Protein 7TUX (pdb70)

B-factor: mean 27.78, std 9.43, range [14.91, 73.06]

Nearest PDB structures (foldseek):
  7tux-assembly4_D  TM=1.002E+00  e=5.594E-52  Plasmodium falciparum
  6bo7-assembly3_L  TM=9.720E-01  e=8.713E-38  Plasmodium vivax
  1fsg-assembly1_A  TM=9.730E-01  e=5.870E-30  Toxoplasma gondii RH
  1qk3-assembly1_D  TM=8.915E-01  e=3.796E-28  Toxoplasma gondii RH
  3ggc-assembly1_B-2  TM=9.008E-01  e=4.501E-24  Homo sapiens

InterPro domains:
  IPR000836 Phosphoribosyltransferase domain [PF00156] (50-205)
  IPR000836 Phosphoribosyltransferase domain [cd06223] (54-189)
  IPR005904 Hypoxanthine phosphoribosyl transferase [TIGR01203] (43-218)
  IPR029057 Phosphoribosyltransferase-like [G3DSA:3.40.50.2020] (2-231)
  IPR029057 Phosphoribosyltransferase-like [SSF53271] (9-226)
  IPR050408 Hypoxanthine-guanine phosphoribosyltransferase [PTHR43340] (18-228)

Foldseek 3Di:
DEQDFDFQPLPPADDAAEQDQPAFAAPVPDDWDPVCNVFFPTFRFFLVLLLVLLLVLLVVVCVHCVQPEAEEEEAPDQLPLSVVSSCVNNCCVDVVPDDPPGDDRYHYHYKYWDADAFQDGVLDIDIDDDPPLVQAQHHYEYGEAEQELVSHRVVVVVVCVVSNHNGYAYAYAEYEPDPSHPSGDGNHYHYYYYPARWAESCRDRLRPRPPGSTTTGGDVVNSVVNHDPDD/DAEQDFDFQPLPPADDAAEQDPPAFAAPVPDDWDPVCNVFFGTFRFFLVLLLVLLLVLLVVVCVHCVQPEAEEEEAPDQLPLSVVSSCVNNCCVDVVPDDPPGDDRYHYHYKYWDADAQQDGVLDIDIDDDPCLVQAQHHYEYGEAEQELVSHRVVVVVVNVVSNHNGYAYAYAEYEPDPSHPSGDGNHYHYYYYPARWAESCRDRLRPRPPTSTTTGGDVVNSVVNHDD/DEQAFDFQPLVPADDAAEQDQPAFAAPVPDDWDPVCNVFFGTFRFFLVLLLVLLLVLLVVVCVHCVQPEAEEEEAPDQLPLSVVSSCVNNCCVDVVPDDPPGDDHYHYFYKHWDADAQQDGVLDIDIDGDDCLVQAQHHYEYGEAEQELVSRRVVVVVVSVVNNHNGYAYAYAEYEPDPSHPSGDGNHYHYYYYDARWAESCRDRLRPRPPTSTTTGGDVVNSVVNHDD/DDQAEQAFDFQPLVPADDAAEQDQPAFAAPVPDDWDPVCNVFFPTFRFFLVLLLVLLLVLLVVVCSHCVQPEAEEEEAPDQLPLSVVSSCVNNCCVDVVPDDPPGDDRYHYAYKYWDADAQQDGVLDIDIDGDDCLVQAQHHYEYGEAEQELVSHRVVVVVVCVVSNHNGYAYAYAEYEPDPSHPSRDGNHYHYYYYDARWAESCRDRLRPRPPGSTTTGGDPVNSVVNHDD

Radius of gyration: 32.79 Å; Cα contacts (8 Å, |Δi|>4): 1960; chains: 4; bounding box: 105×73×79 Å

Solvent-accessible surface area: 41713 Å² total; per-residue (Å²): 101,87,37,23,83,65,52,15,39,10,96,92,39,153,129,31,67,116,10,76,94,136,55,34,96,97,28,122,60,74,174,20,46,84,108,17,70,126,26,6,82,41,0,5,5,12,26,38,63,0,107,104,33,0,83,95,2,0,101,13,0,23,146,25,4,90,100,82,84,0,22,0,0,0,2,51,89,11,0,133,6,1,8,70,11,0,30,115,17,0,40,108,48,10,100,191,79,42,103,165,104,50,158,121,5,37,21,90,39,95,5,55,14,60,14,71,14,17,61,48,4,5,1,0,12,31,43,96,94,112,106,6,66,78,0,130,40,67,15,0,0,0,0,11,17,35,5,19,7,5,22,26,3,71,52,0,14,101,37,2,146,127,26,112,26,108,13,16,0,0,0,0,0,0,46,18,75,13,32,34,101,74,32,13,108,2,10,16,9,0,1,7,0,3,72,86,33,6,0,1,20,2,11,36,2,41,78,47,1,56,92,1,87,19,1,0,10,10,34,116,103,0,50,140,123,58,101,17,93,64,47,140,54,93,38,26,84,66,28,14,40,10,116,109,39,131,130,31,67,112,10,69,104,128,52,32,95,96,28,133,60,71,143,17,15,27,5,1,81,71,13,7,82,45,0,5,4,12,28,33,64,0,100,104,34,0,78,96,2,0,99,14,0,28,97,14,3,76,98,87,66,0,23,0,0,0,3,8,7,11,0,48,6,1,4,28,11,0,9,110,16,0,18,113,45,9,25,160,77,16,92,120,129,34,110,31,5,30,19,13,27,25,5,25,14,78,17,69,57,33,21,48,20,82,31,88,31,105,40,24,4,45,67,7,63,85,1,123,46,67,13,0,0,0,0,12,17,35,4,19,15,4,79,25,3,64,72,0,3,93,19,0,96,127,9,117,24,124,14,2,0,0,0,0,0,0,47,14,75,10,92,33,105,78,25,12,98,2,10,15,8,0,1,6,0,4,26,69,30,5,0,1,23,2,11,37,4,41,74,29,1,24,38,1,86,19,1,0,11,10,35,113,105,0,38,163,117,41,107,48,188,126,94,38,25,84,65,45,14,38,10,115,83,38,133,129,31,68,115,10,78,94,138,55,34,95,96,26,122,59,75,142,22,16,25,4,1,71,99,20,6,83,44,0,4,5,11,25,38,61,0,99,105,35,0,81,96,2,0,95,16,0,14,121,24,4,89,100,82,87,0,23,0,1,0,4,8,15,12,0,50,6,1,4,28,10,0,10,113,16,0,16,113,45,7,24,161,77,16,91,112,120,33,155,35,6,32,15,11,19,19,0,29,14,100,17,74,56,31,49,129,32,74,12,21,4,44,7,12,2,40,34,5,56,70,1,124,39,67,15,0,0,0,0,13,17,36,5,22,14,4,88,27,3,72,31,0,10,93,1,2,145,80,14,119,27,109,14,15,0,0,0,0,0,0,47,18,75,13,127,127,105,76,24,13,99,2,9,15,8,0,1,6,0,3,73,86,35,5,0,1,20,1,12,36,4,41,76,31,1,20,37,1,86,19,2,0,11,10,36,114,90,0,54,151,121,44,130,50,156,69,22,56,23,45,37,24,95,64,54,14,39,10,113,42,39,115,128,31,66,116,10,71,102,125,50,34,97,98,28,120,59,74,174,22,46,88,107,16,81,124,25,7,82,42,0,5,4,12,26,33,63,0,102,103,33,0,84,97,2,0,96,15,0,20,114,14,1,67,95,97,85,0,24,0,0,0,4,54,90,10,0,132,6,1,9,71,11,0,30,117,18,0,40,112,48,11,100,189,76,43,104,164,102,50,156,120,6,35,20,90,28,102,1,59,15,84,18,71,58,28,51,130,32,80,31,88,35,113,53,104,39,122,106,2,65,69,0,84,39,66,24,0,0,0,0,12,17,36,7,20,13,5,85,26,2,73,69,0,13,106,58,2,145,125,30,116,27,118,12,17,0,0,0,0,0,0,47,18,75,13,125,126,101,77,25,13,97,2,10,14,8,0,1,8,0,4,74,87,33,6,0,1,21,2,12,36,4,41,78,47,1,57,93,1,87,17,1,0,14,11,35,118,104,0,54,150,127,54,129,49,155

Organism: Plasmodium falciparum (isolate FCR-3 / Gambia) (NCBI:txid5838)

Structure (mmCIF, N/CA/C/O backbone):
data_7TUX
#
_entry.id   7TUX
#
_cell.length_a   105.437
_cell.length_b   111.199
_cell.length_c   173.652
_cell.angle_alpha   90.000
_cell.angle_beta   90.000
_cell.angle_gamma   90.000
#
_symmetry.space_group_name_H-M   'C 2 2 21'
#
loop_
_entity.id
_entity.type
_entity.pdbx_description
1 polymer 'Hypoxanthine-guanine-xanthine phosphoribosyltransferase'
2 non-polymer '[(3S)-3-{[(2-amino-4-hydroxy-5H-pyrrolo[3,2-d]pyrimidin-7-yl)methyl]amino}-4-hydroxybutyl]phosphonic acid'
3 non-polymer 'PYROPHOSPHATE 2-'
4 non-polymer 'MAGNESIUM ION'
5 non-polymer 1,2-ETHANEDIOL
6 non-polymer 'ACETIC ACID'
7 water water
#
loop_
_atom_site.group_PDB
_atom_site.id
_atom_site.type_symbol
_atom_site.label_atom_id
_atom_site.label_alt_id
_atom_site.label_comp_id
_atom_site.label_asym_id
_atom_site.label_entity_id
_atom_site.label_seq_id
_atom_site.pdbx_PDB_ins_code
_atom_site.Cartn_x
_atom_site.Cartn_y
_atom_site.Cartn_z
_atom_site.occupancy
_atom_site.B_iso_or_equiv
_atom_site.auth_seq_id
_atom_site.auth_comp_id
_atom_site.auth_asym_id
_atom_site.auth_atom_id
_atom_site.pdbx_PDB_model_num
ATOM 1 N N . MET A 1 20 ? -28.857 -48.708 -40.479 1.00 52.09 1 MET A N 1
ATOM 2 C CA . MET A 1 20 ? -28.406 -47.571 -39.613 1.00 50.63 1 MET A CA 1
ATOM 3 C C . MET A 1 20 ? -28.033 -46.381 -40.493 1.00 48.72 1 MET A C 1
ATOM 4 O O . MET A 1 20 ? -27.362 -46.543 -41.514 1.00 49.16 1 MET A O 1
ATOM 6 N N . PRO A 1 21 ? -28.444 -45.145 -40.125 1.00 42.60 2 PRO A N 1
ATOM 7 C CA . PRO A 1 21 ? -28.112 -43.958 -40.910 1.00 39.09 2 PRO A CA 1
ATOM 8 C C . PRO A 1 21 ? -26.649 -43.537 -40.711 1.00 33.37 2 PRO A C 1
ATOM 9 O O . PRO A 1 21 ? -26.038 -43.926 -39.732 1.00 35.13 2 PRO A O 1
ATOM 13 N N . ILE A 1 22 ? -26.124 -42.752 -41.645 1.00 32.24 3 ILE A N 1
ATOM 14 C CA . ILE A 1 22 ? -24.777 -42.135 -41.511 1.00 29.99 3 ILE A CA 1
ATOM 15 C C . ILE A 1 22 ? -24.837 -41.186 -40.318 1.00 31.48 3 ILE A C 1
ATOM 16 O O . ILE A 1 22 ? -25.725 -40.335 -40.246 1.00 30.08 3 ILE A O 1
ATOM 21 N N . PRO A 1 23 ? -23.928 -41.327 -39.329 1.00 28.51 4 PRO A N 1
ATOM 22 C CA . PRO A 1 23 ? -23.915 -40.436 -38.171 1.00 29.95 4 PRO A CA 1
ATOM 23 C C . PRO A 1 23 ? -23.695 -38.974 -38.576 1.00 29.77 4 PRO A C 1
ATOM 24 O O . PRO A 1 23 ? -22.949 -38.709 -39.505 1.00 28.44 4 PRO A O 1
ATOM 28 N N . ASN A 1 24 ? -24.373 -38.056 -37.889 1.00 31.33 5 ASN A N 1
ATOM 29 C CA . ASN A 1 24 ? -24.130 -36.610 -38.097 1.00 32.86 5 ASN A CA 1
ATOM 30 C C . ASN A 1 24 ? -24.526 -35.847 -36.841 1.00 32.99 5 ASN A C 1
ATOM 31 O O . ASN A 1 24 ? -25.235 -34.831 -36.953 1.00 35.00 5 ASN A O 1
ATOM 36 N N . ASN A 1 25 ? -23.996 -36.281 -35.704 1.00 30.95 6 ASN A N 1
ATOM 37 C CA . ASN A 1 25 ? -24.051 -35.513 -34.441 1.00 29.80 6 ASN A CA 1
ATOM 38 C C . ASN A 1 25 ? -22.706 -35.703 -33.756 1.00 28.00 6 ASN A C 1
ATOM 39 O O . ASN A 1 25 ? -22.598 -36.466 -32.801 1.00 28.13 6 ASN A O 1
ATOM 44 N N . PRO A 1 26 ? -21.636 -35.070 -34.284 1.00 28.03 7 PRO A N 1
ATOM 45 C CA . PRO A 1 26 ? -20.275 -35.338 -33.821 1.00 28.41 7 PRO A CA 1
ATOM 46 C C . PRO A 1 26 ? -20.109 -35.055 -32.324 1.00 29.37 7 PRO A C 1
ATOM 47 O O . PRO A 1 26 ? -20.357 -33.939 -31.899 1.00 29.68 7 PRO A O 1
ATOM 51 N N . GLY A 1 27 ? -19.708 -36.080 -31.568 1.00 26.97 8 GLY A N 1
ATOM 52 C CA . GLY A 1 27 ? -19.521 -36.018 -30.110 1.00 25.92 8 GLY A CA 1
ATOM 53 C C . GLY A 1 27 ? -20.652 -36.695 -29.352 1.00 26.07 8 GLY A C 1
ATOM 54 O O . GLY A 1 27 ? -20.458 -36.971 -28.158 1.00 26.52 8 GLY A O 1
ATOM 55 N N . ALA A 1 28 ? -21.787 -36.982 -29.998 1.00 26.72 9 ALA A N 1
ATOM 56 C CA . ALA A 1 28 ? -22.959 -37.628 -29.358 1.00 27.41 9 ALA A CA 1
ATOM 57 C C . ALA A 1 28 ? -22.854 -39.160 -29.418 1.00 27.23 9 ALA A C 1
ATOM 58 O O . ALA A 1 28 ? -23.446 -39.834 -28.551 1.00 27.88 9 ALA A O 1
ATOM 60 N N . GLY A 1 29 ? -22.144 -39.709 -30.404 1.00 27.81 10 GLY A N 1
ATOM 61 C CA . GLY A 1 29 ? -22.092 -41.166 -30.627 1.00 27.38 10 GLY A CA 1
ATOM 62 C C . GLY A 1 29 ? -23.483 -41.772 -30.551 1.00 28.93 10 GLY A C 1
ATOM 63 O O . GLY A 1 29 ? -23.666 -42.794 -29.857 1.00 28.09 10 GLY A O 1
ATOM 64 N N . GLU A 1 30 ? -24.428 -41.147 -31.256 1.00 29.82 11 GLU A N 1
ATOM 65 C CA . GLU A 1 30 ? -25.898 -41.320 -31.104 1.00 33.24 11 GLU A CA 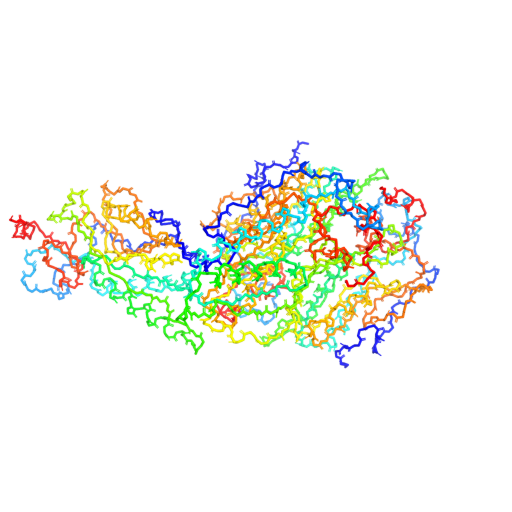1
ATOM 66 C C . GLU A 1 30 ? -26.285 -42.806 -31.151 1.00 33.51 11 GLU A C 1
ATOM 67 O O . GLU A 1 30 ? -27.110 -43.231 -30.320 1.00 33.10 11 GLU A O 1
ATOM 73 N N . ASN A 1 31 ? -25.720 -43.568 -32.086 1.00 31.44 12 ASN A N 1
ATOM 74 C CA . ASN A 1 31 ? -26.127 -44.975 -32.345 1.00 31.48 12 ASN A CA 1
ATOM 75 C C . ASN A 1 31 ? -24.930 -45.929 -32.204 1.00 30.82 12 ASN A C 1
ATOM 76 O O . ASN A 1 31 ? -25.028 -47.057 -32.714 1.00 29.40 12 ASN A O 1
ATOM 81 N N . ALA A 1 32 ? -23.878 -45.520 -31.490 1.00 28.21 13 ALA A N 1
ATOM 82 C CA . ALA A 1 32 ? -22.605 -46.270 -31.407 1.00 27.99 13 ALA A CA 1
ATOM 83 C C . ALA A 1 32 ? -22.817 -47.596 -30.669 1.00 29.16 13 ALA A C 1
ATOM 84 O O . ALA A 1 32 ? -23.462 -47.601 -29.605 1.00 27.90 13 ALA A O 1
ATOM 86 N N . PHE A 1 33 ? -22.264 -48.681 -31.208 1.00 29.09 14 PHE A N 1
ATOM 87 C CA . PHE A 1 33 ? -22.146 -49.984 -30.507 1.00 31.29 14 PHE A CA 1
ATOM 88 C C . PHE A 1 33 ? -21.081 -49.844 -29.420 1.00 30.18 14 PHE A C 1
ATOM 89 O O . PHE A 1 33 ? -20.126 -49.049 -29.593 1.00 28.17 14 PHE A O 1
ATOM 97 N N . ASP A 1 34 ? -21.260 -50.584 -28.327 1.00 29.87 15 ASP A N 1
ATOM 98 C CA . ASP A 1 34 ? -20.314 -50.628 -27.188 1.00 30.10 15 ASP A CA 1
ATOM 99 C C . ASP A 1 34 ? -18.967 -51.134 -27.688 1.00 28.23 15 ASP A C 1
ATOM 100 O O . ASP A 1 34 ? -18.903 -52.064 -28.491 1.00 27.38 15 ASP A O 1
ATOM 105 N N . PRO A 1 35 ? -17.849 -50.550 -27.217 1.00 26.25 16 PRO A N 1
ATOM 106 C CA . PRO A 1 35 ? -16.530 -51.069 -27.569 1.00 25.28 16 PRO A CA 1
ATOM 107 C C . PRO A 1 35 ? -16.200 -52.331 -26.766 1.00 25.48 16 PRO A C 1
ATOM 108 O O . PRO A 1 35 ? -16.889 -52.637 -25.797 1.00 25.45 16 PRO A O 1
ATOM 112 N N . VAL A 1 36 ? -15.129 -53.017 -27.158 1.00 24.27 17 VAL A N 1
ATOM 113 C CA . VAL A 1 36 ? -14.501 -54.066 -26.313 1.00 23.33 17 VAL A CA 1
ATOM 114 C C . VAL A 1 36 ? -14.081 -53.396 -25.000 1.00 23.46 17 VAL A C 1
ATOM 115 O O . VAL A 1 36 ? -13.350 -52.397 -25.039 1.00 21.68 17 VAL A O 1
ATOM 119 N N . PHE A 1 37 ? -14.551 -53.912 -23.871 1.00 23.38 18 PHE A N 1
ATOM 120 C CA . PHE A 1 37 ? -14.260 -53.338 -22.538 1.00 23.53 18 PHE A CA 1
ATOM 121 C C . PHE A 1 37 ? -13.000 -53.998 -21.985 1.00 23.55 18 PHE A C 1
ATOM 122 O O . PHE A 1 37 ? -13.020 -55.209 -21.682 1.00 23.28 18 PHE A O 1
ATOM 130 N N . VAL A 1 38 ? -11.923 -53.225 -21.870 1.00 22.14 19 VAL A N 1
ATOM 131 C CA . VAL A 1 38 ? -10.644 -53.688 -21.275 1.00 21.58 19 VAL A CA 1
ATOM 132 C C . VAL A 1 38 ? -10.693 -53.337 -19.787 1.00 22.90 19 VAL A C 1
ATOM 133 O O . VAL A 1 38 ? -10.718 -52.135 -19.459 1.00 22.31 19 VAL A O 1
ATOM 137 N N . ASN A 1 39 ? -10.744 -54.351 -18.927 1.00 23.60 20 ASN A N 1
ATOM 138 C CA . ASN A 1 39 ? -10.889 -54.175 -17.458 1.00 26.66 20 ASN A CA 1
ATOM 139 C C . ASN A 1 39 ? -9.612 -53.556 -16.885 1.00 27.92 20 ASN A C 1
ATOM 140 O O . ASN A 1 39 ? -8.542 -53.676 -17.509 1.00 25.99 20 ASN A O 1
ATOM 145 N N . ASP A 1 40 ? -9.735 -52.927 -15.711 1.00 30.27 21 ASP A N 1
ATOM 146 C CA . ASP A 1 40 ? -8.625 -52.250 -14.992 1.00 32.29 21 ASP A CA 1
ATOM 147 C C . ASP A 1 40 ? -7.443 -53.217 -14.826 1.00 31.83 21 ASP A C 1
ATOM 148 O O . ASP A 1 40 ? -6.308 -52.749 -14.912 1.00 32.74 21 ASP A O 1
ATOM 153 N N . ASP A 1 41 ? -7.694 -54.509 -14.595 1.00 32.33 22 ASP A N 1
ATOM 154 C CA . ASP A 1 41 ? -6.643 -55.517 -14.279 1.00 34.01 22 ASP A CA 1
ATOM 155 C C . ASP A 1 41 ? -6.293 -56.361 -15.513 1.00 32.23 22 ASP A C 1
ATOM 156 O O . ASP A 1 41 ? -5.460 -57.276 -15.367 1.00 32.27 22 ASP A O 1
ATOM 161 N N . ASP A 1 42 ? -6.854 -56.057 -16.688 1.00 27.81 23 ASP A N 1
ATOM 162 C CA . ASP A 1 42 ? -6.602 -56.848 -17.923 1.00 26.78 23 ASP A CA 1
ATOM 163 C C . ASP A 1 42 ? -5.168 -56.607 -18.403 1.00 25.08 23 ASP A C 1
ATOM 164 O O . ASP A 1 42 ? -4.612 -55.542 -18.095 1.00 25.69 23 ASP A O 1
ATOM 169 N N . GLY A 1 43 ? -4.609 -57.564 -19.142 1.00 25.27 24 GLY A N 1
ATOM 170 C CA . GLY A 1 43 ? -3.285 -57.407 -19.765 1.00 24.86 24 GLY A CA 1
ATOM 171 C C . GLY A 1 43 ? -2.425 -58.642 -19.629 1.00 24.92 24 GLY A C 1
ATOM 172 O O . GLY A 1 43 ? -2.921 -59.671 -19.153 1.00 24.38 24 GLY A O 1
ATOM 173 N N . TYR A 1 44 ? -1.172 -58.521 -20.051 1.00 23.40 25 TYR A N 1
ATOM 174 C CA . TYR A 1 44 ? -0.238 -59.652 -20.249 1.00 22.48 25 TYR A CA 1
ATOM 175 C C . TYR A 1 44 ? 1.147 -59.214 -19.799 1.00 22.89 25 TYR A C 1
ATOM 176 O O . TYR A 1 44 ? 1.506 -58.028 -19.981 1.00 20.00 25 TYR A O 1
ATOM 185 N N . ASP A 1 45 ? 1.932 -60.136 -19.248 1.00 22.90 26 ASP A N 1
ATOM 186 C CA . ASP A 1 45 ? 3.303 -59.766 -18.837 1.00 25.53 26 ASP A CA 1
ATOM 187 C C . ASP A 1 45 ? 4.144 -59.607 -20.107 1.00 24.68 26 ASP A C 1
ATOM 188 O O . ASP A 1 45 ? 3.719 -60.052 -21.203 1.00 23.39 26 ASP A O 1
ATOM 193 N N . LEU A 1 46 ? 5.299 -58.973 -19.963 1.00 23.77 27 LEU A N 1
ATOM 194 C CA . LEU A 1 46 ? 6.135 -58.535 -21.104 1.00 24.89 27 LEU A CA 1
ATOM 195 C C . LEU A 1 46 ? 6.780 -59.746 -21.786 1.00 25.38 27 LEU A C 1
ATOM 196 O O . LEU A 1 46 ? 7.162 -59.599 -22.957 1.00 28.02 27 LEU A O 1
ATOM 201 N N . ASP A 1 47 ? 6.856 -60.903 -21.120 1.00 23.90 28 ASP A N 1
ATOM 202 C CA . ASP A 1 47 ? 7.460 -62.128 -21.709 1.00 25.42 28 ASP A CA 1
ATOM 203 C C . ASP A 1 47 ? 6.439 -62.884 -22.572 1.00 22.48 28 ASP A C 1
ATOM 204 O O . ASP A 1 47 ? 6.861 -63.828 -23.251 1.00 22.42 28 ASP A O 1
ATOM 209 N N . SER A 1 48 ? 5.157 -62.508 -22.565 1.00 21.26 29 SER A N 1
ATOM 210 C CA . SER A 1 48 ? 4.084 -63.218 -23.311 1.00 21.30 29 SER A CA 1
ATOM 211 C C . SER A 1 48 ? 4.291 -63.092 -24.827 1.00 19.70 29 SER A C 1
ATOM 212 O O . SER A 1 48 ? 3.990 -64.056 -25.561 1.00 18.25 29 SER A O 1
ATOM 215 N N . PHE A 1 49 ? 4.736 -61.921 -25.281 1.00 19.80 30 PHE A N 1
ATOM 216 C CA . PHE A 1 49 ? 4.779 -61.549 -26.712 1.00 20.14 30 PHE A CA 1
ATOM 217 C C . PHE A 1 49 ? 6.152 -60.982 -27.047 1.00 20.78 30 PHE A C 1
ATOM 218 O O . PHE A 1 49 ? 6.970 -60.752 -26.127 1.00 20.47 30 PHE A O 1
ATOM 226 N N . MET A 1 50 ? 6.387 -60.755 -28.335 1.00 20.41 31 MET A N 1
ATOM 227 C CA . MET A 1 50 ? 7.608 -60.070 -28.822 1.00 21.04 31 MET A CA 1
ATOM 228 C C . MET A 1 50 ? 7.516 -58.592 -28.425 1.00 21.36 31 MET A C 1
ATOM 229 O O . MET A 1 50 ? 6.501 -57.947 -28.740 1.00 20.95 31 MET A O 1
ATOM 234 N N . ILE A 1 51 ? 8.536 -58.096 -27.729 1.00 20.39 32 ILE A N 1
ATOM 235 C CA . ILE A 1 51 ? 8.689 -56.666 -27.345 1.00 20.60 32 ILE A CA 1
ATOM 236 C C . ILE A 1 51 ? 10.098 -56.263 -27.744 1.00 20.08 32 ILE A C 1
ATOM 237 O O . ILE A 1 51 ? 11.027 -57.002 -27.436 1.00 19.85 32 ILE A O 1
ATOM 242 N N . PRO A 1 52 ? 10.321 -55.095 -28.391 1.00 19.92 33 PRO A N 1
ATOM 243 C CA . PRO A 1 52 ? 11.682 -54.639 -28.676 1.00 20.76 33 PRO A CA 1
ATOM 244 C C . PRO A 1 52 ? 12.461 -54.563 -27.350 1.00 20.77 33 PRO A C 1
ATOM 245 O O . PRO A 1 52 ? 11.961 -53.981 -26.389 1.00 21.48 33 PRO A O 1
ATOM 249 N N . ALA A 1 53 ? 13.642 -55.178 -27.318 1.00 21.67 34 ALA A N 1
ATOM 250 C CA . ALA A 1 53 ? 14.411 -55.437 -26.076 1.00 21.73 34 ALA A CA 1
ATOM 251 C C . ALA A 1 53 ? 14.583 -54.141 -25.276 1.00 21.36 34 ALA A C 1
ATOM 252 O O . ALA A 1 53 ? 14.368 -54.163 -24.055 1.00 23.28 34 ALA A O 1
ATOM 254 N N . HIS A 1 54 ? 14.929 -53.042 -25.940 1.00 20.91 35 HIS A N 1
ATOM 255 C CA . HIS A 1 54 ? 15.257 -51.735 -25.305 1.00 22.09 35 HIS A CA 1
ATOM 256 C C . HIS A 1 54 ? 14.019 -51.059 -24.719 1.00 21.91 35 HIS A C 1
ATOM 257 O O . HIS A 1 54 ? 14.189 -50.174 -23.868 1.00 23.80 35 HIS A O 1
ATOM 264 N N . TYR A 1 55 ? 12.810 -51.436 -25.130 1.00 20.25 36 TYR A N 1
ATOM 265 C CA . TYR A 1 55 ? 11.570 -50.840 -24.579 1.00 20.59 36 TYR A CA 1
ATOM 266 C C . TYR A 1 55 ? 11.138 -51.541 -23.288 1.00 20.29 36 TYR A C 1
ATOM 267 O O . TYR A 1 55 ? 10.413 -50.926 -22.504 1.00 20.74 36 TYR A O 1
ATOM 276 N N . LYS A 1 56 ? 11.518 -52.799 -23.092 1.00 21.63 37 LYS A N 1
ATOM 277 C CA . LYS A 1 56 ? 10.969 -53.643 -21.991 1.00 24.53 37 LYS A CA 1
ATOM 278 C C . LYS A 1 56 ? 11.095 -52.939 -20.634 1.00 22.93 37 LYS A C 1
ATOM 279 O O . LYS A 1 56 ? 10.125 -52.973 -19.872 1.00 22.34 37 LYS A O 1
ATOM 285 N N . LYS A 1 57 ? 12.240 -52.319 -20.338 1.00 24.44 38 LYS A N 1
ATOM 286 C CA . LYS A 1 57 ? 12.520 -51.706 -19.003 1.00 25.33 38 LYS A CA 1
ATOM 287 C C . LYS A 1 57 ? 11.611 -50.490 -18.753 1.00 25.10 38 LYS A C 1
ATOM 288 O O . LYS A 1 57 ? 11.529 -50.036 -17.596 1.00 23.54 38 LYS A O 1
ATOM 294 N N . TYR A 1 58 ? 10.935 -49.981 -19.785 1.00 23.04 39 TYR A N 1
ATOM 295 C CA . TYR A 1 58 ? 10.112 -48.745 -19.716 1.00 23.06 39 TYR A CA 1
ATOM 296 C C . TYR A 1 58 ? 8.620 -49.078 -19.783 1.00 21.67 39 TYR A C 1
ATOM 297 O O . TYR A 1 58 ? 7.821 -48.147 -19.832 1.00 21.46 39 TYR A O 1
ATOM 306 N N . LEU A 1 59 ? 8.255 -50.360 -19.783 1.00 20.92 40 LEU A N 1
ATOM 307 C CA . LEU A 1 59 ? 6.842 -50.801 -19.862 1.00 21.28 40 LEU A CA 1
ATOM 308 C C . LEU A 1 59 ? 6.474 -51.567 -18.592 1.00 22.23 40 LEU A C 1
ATOM 309 O O . LEU A 1 59 ? 7.312 -52.332 -18.087 1.00 25.10 40 LEU A O 1
ATOM 314 N N . THR A 1 60 ? 5.245 -51.384 -18.124 1.00 23.34 41 THR A N 1
ATOM 315 C CA . THR A 1 60 ? 4.650 -52.153 -17.006 1.00 25.89 41 THR A CA 1
ATOM 316 C C . THR A 1 60 ? 4.133 -53.494 -17.533 1.00 25.95 41 THR A C 1
ATOM 317 O O . THR A 1 60 ? 4.439 -54.531 -16.932 1.00 25.37 41 THR A O 1
ATOM 321 N N . LYS A 1 61 ? 3.363 -53.467 -18.621 1.00 22.98 42 LYS A N 1
ATOM 322 C CA . LYS A 1 61 ? 2.683 -54.671 -19.157 1.00 23.59 42 LYS A CA 1
ATOM 323 C C . LYS A 1 61 ? 2.158 -54.361 -20.556 1.00 22.44 42 LYS A C 1
ATOM 324 O O . LYS A 1 61 ? 2.130 -53.165 -20.945 1.00 21.26 42 LYS A O 1
ATOM 330 N N . VAL A 1 62 ? 1.733 -55.402 -21.264 1.00 21.42 43 VAL A N 1
ATOM 331 C CA . VAL A 1 62 ? 0.933 -55.270 -22.512 1.00 20.21 43 VAL A CA 1
ATOM 332 C C . VAL A 1 62 ? -0.524 -55.143 -22.082 1.00 20.98 43 VAL A C 1
ATOM 333 O O . VAL A 1 62 ? -0.985 -55.996 -21.306 1.00 23.71 43 VAL A O 1
ATOM 337 N N . LEU A 1 63 ? -1.226 -54.123 -22.561 1.00 20.09 44 LEU A N 1
ATOM 338 C CA . LEU A 1 63 ? -2.674 -53.972 -22.271 1.00 20.95 44 LEU A CA 1
ATOM 339 C C . LEU A 1 63 ? -3.470 -54.708 -23.348 1.00 22.47 44 LEU A C 1
ATOM 340 O O . LEU A 1 63 ? -4.316 -55.550 -22.992 1.00 22.97 44 LEU A O 1
ATOM 345 N N . VAL A 1 64 ? -3.223 -54.384 -24.620 1.00 22.12 45 VAL A N 1
ATOM 346 C CA . VAL A 1 64 ? -3.927 -54.991 -25.783 1.00 22.48 45 VAL A CA 1
ATOM 347 C C . VAL A 1 64 ? -2.877 -55.385 -26.813 1.00 21.54 45 VAL A C 1
ATOM 348 O O . VAL A 1 64 ? -2.224 -54.524 -27.392 1.00 20.96 45 VAL A O 1
ATOM 352 N N . PRO A 1 65 ? -2.697 -56.691 -27.096 1.00 21.90 46 PRO A N 1
ATOM 353 C CA . PRO A 1 65 ? -1.752 -57.134 -28.115 1.00 21.61 46 PRO A CA 1
ATOM 354 C C . PRO A 1 65 ? -2.112 -56.631 -29.520 1.00 20.32 46 PRO A C 1
ATOM 355 O O . PRO A 1 65 ? -3.291 -56.476 -29.801 1.00 20.17 46 PRO A O 1
ATOM 359 N N . ASN A 1 66 ? -1.095 -56.461 -30.365 1.00 19.72 47 ASN A N 1
ATOM 360 C CA . ASN A 1 66 ? -1.186 -56.056 -31.792 1.00 20.99 47 ASN A CA 1
ATOM 361 C C . ASN A 1 66 ? -2.297 -56.843 -32.489 1.00 20.06 47 ASN A C 1
ATOM 362 O O . ASN A 1 66 ? -3.107 -56.236 -33.195 1.00 19.50 47 ASN A O 1
ATOM 367 N N . GLY A 1 67 ? -2.321 -58.161 -32.316 1.00 21.69 48 GLY A N 1
ATOM 368 C CA . GLY A 1 67 ? -3.278 -59.016 -33.045 1.00 22.01 48 GLY A CA 1
ATOM 369 C C . GLY A 1 67 ? -4.724 -58.730 -32.668 1.00 22.48 48 GLY A C 1
ATOM 370 O O . GLY A 1 67 ? -5.575 -58.802 -33.570 1.00 23.72 48 GLY A O 1
ATOM 371 N N . VAL A 1 68 ? -5.019 -58.458 -31.393 1.00 22.50 49 VAL A N 1
ATOM 372 C CA . VAL A 1 68 ? -6.400 -58.140 -30.912 1.00 23.42 49 VAL A CA 1
ATOM 373 C C . VAL A 1 68 ? -6.799 -56.791 -31.518 1.00 21.54 49 VAL A C 1
ATOM 374 O O . VAL A 1 68 ? -7.962 -56.627 -31.911 1.00 20.81 49 VAL A O 1
ATOM 378 N N . ILE A 1 69 ? -5.862 -55.852 -31.556 1.00 20.08 50 ILE A N 1
ATOM 379 C CA . ILE A 1 69 ? -6.104 -54.512 -32.166 1.00 19.68 50 ILE A CA 1
ATOM 380 C C . ILE A 1 69 ? -6.492 -54.716 -33.636 1.00 19.06 50 ILE A C 1
ATOM 381 O O . ILE A 1 69 ? -7.541 -54.194 -34.056 1.00 18.92 50 ILE A O 1
ATOM 386 N N . LYS A 1 70 ? -5.692 -55.466 -34.396 1.00 19.37 51 LYS A N 1
ATOM 387 C CA . LYS A 1 70 ? -5.960 -55.728 -35.837 1.00 20.64 51 LYS A CA 1
ATOM 388 C C . LYS A 1 70 ? -7.329 -56.399 -35.998 1.00 18.32 51 LYS A C 1
ATOM 389 O O . LYS A 1 70 ? -8.105 -55.962 -36.868 1.00 17.93 51 LYS A O 1
ATOM 395 N N . ASN A 1 71 ? -7.621 -57.426 -35.195 1.00 17.94 52 ASN A N 1
ATOM 396 C CA . ASN A 1 71 ? -8.907 -58.161 -35.290 1.00 18.35 52 ASN A CA 1
ATOM 397 C C . ASN A 1 71 ? -10.066 -57.203 -35.004 1.00 18.32 52 ASN A C 1
ATOM 398 O O . ASN A 1 71 ? -11.111 -57.299 -35.677 1.00 17.36 52 ASN A O 1
ATOM 403 N N . ARG A 1 72 ? -9.913 -56.323 -34.018 1.00 18.56 53 ARG A N 1
ATOM 404 C CA . ARG A 1 72 ? -10.990 -55.366 -33.670 1.00 18.89 53 ARG A CA 1
ATOM 405 C C . ARG A 1 72 ? -11.183 -54.369 -34.816 1.00 17.66 53 ARG A C 1
ATOM 406 O O . ARG A 1 72 ? -12.340 -54.046 -35.132 1.00 18.26 53 ARG A O 1
ATOM 414 N N . ILE A 1 73 ? -10.104 -53.886 -35.428 1.00 18.25 54 ILE A N 1
ATOM 415 C CA . ILE A 1 73 ? -10.191 -52.883 -36.528 1.00 17.78 54 ILE A CA 1
ATOM 416 C C . ILE A 1 73 ? -10.891 -53.524 -37.732 1.00 18.81 54 ILE A C 1
ATOM 417 O O . ILE A 1 73 ? -11.680 -52.828 -38.388 1.00 18.42 54 ILE A O 1
ATOM 422 N N . GLU A 1 74 ? -10.644 -54.806 -38.007 1.00 18.81 55 GLU A N 1
ATOM 423 C CA . GLU A 1 74 ? -11.349 -55.507 -39.112 1.00 19.19 55 GLU A CA 1
ATOM 424 C C . GLU A 1 74 ? -12.859 -55.438 -38.844 1.00 18.14 55 GLU A C 1
ATOM 425 O O . GLU A 1 74 ? -13.606 -55.139 -39.779 1.00 17.52 55 GLU A O 1
ATOM 431 N N . LYS A 1 75 ? -13.285 -55.666 -37.605 1.00 18.10 56 LYS A N 1
ATOM 432 C CA . LYS A 1 75 ? -14.724 -55.627 -37.240 1.00 19.26 56 LYS A CA 1
ATOM 433 C C . LYS A 1 75 ? -15.239 -54.185 -37.341 1.00 18.87 56 LYS A C 1
ATOM 434 O O . LYS A 1 75 ? -16.378 -53.996 -37.833 1.00 19.02 56 LYS A O 1
ATOM 440 N N . LEU A 1 76 ? -14.456 -53.190 -36.923 1.00 19.40 57 LEU A N 1
ATOM 441 C CA . LEU A 1 76 ? -14.870 -51.765 -37.095 1.00 20.11 57 LEU A CA 1
ATOM 442 C C . LEU A 1 76 ? -15.080 -51.461 -38.586 1.00 19.76 57 LEU A C 1
ATOM 443 O O . LEU A 1 76 ? -16.053 -50.764 -38.919 1.00 19.36 57 LEU A O 1
ATOM 448 N N . ALA A 1 77 ? -14.197 -51.944 -39.465 1.00 19.33 58 ALA A N 1
ATOM 449 C CA . ALA A 1 77 ? -14.330 -51.722 -40.922 1.00 19.61 58 ALA A CA 1
ATOM 450 C C . ALA A 1 77 ? -15.660 -52.318 -41.393 1.00 19.77 58 ALA A C 1
ATOM 451 O O . ALA A 1 77 ? -16.367 -51.662 -42.169 1.00 19.92 58 ALA A O 1
ATOM 453 N N . TYR A 1 78 ? -15.995 -53.523 -40.935 1.00 20.06 59 TYR A N 1
ATOM 454 C CA . TYR A 1 78 ? -17.288 -54.182 -41.242 1.00 21.96 59 TYR A CA 1
ATOM 455 C C . TYR A 1 78 ? -18.446 -53.284 -40.769 1.00 21.99 59 TYR A C 1
ATOM 456 O O . TYR A 1 78 ? -19.397 -53.048 -41.557 1.00 22.43 59 TYR A O 1
ATOM 465 N N . ASP A 1 79 ? -18.378 -52.791 -39.532 1.00 22.76 60 ASP A N 1
ATOM 466 C CA . ASP A 1 79 ? -19.433 -51.920 -38.942 1.00 23.30 60 ASP A CA 1
ATOM 467 C C . ASP A 1 79 ? -19.594 -50.651 -39.797 1.00 22.64 60 ASP A C 1
ATOM 468 O O . ASP A 1 79 ? -20.743 -50.238 -40.043 1.00 23.38 60 ASP A O 1
ATOM 473 N N . ILE A 1 80 ? -18.489 -50.055 -40.241 1.00 20.90 61 ILE A N 1
ATOM 474 C CA . ILE A 1 80 ? -18.491 -48.815 -41.071 1.00 21.57 61 ILE A CA 1
ATOM 475 C C . ILE A 1 80 ? -19.113 -49.135 -42.439 1.00 22.33 61 ILE A C 1
ATOM 476 O O . ILE A 1 80 ? -19.992 -48.366 -42.892 1.00 21.16 61 ILE A O 1
ATOM 481 N N . LYS A 1 81 ? -18.707 -50.239 -43.069 1.00 22.01 62 LYS A N 1
ATOM 482 C CA . LYS A 1 81 ? -19.270 -50.657 -44.382 1.00 23.41 62 LYS A CA 1
ATOM 483 C C . LYS A 1 81 ? -20.785 -50.869 -44.249 1.00 24.26 62 LYS A C 1
ATOM 484 O O . LYS A 1 81 ? -21.519 -50.468 -45.187 1.00 23.10 62 LYS A O 1
ATOM 490 N N . LYS A 1 82 ? -21.244 -51.462 -43.144 1.00 26.08 63 LYS A N 1
ATOM 491 C CA . LYS A 1 82 ? -22.690 -51.744 -42.902 1.00 29.00 63 LYS A CA 1
ATOM 492 C C . LYS A 1 82 ? -23.475 -50.420 -42.862 1.00 28.79 63 LYS A C 1
ATOM 493 O O . LYS A 1 82 ? -24.648 -50.410 -43.299 1.00 28.65 63 LYS A O 1
ATOM 499 N N . VAL A 1 83 ? -22.872 -49.351 -42.338 1.00 26.71 64 VAL A N 1
ATOM 500 C CA . VAL A 1 83 ? -23.542 -48.026 -42.191 1.00 25.91 64 VAL A CA 1
ATOM 501 C C . VAL A 1 83 ? -23.526 -47.289 -43.535 1.00 25.93 64 VAL A C 1
ATOM 502 O O . VAL A 1 83 ? -24.598 -46.828 -43.959 1.00 26.34 64 VAL A O 1
ATOM 506 N N . TYR A 1 84 ? -22.368 -47.157 -44.184 1.00 22.88 65 TYR A N 1
ATOM 507 C CA . TYR A 1 84 ? -22.214 -46.311 -45.395 1.00 24.48 65 TYR A CA 1
ATOM 508 C C . TYR A 1 84 ? -22.726 -47.055 -46.634 1.00 25.41 65 TYR A C 1
ATOM 509 O O . TYR A 1 84 ? -23.138 -46.378 -47.588 1.00 24.12 65 TYR A O 1
ATOM 518 N N . ASN A 1 85 ? -22.709 -48.392 -46.599 1.00 26.03 66 ASN A N 1
ATOM 519 C CA . ASN A 1 85 ? -23.000 -49.269 -47.762 1.00 26.83 66 ASN A CA 1
ATOM 520 C C . ASN A 1 85 ? -22.156 -48.799 -48.952 1.00 25.34 66 ASN A C 1
ATOM 521 O O . ASN A 1 85 ? -20.934 -48.968 -48.872 1.00 25.91 66 ASN A O 1
ATOM 526 N N . ASN A 1 86 ? -22.752 -48.226 -50.009 1.00 24.81 67 ASN A N 1
ATOM 527 C CA . ASN A 1 86 ? -22.001 -47.794 -51.220 1.00 25.90 67 ASN A CA 1
ATOM 528 C C . ASN A 1 86 ? -21.960 -46.265 -51.328 1.00 25.46 67 ASN A C 1
ATOM 529 O O . ASN A 1 86 ? -21.462 -45.769 -52.352 1.00 25.01 67 ASN A O 1
ATOM 534 N N . GLU A 1 87 ? -22.399 -45.546 -50.297 1.00 26.03 68 GLU A N 1
ATOM 535 C CA . GLU A 1 87 ? -22.399 -44.062 -50.287 1.00 27.60 68 GLU A CA 1
ATOM 536 C C . GLU A 1 87 ? -20.955 -43.558 -50.159 1.00 27.61 68 GLU A C 1
ATOM 537 O O . GLU A 1 87 ? -20.279 -43.952 -49.191 1.00 26.45 68 GLU A O 1
ATOM 543 N N . GLU A 1 88 ? -20.518 -42.723 -51.102 1.00 26.39 69 GLU A N 1
ATOM 544 C CA . GLU A 1 88 ? -19.185 -42.065 -51.109 1.00 28.60 69 GLU A CA 1
ATOM 545 C C . GLU A 1 88 ? -18.952 -41.366 -49.764 1.00 26.60 69 GLU A C 1
ATOM 546 O O . GLU A 1 88 ? -19.826 -40.597 -49.334 1.00 24.56 69 GLU A O 1
ATOM 552 N N . PHE A 1 89 ? -17.807 -41.613 -49.127 1.00 24.83 70 PHE A N 1
ATOM 553 C CA . PHE A 1 89 ? -17.373 -40.839 -47.939 1.00 24.13 70 PHE A CA 1
ATOM 554 C C . PHE A 1 89 ? -15.867 -40.598 -48.015 1.00 21.78 70 PHE A C 1
ATOM 555 O O . PHE A 1 89 ? -15.175 -41.119 -48.902 1.00 23.20 70 PHE A O 1
ATOM 563 N N . HIS A 1 90 ? -15.387 -39.743 -47.119 1.00 22.06 71 HIS A N 1
ATOM 564 C CA . HIS A 1 90 ? -14.013 -39.197 -47.127 1.00 21.72 71 HIS A CA 1
ATOM 565 C C . HIS A 1 90 ? -13.404 -39.427 -45.751 1.00 22.52 71 HIS A C 1
ATOM 566 O O . HIS A 1 90 ? -13.959 -38.926 -44.762 1.00 22.21 71 HIS A O 1
ATOM 573 N N . ILE A 1 91 ? -12.355 -40.238 -45.709 1.00 23.15 72 ILE A N 1
ATOM 574 C CA . ILE A 1 91 ? -11.702 -40.652 -44.438 1.00 23.69 72 ILE A CA 1
ATOM 575 C C . ILE A 1 91 ? -10.595 -39.647 -44.159 1.00 24.25 72 ILE A C 1
ATOM 576 O O . ILE A 1 91 ? -9.754 -39.402 -45.048 1.00 25.42 72 ILE A O 1
ATOM 581 N N A LEU A 1 92 ? -10.615 -39.081 -42.952 0.50 23.22 73 LEU A N 1
ATOM 582 N N B LEU A 1 92 ? -10.613 -39.080 -42.953 0.50 23.20 73 LEU A N 1
ATOM 583 C CA A LEU A 1 92 ? -9.689 -38.014 -42.515 0.50 23.21 73 LEU A CA 1
ATOM 584 C CA B LEU A 1 92 ? -9.687 -38.011 -42.515 0.50 23.19 73 LEU A CA 1
ATOM 585 C C A LEU A 1 92 ? -8.832 -38.568 -41.370 0.50 22.09 73 LEU A C 1
ATOM 586 C C B LEU A 1 92 ? -8.832 -38.567 -41.370 0.50 22.07 73 LEU A C 1
ATOM 587 O O A LEU A 1 92 ? -9.375 -38.786 -40.277 0.50 21.57 73 LEU A O 1
ATOM 588 O O B LEU A 1 92 ? -9.375 -38.786 -40.277 0.50 21.55 73 LEU A O 1
ATOM 597 N N . CYS A 1 93 ? -7.556 -38.827 -41.660 1.00 20.90 74 CYS A N 1
ATOM 598 C CA . CYS A 1 93 ? -6.542 -39.342 -40.711 1.00 21.79 74 CYS A CA 1
ATOM 599 C C . CYS A 1 93 ? -5.982 -38.189 -39.876 1.00 21.13 74 CYS A C 1
ATOM 600 O O . CYS A 1 93 ? -5.395 -37.251 -40.466 1.00 21.94 74 CYS A O 1
ATOM 603 N N A LEU A 1 94 ? -6.132 -38.262 -38.549 0.50 20.72 75 LEU A N 1
ATOM 604 N N B LEU A 1 94 ? -6.134 -38.262 -38.550 0.50 21.56 75 LEU A N 1
ATOM 605 C CA A LEU A 1 94 ? -5.511 -37.297 -37.607 0.50 20.36 75 LEU A CA 1
ATOM 606 C CA B LEU A 1 94 ? -5.509 -37.299 -37.607 0.50 21.72 75 LEU A CA 1
ATOM 607 C C A LEU A 1 94 ? -4.095 -37.778 -37.275 0.50 20.06 75 LEU A C 1
ATOM 608 C C B LEU A 1 94 ? -4.094 -37.781 -37.276 0.50 20.82 75 LEU A C 1
ATOM 609 O O A LEU A 1 94 ? -3.952 -38.598 -36.352 0.50 20.85 75 LEU A O 1
ATOM 610 O O B LEU A 1 94 ? -3.951 -38.600 -36.353 0.50 21.58 75 LEU A O 1
ATOM 619 N N . LEU A 1 95 ? -3.102 -37.292 -38.020 1.00 19.61 76 LEU A N 1
ATOM 620 C CA . LEU A 1 95 ? -1.674 -37.635 -37.808 1.00 19.92 76 LEU A CA 1
ATOM 621 C C . LEU A 1 95 ? -1.193 -36.989 -36.510 1.00 20.06 76 LEU A C 1
ATOM 622 O O . LEU A 1 95 ? -1.721 -35.943 -36.126 1.00 18.34 76 LEU A O 1
ATOM 627 N N . LYS A 1 96 ? -0.198 -37.595 -35.843 1.00 19.50 77 LYS A N 1
ATOM 628 C CA . LYS A 1 96 ? 0.519 -38.776 -36.291 1.00 20.18 77 LYS A CA 1
ATOM 629 C C . LYS A 1 96 ? -0.024 -40.060 -35.643 1.00 20.06 77 LYS A C 1
ATOM 630 O O . LYS A 1 96 ? 0.244 -41.151 -36.197 1.00 20.45 77 LYS A O 1
ATOM 636 N N . GLY A 1 97 ? -0.706 -39.965 -34.498 1.00 19.00 78 GLY A N 1
ATOM 637 C CA . GLY A 1 97 ? -1.051 -41.127 -33.655 1.00 19.40 78 GLY A CA 1
ATOM 638 C C . GLY A 1 97 ? -2.012 -42.115 -34.317 1.00 19.78 78 GLY A C 1
ATOM 639 O O . GLY A 1 97 ? -2.023 -43.287 -33.929 1.00 20.09 78 GLY A O 1
ATOM 640 N N A SER A 1 98 ? -2.808 -41.656 -35.286 0.50 19.67 79 SER A N 1
ATOM 641 N N B SER A 1 98 ? -2.809 -41.657 -35.286 0.50 20.43 79 SER A N 1
ATOM 642 C CA A SER A 1 98 ? -3.848 -42.478 -35.958 0.50 19.84 79 SER A CA 1
ATOM 643 C CA B SER A 1 98 ? -3.849 -42.482 -35.955 0.50 21.06 79 SER A CA 1
ATOM 644 C C A SER A 1 98 ? -3.259 -43.326 -37.092 0.50 19.58 79 SER A C 1
ATOM 645 C C B SER A 1 98 ? -3.259 -43.326 -37.092 0.50 20.25 79 SER A C 1
ATOM 646 O O A SER A 1 98 ? -4.040 -44.081 -37.695 0.50 19.40 79 SER A O 1
ATOM 647 O O B SER A 1 98 ? -4.040 -44.080 -37.695 0.50 20.01 79 SER A O 1
ATOM 652 N N . ARG A 1 99 ? -1.948 -43.238 -37.362 1.00 19.99 80 ARG A N 1
ATOM 653 C CA . ARG A 1 99 ? -1.326 -43.861 -38.567 1.00 20.07 80 ARG A CA 1
ATOM 654 C C . ARG A 1 99 ? -1.671 -45.353 -38.664 1.00 19.55 80 ARG A C 1
ATOM 655 O O . ARG A 1 99 ? -2.195 -45.776 -39.717 1.00 19.68 80 ARG A O 1
ATOM 663 N N . GLY A 1 100 ? -1.367 -46.130 -37.625 1.00 18.91 81 GLY A N 1
ATOM 664 C CA . GLY A 1 100 ? -1.626 -47.579 -37.592 1.00 18.73 81 GLY A CA 1
ATOM 665 C C . GLY A 1 100 ? -3.100 -47.892 -37.773 1.00 17.80 81 GLY A C 1
ATOM 666 O O . GLY A 1 100 ? -3.458 -48.768 -38.595 1.00 18.38 81 GLY A O 1
ATOM 667 N N . PHE A 1 101 ? -3.952 -47.206 -37.027 1.00 16.91 82 PHE A N 1
ATOM 668 C CA . PHE A 1 101 ? -5.420 -47.416 -37.054 1.00 17.61 82 PHE A CA 1
ATOM 669 C C . PHE A 1 101 ? -5.945 -47.154 -38.467 1.00 17.86 82 PHE A C 1
ATOM 670 O O . PHE A 1 101 ? -6.671 -47.996 -39.029 1.00 17.52 82 PHE A O 1
ATOM 678 N N . PHE A 1 102 ? -5.592 -45.999 -39.020 1.00 18.80 83 PHE A N 1
ATOM 679 C CA . PHE A 1 102 ? -6.009 -45.548 -40.371 1.00 18.94 83 PHE A CA 1
ATOM 680 C C . PHE A 1 102 ? -5.569 -46.583 -41.407 1.00 19.16 83 PHE A C 1
ATOM 681 O O . PHE A 1 102 ? -6.391 -46.971 -42.267 1.00 19.66 83 PHE A O 1
ATOM 689 N N . THR A 1 103 ? -4.314 -47.022 -41.338 1.00 19.08 84 THR A N 1
ATOM 690 C CA . THR A 1 103 ? -3.740 -48.009 -42.286 1.00 20.53 84 THR A CA 1
ATOM 691 C C . THR A 1 103 ? -4.606 -49.275 -42.292 1.00 20.02 84 THR A C 1
ATOM 692 O O . THR A 1 103 ? -4.986 -49.748 -43.394 1.00 19.85 84 THR A O 1
ATOM 696 N N . ALA A 1 104 ? -4.896 -49.814 -41.111 1.00 18.93 85 ALA A N 1
ATOM 697 C CA . ALA A 1 104 ? -5.647 -51.074 -40.954 1.00 19.91 85 ALA A CA 1
ATOM 698 C C . ALA A 1 104 ? -7.097 -50.874 -41.428 1.00 20.03 85 ALA A C 1
ATOM 699 O O . ALA A 1 104 ? -7.632 -51.770 -42.083 1.00 19.32 85 ALA A O 1
ATOM 701 N N A LEU A 1 105 ? -7.707 -49.727 -41.123 0.50 21.00 86 LEU A N 1
ATOM 702 N N B LEU A 1 105 ? -7.709 -49.727 -41.121 0.50 20.67 86 LEU A N 1
ATOM 703 C CA A LEU A 1 105 ? -9.091 -49.413 -41.569 0.50 21.23 86 LEU A CA 1
ATOM 704 C CA B LEU A 1 105 ? -9.092 -49.409 -41.570 0.50 20.68 86 LEU A CA 1
ATOM 705 C C A LEU A 1 105 ? -9.133 -49.369 -43.102 0.50 21.62 86 LEU A C 1
ATOM 706 C C B LEU A 1 105 ? -9.133 -49.370 -43.102 0.50 21.30 86 LEU A C 1
ATOM 707 O O A LEU A 1 105 ? -10.050 -49.978 -43.682 0.50 21.42 86 LEU A O 1
ATOM 708 O O B LEU A 1 105 ? -10.050 -49.978 -43.682 0.50 21.13 86 LEU A O 1
ATOM 717 N N . LEU A 1 106 ? -8.180 -48.678 -43.733 1.00 21.37 87 LEU A N 1
ATOM 718 C CA . LEU A 1 106 ? -8.113 -48.592 -45.220 1.00 22.66 87 LEU A CA 1
ATOM 719 C C . LEU A 1 106 ? -8.004 -50.004 -45.806 1.00 20.93 87 LEU A C 1
ATOM 720 O O . LEU A 1 106 ? -8.727 -50.304 -46.779 1.00 20.23 87 LEU A O 1
ATOM 725 N N . LYS A 1 107 ? -7.113 -50.826 -45.254 1.00 20.25 88 LYS A N 1
ATOM 726 C CA . LYS A 1 107 ? -6.881 -52.212 -45.732 1.00 21.24 88 LYS A CA 1
ATOM 727 C C . LYS A 1 107 ? -8.207 -52.981 -45.709 1.00 21.25 88 LYS A C 1
ATOM 728 O O . LYS A 1 107 ? -8.582 -53.556 -46.756 1.00 20.01 88 LYS A O 1
ATOM 734 N N . HIS A 1 108 ? -8.878 -53.010 -44.560 1.00 20.27 89 HIS A N 1
ATOM 735 C CA . HIS A 1 108 ? -10.082 -53.855 -44.352 1.00 20.88 89 HIS A CA 1
ATOM 736 C C . HIS A 1 108 ? -11.293 -53.255 -45.081 1.00 20.25 89 HIS A C 1
ATOM 737 O O . HIS A 1 108 ? -12.044 -54.035 -45.687 1.00 20.89 89 HIS A O 1
ATOM 744 N N . LEU A 1 109 ? -11.476 -51.931 -45.062 1.00 19.76 90 LEU A N 1
ATOM 745 C CA . LEU A 1 109 ? -12.591 -51.290 -45.815 1.00 20.79 90 LEU A CA 1
ATOM 746 C C . LEU A 1 109 ? -12.435 -51.584 -47.308 1.00 20.00 90 LEU A C 1
ATOM 747 O O . LEU A 1 109 ? -13.452 -51.914 -47.955 1.00 20.78 90 LEU A O 1
ATOM 752 N N . SER A 1 110 ? -11.220 -51.438 -47.844 1.00 19.98 91 SER A N 1
ATOM 753 C CA . SER A 1 110 ? -10.927 -51.655 -49.284 1.00 21.42 91 SER A CA 1
ATOM 754 C C . SER A 1 110 ? -11.232 -53.114 -49.644 1.00 21.34 91 SER A C 1
ATOM 755 O O . SER A 1 110 ? -11.890 -53.357 -50.687 1.00 20.28 91 SER A O 1
ATOM 758 N N . ARG A 1 111 ? -10.775 -54.058 -48.820 1.00 21.27 92 ARG A N 1
ATOM 759 C CA . ARG A 1 111 ? -10.974 -55.508 -49.089 1.00 23.00 92 ARG A CA 1
ATOM 760 C C . ARG A 1 111 ? -12.473 -55.821 -49.055 1.00 22.00 92 ARG A C 1
ATOM 761 O O . ARG A 1 111 ? -12.968 -56.466 -50.004 1.00 21.12 92 ARG A O 1
ATOM 769 N N . ILE A 1 112 ? -13.169 -55.378 -48.010 1.00 21.26 93 ILE A N 1
ATOM 770 C CA . ILE A 1 112 ? -14.621 -55.665 -47.853 1.00 23.45 93 ILE A CA 1
ATOM 771 C C . ILE A 1 112 ? -15.373 -55.069 -49.052 1.00 24.00 93 ILE A C 1
ATOM 772 O O . ILE A 1 112 ? -16.205 -55.795 -49.660 1.00 24.65 93 ILE A O 1
ATOM 777 N N . HIS A 1 113 ? -15.081 -53.820 -49.419 1.00 21.76 94 HIS A N 1
ATOM 778 C CA . HIS A 1 113 ? -15.767 -53.129 -50.541 1.00 23.42 94 HIS A CA 1
ATOM 779 C C . HIS A 1 113 ? -15.440 -53.818 -51.869 1.00 23.25 94 HIS A C 1
ATOM 780 O O . HIS A 1 113 ? -16.378 -54.120 -52.642 1.00 24.02 94 HIS A O 1
ATOM 787 N N . ASN A 1 114 ? -14.156 -54.061 -52.131 1.00 21.98 95 ASN A N 1
ATOM 788 C CA . ASN A 1 114 ? -13.700 -54.540 -53.460 1.00 22.90 95 ASN A CA 1
ATOM 789 C C . ASN A 1 114 ? -14.066 -56.021 -53.638 1.00 24.32 95 ASN A C 1
ATOM 790 O O . ASN A 1 114 ? -14.349 -56.394 -54.795 1.00 26.15 95 ASN A O 1
ATOM 795 N N . TYR A 1 115 ? -14.130 -56.817 -52.563 1.00 24.51 96 TYR A N 1
ATOM 796 C CA . TYR A 1 115 ? -14.553 -58.246 -52.623 1.00 27.92 96 TYR A CA 1
ATOM 797 C C . TYR A 1 115 ? -16.028 -58.331 -53.043 1.00 29.93 96 TYR A C 1
ATOM 798 O O . TYR A 1 115 ? -16.383 -59.296 -53.748 1.00 31.70 96 TYR A O 1
ATOM 807 N N . SER A 1 116 ? -16.860 -57.363 -52.645 1.00 28.91 97 SER A N 1
ATOM 808 C CA . SER A 1 116 ? -18.326 -57.363 -52.905 1.00 29.08 97 SER A CA 1
ATOM 809 C C . SER A 1 116 ? -18.670 -56.581 -54.187 1.00 29.01 97 SER A C 1
ATOM 810 O O . SER A 1 116 ? -19.855 -56.597 -54.590 1.00 28.80 97 SER A O 1
ATOM 813 N N . ALA A 1 117 ? -17.691 -55.933 -54.821 1.00 25.20 98 ALA A N 1
ATOM 814 C CA . ALA A 1 117 ? -17.905 -55.018 -55.963 1.00 25.15 98 ALA A CA 1
ATOM 815 C C . ALA A 1 117 ? -18.305 -55.818 -57.210 1.00 25.54 98 ALA A C 1
ATOM 816 O O . ALA A 1 117 ? -17.850 -56.976 -57.363 1.00 25.45 98 ALA A O 1
ATOM 818 N N . VAL A 1 118 ? -19.091 -55.191 -58.081 1.00 24.44 99 VAL A N 1
ATOM 819 C CA . VAL A 1 118 ? -19.336 -55.661 -59.478 1.00 24.71 99 VAL A CA 1
ATOM 820 C C . VAL A 1 118 ? -18.796 -54.594 -60.434 1.00 24.63 99 VAL A C 1
ATOM 821 O O . VAL A 1 118 ? -18.389 -53.522 -59.974 1.00 22.40 99 VAL A O 1
ATOM 825 N N A GLU A 1 119 ? -18.781 -54.867 -61.740 0.50 22.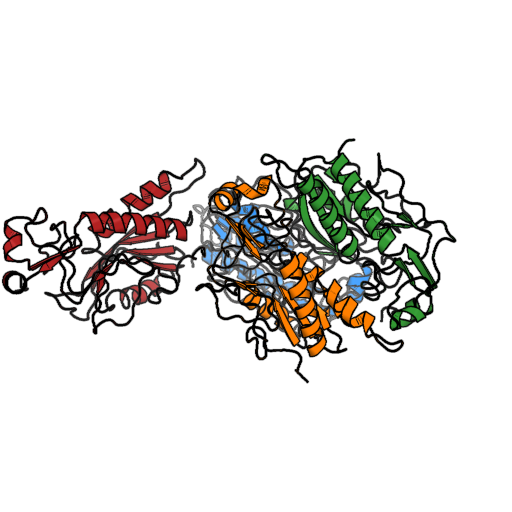60 100 GLU A N 1
ATOM 826 N N B GLU A 1 119 ? -18.792 -54.885 -61.733 0.50 25.09 100 GLU A N 1
ATOM 827 C CA A GLU A 1 119 ? -18.093 -53.963 -62.704 0.50 21.92 100 GLU A CA 1
ATOM 828 C CA B GLU A 1 119 ? -18.173 -54.027 -62.777 0.50 25.84 100 GLU A CA 1
ATOM 829 C C A GLU A 1 119 ? -18.825 -52.617 -62.772 0.50 22.12 100 GLU A C 1
ATOM 830 C C B GLU A 1 119 ? -18.833 -52.637 -62.778 0.50 24.36 100 GLU A C 1
ATOM 831 O O A GLU A 1 119 ? -18.162 -51.647 -63.150 0.50 22.72 100 GLU A O 1
ATOM 832 O O B GLU A 1 119 ? -18.152 -51.669 -63.145 0.50 24.82 100 GLU A O 1
ATOM 843 N N . THR A 1 120 ? -20.095 -52.527 -62.353 1.00 23.17 101 THR A N 1
ATOM 844 C CA . THR A 1 120 ? -20.853 -51.243 -62.304 1.00 23.40 101 THR A CA 1
ATOM 845 C C . THR A 1 120 ? -20.744 -50.551 -60.935 1.00 24.43 101 THR A C 1
ATOM 846 O O . THR A 1 120 ? -21.314 -49.453 -60.779 1.00 24.59 101 THR A O 1
ATOM 850 N N . SER A 1 121 ? -20.002 -51.104 -59.981 1.00 22.67 102 SER A N 1
ATOM 851 C CA . SER A 1 121 ? -19.728 -50.465 -58.663 1.00 22.94 102 SER A CA 1
ATOM 852 C C . SER A 1 121 ? -18.878 -49.203 -58.858 1.00 23.30 102 SER A C 1
ATOM 853 O O . SER A 1 121 ? -18.420 -48.924 -59.987 1.00 20.66 102 SER A O 1
ATOM 856 N N . LYS A 1 122 ? -18.646 -48.466 -57.773 1.00 25.04 103 LYS A N 1
ATOM 857 C CA . LYS A 1 122 ? -17.783 -47.258 -57.758 1.00 26.68 103 LYS A CA 1
ATOM 858 C C . LYS A 1 122 ? -16.856 -47.354 -56.552 1.00 24.49 103 LYS A C 1
ATOM 859 O O . LYS A 1 122 ? -17.135 -48.096 -55.622 1.00 23.84 103 LYS A O 1
ATOM 865 N N . PRO A 1 123 ? -15.735 -46.603 -56.525 1.00 26.52 104 PRO A N 1
ATOM 866 C CA . PRO A 1 123 ? -14.913 -46.515 -55.314 1.00 25.54 104 PRO A CA 1
ATOM 867 C C . PRO A 1 123 ? -15.758 -46.037 -54.124 1.00 26.03 104 PRO A C 1
ATOM 868 O O . PRO A 1 123 ? -16.727 -45.328 -54.330 1.00 27.00 104 PRO A O 1
ATOM 872 N N . LEU A 1 124 ? -15.387 -46.442 -52.912 1.00 24.49 105 LEU A N 1
ATOM 873 C CA . LEU A 1 124 ? -16.172 -46.177 -51.679 1.00 25.20 105 LEU A CA 1
ATOM 874 C C . LEU A 1 124 ? -15.723 -44.864 -51.034 1.00 24.75 105 LEU A C 1
ATOM 875 O O . LEU A 1 124 ? -16.602 -44.120 -50.570 1.00 26.89 105 LEU A O 1
ATOM 880 N N . PHE A 1 125 ? -14.418 -44.599 -50.951 1.00 23.61 106 PHE A N 1
ATOM 881 C CA . PHE A 1 125 ? -13.922 -43.489 -50.105 1.00 22.48 106 PHE A CA 1
ATOM 882 C C . PHE A 1 125 ? -12.708 -42.791 -50.716 1.00 22.09 106 PHE A C 1
ATOM 883 O O . PHE A 1 125 ? -11.908 -43.410 -51.456 1.00 22.10 106 PHE A O 1
ATOM 891 N N . GLY A 1 126 ? -12.601 -41.504 -50.387 1.00 21.44 107 GLY A N 1
ATOM 892 C CA . GLY A 1 126 ? -11.373 -40.707 -50.525 1.00 22.46 107 GLY A CA 1
ATOM 893 C C . GLY A 1 126 ? -10.580 -40.755 -49.232 1.00 21.76 107 GLY A C 1
ATOM 894 O O . GLY A 1 126 ? -11.161 -41.116 -48.182 1.00 21.86 107 GLY A O 1
ATOM 895 N N . GLU A 1 127 ? -9.297 -40.424 -49.298 1.00 22.24 108 GLU A N 1
ATOM 896 C CA . GLU A 1 127 ? -8.395 -40.480 -48.120 1.00 23.56 108 GLU A CA 1
ATOM 897 C C . GLU A 1 127 ? -7.710 -39.121 -47.982 1.00 21.90 108 GLU A C 1
ATOM 898 O O . GLU A 1 127 ? -7.249 -38.563 -48.999 1.00 21.62 108 GLU A O 1
ATOM 904 N N . HIS A 1 128 ? -7.694 -38.598 -46.760 1.00 21.86 109 HIS A N 1
ATOM 905 C CA . HIS A 1 128 ? -7.234 -37.225 -46.447 1.00 21.40 109 HIS A CA 1
ATOM 906 C C . HIS A 1 128 ? -6.457 -37.236 -45.134 1.00 20.33 109 HIS A C 1
ATOM 907 O O . HIS A 1 128 ? -6.701 -38.134 -44.310 1.00 20.35 109 HIS A O 1
ATOM 914 N N . TYR A 1 129 ? -5.556 -36.273 -44.968 1.00 19.71 110 TYR A N 1
ATOM 915 C CA . TYR A 1 129 ? -4.641 -36.194 -43.802 1.00 19.32 110 TYR A CA 1
ATOM 916 C C . TYR A 1 129 ? -4.663 -34.791 -43.216 1.00 20.78 110 TYR A C 1
ATOM 917 O O . TYR A 1 129 ? -4.596 -33.816 -43.984 1.00 21.53 110 TYR A O 1
ATOM 926 N N . VAL A 1 130 ? -4.736 -34.712 -41.891 1.00 22.38 111 VAL A N 1
ATOM 927 C CA . VAL A 1 130 ? -4.516 -33.460 -41.119 1.00 23.72 111 VAL A CA 1
ATOM 928 C C . VAL A 1 130 ? -3.581 -33.802 -39.964 1.00 23.36 111 VAL A C 1
ATOM 929 O O . VAL A 1 130 ? -3.840 -34.815 -39.278 1.00 24.37 111 VAL A O 1
ATOM 933 N N . ARG A 1 131 ? -2.544 -32.990 -39.763 1.00 22.77 112 ARG A N 1
ATOM 934 C CA . ARG A 1 131 ? -1.671 -33.128 -38.582 1.00 23.52 112 ARG A CA 1
ATOM 935 C C . ARG A 1 131 ? -2.228 -32.210 -37.490 1.00 22.64 112 ARG A C 1
ATOM 936 O O . ARG A 1 131 ? -2.348 -30.982 -37.744 1.00 22.42 112 ARG A O 1
ATOM 944 N N . VAL A 1 132 ? -2.568 -32.796 -36.339 1.00 21.40 113 VAL A N 1
ATOM 945 C CA . VAL A 1 132 ? -2.981 -32.020 -35.137 1.00 22.45 113 VAL A CA 1
ATOM 946 C C . VAL A 1 132 ? -2.067 -32.428 -33.982 1.00 24.26 113 VAL A C 1
ATOM 947 O O . VAL A 1 132 ? -1.593 -33.566 -33.964 1.00 23.84 113 VAL A O 1
ATOM 951 N N . LYS A 1 133 ? -1.809 -31.514 -33.046 1.00 22.94 114 LYS A N 1
ATOM 952 C CA . LYS A 1 133 ? -0.844 -31.748 -31.948 1.00 21.93 114 LYS A CA 1
ATOM 953 C C . LYS A 1 133 ? -1.306 -30.955 -30.727 1.00 21.93 114 LYS A C 1
ATOM 954 O O . LYS A 1 133 ? -1.698 -29.799 -30.889 1.00 21.21 114 LYS A O 1
ATOM 960 N N . SER A 1 134 ? -1.282 -31.550 -29.537 1.00 21.77 115 SER A N 1
ATOM 961 C CA . SER A 1 134 ? -1.679 -30.838 -28.289 1.00 21.76 115 SER A CA 1
ATOM 962 C C . SER A 1 134 ? -0.909 -31.337 -27.057 1.00 22.64 115 SER A C 1
ATOM 963 O O . SER A 1 134 ? -0.932 -30.603 -26.046 1.00 23.37 115 SER A O 1
ATOM 966 N N . TYR A 1 135 ? -0.272 -32.513 -27.096 1.00 21.10 116 TYR A N 1
ATOM 967 C CA . TYR A 1 135 ? 0.315 -33.114 -25.875 1.00 21.30 116 TYR A CA 1
ATOM 968 C C . TYR A 1 135 ? 1.806 -32.806 -25.762 1.00 22.16 116 TYR A C 1
ATOM 969 O O . TYR A 1 135 ? 2.548 -32.722 -26.749 1.00 24.17 116 TYR A O 1
ATOM 978 N N . CYS A 1 136 ? 2.220 -32.653 -24.510 1.00 23.76 117 CYS A N 1
ATOM 979 C CA . CYS A 1 136 ? 3.627 -32.642 -24.069 1.00 24.24 117 CYS A CA 1
ATOM 980 C C . CYS A 1 136 ? 3.709 -33.635 -22.910 1.00 23.36 117 CYS A C 1
ATOM 981 O O . CYS A 1 136 ? 2.862 -33.548 -21.996 1.00 22.51 117 CYS A O 1
ATOM 984 N N . ASN A 1 137 ? 4.622 -34.597 -23.006 1.00 24.86 118 ASN A N 1
ATOM 985 C CA . ASN A 1 137 ? 4.672 -35.743 -22.063 1.00 24.64 118 ASN A CA 1
ATOM 986 C C . ASN A 1 137 ? 3.303 -36.429 -22.113 1.00 25.75 118 ASN A C 1
ATOM 987 O O . ASN A 1 137 ? 2.842 -36.726 -23.238 1.00 26.20 118 ASN A O 1
ATOM 992 N N . ASP A 1 138 ? 2.644 -36.598 -20.964 1.00 24.37 119 ASP A N 1
ATOM 993 C CA . ASP A 1 138 ? 1.371 -37.349 -20.836 1.00 24.54 119 ASP A CA 1
ATOM 994 C C . ASP A 1 138 ? 0.202 -36.392 -20.587 1.00 24.80 119 ASP A C 1
ATOM 995 O O . ASP A 1 138 ? -0.837 -36.877 -20.121 1.00 27.26 119 ASP A O 1
ATOM 1000 N N . GLN A 1 139 ? 0.332 -35.112 -20.940 1.00 26.10 120 GLN A N 1
ATOM 1001 C CA . GLN A 1 139 ? -0.706 -34.099 -20.635 1.00 27.44 120 GLN A CA 1
ATOM 1002 C C . GLN A 1 139 ? -0.969 -33.199 -21.848 1.00 25.31 120 GLN A C 1
ATOM 1003 O O . GLN A 1 139 ? -0.010 -32.791 -22.525 1.00 24.60 120 GLN A O 1
ATOM 1009 N N . SER A 1 140 ? -2.244 -32.890 -22.077 1.00 24.55 121 SER A N 1
ATOM 1010 C CA . SER A 1 140 ? -2.708 -31.864 -23.036 1.00 24.36 121 SER A CA 1
ATOM 1011 C C . SER A 1 140 ? -2.210 -30.484 -22.577 1.00 25.92 121 SER A C 1
ATOM 1012 O O . SER A 1 140 ? -2.366 -30.181 -21.383 1.00 24.54 121 SER A O 1
ATOM 1015 N N . THR A 1 141 ? -1.658 -29.684 -23.495 1.00 25.70 122 THR A N 1
ATOM 1016 C CA . THR A 1 141 ? -1.353 -28.242 -23.294 1.00 25.81 122 THR A CA 1
ATOM 1017 C C . THR A 1 141 ? -2.651 -27.420 -23.245 1.00 26.23 122 THR A C 1
ATOM 1018 O O . THR A 1 141 ? -2.594 -26.256 -22.811 1.00 27.36 122 THR A O 1
ATOM 1022 N N . GLY A 1 142 ? -3.767 -27.981 -23.709 1.00 25.41 123 GLY A N 1
ATOM 1023 C CA . GLY A 1 142 ? -5.061 -27.293 -23.797 1.00 25.42 123 GLY A CA 1
ATOM 1024 C C . GLY A 1 142 ? -5.164 -26.427 -25.041 1.00 25.61 123 GLY A C 1
ATOM 1025 O O . GLY A 1 142 ? -6.224 -25.816 -25.207 1.00 25.55 123 GLY A O 1
ATOM 1026 N N . THR A 1 143 ? -4.138 -26.405 -25.899 1.00 23.64 124 THR A N 1
ATOM 1027 C CA . THR A 1 143 ? -4.169 -25.753 -27.232 1.00 24.43 124 THR A CA 1
ATOM 1028 C C . THR A 1 143 ? -3.958 -26.810 -28.320 1.00 23.97 124 THR A C 1
ATOM 1029 O O . THR A 1 143 ? -2.962 -27.547 -28.246 1.00 24.59 124 THR A O 1
ATOM 1033 N N . LEU A 1 144 ? -4.845 -26.857 -29.314 1.00 23.11 125 LEU A N 1
ATOM 1034 C CA . LEU A 1 144 ? -4.684 -27.752 -30.490 1.00 23.66 125 LEU A CA 1
ATOM 1035 C C . LEU A 1 144 ? -4.049 -26.990 -31.656 1.00 23.80 125 LEU A C 1
ATOM 1036 O O . LEU A 1 144 ? -4.677 -26.022 -32.173 1.00 23.75 125 LEU A O 1
ATOM 1041 N N . GLU A 1 145 ? -2.862 -27.438 -32.071 1.00 22.75 126 GLU A N 1
ATOM 1042 C CA . GLU A 1 145 ? -2.175 -26.988 -33.302 1.00 24.33 126 GLU A CA 1
ATOM 1043 C C . GLU A 1 145 ? -2.717 -27.820 -34.467 1.00 25.08 126 GLU A C 1
ATOM 1044 O O . GLU A 1 145 ? -2.779 -29.057 -34.330 1.00 23.75 126 GLU A O 1
ATOM 1050 N N . ILE A 1 146 ? -3.146 -27.160 -35.544 1.00 25.80 127 ILE A N 1
ATOM 1051 C CA . ILE A 1 146 ? -3.715 -27.824 -36.752 1.00 26.80 127 ILE A CA 1
ATOM 1052 C C . ILE A 1 146 ? -2.868 -27.367 -37.942 1.00 27.74 127 ILE A C 1
ATOM 1053 O O . ILE A 1 146 ? -2.704 -26.130 -38.101 1.00 26.57 127 ILE A O 1
ATOM 1058 N N . VAL A 1 147 ? -2.329 -28.300 -38.718 1.00 29.93 128 VAL A N 1
ATOM 1059 C CA . VAL A 1 147 ? -1.557 -27.895 -39.927 1.00 35.08 128 VAL A CA 1
ATOM 1060 C C . VAL A 1 147 ? -2.568 -27.651 -41.053 1.00 41.44 128 VAL A C 1
ATOM 1061 O O . VAL A 1 147 ? -3.180 -28.621 -41.516 1.00 38.99 128 VAL A O 1
ATOM 1065 N N . SER A 1 148 ? -2.750 -26.388 -41.451 1.00 46.67 129 SER A N 1
ATOM 1066 C CA . SER A 1 148 ? -3.867 -25.957 -42.335 1.00 52.84 129 SER A CA 1
ATOM 1067 C C . SER A 1 148 ? -3.582 -26.351 -43.786 1.00 53.47 129 SER A C 1
ATOM 1068 O O . SER A 1 148 ? -2.837 -25.608 -44.458 1.00 65.16 129 SER A O 1
ATOM 1071 N N . GLU A 1 149 ? -4.115 -27.497 -44.226 1.00 52.78 130 GLU A N 1
ATOM 1072 C CA . GLU A 1 149 ? -4.308 -27.827 -45.668 1.00 55.09 130 GLU A CA 1
ATOM 1073 C C . GLU A 1 149 ? -5.770 -27.540 -46.020 1.00 51.95 130 GLU A C 1
ATOM 1074 O O . GLU A 1 149 ? -6.602 -27.944 -45.220 1.00 50.69 130 GLU A O 1
ATOM 1080 N N . ASP A 1 150 ? -6.055 -26.894 -47.156 1.00 48.05 131 ASP A N 1
ATOM 1081 C CA . ASP A 1 150 ? -7.418 -26.378 -47.465 1.00 46.45 131 ASP A CA 1
ATOM 1082 C C . ASP A 1 150 ? -8.372 -27.570 -47.615 1.00 41.05 131 ASP A C 1
ATOM 1083 O O . ASP A 1 150 ? -8.183 -28.372 -48.525 1.00 37.80 131 ASP A O 1
ATOM 1088 N N . LEU A 1 151 ? -9.360 -27.692 -46.726 1.00 38.23 132 LEU A N 1
ATOM 1089 C CA . LEU A 1 151 ? -10.311 -28.837 -46.691 1.00 37.90 132 LEU A CA 1
ATOM 1090 C C . LEU A 1 151 ? -11.598 -28.482 -47.445 1.00 37.05 132 LEU A C 1
ATOM 1091 O O . LEU A 1 151 ? -12.615 -29.166 -47.224 1.00 34.61 132 LEU A O 1
ATOM 1096 N N A SER A 1 152 ? -11.567 -27.450 -48.295 0.50 37.68 133 SER A N 1
ATOM 1097 N N B SER A 1 152 ? -11.568 -27.451 -48.296 0.50 36.51 133 SER A N 1
ATOM 1098 C CA A SER A 1 152 ? -12.742 -26.976 -49.080 0.50 39.80 133 SER A CA 1
ATOM 1099 C CA B SER A 1 152 ? -12.748 -26.979 -49.073 0.50 37.83 133 SER A CA 1
ATOM 1100 C C A SER A 1 152 ? -13.236 -28.090 -50.013 0.50 38.78 133 SER A C 1
ATOM 1101 C C B SER A 1 152 ? -13.235 -28.089 -50.015 0.50 37.67 133 SER A C 1
ATOM 1102 O O A SER A 1 152 ? -14.438 -28.094 -50.340 0.50 39.10 133 SER A O 1
ATOM 1103 O O B SER A 1 152 ? -14.438 -28.094 -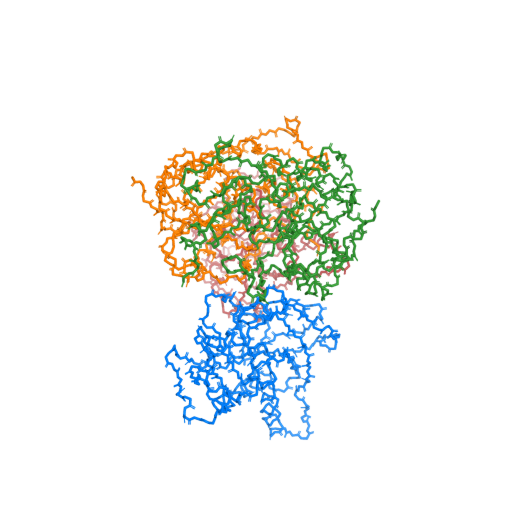50.341 0.50 38.11 133 SER A O 1
ATOM 1108 N N . CYS A 1 153 ? -12.347 -29.014 -50.398 1.00 40.36 134 CYS A N 1
ATOM 1109 C CA . CYS A 1 153 ? -12.670 -30.209 -51.230 1.00 41.70 134 CYS A CA 1
ATOM 1110 C C . CYS A 1 153 ? -13.680 -31.129 -50.517 1.00 38.62 134 CYS A C 1
ATOM 1111 O O . CYS A 1 153 ? -14.304 -31.940 -51.217 1.00 41.26 134 CYS A O 1
ATOM 1114 N N . LEU A 1 154 ? -13.857 -31.005 -49.197 1.00 32.68 135 LEU A N 1
ATOM 1115 C CA . LEU A 1 154 ? -14.821 -31.827 -48.406 1.00 30.44 135 LEU A CA 1
ATOM 1116 C C . LEU A 1 154 ? -16.190 -31.143 -48.315 1.00 29.89 135 LEU A C 1
ATOM 1117 O O . LEU A 1 154 ? -17.099 -31.732 -47.691 1.00 27.69 135 LEU A O 1
ATOM 1122 N N . LYS A 1 155 ? -16.366 -29.964 -48.915 1.00 31.64 136 LYS A N 1
ATOM 1123 C CA . LYS A 1 155 ? -17.690 -29.286 -48.925 1.00 33.08 136 LYS A CA 1
ATOM 1124 C C . LYS A 1 155 ? -18.737 -30.260 -49.468 1.00 29.77 136 LYS A C 1
ATOM 1125 O O . LYS A 1 155 ? -18.497 -30.817 -50.548 1.00 30.48 136 LYS A O 1
ATOM 1131 N N . GLY A 1 156 ? -19.839 -30.455 -48.737 1.00 29.63 137 GLY A N 1
ATOM 1132 C CA . GLY A 1 156 ? -20.982 -31.292 -49.151 1.00 30.46 137 GLY A CA 1
ATOM 1133 C C . GLY A 1 156 ? -20.661 -32.784 -49.151 1.00 30.56 137 GLY A C 1
ATOM 1134 O O . GLY A 1 156 ? -21.438 -33.553 -49.746 1.00 29.55 137 GLY A O 1
ATOM 1135 N N . LYS A 1 157 ? -19.571 -33.198 -48.501 1.00 28.35 138 LYS A N 1
ATOM 1136 C CA . LYS A 1 157 ? -19.144 -34.622 -48.435 1.00 27.19 138 LYS A CA 1
ATOM 1137 C C . LYS A 1 157 ? -19.477 -35.211 -47.066 1.00 26.21 138 LYS A C 1
ATOM 1138 O O . LYS A 1 157 ? -19.523 -34.464 -46.077 1.00 26.52 138 LYS A O 1
ATOM 1144 N N . HIS A 1 158 ? -19.674 -36.526 -47.028 1.00 25.11 139 HIS A N 1
ATOM 1145 C CA . HIS A 1 158 ? -19.660 -37.351 -45.797 1.00 24.39 139 HIS A CA 1
ATOM 1146 C C . HIS A 1 158 ? -18.203 -37.507 -45.360 1.00 23.06 139 HIS A C 1
ATOM 1147 O O . HIS A 1 158 ? -17.398 -37.986 -46.161 1.00 22.04 139 HIS A O 1
ATOM 1154 N N . VAL A 1 159 ? -17.885 -37.101 -44.139 1.00 22.75 140 VAL A N 1
ATOM 1155 C CA . VAL A 1 159 ? -16.507 -37.212 -43.594 1.00 22.72 140 VAL A CA 1
ATOM 1156 C C . VAL A 1 159 ? -16.520 -38.193 -42.421 1.00 22.14 140 VAL A C 1
ATOM 1157 O O . VAL A 1 159 ? -17.412 -38.103 -41.553 1.00 23.81 140 VAL A O 1
ATOM 1161 N N . LEU A 1 160 ? -15.559 -39.113 -42.424 1.00 21.15 141 LEU A N 1
ATOM 1162 C CA . LEU A 1 160 ? -15.284 -40.019 -41.287 1.00 20.14 141 LEU A CA 1
ATOM 1163 C C . LEU A 1 160 ? -13.915 -39.644 -40.730 1.00 19.70 141 LEU A C 1
ATOM 1164 O O . LEU A 1 160 ? -12.901 -39.874 -41.412 1.00 19.96 141 LEU A O 1
ATOM 1169 N N . ILE A 1 161 ? -13.902 -39.050 -39.541 1.00 20.32 142 ILE A N 1
ATOM 1170 C CA . ILE A 1 161 ? -12.638 -38.728 -38.824 1.00 20.11 142 ILE A CA 1
ATOM 1171 C C . ILE A 1 161 ? -12.111 -40.035 -38.236 1.00 19.46 142 ILE A C 1
ATOM 1172 O O . ILE A 1 161 ? -12.898 -40.758 -37.595 1.00 20.46 142 ILE A O 1
ATOM 1177 N N . VAL A 1 162 ? -10.822 -40.298 -38.437 1.00 19.64 143 VAL A N 1
ATOM 1178 C CA . VAL A 1 162 ? -10.131 -41.479 -37.862 1.00 20.00 143 VAL A CA 1
ATOM 1179 C C . VAL A 1 162 ? -9.122 -40.975 -36.834 1.00 20.68 143 VAL A C 1
ATOM 1180 O O . VAL A 1 162 ? -8.157 -40.251 -37.216 1.00 20.99 143 VAL A O 1
ATOM 1184 N N . GLU A 1 163 ? -9.378 -41.305 -35.566 1.00 21.69 144 GLU A N 1
ATOM 1185 C CA . GLU A 1 163 ? -8.572 -40.834 -34.416 1.00 23.15 144 GLU A CA 1
ATOM 1186 C C . GLU A 1 163 ? -8.106 -42.039 -33.597 1.00 21.88 144 GLU A C 1
ATOM 1187 O O . GLU A 1 163 ? -8.848 -43.025 -33.501 1.00 22.71 144 GLU A O 1
ATOM 1193 N N . ASP A 1 164 ? -6.918 -41.949 -33.011 1.00 20.82 145 ASP A N 1
ATOM 1194 C CA . ASP A 1 164 ? -6.329 -43.042 -32.196 1.00 22.09 145 ASP A CA 1
ATOM 1195 C C . ASP A 1 164 ? -7.043 -43.144 -30.844 1.00 20.89 145 ASP A C 1
ATOM 1196 O O . ASP A 1 164 ? -7.441 -44.265 -30.465 1.00 20.40 145 ASP A O 1
ATOM 1201 N N . ILE A 1 165 ? -7.158 -42.045 -30.100 1.00 20.37 146 ILE A N 1
ATOM 1202 C CA . ILE A 1 165 ? -7.646 -42.117 -28.695 1.00 20.10 146 ILE A CA 1
ATOM 1203 C C . ILE A 1 165 ? -8.417 -40.843 -28.341 1.00 20.63 146 ILE A C 1
ATOM 1204 O O . ILE A 1 165 ? -8.000 -39.744 -28.759 1.00 19.76 146 ILE A O 1
ATOM 1209 N N . ILE A 1 166 ? -9.539 -41.033 -27.648 1.00 20.99 147 ILE A N 1
ATOM 1210 C CA . ILE A 1 166 ? -10.267 -39.967 -26.913 1.00 21.49 147 ILE A CA 1
ATOM 1211 C C . ILE A 1 166 ? -9.857 -40.098 -25.448 1.00 21.47 147 ILE A C 1
ATOM 1212 O O . ILE A 1 166 ? -9.979 -41.201 -24.880 1.00 22.00 147 ILE A O 1
ATOM 1217 N N . ASP A 1 167 ? -9.377 -39.005 -24.869 1.00 21.88 148 ASP A N 1
ATOM 1218 C CA . ASP A 1 167 ? -8.868 -38.959 -23.481 1.00 21.88 148 ASP A CA 1
ATOM 1219 C C . ASP A 1 167 ? -9.611 -37.804 -22.799 1.00 21.75 148 ASP A C 1
ATOM 1220 O O . ASP A 1 167 ? -10.687 -38.064 -22.227 1.00 21.48 148 ASP A O 1
ATOM 1225 N N . THR A 1 168 ? -9.133 -36.575 -22.958 1.00 23.00 149 THR A N 1
ATOM 1226 C CA . THR A 1 168 ? -9.840 -35.361 -22.464 1.00 23.50 149 THR A CA 1
ATOM 1227 C C . THR A 1 168 ? -11.060 -35.073 -23.347 1.00 24.12 149 THR A C 1
ATOM 1228 O O . THR A 1 168 ? -12.021 -34.478 -22.839 1.00 25.35 149 THR A O 1
ATOM 1232 N N . GLY A 1 169 ? -11.019 -35.462 -24.625 1.00 23.16 150 GLY A N 1
ATOM 1233 C CA . GLY A 1 169 ? -12.016 -35.072 -25.640 1.00 23.49 150 GLY A CA 1
ATOM 1234 C C . GLY A 1 169 ? -11.753 -33.691 -26.232 1.00 23.47 150 GLY A C 1
ATOM 1235 O O . GLY A 1 169 ? -12.551 -33.238 -27.075 1.00 24.23 150 GLY A O 1
ATOM 1236 N N . LYS A 1 170 ? -10.653 -33.040 -25.860 1.00 24.85 151 LYS A N 1
ATOM 1237 C CA . LYS A 1 170 ? -10.359 -31.650 -26.301 1.00 26.27 151 LYS A CA 1
ATOM 1238 C C . LYS A 1 170 ? -9.973 -31.652 -27.784 1.00 25.80 151 LYS A C 1
ATOM 1239 O O . LYS A 1 170 ? -10.402 -30.739 -28.503 1.00 23.80 151 LYS A O 1
ATOM 1245 N N . THR A 1 171 ? -9.192 -32.631 -28.246 1.00 23.31 152 THR A N 1
ATOM 1246 C CA . THR A 1 171 ? -8.771 -32.694 -29.669 1.00 22.45 152 THR A CA 1
ATOM 1247 C C . THR A 1 171 ? -10.012 -32.693 -30.567 1.00 22.76 152 THR A C 1
ATOM 1248 O O . THR A 1 171 ? -10.067 -31.880 -31.489 1.00 24.04 152 THR A O 1
ATOM 1252 N N . LEU A 1 172 ? -10.971 -33.579 -30.321 1.00 22.83 153 LEU A N 1
ATOM 1253 C CA . LEU A 1 172 ? -12.097 -33.765 -31.272 1.00 23.62 153 LEU A CA 1
ATOM 1254 C C . LEU A 1 172 ? -13.128 -32.635 -31.139 1.00 24.96 153 LEU A C 1
ATOM 1255 O O . LEU A 1 172 ? -13.684 -32.229 -32.179 1.00 23.86 153 LEU A O 1
ATOM 1260 N N . VAL A 1 173 ? -13.354 -32.110 -29.933 1.00 25.15 154 VAL A N 1
ATOM 1261 C CA . VAL A 1 173 ? -14.259 -30.934 -29.768 1.00 27.56 154 VAL A CA 1
ATOM 1262 C C . VAL A 1 173 ? -13.697 -29.777 -30.610 1.00 25.59 154 VAL A C 1
ATOM 1263 O O . VAL A 1 173 ? -14.455 -29.173 -31.386 1.00 26.84 154 VAL A O 1
ATOM 1267 N N . LYS A 1 174 ? -12.403 -29.501 -30.492 1.00 25.90 155 LYS A N 1
ATOM 1268 C CA . LYS A 1 174 ? -11.728 -28.369 -31.181 1.00 27.96 155 LYS A CA 1
ATOM 1269 C C . LYS A 1 174 ? -11.646 -28.664 -32.679 1.00 27.97 155 LYS A C 1
ATOM 1270 O O . LYS A 1 174 ? -11.897 -27.759 -33.476 1.00 25.53 155 LYS A O 1
ATOM 1276 N N . PHE A 1 175 ? -11.330 -29.896 -33.070 1.00 25.02 156 PHE A N 1
ATOM 1277 C CA . PHE A 1 175 ? -11.178 -30.228 -34.501 1.00 24.73 156 PHE A CA 1
ATOM 1278 C C . PHE A 1 175 ? -12.543 -30.167 -35.203 1.00 24.32 156 PHE A C 1
ATOM 1279 O O . PHE A 1 175 ? -12.609 -29.650 -36.347 1.00 25.60 156 PHE A O 1
ATOM 1287 N N . CYS A 1 176 ? -13.604 -30.672 -34.569 1.00 25.90 157 CYS A N 1
ATOM 1288 C CA . CYS A 1 176 ? -14.967 -30.643 -35.169 1.00 29.01 157 CYS A CA 1
ATOM 1289 C C . CYS A 1 176 ? -15.447 -29.183 -35.304 1.00 30.35 157 CYS A C 1
ATOM 1290 O O . CYS A 1 176 ? -16.072 -28.859 -36.317 1.00 31.56 157 CYS A O 1
ATOM 1293 N N . GLU A 1 177 ? -15.119 -28.314 -34.351 1.00 31.49 158 GLU A N 1
ATOM 1294 C CA . GLU A 1 177 ? -15.420 -26.856 -34.430 1.00 34.68 158 GLU A CA 1
ATOM 1295 C C . GLU A 1 177 ? -14.701 -26.273 -35.660 1.00 32.76 158 GLU A C 1
ATOM 1296 O O . GLU A 1 177 ? -15.345 -25.561 -36.432 1.00 32.93 158 GLU A O 1
ATOM 1302 N N . TYR A 1 178 ? -13.422 -26.605 -35.863 1.00 30.68 159 TYR A N 1
ATOM 1303 C CA . TYR A 1 178 ? -12.594 -26.147 -37.010 1.00 32.02 159 TYR A CA 1
ATOM 1304 C C . TYR A 1 178 ? -13.230 -26.586 -38.341 1.00 31.96 159 TYR A C 1
ATOM 1305 O O . TYR A 1 178 ? -13.269 -25.774 -39.290 1.00 33.53 159 TYR A O 1
ATOM 1314 N N . LEU A 1 179 ? -13.728 -27.824 -38.419 1.00 30.58 160 LEU A N 1
ATOM 1315 C CA . LEU A 1 179 ? -14.310 -28.397 -39.659 1.00 31.24 160 LEU A CA 1
ATOM 1316 C C . LEU A 1 179 ? -15.581 -27.657 -40.097 1.00 33.12 160 LEU A C 1
ATOM 1317 O O . LEU A 1 179 ? -15.865 -27.711 -41.298 1.00 33.92 160 LEU A O 1
ATOM 1322 N N . LYS A 1 180 ? -16.314 -27.018 -39.182 1.00 37.08 161 LYS A N 1
ATOM 1323 C CA . LYS A 1 180 ? -17.614 -26.344 -39.467 1.00 40.62 161 LYS A CA 1
ATOM 1324 C C . LYS A 1 180 ? -17.465 -25.337 -40.613 1.00 38.83 161 LYS A C 1
ATOM 1325 O O . LYS A 1 180 ? -18.446 -25.173 -41.368 1.00 41.81 161 LYS A O 1
ATOM 1331 N N . LYS A 1 181 ? -16.288 -24.721 -40.765 1.00 38.19 162 LYS A N 1
ATOM 1332 C CA . LYS A 1 181 ? -16.081 -23.640 -41.762 1.00 40.00 162 LYS A CA 1
ATOM 1333 C C . LYS A 1 181 ? -16.112 -24.205 -43.189 1.00 39.22 162 LYS A C 1
ATOM 1334 O O . LYS A 1 181 ? -16.314 -23.399 -44.113 1.00 38.62 162 LYS A O 1
ATOM 1340 N N . PHE A 1 182 ? -15.946 -25.521 -43.383 1.00 34.60 163 PHE A N 1
ATOM 1341 C CA . PHE A 1 182 ? -15.803 -26.127 -44.733 1.00 33.82 163 PHE A CA 1
ATOM 1342 C C . PHE A 1 182 ? -17.152 -26.651 -45.245 1.00 32.32 163 PHE A C 1
ATOM 1343 O O . PHE A 1 182 ? -17.174 -27.101 -46.386 1.00 32.17 163 PHE A O 1
ATOM 1351 N N . GLU A 1 183 ? -18.233 -26.531 -44.466 1.00 31.40 164 GLU A N 1
ATOM 1352 C CA . GLU A 1 183 ? -19.623 -26.851 -44.905 1.00 33.88 164 GLU A CA 1
ATOM 1353 C C . GLU A 1 183 ? -19.689 -28.308 -45.389 1.00 32.25 164 GLU A C 1
ATOM 1354 O O . GLU A 1 183 ? -20.223 -28.588 -46.486 1.00 29.62 164 GLU A O 1
ATOM 1360 N N . ILE A 1 184 ? -19.139 -29.203 -44.579 1.00 29.92 165 ILE A N 1
ATOM 1361 C CA . ILE A 1 184 ? -19.159 -30.676 -44.802 1.00 29.09 165 ILE A CA 1
ATOM 1362 C C . ILE A 1 184 ? -20.592 -31.163 -44.564 1.00 28.86 165 ILE A C 1
ATOM 1363 O O . ILE A 1 184 ? -21.273 -30.573 -43.709 1.00 31.93 165 ILE A O 1
ATOM 1368 N N . LYS A 1 185 ? -21.036 -32.188 -45.293 1.00 28.54 166 LYS A N 1
ATOM 1369 C CA . LYS A 1 185 ? -22.431 -32.698 -45.213 1.00 30.41 166 LYS A CA 1
ATOM 1370 C C . LYS A 1 185 ? -22.641 -33.444 -43.896 1.00 29.63 166 LYS A C 1
ATOM 1371 O O . LYS A 1 185 ? -23.626 -33.154 -43.213 1.00 28.00 166 LYS A O 1
ATOM 1377 N N . THR A 1 186 ? -21.771 -34.399 -43.552 1.00 28.11 167 THR A N 1
ATOM 1378 C CA . THR A 1 186 ? -21.850 -35.132 -42.263 1.00 27.06 167 THR A CA 1
ATOM 1379 C C . THR A 1 186 ? -20.446 -35.309 -41.687 1.00 25.27 167 THR A C 1
ATOM 1380 O O . THR A 1 186 ? -19.488 -35.400 -42.469 1.00 25.27 167 THR A O 1
ATOM 1384 N N . VAL A 1 187 ? -20.363 -35.342 -40.363 1.00 25.47 168 VAL A N 1
ATOM 1385 C CA . VAL A 1 187 ? -19.108 -35.689 -39.638 1.00 25.27 168 VAL A CA 1
ATOM 1386 C C . VAL A 1 187 ? -19.418 -36.859 -38.710 1.00 25.11 168 VAL A C 1
ATOM 1387 O O . VAL A 1 187 ? -20.266 -36.715 -37.808 1.00 26.41 168 VAL A O 1
ATOM 1391 N N . ALA A 1 188 ? -18.770 -37.995 -38.962 1.00 23.36 169 ALA A N 1
ATOM 1392 C CA . ALA A 1 188 ? -18.795 -39.189 -38.095 1.00 21.85 169 ALA A CA 1
ATOM 1393 C C . ALA A 1 188 ? -17.375 -39.417 -37.576 1.00 21.71 169 ALA A C 1
ATOM 1394 O O . ALA A 1 188 ? -16.415 -38.974 -38.239 1.00 21.18 169 ALA A O 1
ATOM 1396 N N A ILE A 1 189 ? -17.251 -40.076 -36.427 0.50 21.45 170 ILE A N 1
ATOM 1397 N N B ILE A 1 189 ? -17.249 -40.069 -36.420 0.50 21.21 170 ILE A N 1
ATOM 1398 C CA A ILE A 1 189 ? -15.933 -40.304 -35.768 0.50 21.97 170 ILE A CA 1
ATOM 1399 C CA B ILE A 1 189 ? -15.928 -40.294 -35.761 0.50 21.54 170 ILE A CA 1
ATOM 1400 C C A ILE A 1 189 ? -15.727 -41.799 -35.535 0.50 20.70 170 ILE A C 1
ATOM 1401 C C B ILE A 1 189 ? -15.724 -41.793 -35.529 0.50 20.47 170 ILE A C 1
ATOM 1402 O O A ILE A 1 189 ? -16.592 -42.433 -34.903 0.50 20.76 170 ILE A O 1
ATOM 1403 O O B ILE A 1 189 ? -16.592 -42.432 -34.902 0.50 20.54 170 ILE A O 1
ATOM 1412 N N . ALA A 1 190 ? -14.588 -42.313 -35.999 1.00 20.90 171 ALA A N 1
ATOM 1413 C CA . ALA A 1 190 ? -14.075 -43.657 -35.665 1.00 20.22 171 ALA A CA 1
ATOM 1414 C C . ALA A 1 190 ? -12.867 -43.450 -34.754 1.00 20.72 171 ALA A C 1
ATOM 1415 O O . ALA A 1 190 ? -11.970 -42.664 -35.124 1.00 21.47 171 ALA A O 1
ATOM 1417 N N . CYS A 1 191 ? -12.858 -44.112 -33.599 1.00 21.11 172 CYS A N 1
ATOM 1418 C CA . CYS A 1 191 ? -11.797 -43.963 -32.580 1.00 21.77 172 CYS A CA 1
ATOM 1419 C C . CYS A 1 191 ? -11.365 -45.345 -32.087 1.00 20.35 172 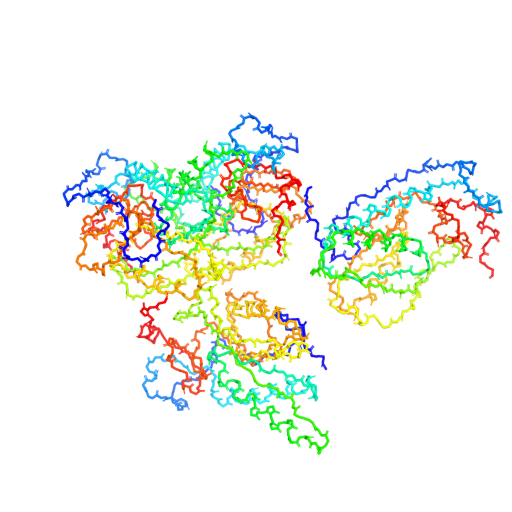CYS A C 1
ATOM 1420 O O . CYS A 1 191 ? -12.238 -46.150 -31.747 1.00 21.08 172 CYS A O 1
ATOM 1423 N N . LEU A 1 192 ? -10.068 -45.619 -32.041 1.00 18.95 173 LEU A N 1
ATOM 1424 C CA . LEU A 1 192 ? -9.579 -46.966 -31.656 1.00 19.51 173 LEU A CA 1
ATOM 1425 C C . LEU A 1 192 ? -9.758 -47.155 -30.148 1.00 19.36 173 LEU A C 1
ATOM 1426 O O . LEU A 1 192 ? -10.292 -48.197 -29.743 1.00 20.13 173 LEU A O 1
ATOM 1431 N N . PHE A 1 193 ? -9.318 -46.185 -29.343 1.00 19.56 174 PHE A N 1
ATOM 1432 C CA . PHE A 1 193 ? -9.328 -46.277 -27.861 1.00 20.41 174 PHE A CA 1
ATOM 1433 C C . PHE A 1 193 ? -10.118 -45.116 -27.258 1.00 21.24 174 PHE A C 1
ATOM 1434 O O . PHE A 1 193 ? -9.978 -43.980 -27.742 1.00 20.87 174 PHE A O 1
ATOM 1442 N N . ILE A 1 194 ? -10.912 -45.396 -26.227 1.00 21.51 175 ILE A N 1
ATOM 1443 C CA . ILE A 1 194 ? -11.507 -44.331 -25.366 1.00 22.50 175 ILE A CA 1
ATOM 1444 C C . ILE A 1 194 ? -11.116 -44.642 -23.922 1.00 21.82 175 ILE A C 1
ATOM 1445 O O . ILE A 1 194 ? -11.209 -45.807 -23.512 1.00 21.15 175 ILE A O 1
ATOM 1450 N N . LYS A 1 195 ? -10.613 -43.641 -23.206 1.00 22.60 176 LYS A N 1
ATOM 1451 C CA . LYS A 1 195 ? -10.008 -43.844 -21.870 1.00 22.57 176 LYS A CA 1
ATOM 1452 C C . LYS A 1 195 ? -11.024 -43.491 -20.781 1.00 23.30 176 LYS A C 1
ATOM 1453 O O . LYS A 1 195 ? -11.638 -42.419 -20.862 1.00 23.42 176 LYS A O 1
ATOM 1459 N N . ARG A 1 196 ? -11.167 -44.357 -19.786 1.00 23.39 177 ARG A N 1
ATOM 1460 C CA . ARG A 1 196 ? -12.060 -44.126 -18.621 1.00 24.61 177 ARG A CA 1
ATOM 1461 C C . ARG A 1 196 ? -11.329 -43.199 -17.646 1.00 24.87 177 ARG A C 1
ATOM 1462 O O . ARG A 1 196 ? -10.824 -43.676 -16.626 1.00 24.88 177 ARG A O 1
ATOM 1470 N N . THR A 1 197 ? -11.261 -41.913 -17.977 1.00 25.27 178 THR A N 1
ATOM 1471 C CA . THR A 1 197 ? -10.542 -40.878 -17.200 1.00 25.82 178 THR A CA 1
ATOM 1472 C C . THR A 1 197 ? -11.537 -39.842 -16.698 1.00 26.11 178 THR A C 1
ATOM 1473 O O . THR A 1 197 ? -12.465 -39.462 -17.415 1.00 25.14 178 THR A O 1
ATOM 1477 N N . PRO A 1 198 ? -11.353 -39.325 -15.464 1.00 28.55 179 PRO A N 1
ATOM 1478 C CA . PRO A 1 198 ? -12.184 -38.223 -14.980 1.00 29.39 179 PRO A CA 1
ATOM 1479 C C . PRO A 1 198 ? -12.002 -36.918 -15.778 1.00 28.37 179 PRO A C 1
ATOM 1480 O O . PRO A 1 198 ? -12.838 -36.043 -15.637 1.00 29.77 179 PRO A O 1
ATOM 1484 N N . LEU A 1 199 ? -10.956 -36.817 -16.612 1.00 26.53 180 LEU A N 1
ATOM 1485 C CA . LEU A 1 199 ? -10.678 -35.625 -17.457 1.00 25.96 180 LEU A CA 1
ATOM 1486 C C . LEU A 1 199 ? -11.642 -35.547 -18.646 1.00 26.15 180 LEU A C 1
ATOM 1487 O O . LEU A 1 199 ? -11.686 -34.491 -19.283 1.00 26.60 180 LEU A O 1
ATOM 1492 N N . TRP A 1 200 ? -12.382 -36.616 -18.942 1.00 25.88 181 TRP A N 1
ATOM 1493 C CA . TRP A 1 200 ? -13.198 -36.730 -20.180 1.00 26.93 181 TRP A CA 1
ATOM 1494 C C . TRP A 1 200 ? -14.308 -35.669 -20.205 1.00 27.80 181 TRP A C 1
ATOM 1495 O O . TRP A 1 200 ? -15.035 -35.559 -19.201 1.00 27.08 181 TRP A O 1
ATOM 1506 N N . ASN A 1 201 ? -14.465 -34.963 -21.330 1.00 27.00 182 ASN A N 1
ATOM 1507 C CA . ASN A 1 201 ? -15.465 -33.871 -21.510 1.00 27.25 182 ASN A CA 1
ATOM 1508 C C . ASN A 1 201 ? -16.783 -34.409 -22.081 1.00 26.99 182 ASN A C 1
ATOM 1509 O O . ASN A 1 201 ? -17.656 -33.581 -22.377 1.00 28.56 182 ASN A O 1
ATOM 1514 N N . GLY A 1 202 ? -16.922 -35.725 -22.269 1.00 25.12 183 GLY A N 1
ATOM 1515 C CA . GLY A 1 202 ? -18.174 -36.345 -22.745 1.00 25.49 183 GLY A CA 1
ATOM 1516 C C . GLY A 1 202 ? -18.212 -36.581 -24.249 1.00 25.07 183 GLY A C 1
ATOM 1517 O O . GLY A 1 202 ? -19.222 -37.122 -24.720 1.00 27.07 183 GLY A O 1
ATOM 1518 N N . PHE A 1 203 ? -17.172 -36.213 -25.001 1.00 24.17 184 PHE A N 1
ATOM 1519 C CA . PHE A 1 203 ? -17.138 -36.410 -26.476 1.00 24.92 184 PHE A CA 1
ATOM 1520 C C . PHE A 1 203 ? -17.127 -37.914 -26.771 1.00 25.53 184 PHE A C 1
ATOM 1521 O O . PHE A 1 203 ? -16.204 -38.606 -26.324 1.00 23.69 184 PHE A O 1
ATOM 1529 N N . LYS A 1 204 ? -18.126 -38.387 -27.523 1.00 26.34 185 LYS A N 1
ATOM 1530 C CA . LYS A 1 204 ? -18.304 -39.812 -27.907 1.00 26.36 185 LYS A CA 1
ATOM 1531 C C . LYS A 1 204 ? -18.094 -39.982 -29.414 1.00 25.60 185 LYS A C 1
ATOM 1532 O O . LYS A 1 204 ? -18.582 -39.148 -30.203 1.00 24.18 185 LYS A O 1
ATOM 1538 N N . ALA A 1 205 ? -17.433 -41.066 -29.802 1.00 23.69 186 ALA A N 1
ATOM 1539 C CA . ALA A 1 205 ? -17.241 -41.452 -31.214 1.00 23.30 186 ALA A CA 1
ATOM 1540 C C . ALA A 1 205 ? -18.424 -42.313 -31.665 1.00 23.19 186 ALA A C 1
ATOM 1541 O O . ALA A 1 205 ? -19.166 -42.825 -30.811 1.00 23.52 186 ALA A O 1
ATOM 1543 N N . ASP A 1 206 ? -18.570 -42.485 -32.976 1.00 22.63 187 ASP A N 1
ATOM 1544 C CA . ASP A 1 206 ? -19.659 -43.277 -33.601 1.00 23.13 187 ASP A CA 1
ATOM 1545 C C . ASP A 1 206 ? -19.227 -44.740 -33.767 1.00 22.50 187 ASP A C 1
ATOM 1546 O O . ASP A 1 206 ? -20.103 -45.607 -33.793 1.00 23.04 187 ASP A O 1
ATOM 1551 N N . PHE A 1 207 ? -17.927 -44.987 -33.924 1.00 21.67 188 PHE A N 1
ATOM 1552 C CA . PHE A 1 207 ? -17.332 -46.341 -34.041 1.00 21.52 188 PHE A CA 1
ATOM 1553 C C . PHE A 1 207 ? -16.140 -46.382 -33.090 1.00 21.71 188 PHE A C 1
ATOM 1554 O O . PHE A 1 207 ? -15.256 -45.528 -33.259 1.00 23.37 188 PHE A O 1
ATOM 1562 N N . VAL A 1 208 ? -16.139 -47.295 -32.119 1.00 22.00 189 VAL A N 1
ATOM 1563 C CA . VAL A 1 208 ? -15.102 -47.326 -31.047 1.00 23.06 189 VAL A CA 1
ATOM 1564 C C . VAL A 1 208 ? -14.534 -48.739 -30.913 1.00 20.84 189 VAL A C 1
ATOM 1565 O O . VAL A 1 208 ? -15.320 -49.682 -30.753 1.00 19.78 189 VAL A O 1
ATOM 1569 N N . GLY A 1 209 ? -13.208 -48.858 -30.919 1.00 20.01 190 GLY A N 1
ATOM 1570 C CA . GLY A 1 209 ? -12.518 -50.154 -30.771 1.00 20.20 190 GLY A CA 1
ATOM 1571 C C . GLY A 1 209 ? -12.604 -50.679 -29.352 1.00 19.82 190 GLY A C 1
ATOM 1572 O O . GLY A 1 209 ? -13.210 -51.754 -29.150 1.00 19.50 190 GLY A O 1
ATOM 1573 N N . PHE A 1 210 ? -11.996 -49.960 -28.398 1.00 19.62 191 PHE A N 1
ATOM 1574 C CA . PHE A 1 210 ? -11.758 -50.423 -27.007 1.00 19.27 191 PHE A CA 1
ATOM 1575 C C . PHE A 1 210 ? -12.016 -49.296 -26.005 1.00 19.66 191 PHE A C 1
ATOM 1576 O O . PHE A 1 210 ? -11.615 -48.169 -26.268 1.00 20.04 191 PHE A O 1
ATOM 1584 N N . SER A 1 211 ? -12.648 -49.628 -24.882 1.00 19.42 192 SER A N 1
ATOM 1585 C CA . SER A 1 211 ? -12.656 -48.793 -23.651 1.00 20.42 192 SER A CA 1
ATOM 1586 C C . SER A 1 211 ? -11.525 -49.281 -22.751 1.00 19.69 192 SER A C 1
ATOM 1587 O O . SER A 1 211 ? -11.519 -50.483 -22.414 1.00 20.23 192 SER A O 1
ATOM 1590 N N . ILE A 1 212 ? -10.603 -48.389 -22.383 1.00 20.43 193 ILE A N 1
ATOM 1591 C CA . ILE A 1 212 ? -9.373 -48.760 -21.634 1.00 20.42 193 ILE A CA 1
ATOM 1592 C C . ILE A 1 212 ? -9.330 -48.031 -20.297 1.00 21.90 193 ILE A C 1
ATOM 1593 O O . ILE A 1 212 ? -9.895 -46.942 -20.144 1.00 22.32 193 ILE A O 1
ATOM 1598 N N . PRO A 1 213 ? -8.625 -48.611 -19.304 1.00 22.79 194 PRO A N 1
ATOM 1599 C CA . PRO A 1 213 ? -8.454 -47.956 -18.010 1.00 24.03 194 PRO A CA 1
ATOM 1600 C C . PRO A 1 213 ? -7.602 -46.685 -18.102 1.00 24.90 194 PRO A C 1
ATOM 1601 O O . PRO A 1 213 ? -6.978 -46.407 -19.128 1.00 23.20 194 PRO A O 1
ATOM 1605 N N . ASP A 1 214 ? -7.595 -45.925 -17.009 1.00 24.85 195 ASP A N 1
ATOM 1606 C CA . ASP A 1 214 ? -6.937 -44.601 -16.936 1.00 24.68 195 ASP A CA 1
ATOM 1607 C C . ASP A 1 214 ? -5.432 -44.792 -16.720 1.00 25.75 195 ASP A C 1
ATOM 1608 O O . ASP A 1 214 ? -4.943 -44.599 -15.587 1.00 24.85 195 ASP A O 1
ATOM 1613 N N . HIS A 1 215 ? -4.712 -45.149 -17.781 1.00 24.03 196 HIS A N 1
ATOM 1614 C CA . HIS A 1 215 ? -3.235 -45.248 -17.819 1.00 24.04 196 HIS A CA 1
ATOM 1615 C C . HIS A 1 215 ? -2.765 -44.705 -19.161 1.00 24.02 196 HIS A C 1
ATOM 1616 O O . HIS A 1 215 ? -3.503 -44.871 -20.152 1.00 22.80 196 HIS A O 1
ATOM 1623 N N . PHE A 1 216 ? -1.581 -44.100 -19.191 1.00 21.78 197 PHE A N 1
ATOM 1624 C CA . PHE A 1 216 ? -1.000 -43.561 -20.440 1.00 21.83 197 PHE A CA 1
ATOM 1625 C C . PHE A 1 216 ? -0.467 -44.741 -21.251 1.00 21.73 197 PHE A C 1
ATOM 1626 O O . PHE A 1 216 ? 0.477 -45.428 -20.805 1.00 22.74 197 PHE A O 1
ATOM 1634 N N . VAL A 1 217 ? -1.094 -45.003 -22.392 1.00 20.57 198 VAL A N 1
ATOM 1635 C CA . VAL A 1 217 ? -0.742 -46.165 -23.254 1.00 20.66 198 VAL A CA 1
ATOM 1636 C C . VAL A 1 217 ? 0.262 -45.692 -24.300 1.00 19.68 198 VAL A C 1
ATOM 1637 O O . VAL A 1 217 ? 0.275 -44.499 -24.625 1.00 18.93 198 VAL A O 1
ATOM 1641 N N . VAL A 1 218 ? 1.108 -46.604 -24.759 1.00 17.77 199 VAL A N 1
ATOM 1642 C CA . VAL A 1 218 ? 2.031 -46.359 -25.892 1.00 17.61 199 VAL A CA 1
ATOM 1643 C C . VAL A 1 218 ? 1.967 -47.564 -26.823 1.00 18.34 199 VAL A C 1
ATOM 1644 O O . VAL A 1 218 ? 1.549 -48.659 -26.373 1.00 17.84 199 VAL A O 1
ATOM 1648 N N . GLY A 1 219 ? 2.379 -47.356 -28.068 1.00 18.44 200 GLY A N 1
ATOM 1649 C CA . GLY A 1 219 ? 2.409 -48.407 -29.088 1.00 18.02 200 GLY A CA 1
ATOM 1650 C C . GLY A 1 219 ? 1.272 -48.256 -30.078 1.00 18.38 200 GLY A C 1
ATOM 1651 O O . GLY A 1 219 ? 0.387 -47.420 -29.865 1.00 17.67 200 GLY A O 1
ATOM 1652 N N . TYR A 1 220 ? 1.331 -49.030 -31.154 1.00 18.30 201 TYR A N 1
ATOM 1653 C CA . TYR A 1 220 ? 0.375 -48.966 -32.286 1.00 18.18 201 TYR A CA 1
ATOM 1654 C C . TYR A 1 220 ? 0.246 -47.507 -32.761 1.00 18.01 201 TYR A C 1
ATOM 1655 O O . TYR A 1 220 ? -0.889 -47.015 -32.940 1.00 17.49 201 TYR A O 1
ATOM 1664 N N . SER A 1 221 ? 1.385 -46.830 -32.927 1.00 18.25 202 SER A N 1
ATOM 1665 C CA . SER A 1 221 ? 1.547 -45.422 -33.399 1.00 18.68 202 SER A CA 1
ATOM 1666 C C . SER A 1 221 ? 1.365 -44.396 -32.272 1.00 18.70 202 SER A C 1
ATOM 1667 O O . SER A 1 221 ? 1.667 -43.225 -32.534 1.00 18.89 202 SER A O 1
ATOM 1670 N N . LEU A 1 222 ? 0.892 -44.782 -31.081 1.00 18.79 203 LEU A N 1
ATOM 1671 C CA . LEU A 1 222 ? 0.717 -43.826 -29.952 1.00 18.91 203 LEU A CA 1
ATOM 1672 C C . LEU A 1 222 ? 2.075 -43.626 -29.269 1.00 20.01 203 LEU A C 1
ATOM 1673 O O . LEU A 1 222 ? 2.716 -44.623 -28.893 1.00 21.07 203 LEU A O 1
ATOM 1678 N N . ASP A 1 223 ? 2.505 -42.374 -29.129 1.00 18.48 204 ASP A N 1
ATOM 1679 C CA . ASP A 1 223 ? 3.874 -42.037 -28.671 1.00 19.18 204 ASP A CA 1
ATOM 1680 C C . ASP A 1 223 ? 3.864 -41.449 -27.254 1.00 18.77 204 ASP A C 1
ATOM 1681 O O . ASP A 1 223 ? 2.825 -40.928 -26.789 1.00 19.69 204 ASP A O 1
ATOM 1686 N N . TYR A 1 224 ? 5.033 -41.489 -26.625 1.00 19.22 205 TYR A N 1
ATOM 1687 C CA . TYR A 1 224 ? 5.423 -40.583 -25.516 1.00 20.04 205 TYR A CA 1
ATOM 1688 C C . TYR A 1 224 ? 6.620 -39.776 -26.023 1.00 20.03 205 TYR A C 1
ATOM 1689 O O . TYR A 1 224 ? 7.710 -40.348 -26.195 1.00 20.20 205 TYR A O 1
ATOM 1698 N N . ASN A 1 225 ? 6.389 -38.509 -26.355 1.00 22.54 206 ASN A N 1
ATOM 1699 C CA . ASN A 1 225 ? 7.406 -37.572 -26.907 1.00 22.77 206 ASN A CA 1
ATOM 1700 C C . ASN A 1 225 ? 8.137 -38.251 -28.070 1.00 22.85 206 ASN A C 1
ATOM 1701 O O . ASN A 1 225 ? 9.381 -38.277 -28.069 1.00 22.18 206 ASN A O 1
ATOM 1706 N N . GLU A 1 226 ? 7.367 -38.817 -29.008 1.00 22.94 207 GLU A N 1
ATOM 1707 C CA . GLU A 1 226 ? 7.810 -39.421 -30.294 1.00 21.80 207 GLU A CA 1
ATOM 1708 C C . GLU A 1 226 ? 8.419 -40.817 -30.089 1.00 21.87 207 GLU A C 1
ATOM 1709 O O . GLU A 1 226 ? 8.799 -41.438 -31.102 1.00 23.58 207 GLU A O 1
ATOM 1715 N N . ILE A 1 227 ? 8.496 -41.320 -28.859 1.00 19.46 208 ILE A N 1
ATOM 1716 C CA . ILE A 1 227 ? 9.025 -42.683 -28.571 1.00 20.60 208 ILE A CA 1
ATOM 1717 C C . ILE A 1 227 ? 7.850 -43.669 -28.575 1.00 18.74 208 ILE A C 1
ATOM 1718 O O . ILE A 1 227 ? 6.733 -43.259 -28.216 1.00 19.11 208 ILE A O 1
ATOM 1723 N N . PHE A 1 228 ? 8.105 -44.916 -28.977 1.00 18.59 209 PHE A N 1
ATOM 1724 C CA . PHE A 1 228 ? 7.213 -46.097 -28.844 1.00 18.81 209 PHE A CA 1
ATOM 1725 C C . PHE A 1 228 ? 6.189 -46.196 -29.986 1.00 19.18 209 PHE A C 1
ATOM 1726 O O . PHE A 1 228 ? 5.361 -47.110 -29.905 1.00 19.62 209 PHE A O 1
ATOM 1734 N N . ARG A 1 229 ? 6.216 -45.344 -31.017 1.00 18.80 210 ARG A N 1
ATOM 1735 C CA . ARG A 1 229 ? 5.211 -45.474 -32.118 1.00 19.85 210 ARG A CA 1
ATOM 1736 C C . ARG A 1 229 ? 5.337 -46.843 -32.797 1.00 19.68 210 ARG A C 1
ATOM 1737 O O . ARG A 1 229 ? 4.303 -47.376 -33.253 1.00 19.74 210 ARG A O 1
ATOM 1745 N N . ASP A 1 230 ? 6.555 -47.388 -32.854 1.00 20.18 211 ASP A N 1
ATOM 1746 C CA . ASP A 1 230 ? 6.902 -48.644 -33.569 1.00 20.98 211 ASP A CA 1
ATOM 1747 C C . ASP A 1 230 ? 6.545 -49.873 -32.727 1.00 21.78 211 ASP A C 1
ATOM 1748 O O . ASP A 1 230 ? 6.553 -50.991 -33.271 1.00 22.02 211 ASP A O 1
ATOM 1753 N N . LEU A 1 231 ? 6.285 -49.706 -31.431 1.00 21.15 212 LEU A N 1
ATOM 1754 C CA . LEU A 1 231 ? 5.884 -50.827 -30.547 1.00 20.41 212 LEU A CA 1
ATOM 1755 C C . LEU A 1 231 ? 4.551 -51.370 -31.074 1.00 21.41 212 LEU A C 1
ATOM 1756 O O . LEU A 1 231 ? 3.614 -50.584 -31.238 1.00 20.38 212 LEU A O 1
ATOM 1761 N N . ASP A 1 232 ? 4.480 -52.662 -31.399 1.00 20.82 213 ASP A N 1
ATOM 1762 C CA . ASP A 1 232 ? 3.319 -53.241 -32.125 1.00 22.71 213 ASP A CA 1
ATOM 1763 C C . ASP A 1 232 ? 2.113 -53.372 -31.193 1.00 20.96 213 ASP A C 1
ATOM 1764 O O . ASP A 1 232 ? 0.970 -53.349 -31.698 1.00 22.12 213 ASP A O 1
ATOM 1769 N N . HIS A 1 233 ? 2.345 -53.536 -29.891 1.00 19.77 214 HIS A N 1
ATOM 1770 C CA . HIS A 1 233 ? 1.289 -53.780 -28.881 1.00 19.28 214 HIS A CA 1
ATOM 1771 C C . HIS A 1 233 ? 0.957 -52.484 -28.154 1.00 19.95 214 HIS A C 1
ATOM 1772 O O . HIS A 1 233 ? 1.851 -51.655 -27.988 1.00 21.19 214 HIS A O 1
ATOM 1779 N N . CYS A 1 234 ? -0.287 -52.350 -27.712 1.00 18.89 215 CYS A N 1
ATOM 1780 C CA . CYS A 1 234 ? -0.722 -51.269 -26.799 1.00 19.87 215 CYS A CA 1
ATOM 1781 C C . CYS A 1 234 ? -0.254 -51.636 -25.389 1.00 19.97 215 CYS A C 1
ATOM 1782 O O . CYS A 1 234 ? -0.755 -52.639 -24.851 1.00 18.86 215 CYS A O 1
ATOM 1785 N N . CYS A 1 235 ? 0.718 -50.891 -24.852 1.00 19.74 216 CYS A N 1
ATOM 1786 C CA . CYS A 1 235 ? 1.391 -51.185 -23.561 1.00 19.77 216 CYS A CA 1
ATOM 1787 C C . CYS A 1 235 ? 1.279 -49.988 -22.621 1.00 19.97 216 CYS A C 1
ATOM 1788 O O . CYS A 1 235 ? 1.034 -48.874 -23.101 1.00 19.60 216 CYS A O 1
ATOM 1791 N N . LEU A 1 236 ? 1.431 -50.218 -21.323 1.00 20.69 217 LEU A N 1
ATOM 1792 C CA . LEU A 1 236 ? 1.480 -49.124 -20.322 1.00 21.44 217 LEU A CA 1
ATOM 1793 C C . LEU A 1 236 ? 2.940 -48.719 -20.130 1.00 21.97 217 LEU A C 1
ATOM 1794 O O . LEU A 1 236 ? 3.740 -49.587 -19.775 1.00 23.21 217 LEU A O 1
ATOM 1799 N N . VAL A 1 237 ? 3.255 -47.446 -20.357 1.00 21.40 218 VAL A N 1
ATOM 1800 C CA . VAL A 1 237 ? 4.608 -46.887 -20.085 1.00 21.12 218 VAL A CA 1
ATOM 1801 C C . VAL A 1 237 ? 4.726 -46.702 -18.567 1.00 22.07 218 VAL A C 1
ATOM 1802 O O . VAL A 1 237 ? 3.738 -46.259 -17.940 1.00 22.47 218 VAL A O 1
ATOM 1806 N N . ASN A 1 238 ? 5.857 -47.109 -17.991 1.00 22.46 219 ASN A N 1
ATOM 1807 C CA . ASN A 1 238 ? 6.077 -47.027 -16.523 1.00 24.25 219 ASN A CA 1
ATOM 1808 C C . ASN A 1 238 ? 6.660 -45.647 -16.190 1.00 25.82 219 ASN A C 1
ATOM 1809 O O . ASN A 1 238 ? 6.947 -44.859 -17.120 1.00 24.07 219 ASN A O 1
ATOM 1814 N N . ASP A 1 239 ? 6.819 -45.355 -14.896 1.00 27.62 220 ASP A N 1
ATOM 1815 C CA . ASP A 1 239 ? 7.283 -44.023 -14.429 1.00 30.95 220 ASP A CA 1
ATOM 1816 C C . ASP A 1 239 ? 8.735 -43.807 -14.874 1.00 28.63 220 ASP A C 1
ATOM 1817 O O . ASP A 1 239 ? 9.087 -42.647 -15.175 1.00 30.03 220 ASP A O 1
ATOM 1822 N N . GLU A 1 240 ? 9.535 -44.869 -14.952 1.00 28.04 221 GLU A N 1
ATOM 1823 C CA . GLU A 1 240 ? 10.939 -44.784 -15.427 1.00 31.28 221 GLU A CA 1
ATOM 1824 C C . GLU A 1 240 ? 10.956 -44.316 -16.891 1.00 29.82 221 GLU A C 1
ATOM 1825 O O . GLU A 1 240 ? 11.804 -43.481 -17.241 1.00 29.64 221 GLU A O 1
ATOM 1831 N N . GLY A 1 241 ? 10.045 -44.829 -17.717 1.00 27.60 222 GLY A N 1
ATOM 1832 C CA . GLY A 1 241 ? 9.916 -44.397 -19.123 1.00 26.39 222 GLY A CA 1
ATOM 1833 C C . GLY A 1 241 ? 9.487 -42.947 -19.219 1.00 25.83 222 GLY A C 1
ATOM 1834 O O . GLY A 1 241 ? 10.055 -42.211 -20.056 1.00 25.92 222 GLY A O 1
ATOM 1835 N N . LYS A 1 242 ? 8.511 -42.545 -18.402 1.00 25.71 223 LYS A N 1
ATOM 1836 C CA . LYS A 1 242 ? 7.980 -41.159 -18.404 1.00 27.33 223 LYS A CA 1
ATOM 1837 C C . LYS A 1 242 ? 9.118 -40.205 -18.022 1.00 29.81 223 LYS A C 1
ATOM 1838 O O . LYS A 1 242 ? 9.219 -39.119 -18.637 1.00 30.32 223 LYS A O 1
ATOM 1844 N N . LYS A 1 243 ? 9.967 -40.618 -17.079 1.00 31.07 224 LYS A N 1
ATOM 1845 C CA . LYS A 1 243 ? 11.103 -39.788 -16.597 1.00 33.79 224 LYS A CA 1
ATOM 1846 C C . LYS A 1 243 ? 12.189 -39.730 -17.677 1.00 31.84 224 LYS A C 1
ATOM 1847 O O . LYS A 1 243 ? 12.609 -38.622 -18.029 1.00 32.22 224 LYS A O 1
ATOM 1853 N N . LYS A 1 244 ? 12.614 -40.890 -18.180 1.00 31.60 225 LYS A N 1
ATOM 1854 C CA . LYS A 1 244 ? 13.697 -41.038 -19.189 1.00 32.42 225 LYS A CA 1
ATOM 1855 C C . LYS A 1 244 ? 13.404 -40.150 -20.410 1.00 32.06 225 LYS A C 1
ATOM 1856 O O . LYS A 1 244 ? 14.325 -39.454 -20.866 1.00 31.21 225 LYS A O 1
ATOM 1862 N N . TYR A 1 245 ? 12.171 -40.168 -20.922 1.00 30.28 226 TYR A N 1
ATOM 1863 C CA . TYR A 1 245 ? 11.815 -39.559 -22.231 1.00 29.74 226 TYR A CA 1
ATOM 1864 C C . TYR A 1 245 ? 11.038 -38.251 -22.041 1.00 31.16 226 TYR A C 1
ATOM 1865 O O . TYR A 1 245 ? 10.487 -37.750 -23.037 1.00 30.06 226 TYR A O 1
ATOM 1874 N N . LYS A 1 246 ? 11.035 -37.695 -20.823 1.00 31.39 227 LYS A N 1
ATOM 1875 C CA . LYS A 1 246 ? 10.367 -36.408 -20.500 1.00 33.78 227 LYS A CA 1
ATOM 1876 C C . LYS A 1 246 ? 10.889 -35.318 -21.446 1.00 34.16 227 LYS A C 1
ATOM 1877 O O . LYS A 1 246 ? 12.086 -35.313 -21.742 1.00 33.88 227 LYS A O 1
ATOM 1883 N N . ALA A 1 247 ? 10.011 -34.438 -21.918 1.00 33.63 228 ALA A N 1
ATOM 1884 C CA . ALA A 1 247 ? 10.357 -33.354 -22.868 1.00 36.30 228 ALA A CA 1
ATOM 1885 C C . ALA A 1 247 ? 11.203 -32.309 -22.138 1.00 37.95 228 ALA A C 1
ATOM 1886 O O . ALA A 1 247 ? 10.893 -31.989 -20.974 1.00 37.76 228 ALA A O 1
ATOM 1888 N N . THR A 1 248 ? 12.177 -31.735 -22.837 1.00 42.59 229 THR A N 1
ATOM 1889 C CA . THR A 1 248 ? 12.900 -30.514 -22.398 1.00 46.05 229 THR A CA 1
ATOM 1890 C C . THR A 1 248 ? 12.106 -29.280 -22.858 1.00 50.74 229 THR A C 1
ATOM 1891 O O . THR A 1 248 ? 11.917 -28.373 -22.017 1.00 52.17 229 THR A O 1
ATOM 1895 N N . SER A 1 249 ? 11.605 -29.267 -24.106 1.00 51.91 230 SER A N 1
ATOM 1896 C CA . SER A 1 249 ? 10.984 -28.078 -24.758 1.00 53.97 230 SER A CA 1
ATOM 1897 C C . SER A 1 249 ? 9.471 -28.252 -24.999 1.00 55.28 230 SER A C 1
ATOM 1898 O O . SER A 1 249 ? 8.959 -29.399 -24.908 1.00 49.23 230 SER A O 1
ATOM 1901 N N . LEU A 1 250 ? 8.808 -27.120 -25.289 1.00 58.16 231 LEU A N 1
ATOM 1902 C CA . LEU A 1 250 ? 7.358 -26.914 -25.590 1.00 63.12 231 LEU A CA 1
ATOM 1903 C C . LEU A 1 250 ? 6.517 -26.913 -24.306 1.00 66.87 231 LEU A C 1
ATOM 1904 O O . LEU A 1 250 ? 6.066 -25.846 -23.879 1.00 65.15 231 LEU A O 1
ATOM 1910 N N . HIS B 1 19 ? -16.527 -25.643 16.296 1.00 49.84 0 HIS B N 1
ATOM 1911 C CA . HIS B 1 19 ? -18.029 -25.601 16.342 1.00 50.27 0 HIS B CA 1
ATOM 1912 C C . HIS B 1 19 ? -18.622 -26.175 15.045 1.00 48.43 0 HIS B C 1
ATOM 1913 O O . HIS B 1 19 ? -18.929 -27.386 15.017 1.00 49.64 0 HIS B O 1
ATOM 1915 N N A MET B 1 20 ? -18.765 -25.340 14.006 0.50 43.76 1 MET B N 1
ATOM 1916 N N B MET B 1 20 ? -18.770 -25.342 14.007 0.50 45.22 1 MET B N 1
ATOM 1917 C CA A MET B 1 20 ? -19.416 -25.702 12.716 0.50 39.63 1 MET B CA 1
ATOM 1918 C CA B MET B 1 20 ? -19.431 -25.718 12.728 0.50 41.78 1 MET B CA 1
ATOM 1919 C C A MET B 1 20 ? -18.491 -26.616 11.914 0.50 37.00 1 MET B C 1
ATOM 1920 C C B MET B 1 20 ? -18.499 -26.611 11.911 0.50 38.17 1 MET B C 1
ATOM 1921 O O A MET B 1 20 ? -17.296 -26.345 11.804 0.50 35.66 1 MET B O 1
ATOM 1922 O O B MET B 1 20 ? -17.310 -26.326 11.793 0.50 36.78 1 MET B O 1
ATOM 1931 N N . PRO B 1 21 ? -19.013 -27.712 11.315 1.00 33.84 2 PRO B N 1
ATOM 1932 C CA . PRO B 1 21 ? -18.178 -28.629 10.543 1.00 31.97 2 PRO B CA 1
ATOM 1933 C C . PRO B 1 21 ? -17.841 -28.043 9.161 1.00 26.30 2 PRO B C 1
ATOM 1934 O O . PRO B 1 21 ? -18.518 -27.161 8.694 1.00 26.40 2 PRO B O 1
ATOM 1938 N N . ILE B 1 22 ? -16.795 -28.567 8.541 1.00 24.44 3 ILE B N 1
ATOM 1939 C CA . ILE B 1 22 ? -16.466 -28.262 7.123 1.00 22.77 3 ILE B CA 1
ATOM 1940 C C . ILE B 1 22 ? -17.622 -28.788 6.276 1.00 22.94 3 ILE B C 1
ATOM 1941 O O . ILE B 1 22 ? -17.992 -29.961 6.394 1.00 22.59 3 ILE B O 1
ATOM 1946 N N . PRO B 1 23 ? -18.233 -27.949 5.419 1.00 21.20 4 PRO B N 1
ATOM 1947 C CA . PRO B 1 23 ? -19.324 -28.385 4.552 1.00 21.75 4 PRO B CA 1
ATOM 1948 C C . PRO B 1 23 ? -18.880 -29.517 3.618 1.00 22.37 4 PRO B C 1
ATOM 1949 O O . PRO B 1 23 ? -17.732 -29.532 3.167 1.00 21.45 4 PRO B O 1
ATOM 1953 N N . ASN B 1 24 ? -19.781 -30.457 3.353 1.00 23.55 5 ASN B N 1
ATOM 1954 C CA . ASN B 1 24 ? -19.491 -31.549 2.395 1.00 23.52 5 ASN B CA 1
ATOM 1955 C C . ASN B 1 24 ? -20.804 -32.107 1.863 1.00 24.55 5 ASN B C 1
ATOM 1956 O O . ASN B 1 24 ? -20.952 -33.336 1.811 1.00 23.64 5 ASN B O 1
ATOM 1961 N N . ASN B 1 25 ? -21.677 -31.211 1.405 1.00 22.92 6 ASN B N 1
ATOM 1962 C CA . ASN B 1 25 ? -22.894 -31.576 0.646 1.00 23.56 6 ASN B CA 1
ATOM 1963 C C . ASN B 1 25 ? -23.055 -30.533 -0.455 1.00 22.43 6 ASN B C 1
ATOM 1964 O O . ASN B 1 25 ? -23.900 -29.655 -0.356 1.00 20.76 6 ASN B O 1
ATOM 1969 N N . PRO B 1 26 ? -22.177 -30.566 -1.485 1.00 23.63 7 PRO B N 1
ATOM 1970 C CA . PRO B 1 26 ? -22.106 -29.493 -2.470 1.00 23.20 7 PRO B CA 1
ATOM 1971 C C . PRO B 1 26 ? -23.436 -29.296 -3.205 1.00 22.99 7 PRO B C 1
ATOM 1972 O O . PRO B 1 26 ? -23.936 -30.243 -3.808 1.00 24.15 7 PRO B O 1
ATOM 1976 N N . GLY B 1 27 ? -23.980 -28.082 -3.112 1.00 21.03 8 GLY B N 1
ATOM 1977 C CA . GLY B 1 27 ? -25.265 -27.700 -3.718 1.00 21.55 8 GLY B CA 1
ATOM 1978 C C . GLY B 1 27 ? -26.383 -27.613 -2.697 1.00 20.88 8 GLY B C 1
ATOM 1979 O O . GLY B 1 27 ? -27.421 -27.018 -3.040 1.00 20.13 8 GLY B O 1
ATOM 1980 N N . ALA B 1 28 ? -26.198 -28.150 -1.483 1.00 21.36 9 ALA B N 1
ATOM 1981 C CA . ALA B 1 28 ? -27.223 -28.138 -0.413 1.00 21.26 9 ALA B CA 1
ATOM 1982 C C . ALA B 1 28 ? -27.110 -26.865 0.438 1.00 21.80 9 ALA B C 1
ATOM 1983 O O . ALA B 1 28 ? -28.123 -26.461 1.047 1.00 22.50 9 ALA B O 1
ATOM 1985 N N . GLY B 1 29 ? -25.926 -26.253 0.520 1.00 21.33 10 GLY B N 1
ATOM 1986 C CA . GLY B 1 29 ? -25.690 -25.099 1.411 1.00 22.14 10 GLY B CA 1
ATOM 1987 C C . GLY B 1 29 ? -26.258 -25.367 2.799 1.00 22.86 10 GLY B C 1
ATOM 1988 O O . GLY B 1 29 ? -26.933 -24.497 3.341 1.00 21.84 10 GLY B O 1
ATOM 1989 N N . GLU B 1 30 ? -25.951 -26.544 3.346 1.00 23.09 11 GLU B N 1
ATOM 1990 C CA . GLU B 1 30 ? -26.644 -27.187 4.497 1.00 27.27 11 GLU B CA 1
ATOM 1991 C C . GLU B 1 30 ? -26.737 -26.221 5.686 1.00 27.23 11 GLU B C 1
ATOM 1992 O O . GLU B 1 30 ? -27.821 -26.138 6.306 1.00 26.32 11 GLU B O 1
ATOM 1998 N N . ASN B 1 31 ? -25.651 -25.510 6.000 1.00 24.49 12 ASN B N 1
ATOM 1999 C CA . ASN B 1 31 ? -25.560 -24.654 7.209 1.00 26.02 12 ASN B CA 1
ATOM 2000 C C . ASN B 1 31 ? -25.207 -23.211 6.830 1.00 23.83 12 ASN B C 1
ATOM 2001 O O . ASN B 1 31 ? -24.700 -22.479 7.713 1.00 23.96 12 ASN B O 1
ATOM 2006 N N . ALA B 1 32 ? -25.496 -22.791 5.597 1.00 22.58 13 ALA B N 1
ATOM 2007 C CA . ALA B 1 32 ? -25.081 -21.467 5.073 1.00 22.53 13 ALA B CA 1
ATOM 2008 C C . ALA B 1 32 ? -25.812 -20.347 5.821 1.00 23.02 13 ALA B C 1
ATOM 2009 O O . ALA B 1 32 ? -27.042 -20.452 6.012 1.00 23.07 13 ALA B O 1
ATOM 2011 N N . PHE B 1 33 ? -25.088 -19.299 6.209 1.00 23.31 14 PHE B N 1
ATOM 2012 C CA . PHE B 1 33 ? -25.677 -18.030 6.697 1.00 25.00 14 PHE B CA 1
ATOM 2013 C C . PHE B 1 33 ? -26.301 -17.296 5.508 1.00 25.45 14 PHE B C 1
ATOM 2014 O O . PHE B 1 33 ? -25.806 -17.438 4.368 1.00 22.23 14 PHE B O 1
ATOM 2022 N N . ASP B 1 34 ? -27.374 -16.552 5.773 1.00 24.65 15 ASP B N 1
ATOM 2023 C CA . ASP B 1 34 ? -28.073 -15.721 4.762 1.00 26.55 15 ASP B CA 1
ATOM 2024 C C . ASP B 1 34 ? -27.106 -14.682 4.212 1.00 23.13 15 ASP B C 1
ATOM 2025 O O . ASP B 1 34 ? -26.313 -14.093 4.950 1.00 23.12 15 ASP B O 1
ATOM 2030 N N . PRO B 1 35 ? -27.144 -14.418 2.892 1.00 21.82 16 PRO B N 1
ATOM 2031 C CA . PRO B 1 35 ? -26.324 -13.357 2.310 1.00 20.97 16 PRO B CA 1
ATOM 2032 C C . PRO B 1 35 ? -26.931 -11.979 2.593 1.00 20.44 16 PRO B C 1
ATOM 2033 O O . PRO B 1 35 ? -28.079 -11.894 3.024 1.00 19.70 16 PRO B O 1
ATOM 2037 N N . VAL B 1 36 ? -26.177 -10.925 2.292 1.00 18.84 17 VAL B N 1
ATOM 2038 C CA . VAL B 1 36 ? -26.731 -9.553 2.168 1.00 19.46 17 VAL B CA 1
ATOM 2039 C C . VAL B 1 36 ? -27.817 -9.596 1.091 1.00 19.06 17 VAL B C 1
ATOM 2040 O O . VAL B 1 36 ? -27.531 -10.009 -0.040 1.00 19.83 17 VAL B O 1
ATOM 2044 N N . PHE B 1 37 ? -29.033 -9.190 1.431 1.00 19.16 18 PHE B N 1
ATOM 2045 C CA . PHE B 1 37 ? -30.173 -9.205 0.490 1.00 19.93 18 PHE B CA 1
ATOM 2046 C C . PHE B 1 37 ? -30.237 -7.852 -0.221 1.00 19.49 18 PHE B C 1
ATOM 2047 O O . PHE B 1 37 ? -30.535 -6.841 0.420 1.00 20.84 18 PHE B O 1
ATOM 2055 N N . VAL B 1 38 ? -29.961 -7.846 -1.520 1.00 19.13 19 VAL B N 1
ATOM 2056 C CA . VAL B 1 38 ? -30.080 -6.644 -2.388 1.00 18.88 19 VAL B CA 1
ATOM 2057 C C . VAL B 1 38 ? -31.494 -6.659 -2.974 1.00 19.34 19 VAL B C 1
ATOM 2058 O O . VAL B 1 38 ? -31.797 -7.568 -3.761 1.00 19.56 19 VAL B O 1
ATOM 2062 N N . ASN B 1 39 ? -32.329 -5.705 -2.570 1.00 21.76 20 ASN B N 1
ATOM 2063 C CA . ASN B 1 39 ? -33.762 -5.633 -2.975 1.00 24.36 20 ASN B CA 1
ATOM 2064 C C . ASN B 1 39 ? -33.863 -5.314 -4.470 1.00 24.28 20 ASN B C 1
ATOM 2065 O O . ASN B 1 39 ? -32.902 -4.762 -5.043 1.00 22.21 20 ASN B O 1
ATOM 2070 N N . ASP B 1 40 ? -35.001 -5.655 -5.077 1.00 25.36 21 ASP B N 1
ATOM 2071 C CA . ASP B 1 40 ? -35.297 -5.445 -6.516 1.00 28.36 21 ASP B CA 1
ATOM 2072 C C . ASP B 1 40 ? -35.051 -3.980 -6.901 1.00 28.61 21 ASP B C 1
ATOM 2073 O O . ASP B 1 40 ? -34.587 -3.754 -8.015 1.00 29.57 21 ASP B O 1
ATOM 2078 N N . ASP B 1 41 ? -35.352 -3.027 -6.016 1.00 29.87 22 ASP B N 1
ATOM 2079 C CA . ASP B 1 41 ? -35.283 -1.566 -6.306 1.00 31.78 22 ASP B CA 1
ATOM 2080 C C . ASP B 1 41 ? -33.982 -0.949 -5.763 1.00 30.15 22 ASP B C 1
ATOM 2081 O O . ASP B 1 41 ? -33.817 0.274 -5.890 1.00 29.41 22 ASP B O 1
ATOM 2086 N N . ASP B 1 42 ? -33.095 -1.744 -5.164 1.00 26.35 23 ASP B N 1
ATOM 2087 C CA . ASP B 1 42 ? -31.830 -1.234 -4.571 1.00 25.33 23 ASP B CA 1
ATOM 2088 C C . ASP B 1 42 ? -30.882 -0.815 -5.691 1.00 24.62 23 ASP B C 1
ATOM 2089 O O . ASP B 1 42 ? -31.005 -1.295 -6.837 1.00 25.37 23 ASP B O 1
ATOM 2094 N N . GLY B 1 43 ? -29.955 0.074 -5.352 1.00 23.49 24 GLY B N 1
ATOM 2095 C CA . GLY B 1 43 ? -28.872 0.513 -6.242 1.00 23.48 24 GLY B CA 1
ATOM 2096 C C . GLY B 1 43 ? -28.695 2.014 -6.157 1.00 21.76 24 GLY B C 1
ATOM 2097 O O . GLY B 1 43 ? -29.331 2.671 -5.289 1.00 20.86 24 GLY B O 1
ATOM 2098 N N . TYR B 1 44 ? -27.859 2.538 -7.037 1.00 20.72 25 TYR B N 1
ATOM 2099 C CA . TYR B 1 44 ? -27.358 3.933 -6.983 1.00 20.23 25 TYR B CA 1
ATOM 2100 C C . TYR B 1 44 ? -27.285 4.446 -8.415 1.00 20.26 25 TYR B C 1
ATOM 2101 O O . TYR B 1 44 ? -26.950 3.675 -9.326 1.00 19.02 25 TYR B O 1
ATOM 2110 N N . ASP B 1 45 ? -27.562 5.724 -8.632 1.00 21.72 26 ASP B N 1
ATOM 2111 C CA . ASP B 1 45 ? -27.449 6.275 -10.003 1.00 24.06 26 ASP B CA 1
ATOM 2112 C C . ASP B 1 45 ? -25.958 6.372 -10.345 1.00 21.72 26 ASP B C 1
ATOM 2113 O O . ASP B 1 45 ? -25.100 6.284 -9.428 1.00 18.92 26 ASP B O 1
ATOM 2118 N N . LEU B 1 46 ? -25.648 6.490 -11.628 1.00 22.25 27 LEU B N 1
ATOM 2119 C CA . LEU B 1 46 ? -24.251 6.403 -12.122 1.00 23.82 27 LEU B CA 1
ATOM 2120 C C . LEU B 1 46 ? -23.438 7.621 -11.677 1.00 24.21 27 LEU B C 1
ATOM 2121 O O . LEU B 1 46 ? -22.213 7.508 -11.694 1.00 27.90 27 LEU B O 1
ATOM 2126 N N . ASP B 1 47 ? -24.084 8.724 -11.276 1.00 23.74 28 ASP B N 1
ATOM 2127 C CA . ASP B 1 47 ? -23.368 9.947 -10.821 1.00 24.72 28 ASP B CA 1
ATOM 2128 C C . ASP B 1 47 ? -22.933 9.821 -9.350 1.00 21.69 28 ASP B C 1
ATOM 2129 O O . ASP B 1 47 ? -22.188 10.681 -8.900 1.00 21.23 28 ASP B O 1
ATOM 2134 N N . SER B 1 48 ? -23.367 8.783 -8.628 1.00 19.65 29 SER B N 1
ATOM 2135 C CA . SER B 1 48 ? -23.039 8.573 -7.191 1.00 19.46 29 SER B CA 1
ATOM 2136 C C . SER B 1 48 ? -21.546 8.272 -7.016 1.00 18.55 29 SER B C 1
ATOM 2137 O O . SER B 1 48 ? -20.982 8.696 -6.004 1.00 17.41 29 SER B O 1
ATOM 2140 N N . PHE B 1 49 ? -20.960 7.513 -7.938 1.00 18.22 30 PHE B N 1
ATOM 2141 C CA . PHE B 1 49 ? -19.595 6.940 -7.815 1.00 18.49 30 PHE B CA 1
ATOM 2142 C C . PHE B 1 49 ? -18.797 7.210 -9.086 1.00 18.61 30 PHE B C 1
ATOM 2143 O O . PHE B 1 49 ? -19.337 7.706 -10.062 1.00 18.60 30 PHE B O 1
ATOM 2151 N N . MET B 1 50 ? -17.506 6.903 -9.038 1.00 18.60 31 MET B N 1
ATOM 2152 C CA . MET B 1 50 ? -16.595 6.967 -10.201 1.00 18.79 31 MET B CA 1
ATOM 2153 C C . MET B 1 50 ? -16.964 5.830 -11.159 1.00 18.12 31 MET B C 1
ATOM 2154 O O . MET B 1 50 ? -17.040 4.658 -10.714 1.00 18.14 31 MET B O 1
ATOM 2159 N N . ILE B 1 51 ? -17.232 6.173 -12.415 1.00 17.71 32 ILE B N 1
ATOM 2160 C CA . ILE B 1 51 ? -17.518 5.210 -13.517 1.00 18.20 32 ILE B CA 1
ATOM 2161 C C . ILE B 1 51 ? -16.602 5.587 -14.680 1.00 19.14 32 ILE B C 1
ATOM 2162 O O . ILE B 1 51 ? -16.538 6.764 -15.035 1.00 18.95 32 ILE B O 1
ATOM 2167 N N . PRO B 1 52 ? -15.908 4.622 -15.331 1.00 18.98 33 PRO B N 1
ATOM 2168 C CA . PRO B 1 52 ? -15.109 4.924 -16.516 1.00 20.23 33 PRO B CA 1
ATOM 2169 C C . PRO B 1 52 ? -16.005 5.591 -17.569 1.00 21.60 33 PRO B C 1
ATOM 2170 O O . PRO B 1 52 ? -17.082 5.083 -17.838 1.00 20.55 33 PRO B O 1
ATOM 2174 N N . ALA B 1 53 ? -15.563 6.724 -18.110 1.00 21.71 34 ALA B N 1
ATOM 2175 C CA . ALA B 1 53 ? -16.387 7.611 -18.963 1.00 23.26 34 ALA B CA 1
ATOM 2176 C C . ALA B 1 53 ? -17.046 6.811 -20.098 1.00 22.97 34 ALA B C 1
ATOM 2177 O O . ALA B 1 53 ? -18.261 6.983 -20.318 1.00 24.18 34 ALA B O 1
ATOM 2179 N N . HIS B 1 54 ? -16.294 5.934 -20.766 1.00 22.11 35 HIS B N 1
ATOM 2180 C CA . HIS B 1 54 ? -16.752 5.187 -21.969 1.00 22.36 35 HIS B CA 1
ATOM 2181 C C . HIS B 1 54 ? -17.763 4.103 -21.598 1.00 22.41 35 HIS B C 1
ATOM 2182 O O . HIS B 1 54 ? -18.484 3.643 -22.497 1.00 24.29 35 HIS B O 1
ATOM 2189 N N . TYR B 1 55 ? -17.816 3.664 -20.342 1.00 21.51 36 TYR B N 1
ATOM 2190 C CA . TYR B 1 55 ? -18.771 2.610 -19.915 1.00 20.52 36 TYR B CA 1
ATOM 2191 C C . TYR B 1 55 ? -20.139 3.208 -19.572 1.00 20.19 36 TYR B C 1
ATOM 2192 O O . TYR B 1 55 ? -21.128 2.474 -19.603 1.00 20.74 36 TYR B O 1
ATOM 2201 N N . LYS B 1 56 ? -20.195 4.494 -19.220 1.00 21.63 37 LYS B N 1
ATOM 2202 C CA . LYS B 1 56 ? -21.405 5.111 -18.618 1.00 23.53 37 LYS B CA 1
ATOM 2203 C C . LYS B 1 56 ? -22.630 4.876 -19.515 1.00 22.15 37 LYS B C 1
ATOM 2204 O O . LYS B 1 56 ? -23.698 4.529 -18.971 1.00 21.85 37 LYS B O 1
ATOM 2210 N N . LYS B 1 57 ? -22.490 5.058 -20.829 1.00 22.83 38 LYS B N 1
ATOM 2211 C CA . LYS B 1 57 ? -23.623 4.984 -21.798 1.00 24.19 38 LYS B CA 1
ATOM 2212 C C . LYS B 1 57 ? -24.184 3.553 -21.877 1.00 23.34 38 LYS B C 1
ATOM 2213 O O . LYS B 1 57 ? -25.292 3.383 -22.417 1.00 23.21 38 LYS B O 1
ATOM 2219 N N . TYR B 1 58 ? -23.463 2.553 -21.360 1.00 20.55 39 TYR B N 1
ATOM 2220 C CA . TYR B 1 58 ? -23.830 1.120 -21.475 1.00 20.70 39 TYR B CA 1
ATOM 2221 C C . TYR B 1 58 ? -24.321 0.562 -20.137 1.00 18.81 39 TYR B C 1
ATOM 2222 O O . TYR B 1 58 ? -24.566 -0.643 -20.071 1.00 18.85 39 TYR B O 1
ATOM 2231 N N . LEU B 1 59 ? -24.447 1.399 -19.108 1.00 18.73 40 LEU B N 1
ATOM 2232 C CA . LEU B 1 59 ? -24.873 0.962 -17.758 1.00 18.76 40 LEU B CA 1
ATOM 2233 C C . LEU B 1 59 ? -26.174 1.661 -17.376 1.00 19.68 40 LEU B C 1
ATOM 2234 O O . LEU B 1 59 ? -26.344 2.842 -17.704 1.00 21.63 40 LEU B O 1
ATOM 2239 N N . THR B 1 60 ? -27.045 0.957 -16.664 1.00 19.86 41 THR B N 1
ATOM 2240 C CA . THR B 1 60 ? -28.321 1.506 -16.144 1.00 21.07 41 THR B CA 1
ATOM 2241 C C . THR B 1 60 ? -28.054 2.161 -14.791 1.00 20.96 41 THR B C 1
ATOM 2242 O O . THR B 1 60 ? -28.486 3.302 -14.576 1.00 20.17 41 THR B O 1
ATOM 2246 N N . LYS B 1 61 ? -27.375 1.443 -13.899 1.00 19.85 42 LYS B N 1
ATOM 2247 C CA . LYS B 1 61 ? -27.142 1.901 -12.507 1.00 20.21 42 LYS B CA 1
ATOM 2248 C C . LYS B 1 61 ? -26.056 1.042 -11.870 1.00 19.17 42 LYS B C 1
ATOM 2249 O O . LYS B 1 61 ? -25.709 -0.008 -12.449 1.00 18.14 42 LYS B O 1
ATOM 2255 N N . VAL B 1 62 ? -25.563 1.486 -10.724 1.00 18.35 43 VAL B N 1
ATOM 2256 C CA . VAL B 1 62 ? -24.692 0.678 -9.834 1.00 18.55 43 VAL B CA 1
ATOM 2257 C C . VAL B 1 62 ? -25.618 -0.163 -8.953 1.00 18.73 43 VAL B C 1
ATOM 2258 O O . VAL B 1 62 ? -26.535 0.402 -8.332 1.00 21.10 43 VAL B O 1
ATOM 2262 N N . LEU B 1 63 ? -25.414 -1.474 -8.908 1.00 18.07 44 LEU B N 1
ATOM 2263 C CA . LEU B 1 63 ? -26.192 -2.342 -7.988 1.00 19.59 44 LEU B CA 1
ATOM 2264 C C . LEU B 1 63 ? -25.467 -2.429 -6.646 1.00 19.17 44 LEU B C 1
ATOM 2265 O O . LEU B 1 63 ? -26.093 -2.140 -5.609 1.00 19.91 44 LEU B O 1
ATOM 2270 N N . VAL B 1 64 ? -24.190 -2.814 -6.672 1.00 19.46 45 VAL B N 1
ATOM 2271 C CA . VAL B 1 64 ? -23.347 -2.969 -5.452 1.00 19.67 45 VAL B CA 1
ATOM 2272 C C . VAL B 1 64 ? -22.011 -2.286 -5.699 1.00 18.30 45 VAL B C 1
ATOM 2273 O O . VAL B 1 64 ? -21.242 -2.727 -6.537 1.00 17.77 45 VAL B O 1
ATOM 2277 N N . PRO B 1 65 ? -21.693 -1.190 -4.974 1.00 18.22 46 PRO B N 1
ATOM 2278 C CA . PRO B 1 65 ? -20.409 -0.515 -5.126 1.00 18.41 46 PRO B CA 1
ATOM 2279 C C . PRO B 1 65 ? -19.223 -1.404 -4.741 1.00 17.56 46 PRO B C 1
ATOM 2280 O O . PRO B 1 65 ? -19.381 -2.240 -3.859 1.00 17.45 46 PRO B O 1
ATOM 2284 N N . ASN B 1 66 ? -18.069 -1.144 -5.357 1.00 17.59 47 ASN B N 1
ATOM 2285 C CA . ASN B 1 66 ? -16.777 -1.840 -5.124 1.00 18.07 47 ASN B CA 1
ATOM 2286 C C . ASN B 1 66 ? -16.526 -1.976 -3.617 1.00 17.38 47 ASN B C 1
ATOM 2287 O O . ASN B 1 66 ? -16.150 -3.060 -3.163 1.00 15.74 47 ASN B O 1
ATOM 2292 N N . GLY B 1 67 ? -16.696 -0.888 -2.868 1.00 17.86 48 GLY B N 1
ATOM 2293 C CA . GLY B 1 67 ? -16.342 -0.875 -1.435 1.00 18.58 48 GLY B CA 1
ATOM 2294 C C . GLY B 1 67 ? -17.197 -1.827 -0.618 1.00 17.98 48 GLY B C 1
ATOM 2295 O O . GLY B 1 67 ? -16.654 -2.427 0.334 1.00 18.91 48 GLY B O 1
ATOM 2296 N N . VAL B 1 68 ? -18.497 -1.935 -0.923 1.00 17.89 49 VAL B N 1
ATOM 2297 C CA . VAL B 1 68 ? -19.443 -2.834 -0.197 1.00 19.33 49 VAL B CA 1
ATOM 2298 C C . VAL B 1 68 ? -19.030 -4.274 -0.518 1.00 16.50 49 VAL B C 1
ATOM 2299 O O . VAL B 1 68 ? -19.084 -5.129 0.374 1.00 15.66 49 VAL B O 1
ATOM 2303 N N . ILE B 1 69 ? -18.669 -4.528 -1.772 1.00 16.14 50 ILE B N 1
ATOM 2304 C CA . ILE B 1 69 ? -18.200 -5.875 -2.210 1.00 16.09 50 ILE B CA 1
ATOM 2305 C C . ILE B 1 69 ? -16.967 -6.242 -1.375 1.00 15.98 50 ILE B C 1
ATOM 2306 O O . ILE B 1 69 ? -16.960 -7.329 -0.777 1.00 14.91 50 ILE B O 1
ATOM 2311 N N . LYS B 1 70 ? -15.974 -5.359 -1.313 1.00 16.20 51 LYS B N 1
ATOM 2312 C CA . LYS B 1 70 ? -14.716 -5.621 -0.559 1.00 17.71 51 LYS B CA 1
ATOM 2313 C C . LYS B 1 70 ? -15.048 -5.878 0.918 1.00 16.42 51 LYS B C 1
ATOM 2314 O O . LYS B 1 70 ? -14.522 -6.855 1.494 1.00 16.09 51 LYS B O 1
ATOM 2320 N N . ASN B 1 71 ? -15.877 -5.030 1.523 1.00 16.07 52 ASN B N 1
ATOM 2321 C CA . ASN B 1 71 ? -16.248 -5.168 2.957 1.00 16.01 52 ASN B CA 1
ATOM 2322 C C . ASN B 1 71 ? -16.955 -6.513 3.182 1.00 15.80 52 ASN B C 1
ATOM 2323 O O . ASN B 1 71 ? -16.719 -7.156 4.210 1.00 15.91 52 ASN B O 1
ATOM 2328 N N . ARG B 1 72 ? -17.829 -6.915 2.266 1.00 15.16 53 ARG B N 1
ATOM 2329 C CA . ARG B 1 72 ? -18.570 -8.192 2.405 1.00 15.89 53 ARG B CA 1
ATOM 2330 C C . ARG B 1 72 ? -17.590 -9.362 2.285 1.00 15.36 53 ARG B C 1
ATOM 2331 O O . ARG B 1 72 ? -17.721 -10.325 3.059 1.00 15.41 53 ARG B O 1
ATOM 2339 N N . ILE B 1 73 ? -16.635 -9.293 1.361 1.00 15.31 54 ILE B N 1
ATOM 2340 C CA . ILE B 1 73 ? -15.658 -10.400 1.149 1.00 15.68 54 ILE B CA 1
ATOM 2341 C C . ILE B 1 73 ? -14.776 -10.534 2.394 1.00 15.54 54 ILE B C 1
ATOM 2342 O O . ILE B 1 73 ? -14.461 -11.673 2.761 1.00 15.04 54 ILE B O 1
ATOM 2347 N N . GLU B 1 74 ? -14.415 -9.430 3.047 1.00 15.23 55 GLU B N 1
ATOM 2348 C CA . GLU B 1 74 ? -13.642 -9.495 4.312 1.00 16.47 55 GLU B CA 1
ATOM 2349 C C . GLU B 1 74 ? -14.426 -10.335 5.325 1.00 15.82 55 GLU B C 1
ATOM 2350 O O . GLU B 1 74 ? -13.834 -11.193 5.999 1.00 15.64 55 GLU B O 1
ATOM 2356 N N . LYS B 1 75 ? -15.736 -10.121 5.424 1.00 15.70 56 LYS B N 1
ATOM 2357 C CA . LYS B 1 75 ? -16.589 -10.858 6.389 1.00 15.76 56 LYS B CA 1
ATOM 2358 C C . LYS B 1 75 ? -16.715 -12.321 5.936 1.00 15.33 56 LYS B C 1
ATOM 2359 O O . LYS B 1 75 ? -16.688 -13.206 6.806 1.00 15.51 56 LYS B O 1
ATOM 2365 N N . LEU B 1 76 ? -16.830 -12.594 4.634 1.00 15.55 57 LEU B N 1
ATOM 2366 C CA . LEU B 1 76 ? -16.846 -14.002 4.147 1.00 16.08 57 LEU B CA 1
ATOM 2367 C C . LEU B 1 76 ? -15.534 -14.692 4.529 1.00 15.69 57 LEU B C 1
ATOM 2368 O O . LEU B 1 76 ? -15.581 -15.875 4.925 1.00 16.23 57 LEU B O 1
ATOM 2373 N N . ALA B 1 77 ? -14.394 -14.017 4.418 1.00 15.61 58 ALA B N 1
ATOM 2374 C CA . ALA B 1 77 ? -13.091 -14.597 4.814 1.00 16.24 58 ALA B CA 1
ATOM 2375 C C . ALA B 1 77 ? -13.141 -14.973 6.297 1.00 16.04 58 ALA B C 1
ATOM 2376 O O . ALA B 1 77 ? -12.697 -16.075 6.654 1.00 15.61 58 ALA B O 1
ATOM 2378 N N . TYR B 1 78 ? -13.676 -14.092 7.138 1.00 15.86 59 TYR B N 1
ATOM 2379 C CA . TYR B 1 78 ? -13.863 -14.364 8.585 1.00 17.25 59 TYR B CA 1
ATOM 2380 C C . TYR B 1 78 ? -14.752 -15.606 8.765 1.00 16.92 59 TYR B C 1
ATOM 2381 O O . TYR B 1 78 ? -14.410 -16.496 9.558 1.00 17.19 59 TYR B O 1
ATOM 2390 N N . ASP B 1 79 ? -15.880 -15.675 8.059 1.00 17.71 60 ASP B N 1
ATOM 2391 C CA . ASP B 1 79 ? -16.836 -16.815 8.136 1.00 17.41 60 ASP B CA 1
ATOM 2392 C C . ASP B 1 79 ? -16.130 -18.119 7.748 1.00 17.52 60 ASP B C 1
ATOM 2393 O O . ASP B 1 79 ? -16.356 -19.147 8.418 1.00 17.38 60 ASP B O 1
ATOM 2398 N N . ILE B 1 80 ? -15.303 -18.087 6.704 1.00 17.72 61 ILE B N 1
ATOM 2399 C CA . ILE B 1 80 ? -14.540 -19.273 6.220 1.00 18.04 61 ILE B CA 1
ATOM 2400 C C . ILE B 1 80 ? -13.513 -19.676 7.290 1.00 18.07 61 ILE B C 1
ATOM 2401 O O . ILE B 1 80 ? -13.434 -20.874 7.622 1.00 17.15 61 ILE B O 1
ATOM 2406 N N . LYS B 1 81 ? -12.771 -18.717 7.835 1.00 17.82 62 LYS B N 1
ATOM 2407 C CA . LYS B 1 81 ? -11.793 -18.989 8.917 1.00 19.74 62 LYS B CA 1
ATOM 2408 C C . LYS B 1 81 ? -12.502 -19.613 10.128 1.00 19.99 62 LYS B C 1
ATOM 2409 O O . LYS B 1 81 ? -11.937 -20.531 10.736 1.00 19.76 62 LYS B O 1
ATOM 2415 N N . LYS B 1 82 ? -13.704 -19.154 10.473 1.00 19.73 63 LYS B N 1
ATOM 2416 C CA . LYS B 1 82 ? -14.478 -19.681 11.636 1.00 22.11 63 LYS B CA 1
ATOM 2417 C C . LYS B 1 82 ? -14.834 -21.159 11.407 1.00 21.06 63 LYS B C 1
ATOM 2418 O O . LYS B 1 82 ? -14.946 -21.903 12.381 1.00 21.79 63 LYS B O 1
ATOM 2424 N N . VAL B 1 83 ? -15.050 -21.563 10.161 1.00 19.57 64 VAL B N 1
ATOM 2425 C CA . VAL B 1 83 ? -15.425 -22.966 9.805 1.00 20.21 64 VAL B CA 1
ATOM 2426 C C . VAL B 1 83 ? -14.169 -23.844 9.773 1.00 21.02 64 VAL B C 1
ATOM 2427 O O . VAL B 1 83 ? -14.171 -24.895 10.425 1.00 22.25 64 VAL B O 1
ATOM 2431 N N . TYR B 1 84 ? -13.137 -23.445 9.037 1.00 18.87 65 TYR B N 1
ATOM 2432 C CA . TYR B 1 84 ? -11.952 -24.299 8.768 1.00 19.32 65 TYR B CA 1
ATOM 2433 C C . TYR B 1 84 ? -10.982 -24.237 9.948 1.00 19.92 65 TYR B C 1
ATOM 2434 O O . TYR B 1 84 ? -10.228 -25.196 10.135 1.00 19.42 65 TYR B O 1
ATOM 2443 N N . ASN B 1 85 ? -11.026 -23.160 10.732 1.00 19.85 66 ASN B N 1
ATOM 2444 C CA . ASN B 1 85 ? -10.086 -22.890 11.851 1.00 20.70 66 ASN B CA 1
ATOM 2445 C C . ASN B 1 85 ? -8.660 -22.978 11.300 1.00 20.30 66 ASN B C 1
ATOM 2446 O O . ASN B 1 85 ? -8.316 -22.142 10.439 1.00 20.65 66 ASN B O 1
ATOM 2451 N N . ASN B 1 86 ? -7.864 -23.963 11.729 1.00 19.07 67 ASN B N 1
ATOM 2452 C CA . ASN B 1 86 ? -6.461 -24.120 11.260 1.00 19.10 67 ASN B CA 1
ATOM 2453 C C . ASN B 1 86 ? -6.300 -25.344 10.348 1.00 19.63 67 ASN B C 1
ATOM 2454 O O . ASN B 1 86 ? -5.159 -25.648 9.975 1.00 20.05 67 ASN B O 1
ATOM 2459 N N A GLU B 1 87 ? -7.406 -25.984 9.959 0.50 19.74 68 GLU B N 1
ATOM 2460 N N B GLU B 1 87 ? -7.406 -25.976 9.953 0.50 19.91 68 GLU B N 1
ATOM 2461 C CA A GLU B 1 87 ? -7.388 -27.205 9.112 0.50 21.06 68 GLU B CA 1
ATOM 2462 C CA B GLU B 1 87 ? -7.395 -27.191 9.103 0.50 21.37 68 GLU B CA 1
ATOM 2463 C C A GLU B 1 87 ? -6.987 -26.810 7.684 0.50 21.18 68 GLU B C 1
ATOM 2464 C C B GLU B 1 87 ? -6.983 -26.802 7.680 0.50 21.35 68 GLU B C 1
ATOM 2465 O O A GLU B 1 87 ? -7.642 -25.909 7.113 0.50 20.58 68 GLU B O 1
ATOM 2466 O O B GLU B 1 87 ? -7.633 -25.902 7.111 0.50 20.70 68 GLU B O 1
ATOM 2477 N N . GLU B 1 88 ? -5.938 -27.446 7.151 1.00 21.06 69 GLU B N 1
ATOM 2478 C CA . GLU B 1 88 ? -5.459 -27.268 5.754 1.00 21.14 69 GLU B CA 1
ATOM 2479 C C . GLU B 1 88 ? -6.631 -27.416 4.780 1.00 19.39 69 GLU B C 1
ATOM 2480 O O . GLU B 1 88 ? -7.356 -28.428 4.860 1.00 19.59 69 GLU B O 1
ATOM 2486 N N . PHE B 1 89 ? -6.817 -26.449 3.879 1.00 18.24 70 PHE B N 1
ATOM 2487 C CA . PHE B 1 89 ? -7.767 -26.593 2.752 1.00 17.79 70 PHE B CA 1
ATOM 2488 C C . PHE B 1 89 ? -7.152 -25.977 1.498 1.00 17.61 70 PHE B C 1
ATOM 2489 O O . PHE B 1 89 ? -6.065 -25.365 1.563 1.00 17.85 70 PHE B O 1
ATOM 2497 N N . HIS B 1 90 ? -7.816 -26.212 0.374 1.00 18.14 71 HIS B N 1
ATOM 2498 C CA . HIS B 1 90 ? -7.323 -25.880 -0.981 1.00 18.33 71 HIS B CA 1
ATOM 2499 C C . HIS B 1 90 ? -8.402 -25.062 -1.680 1.00 18.93 71 HIS B C 1
ATOM 2500 O O . HIS B 1 90 ? -9.530 -25.569 -1.860 1.00 18.46 71 HIS B O 1
ATOM 2507 N N . ILE B 1 91 ? -8.059 -23.821 -2.007 1.00 19.28 72 ILE B N 1
ATOM 2508 C CA . ILE B 1 91 ? -9.001 -22.856 -2.628 1.00 20.83 72 ILE B CA 1
ATOM 2509 C C . ILE B 1 91 ? -8.855 -23.002 -4.133 1.00 20.80 72 ILE B C 1
ATOM 2510 O O . ILE B 1 91 ? -7.724 -22.924 -4.636 1.00 20.12 72 ILE B O 1
ATOM 2515 N N A LEU B 1 92 ? -9.979 -23.212 -4.814 0.50 19.95 73 LEU B N 1
ATOM 2516 N N B LEU B 1 92 ? -9.979 -23.211 -4.815 0.50 19.78 73 LEU B N 1
ATOM 2517 C CA A LEU B 1 92 ? -10.045 -23.457 -6.272 0.50 21.20 73 LEU B CA 1
ATOM 2518 C CA B LEU B 1 92 ? -10.043 -23.460 -6.274 0.50 20.90 73 LEU B CA 1
ATOM 2519 C C A LEU B 1 92 ? -10.808 -22.291 -6.908 0.50 20.78 73 LEU B C 1
ATOM 2520 C C B LEU B 1 92 ? -10.809 -22.296 -6.914 0.50 20.61 73 LEU B C 1
ATOM 2521 O O A LEU B 1 92 ? -12.035 -22.190 -6.712 0.50 20.78 73 LEU B O 1
ATOM 2522 O O B LEU B 1 92 ? -12.037 -22.195 -6.715 0.50 20.62 73 LEU B O 1
ATOM 2531 N N . CYS B 1 93 ? -10.077 -21.426 -7.609 1.00 20.17 74 CYS B N 1
ATOM 2532 C CA . CYS B 1 93 ? -10.588 -20.242 -8.342 1.00 20.42 74 CYS B CA 1
ATOM 2533 C C . CYS B 1 93 ? -11.165 -20.680 -9.687 1.00 19.69 74 CYS B C 1
ATOM 2534 O O . CYS B 1 93 ? -10.405 -21.234 -10.500 1.00 19.74 74 CYS B O 1
ATOM 2537 N N A LEU B 1 94 ? -12.456 -20.432 -9.919 0.50 19.46 75 LEU B N 1
ATOM 2538 N N B LEU B 1 94 ? -12.458 -20.434 -9.919 0.50 18.86 75 LEU B N 1
ATOM 2539 C CA A LEU B 1 94 ? -13.104 -20.642 -11.241 0.50 20.13 75 LEU B CA 1
ATOM 2540 C CA B LEU B 1 94 ? -13.106 -20.655 -11.241 0.50 19.14 75 LEU B CA 1
ATOM 2541 C C A LEU B 1 94 ? -12.896 -19.388 -12.094 0.50 19.56 75 LEU B C 1
ATOM 2542 C C B LEU B 1 94 ? -12.903 -19.403 -12.102 0.50 18.98 75 LEU B C 1
ATOM 2543 O O A LEU B 1 94 ? -13.695 -18.434 -11.982 0.50 20.58 75 LEU B O 1
ATOM 2544 O O B LEU B 1 94 ? -13.710 -18.461 -11.995 0.50 20.00 75 LEU B O 1
ATOM 2553 N N . LEU B 1 95 ? -11.832 -19.387 -12.900 1.00 18.60 76 LEU B N 1
ATOM 2554 C CA . LEU B 1 95 ? -11.511 -18.277 -13.830 1.00 18.82 76 LEU B CA 1
ATOM 2555 C C . LEU B 1 95 ? -12.549 -18.262 -14.958 1.00 18.59 76 LEU B C 1
ATOM 2556 O O . LEU B 1 95 ? -13.122 -19.307 -15.282 1.00 19.02 76 LEU B O 1
ATOM 2561 N N . LYS B 1 96 ? -12.799 -17.095 -15.555 1.00 18.11 77 LYS B N 1
ATOM 2562 C CA . LYS B 1 96 ? -12.110 -15.843 -15.287 1.00 18.64 77 LYS B CA 1
ATOM 2563 C C . LYS B 1 96 ? -12.904 -14.949 -14.327 1.00 18.92 77 LYS B C 1
ATOM 2564 O O . LYS B 1 96 ? -12.292 -14.039 -13.734 1.00 18.59 77 LYS B O 1
ATOM 2570 N N . GLY B 1 97 ? -14.222 -15.149 -14.203 1.00 17.59 78 GLY B N 1
ATOM 2571 C CA . GLY B 1 97 ? -15.123 -14.214 -13.501 1.00 18.71 78 GLY B CA 1
ATOM 2572 C C . GLY B 1 97 ? -14.853 -14.100 -12.004 1.00 18.67 78 GLY B C 1
ATOM 2573 O O . GLY B 1 97 ? -15.206 -13.068 -11.409 1.00 18.53 78 GLY B O 1
ATOM 2574 N N A SER B 1 98 ? -14.246 -15.123 -11.395 0.50 17.97 79 SER B N 1
ATOM 2575 N N B SER B 1 98 ? -14.246 -15.123 -11.397 0.50 18.56 79 SER B N 1
ATOM 2576 C CA A SER B 1 98 ? -13.992 -15.177 -9.933 0.50 17.66 79 SER B CA 1
ATOM 2577 C CA B SER B 1 98 ? -13.991 -15.183 -9.935 0.50 18.61 79 SER B CA 1
ATOM 2578 C C A SER B 1 98 ? -12.707 -14.426 -9.555 0.50 18.05 79 SER B C 1
ATOM 2579 C C B SER B 1 98 ? -12.706 -14.429 -9.555 0.50 18.59 79 SER B C 1
ATOM 2580 O O A SER B 1 98 ? -12.417 -14.377 -8.355 0.50 17.16 79 SER B O 1
ATOM 2581 O O B SER B 1 98 ? -12.416 -14.376 -8.356 0.50 17.64 79 SER B O 1
ATOM 2586 N N . ARG B 1 99 ? -11.987 -13.833 -10.515 1.00 18.85 80 ARG B N 1
ATOM 2587 C CA . ARG B 1 99 ? -10.622 -13.271 -10.270 1.00 19.50 80 ARG B CA 1
ATOM 2588 C C . ARG B 1 99 ? -10.642 -12.277 -9.094 1.00 18.41 80 ARG B C 1
ATOM 2589 O O . ARG B 1 99 ? -9.852 -12.459 -8.145 1.00 19.20 80 ARG B O 1
ATOM 2597 N N . GLY B 1 100 ? -11.476 -11.243 -9.162 1.00 18.68 81 GLY B N 1
ATOM 2598 C CA . GLY B 1 100 ? -11.577 -10.202 -8.125 1.00 18.68 81 GLY B CA 1
ATOM 2599 C C . GLY B 1 100 ? -11.980 -10.800 -6.782 1.00 17.67 81 GLY B C 1
ATOM 2600 O O . GLY B 1 100 ? -11.348 -10.477 -5.760 1.00 16.29 81 GLY B O 1
ATOM 2601 N N . PHE B 1 101 ? -13.002 -11.650 -6.775 1.00 16.46 82 PHE B N 1
ATOM 2602 C CA . PHE B 1 101 ? -13.513 -12.303 -5.546 1.00 16.50 82 PHE B CA 1
ATOM 2603 C C . PHE B 1 101 ? -12.387 -13.103 -4.886 1.00 17.00 82 PHE B C 1
ATOM 2604 O O . PHE B 1 101 ? -12.125 -12.945 -3.681 1.00 17.07 82 PHE B O 1
ATOM 2612 N N . PHE B 1 102 ? -11.748 -13.969 -5.666 1.00 17.13 83 PHE B N 1
ATOM 2613 C CA . PHE B 1 102 ? -10.653 -14.862 -5.214 1.00 17.98 83 PHE B CA 1
ATOM 2614 C C . PHE B 1 102 ? -9.515 -14.015 -4.639 1.00 17.93 83 PHE B C 1
ATOM 2615 O O . PHE B 1 102 ? -9.009 -14.331 -3.550 1.00 18.05 83 PHE B O 1
ATOM 2623 N N . THR B 1 103 ? -9.124 -12.956 -5.339 1.00 17.88 84 THR B N 1
ATOM 2624 C CA . THR B 1 103 ? -8.021 -12.056 -4.916 1.00 18.93 84 THR B CA 1
ATOM 2625 C C . THR B 1 103 ? -8.326 -11.500 -3.524 1.00 18.86 84 THR B C 1
ATOM 2626 O O . THR B 1 103 ? -7.439 -11.562 -2.647 1.00 18.31 84 THR B O 1
ATOM 2630 N N . ALA B 1 104 ? -9.527 -10.961 -3.334 1.00 18.11 85 ALA B N 1
ATOM 2631 C CA . ALA B 1 104 ? -9.946 -10.321 -2.066 1.00 18.73 85 ALA B CA 1
ATOM 2632 C C . ALA B 1 104 ? -10.045 -11.381 -0.965 1.00 18.53 85 ALA B C 1
ATOM 2633 O O . ALA B 1 104 ? -9.628 -11.093 0.156 1.00 18.75 85 ALA B O 1
ATOM 2635 N N A LEU B 1 105 ? -10.545 -12.581 -1.271 0.50 18.70 86 LEU B N 1
ATOM 2636 N N B LEU B 1 105 ? -10.548 -12.583 -1.272 0.50 18.37 86 LEU B N 1
ATOM 2637 C CA A LEU B 1 105 ? -10.636 -13.696 -0.287 0.50 19.32 86 LEU B CA 1
ATOM 2638 C CA B LEU B 1 105 ? -10.633 -13.700 -0.289 0.50 18.77 86 LEU B CA 1
ATOM 2639 C C A LEU B 1 105 ? -9.225 -14.078 0.167 0.50 19.51 86 LEU B C 1
ATOM 2640 C C B LEU B 1 105 ? -9.223 -14.076 0.168 0.50 19.19 86 LEU B C 1
ATOM 2641 O O A LEU B 1 105 ? -9.018 -14.204 1.382 0.50 19.60 86 LEU B O 1
ATOM 2642 O O B LEU B 1 105 ? -9.017 -14.204 1.384 0.50 19.30 86 LEU B O 1
ATOM 2651 N N . LEU B 1 106 ? -8.289 -14.243 -0.770 1.00 19.35 87 LEU B N 1
ATOM 2652 C CA . LEU B 1 106 ? -6.881 -14.593 -0.443 1.00 20.67 87 LEU B CA 1
ATOM 2653 C C . LEU B 1 106 ? -6.296 -13.519 0.477 1.00 19.88 87 LEU B C 1
ATOM 2654 O O . LEU B 1 106 ? -5.660 -13.885 1.486 1.00 20.21 87 LEU B O 1
ATOM 2659 N N . LYS B 1 107 ? -6.482 -12.248 0.129 1.00 18.90 88 LYS B N 1
ATOM 2660 C CA . LYS B 1 107 ? -5.946 -11.106 0.905 1.00 19.81 88 LYS B CA 1
ATOM 2661 C C . LYS B 1 107 ? -6.457 -11.194 2.343 1.00 19.27 88 LYS B C 1
ATOM 2662 O O . LYS B 1 107 ? -5.644 -11.134 3.277 1.00 17.76 88 LYS B O 1
ATOM 2668 N N . HIS B 1 108 ? -7.767 -11.298 2.528 1.00 18.30 89 HIS B N 1
ATOM 2669 C CA . HIS B 1 108 ? -8.406 -11.214 3.867 1.00 18.34 89 HIS B CA 1
ATOM 2670 C C . HIS B 1 108 ? -8.190 -12.508 4.649 1.00 17.84 89 HIS B C 1
ATOM 2671 O O . HIS B 1 108 ? -7.910 -12.396 5.851 1.00 18.33 89 HIS B O 1
ATOM 2678 N N . LEU B 1 109 ? -8.273 -13.681 4.011 1.00 18.66 90 LEU B N 1
ATOM 2679 C CA . LEU B 1 109 ? -7.992 -14.969 4.700 1.00 19.96 90 LEU B CA 1
ATOM 2680 C C . LEU B 1 109 ? -6.542 -14.955 5.191 1.00 19.11 90 LEU B C 1
ATOM 2681 O O . LEU B 1 109 ? -6.305 -15.363 6.333 1.00 19.32 90 LEU B O 1
ATOM 2686 N N . SER B 1 110 ? -5.605 -14.531 4.346 1.00 18.63 91 SER B N 1
ATOM 2687 C CA . SER B 1 110 ? -4.154 -14.486 4.674 1.00 19.93 91 SER B CA 1
ATOM 2688 C C . SER B 1 110 ? -3.929 -13.540 5.855 1.00 19.02 91 SER B C 1
ATOM 2689 O O . SER B 1 110 ? -3.198 -13.910 6.787 1.00 18.70 91 SER B O 1
ATOM 2692 N N . ARG B 1 111 ? -4.522 -12.352 5.824 1.00 19.04 92 ARG B N 1
ATOM 2693 C CA . ARG B 1 111 ? -4.344 -11.332 6.894 1.00 20.08 92 ARG B CA 1
ATOM 2694 C C . ARG B 1 111 ? -4.931 -11.879 8.198 1.00 20.06 92 ARG B C 1
ATOM 2695 O O . ARG B 1 111 ? -4.244 -11.814 9.230 1.00 19.31 92 ARG B O 1
ATOM 2703 N N . ILE B 1 112 ? -6.162 -12.391 8.163 1.00 20.18 93 ILE B N 1
ATOM 2704 C CA . ILE B 1 112 ? -6.839 -12.927 9.379 1.00 20.14 93 ILE B CA 1
ATOM 2705 C C . ILE B 1 112 ? -5.997 -14.076 9.942 1.00 20.58 93 ILE B C 1
ATOM 2706 O O . ILE B 1 112 ? -5.739 -14.069 11.161 1.00 20.54 93 ILE B O 1
ATOM 2711 N N . HIS B 1 113 ? -5.533 -14.997 9.095 1.00 18.72 94 HIS B N 1
ATOM 2712 C CA . HIS B 1 113 ? -4.749 -16.178 9.534 1.00 19.43 94 HIS B CA 1
ATOM 2713 C C . HIS B 1 113 ? -3.394 -15.723 10.077 1.00 20.08 94 HIS B C 1
ATOM 2714 O O . HIS B 1 113 ? -3.020 -16.149 11.193 1.00 20.11 94 HIS B O 1
ATOM 2721 N N . ASN B 1 114 ? -2.689 -14.876 9.335 1.00 19.38 95 ASN B N 1
ATOM 2722 C CA . ASN B 1 114 ? -1.291 -14.493 9.671 1.00 20.92 95 ASN B CA 1
ATOM 2723 C C . ASN B 1 114 ? -1.271 -13.530 10.868 1.00 21.38 95 ASN B C 1
ATOM 2724 O O . ASN B 1 114 ? -0.306 -13.609 11.641 1.00 22.79 95 ASN B O 1
ATOM 2729 N N . TYR B 1 115 ? -2.300 -12.708 11.068 1.00 21.08 96 TYR B N 1
ATOM 2730 C CA . TYR B 1 115 ? -2.405 -11.789 12.238 1.00 22.48 96 TYR B CA 1
ATOM 2731 C C . TYR B 1 115 ? -2.574 -12.614 13.519 1.00 24.06 96 TYR B C 1
ATOM 2732 O O . TYR B 1 115 ? -2.062 -12.173 14.573 1.00 23.59 96 TYR B O 1
ATOM 2741 N N . SER B 1 116 ? -3.244 -13.768 13.448 1.00 22.47 97 SER B N 1
ATOM 2742 C CA . SER B 1 116 ? -3.537 -14.628 14.630 1.00 23.11 97 SER B CA 1
ATOM 2743 C C . SER B 1 116 ? -2.460 -15.702 14.823 1.00 23.16 97 SER B C 1
ATOM 2744 O O . SER B 1 116 ? -2.514 -16.402 15.855 1.00 23.10 97 SER B O 1
ATOM 2747 N N . ALA B 1 117 ? -1.513 -15.831 13.887 1.00 21.38 98 ALA B N 1
ATOM 2748 C CA . ALA B 1 117 ? -0.507 -16.911 13.855 1.00 21.76 98 ALA B CA 1
ATOM 2749 C C . ALA B 1 117 ? 0.480 -16.748 15.009 1.00 21.52 98 ALA B C 1
ATOM 2750 O O . ALA B 1 117 ? 0.770 -15.597 15.422 1.00 21.17 98 ALA B O 1
ATOM 2752 N N . VAL B 1 118 ? 0.955 -17.886 15.516 1.00 20.49 99 VAL B N 1
ATOM 2753 C CA . VAL B 1 118 ? 2.049 -17.959 16.521 1.00 21.11 99 VAL B CA 1
ATOM 2754 C C . VAL B 1 118 ? 3.194 -18.742 15.881 1.00 20.19 99 VAL B C 1
ATOM 2755 O O . VAL B 1 118 ? 3.018 -19.244 14.747 1.00 20.28 99 VAL B O 1
ATOM 2759 N N . GLU B 1 119 ? 4.334 -18.844 16.576 1.00 21.97 100 GLU B N 1
ATOM 2760 C CA . GLU B 1 119 ? 5.572 -19.410 15.984 1.00 23.33 100 GLU B CA 1
ATOM 2761 C C . GLU B 1 119 ? 5.349 -20.872 15.578 1.00 21.78 100 GLU B C 1
ATOM 2762 O O . GLU B 1 119 ? 6.056 -21.319 14.655 1.00 20.93 100 GLU B O 1
ATOM 2768 N N . THR B 1 120 ? 4.378 -21.574 16.176 1.00 21.22 101 THR B N 1
ATOM 2769 C CA . THR B 1 120 ? 4.099 -23.011 15.893 1.00 21.93 101 THR B CA 1
ATOM 2770 C C . THR B 1 120 ? 3.046 -23.181 14.783 1.00 21.31 101 THR B C 1
ATOM 2771 O O . THR B 1 120 ? 2.810 -24.335 14.399 1.00 19.47 101 THR B O 1
ATOM 2775 N N . SER B 1 121 ? 2.463 -22.083 14.276 1.00 20.95 102 SER B N 1
ATOM 2776 C CA . SER B 1 121 ? 1.382 -22.131 13.264 1.00 21.03 102 SER B CA 1
ATOM 2777 C C . SER B 1 121 ? 1.914 -22.698 11.943 1.00 21.19 102 SER B C 1
ATOM 2778 O O . SER B 1 121 ? 3.157 -22.830 11.786 1.00 20.29 102 SER B O 1
ATOM 2781 N N . LYS B 1 122 ? 1.002 -23.006 11.018 1.00 21.38 103 LYS B N 1
ATOM 2782 C CA . LYS B 1 122 ? 1.347 -23.446 9.642 1.00 22.29 103 LYS B CA 1
ATOM 2783 C C . LYS B 1 122 ? 0.488 -22.657 8.668 1.00 21.23 103 LYS B C 1
ATOM 2784 O O . LYS B 1 122 ? -0.519 -22.085 9.069 1.00 20.46 103 LYS B O 1
ATOM 2790 N N . PRO B 1 123 ? 0.844 -22.623 7.365 1.00 22.61 104 PRO B N 1
ATOM 2791 C CA . PRO B 1 123 ? -0.022 -22.026 6.354 1.00 22.99 104 PRO B CA 1
ATOM 2792 C C . PRO B 1 123 ? -1.414 -22.668 6.394 1.00 21.90 104 PRO B C 1
ATOM 2793 O O . PRO B 1 123 ? -1.522 -23.840 6.757 1.00 22.24 104 PRO B O 1
ATOM 2797 N N . LEU B 1 124 ? -2.437 -21.907 6.009 1.00 20.20 105 LEU B N 1
ATOM 2798 C CA . LEU B 1 124 ? -3.857 -22.331 6.110 1.00 20.78 105 LEU B CA 1
ATOM 2799 C C . LEU B 1 124 ? -4.296 -23.033 4.823 1.00 21.38 105 LEU B C 1
ATOM 2800 O O . LEU B 1 124 ? -5.027 -24.041 4.915 1.00 22.76 105 LEU B O 1
ATOM 2805 N N . PHE B 1 125 ? -3.919 -22.523 3.648 1.00 20.71 106 PHE B N 1
ATOM 2806 C CA . PHE B 1 125 ? -4.524 -22.989 2.381 1.00 20.03 106 PHE B CA 1
ATOM 2807 C C . PHE B 1 125 ? -3.512 -23.019 1.235 1.00 20.05 106 PHE B C 1
ATOM 2808 O O . PHE B 1 125 ? -2.532 -22.244 1.217 1.00 21.59 106 PHE B O 1
ATOM 2816 N N . GLY B 1 126 ? -3.772 -23.934 0.300 1.00 20.29 107 GLY B N 1
ATOM 2817 C CA . GLY B 1 126 ? -3.207 -23.934 -1.056 1.00 20.05 107 GLY B CA 1
ATOM 2818 C C . GLY B 1 126 ? -4.126 -23.174 -1.992 1.00 19.56 107 GLY B C 1
ATOM 2819 O O . GLY B 1 126 ? -5.319 -22.984 -1.655 1.00 19.51 107 GLY B O 1
ATOM 2820 N N . GLU B 1 127 ? -3.594 -22.733 -3.124 1.00 19.87 108 GLU B N 1
ATOM 2821 C CA . GLU B 1 127 ? -4.357 -21.923 -4.106 1.00 20.16 108 GLU B CA 1
ATOM 2822 C C . GLU B 1 127 ? -4.241 -22.611 -5.466 1.00 19.48 108 GLU B C 1
ATOM 2823 O O . GLU B 1 127 ? -3.131 -23.019 -5.849 1.00 18.12 108 GLU B O 1
ATOM 2829 N N . HIS B 1 128 ? -5.376 -22.766 -6.135 1.00 18.83 109 HIS B N 1
ATOM 2830 C CA . HIS B 1 128 ? -5.498 -23.542 -7.392 1.00 19.36 109 HIS B CA 1
ATOM 2831 C C . HIS B 1 128 ? -6.435 -22.813 -8.348 1.00 19.60 109 HIS B C 1
ATOM 2832 O O . HIS B 1 128 ? -7.289 -22.054 -7.879 1.00 19.63 109 HIS B O 1
ATOM 2839 N N . TYR B 1 129 ? -6.263 -23.055 -9.642 1.00 19.59 110 TYR B N 1
ATOM 2840 C CA . TYR B 1 129 ? -6.999 -22.345 -10.711 1.00 20.28 110 TYR B CA 1
ATOM 2841 C C . TYR B 1 129 ? -7.540 -23.352 -11.710 1.00 21.03 110 TYR B C 1
ATOM 2842 O O . TYR B 1 129 ? -6.795 -24.252 -12.125 1.00 20.88 110 TYR B O 1
ATOM 2851 N N A VAL B 1 130 ? -8.807 -23.185 -12.083 0.50 21.05 111 VAL B N 1
ATOM 2852 N N B VAL B 1 130 ? -8.813 -23.199 -12.074 0.50 21.26 111 VAL B N 1
ATOM 2853 C CA A VAL B 1 130 ? -9.454 -23.920 -13.201 0.50 22.51 111 VAL B CA 1
ATOM 2854 C CA B VAL B 1 130 ? -9.437 -23.921 -13.214 0.50 22.88 111 VAL B CA 1
ATOM 2855 C C A VAL B 1 130 ? -10.202 -22.886 -14.039 0.50 23.44 111 VAL B C 1
ATOM 2856 C C B VAL B 1 130 ? -10.199 -22.887 -14.040 0.50 23.66 111 VAL B C 1
ATOM 2857 O O A VAL B 1 130 ? -10.914 -22.053 -13.453 0.50 23.59 111 VAL B O 1
ATOM 2858 O O B VAL B 1 130 ? -10.906 -22.051 -13.451 0.50 23.79 111 VAL B O 1
ATOM 2865 N N . ARG B 1 131 ? -10.042 -22.935 -15.356 1.00 23.24 112 ARG B N 1
ATOM 2866 C CA . ARG B 1 131 ? -10.827 -22.084 -16.271 1.00 24.01 112 ARG B CA 1
ATOM 2867 C C . ARG B 1 131 ? -12.044 -22.902 -16.693 1.00 23.65 112 ARG B C 1
ATOM 2868 O O . ARG B 1 131 ? -11.880 -24.014 -17.218 1.00 23.85 112 ARG B O 1
ATOM 2876 N N A VAL B 1 132 ? -13.230 -22.351 -16.444 0.50 23.97 113 VAL B N 1
ATOM 2877 N N B VAL B 1 132 ? -13.243 -22.379 -16.422 0.50 22.49 113 VAL B N 1
ATOM 2878 C CA A VAL B 1 132 ? -14.541 -22.930 -16.828 0.50 24.96 113 VAL B CA 1
ATOM 2879 C CA B VAL B 1 132 ? -14.530 -22.978 -16.878 0.50 22.62 113 VAL B CA 1
ATOM 2880 C C A VAL B 1 132 ? -15.267 -21.883 -17.680 0.50 25.13 113 VAL B C 1
ATOM 2881 C C B VAL B 1 132 ? -15.264 -21.898 -17.681 0.50 23.71 113 VAL B C 1
ATOM 2882 O O A VAL B 1 132 ? -15.086 -20.680 -17.413 0.50 23.88 113 VAL B O 1
ATOM 2883 O O B VAL B 1 132 ? -15.077 -20.700 -17.402 0.50 22.66 113 VAL B O 1
ATOM 2890 N N . LYS B 1 133 ? -16.025 -22.302 -18.692 1.00 24.30 114 LYS B N 1
ATOM 2891 C CA . LYS B 1 133 ? -16.664 -21.357 -19.644 1.00 25.13 114 LYS B CA 1
ATOM 2892 C C . LYS B 1 133 ? -17.971 -21.975 -20.121 1.00 24.21 114 LYS B C 1
ATOM 2893 O O . LYS B 1 133 ? -17.963 -23.164 -20.466 1.00 25.55 114 LYS B O 1
ATOM 2899 N N . SER B 1 134 ? -19.055 -21.208 -20.127 1.00 23.73 115 SER B N 1
ATOM 2900 C CA . SER B 1 134 ? -20.377 -21.703 -20.595 1.00 24.80 115 SER B CA 1
ATOM 2901 C C . SER B 1 134 ? -21.229 -20.608 -21.244 1.00 24.90 115 SER B C 1
ATOM 2902 O O . SER B 1 134 ? -22.193 -20.990 -21.942 1.00 27.30 115 SER B O 1
ATOM 2905 N N . TYR B 1 135 ? -20.938 -19.317 -21.036 1.00 24.00 116 TYR B N 1
ATOM 2906 C CA . TYR B 1 135 ? -21.847 -18.236 -21.498 1.00 23.74 116 TYR B CA 1
ATOM 2907 C C . TYR B 1 135 ? -21.398 -17.678 -22.847 1.00 24.76 116 TYR B C 1
ATOM 2908 O O . TYR B 1 135 ? -20.193 -17.610 -23.171 1.00 24.28 116 TYR B O 1
ATOM 2917 N N . CYS B 1 136 ? -22.399 -17.276 -23.621 1.00 25.97 117 CYS B N 1
ATOM 2918 C CA . CYS B 1 136 ? -22.255 -16.418 -24.817 1.00 27.87 117 CYS B CA 1
ATOM 2919 C C . CYS B 1 136 ? -23.278 -15.295 -24.674 1.00 26.16 117 CYS B C 1
ATOM 2920 O O . CYS B 1 136 ? -24.444 -15.615 -24.381 1.00 25.32 117 CYS B O 1
ATOM 2923 N N . ASN B 1 137 ? -22.847 -14.037 -24.781 1.00 25.17 118 ASN B N 1
ATOM 2924 C CA . ASN B 1 137 ? -23.711 -12.878 -24.460 1.00 26.19 118 ASN B CA 1
ATOM 2925 C C . ASN B 1 137 ? -24.172 -13.059 -23.006 1.00 27.25 118 ASN B C 1
ATOM 2926 O O . ASN B 1 137 ? -23.297 -13.309 -22.137 1.00 26.52 118 ASN B O 1
ATOM 2931 N N . ASP B 1 138 ? -25.483 -13.015 -22.752 1.00 25.98 119 ASP B N 1
ATOM 2932 C CA . ASP B 1 138 ? -26.068 -13.053 -21.383 1.00 27.87 119 ASP B CA 1
ATOM 2933 C C . ASP B 1 138 ? -26.747 -14.406 -21.131 1.00 27.94 119 ASP B C 1
ATOM 2934 O O . ASP B 1 138 ? -27.588 -14.477 -20.220 1.00 28.78 119 ASP B O 1
ATOM 2939 N N . GLN B 1 139 ? -26.379 -15.455 -21.871 1.00 28.17 120 GLN B N 1
ATOM 2940 C CA . GLN B 1 139 ? -27.079 -16.764 -21.804 1.00 30.26 120 GLN B CA 1
ATOM 2941 C C . GLN B 1 139 ? -26.065 -17.908 -21.725 1.00 28.43 120 GLN B C 1
ATOM 2942 O O . GLN B 1 139 ? -25.060 -17.885 -22.449 1.00 27.41 120 GLN B O 1
ATOM 2948 N N . SER B 1 140 ? -26.368 -18.890 -20.883 1.00 29.56 121 SER B N 1
ATOM 2949 C CA . SER B 1 140 ? -25.673 -20.199 -20.821 1.00 31.11 121 SER B CA 1
ATOM 2950 C C . SER B 1 140 ? -25.898 -20.942 -22.143 1.00 33.61 121 SER B C 1
ATOM 2951 O O . SER B 1 140 ? -27.060 -20.993 -22.596 1.00 30.38 121 SER B O 1
ATOM 2954 N N . THR B 1 141 ? -24.833 -21.498 -22.727 1.00 35.63 122 THR B N 1
ATOM 2955 C CA . THR B 1 141 ? -24.905 -22.426 -23.890 1.00 38.10 122 THR B CA 1
ATOM 2956 C C . THR B 1 141 ? -25.414 -23.795 -23.425 1.00 38.26 122 THR B C 1
ATOM 2957 O O . THR B 1 141 ? -25.771 -24.613 -24.295 1.00 40.23 122 THR B O 1
ATOM 2961 N N . GLY B 1 142 ? -25.403 -24.058 -22.113 1.00 39.84 123 GLY B N 1
ATOM 2962 C CA . GLY B 1 142 ? -25.807 -25.358 -21.538 1.00 41.70 123 GLY B CA 1
ATOM 2963 C C . GLY B 1 142 ? -24.695 -26.394 -21.626 1.00 43.92 123 GLY B C 1
ATOM 2964 O O . GLY B 1 142 ? -24.932 -27.540 -21.216 1.00 46.78 123 GLY B O 1
ATOM 2965 N N . THR B 1 143 ? -23.517 -26.004 -22.128 1.00 43.42 124 THR B N 1
ATOM 2966 C CA . THR B 1 143 ? -22.294 -26.840 -22.202 1.00 43.40 124 THR B CA 1
ATOM 2967 C C . THR B 1 143 ? -21.192 -26.157 -21.390 1.00 40.07 124 THR B C 1
ATOM 2968 O O . THR B 1 143 ? -20.928 -24.961 -21.634 1.00 40.54 124 THR B O 1
ATOM 2972 N N . LEU B 1 144 ? -20.564 -26.877 -20.464 1.00 35.07 125 LEU B N 1
ATOM 2973 C CA . LEU B 1 144 ? -19.446 -26.338 -19.648 1.00 32.22 125 LEU B CA 1
ATOM 2974 C C . LEU B 1 144 ? -18.113 -26.862 -20.192 1.00 30.53 125 LEU B C 1
ATOM 2975 O O . LEU B 1 144 ? -17.888 -28.089 -20.162 1.00 30.94 125 LEU B O 1
ATOM 2980 N N A GLU B 1 145 ? -17.260 -25.949 -20.661 0.50 28.84 126 GLU B N 1
ATOM 2981 N N B GLU B 1 145 ? -17.253 -25.954 -20.661 0.50 28.51 126 GLU B N 1
ATOM 2982 C CA A GLU B 1 145 ? -15.842 -26.226 -20.998 0.50 29.39 126 GLU B CA 1
ATOM 2983 C CA B GLU B 1 145 ? -15.839 -26.240 -21.008 0.50 28.87 126 GLU B CA 1
ATOM 2984 C C A GLU B 1 145 ? -15.015 -26.105 -19.712 0.50 28.33 126 GLU B C 1
ATOM 2985 C C B GLU B 1 145 ? -15.003 -26.100 -19.729 0.50 28.04 126 GLU B C 1
ATOM 2986 O O A GLU B 1 145 ? -15.171 -25.082 -18.996 0.50 27.37 126 GLU B O 1
ATOM 2987 O O B GLU B 1 145 ? -15.144 -25.066 -19.033 0.50 27.05 126 GLU B O 1
ATOM 2998 N N . ILE B 1 146 ? -14.191 -27.115 -19.421 1.00 26.30 127 ILE B N 1
ATOM 2999 C CA . ILE B 1 146 ? -13.282 -27.128 -18.238 1.00 27.56 127 ILE B CA 1
ATOM 3000 C C . ILE B 1 146 ? -11.859 -27.323 -18.768 1.00 30.28 127 ILE B C 1
ATOM 3001 O O . ILE B 1 146 ? -11.662 -28.297 -19.554 1.00 28.83 127 ILE B O 1
ATOM 3006 N N . VAL B 1 147 ? -10.928 -26.438 -18.410 1.00 29.79 128 VAL B N 1
ATOM 3007 C CA . VAL B 1 147 ? -9.536 -26.584 -18.926 1.00 36.81 128 VAL B CA 1
ATOM 3008 C C . VAL B 1 147 ? -8.828 -27.637 -18.070 1.00 42.99 128 VAL B C 1
ATOM 3009 O O . VAL B 1 147 ? -8.611 -27.377 -16.876 1.00 43.50 128 VAL B O 1
ATOM 3013 N N . SER B 1 148 ? -8.521 -28.797 -18.665 1.00 47.82 129 SER B N 1
ATOM 3014 C CA . SER B 1 148 ? -8.098 -30.019 -17.932 1.00 52.79 129 SER B CA 1
ATOM 3015 C C . SER B 1 148 ? -6.657 -29.872 -17.429 1.00 54.08 129 SER B C 1
ATOM 3016 O O . SER B 1 148 ? -5.728 -30.140 -18.213 1.00 59.55 129 SER B O 1
ATOM 3019 N N . GLU B 1 149 ? -6.495 -29.385 -16.194 1.00 51.41 130 GLU B N 1
ATOM 3020 C CA . GLU B 1 149 ? -5.288 -29.614 -15.366 1.00 52.84 130 GLU B CA 1
ATOM 3021 C C . GLU B 1 149 ? -5.615 -30.762 -14.415 1.00 51.02 130 GLU B C 1
ATOM 3022 O O . GLU B 1 149 ? -6.703 -30.710 -13.829 1.00 52.06 130 GLU B O 1
ATOM 3028 N N . ASP B 1 150 ? -4.712 -31.734 -14.265 1.00 46.89 131 ASP B N 1
ATOM 3029 C CA . ASP B 1 150 ? -4.960 -32.959 -13.459 1.00 43.79 131 ASP B CA 1
ATOM 3030 C C . ASP B 1 150 ? -5.192 -32.543 -11.999 1.00 37.80 131 ASP B C 1
ATOM 3031 O O . ASP B 1 150 ? -4.263 -31.997 -11.384 1.00 37.52 131 ASP B O 1
ATOM 3036 N N . LEU B 1 151 ? -6.395 -32.785 -11.466 1.00 33.96 132 LEU B N 1
ATOM 3037 C CA . LEU B 1 151 ? -6.771 -32.366 -10.086 1.00 32.91 132 LEU B CA 1
ATOM 3038 C C . LEU B 1 151 ? -6.544 -33.516 -9.103 1.00 32.71 132 LEU B C 1
ATOM 3039 O O . LEU B 1 151 ? -7.057 -33.430 -7.968 1.00 28.81 132 LEU B O 1
ATOM 3044 N N . SER B 1 152 ? -5.773 -34.535 -9.489 1.00 31.73 133 SER B N 1
ATOM 3045 C CA . SER B 1 152 ? -5.439 -35.704 -8.638 1.00 34.80 133 SER B CA 1
ATOM 3046 C C . SER B 1 152 ? -4.639 -35.230 -7.423 1.00 33.95 133 SER B C 1
ATOM 3047 O O . SER B 1 152 ? -4.695 -35.926 -6.398 1.00 34.90 133 SER B O 1
ATOM 3050 N N . CYS B 1 153 ? -3.965 -34.074 -7.509 1.00 36.10 134 CYS B N 1
ATOM 3051 C CA . CYS B 1 153 ? -3.220 -33.449 -6.376 1.00 36.25 134 CYS B CA 1
ATOM 3052 C C . CYS B 1 153 ? -4.177 -33.074 -5.226 1.00 32.90 134 CYS B C 1
ATOM 3053 O O . CYS B 1 153 ? -3.694 -32.907 -4.090 1.00 33.34 134 CYS B O 1
ATOM 3056 N N . LEU B 1 154 ? -5.486 -32.962 -5.489 1.00 28.37 135 LEU B N 1
ATOM 3057 C CA . LEU B 1 154 ? -6.506 -32.622 -4.454 1.00 26.50 135 LEU B CA 1
ATOM 3058 C C . LEU B 1 154 ? -7.093 -33.893 -3.826 1.00 25.63 135 LEU B C 1
ATOM 3059 O O . LEU B 1 154 ? -7.964 -33.765 -2.963 1.00 21.70 135 LEU B O 1
ATOM 3064 N N . LYS B 1 155 ? -6.650 -35.087 -4.218 1.00 26.44 136 LYS B N 1
ATOM 3065 C CA . LYS B 1 155 ? -7.129 -36.347 -3.595 1.00 26.75 136 LYS B CA 1
ATOM 3066 C C . LYS B 1 155 ? -6.944 -36.245 -2.077 1.00 24.77 136 LYS B C 1
ATOM 3067 O O . LYS B 1 155 ? -5.834 -35.892 -1.637 1.00 23.92 136 LYS B O 1
ATOM 3073 N N . GLY B 1 156 ? -8.001 -36.518 -1.309 1.00 24.96 137 GLY B N 1
ATOM 3074 C CA . GLY B 1 156 ? -7.994 -36.522 0.168 1.00 24.10 137 GLY B CA 1
ATOM 3075 C C . GLY B 1 156 ? -7.862 -35.129 0.775 1.00 23.29 137 GLY B C 1
ATOM 3076 O O . GLY B 1 156 ? -7.560 -35.041 1.979 1.00 23.72 137 GLY B O 1
ATOM 3077 N N . LYS B 1 157 ? -8.082 -34.069 -0.008 1.00 21.97 138 LYS B N 1
ATOM 3078 C CA . LYS B 1 157 ? -7.978 -32.662 0.473 1.00 21.89 138 LYS B CA 1
ATOM 3079 C C . LYS B 1 157 ? -9.370 -32.067 0.682 1.00 20.99 138 LYS B C 1
ATOM 3080 O O . LYS B 1 157 ? -10.326 -32.499 0.012 1.00 21.01 138 LYS B O 1
ATOM 3086 N N . HIS B 1 158 ? -9.470 -31.098 1.588 1.00 19.55 139 HIS B N 1
ATOM 3087 C CA . HIS B 1 158 ? -10.637 -30.190 1.715 1.00 19.16 139 HIS B CA 1
ATOM 3088 C C . HIS B 1 158 ? -10.544 -29.163 0.592 1.00 18.40 139 HIS B C 1
ATOM 3089 O O . HIS B 1 158 ? -9.494 -28.491 0.505 1.00 19.49 139 HIS B O 1
ATOM 3096 N N . VAL B 1 159 ? -11.576 -29.072 -0.235 1.00 18.04 140 VAL B N 1
ATOM 3097 C CA . VAL B 1 159 ? -11.571 -28.117 -1.372 1.00 17.46 140 VAL B CA 1
ATOM 3098 C C . VAL B 1 159 ? -12.670 -27.083 -1.145 1.00 17.73 140 VAL B C 1
ATOM 3099 O O . VAL B 1 159 ? -13.823 -27.467 -0.822 1.00 16.84 140 VAL B O 1
ATOM 3103 N N . LEU B 1 160 ? -12.302 -25.810 -1.288 1.00 17.91 141 LEU B N 1
ATOM 3104 C CA . LEU B 1 160 ? -13.255 -24.682 -1.284 1.00 17.31 141 LEU B CA 1
ATOM 3105 C C . LEU B 1 160 ? -13.271 -24.095 -2.694 1.00 17.02 141 LEU B C 1
ATOM 3106 O O . LEU B 1 160 ? -12.261 -23.493 -3.105 1.00 16.66 141 LEU B O 1
ATOM 3111 N N . ILE B 1 161 ? -14.378 -24.289 -3.400 1.00 17.12 142 ILE B N 1
ATOM 3112 C CA . ILE B 1 161 ? -14.595 -23.688 -4.739 1.00 17.12 142 ILE B CA 1
ATOM 3113 C C . ILE B 1 161 ? -14.935 -22.213 -4.523 1.00 17.78 142 ILE B C 1
ATOM 3114 O O . ILE B 1 161 ? -15.803 -21.918 -3.692 1.00 18.23 142 ILE B O 1
ATOM 3119 N N . VAL B 1 162 ? -14.272 -21.344 -5.269 1.00 17.29 143 VAL B N 1
ATOM 3120 C CA . VAL B 1 162 ? -14.529 -19.882 -5.265 1.00 18.56 143 VAL B CA 1
ATOM 3121 C C . VAL B 1 162 ? -15.123 -19.509 -6.621 1.00 18.32 143 VAL B C 1
ATOM 3122 O O . VAL B 1 162 ? -14.441 -19.649 -7.642 1.00 18.13 143 VAL B O 1
ATOM 3126 N N . GLU B 1 163 ? -16.388 -19.087 -6.600 1.00 18.69 144 GLU B N 1
ATOM 3127 C CA . GLU B 1 163 ? -17.172 -18.781 -7.819 1.00 19.62 144 GLU B CA 1
ATOM 3128 C C . GLU B 1 163 ? -17.751 -17.367 -7.693 1.00 18.47 144 GLU B C 1
ATOM 3129 O O . GLU B 1 163 ? -18.075 -16.947 -6.578 1.00 19.03 144 GLU B O 1
ATOM 3135 N N . ASP B 1 164 ? -17.869 -16.658 -8.807 1.00 18.54 145 ASP B N 1
ATOM 3136 C CA . ASP B 1 164 ? -18.392 -15.268 -8.833 1.00 19.06 145 ASP B CA 1
ATOM 3137 C C . ASP B 1 164 ? -19.912 -15.266 -8.632 1.00 18.21 145 ASP B C 1
ATOM 3138 O O . ASP B 1 164 ? -20.402 -14.494 -7.782 1.00 18.30 145 ASP B O 1
ATOM 3143 N N . ILE B 1 165 ? -20.652 -16.054 -9.404 1.00 17.76 146 ILE B N 1
ATOM 3144 C CA . ILE B 1 165 ? -22.142 -15.958 -9.405 1.00 17.03 146 ILE B CA 1
ATOM 3145 C C . ILE B 1 165 ? -22.755 -17.327 -9.682 1.00 18.44 146 ILE B C 1
ATOM 3146 O O . ILE B 1 165 ? -22.231 -18.072 -10.532 1.00 19.06 146 ILE B O 1
ATOM 3151 N N . ILE B 1 166 ? -23.814 -17.635 -8.936 1.00 19.00 147 ILE B N 1
ATOM 3152 C CA . ILE B 1 166 ? -24.788 -18.712 -9.254 1.00 19.27 147 ILE B CA 1
ATOM 3153 C C . ILE B 1 166 ? -25.985 -18.040 -9.915 1.00 19.30 147 ILE B C 1
ATOM 3154 O O . ILE B 1 166 ? -26.533 -17.096 -9.330 1.00 19.48 147 ILE B O 1
ATOM 3159 N N . ASP B 1 167 ? -26.353 -18.524 -11.097 1.00 19.19 148 ASP B N 1
ATOM 3160 C CA . ASP B 1 167 ? -27.462 -17.972 -11.902 1.00 20.22 148 ASP B CA 1
ATOM 3161 C C . ASP B 1 167 ? -28.383 -19.159 -12.212 1.00 20.07 148 ASP B C 1
ATOM 3162 O O . ASP B 1 167 ? -29.301 -19.414 -11.412 1.00 20.09 148 ASP B O 1
ATOM 3167 N N . THR B 1 168 ? -28.084 -19.918 -13.265 1.00 21.37 149 THR B N 1
ATOM 3168 C CA . THR B 1 168 ? -28.823 -21.162 -13.603 1.00 21.15 149 THR B CA 1
ATOM 3169 C C . THR B 1 168 ? -28.453 -22.270 -12.613 1.00 21.64 149 THR B C 1
ATOM 3170 O O . THR B 1 168 ? -29.289 -23.167 -12.413 1.00 21.04 149 THR B O 1
ATOM 3174 N N . GLY B 1 169 ? -27.245 -22.225 -12.038 1.00 20.58 150 GLY B N 1
ATOM 3175 C CA . GLY B 1 169 ? -26.685 -23.325 -11.231 1.00 20.12 150 GLY B CA 1
ATOM 3176 C C . GLY B 1 169 ? -26.055 -24.421 -12.091 1.00 20.00 150 GLY B C 1
ATOM 3177 O O . GLY B 1 169 ? -25.589 -25.413 -11.518 1.00 20.47 150 GLY B O 1
ATOM 3178 N N . LYS B 1 170 ? -26.002 -24.260 -13.411 1.00 20.76 151 LYS B N 1
ATOM 3179 C CA . LYS B 1 170 ? -25.501 -25.312 -14.333 1.00 22.98 151 LYS B CA 1
ATOM 3180 C C . LYS B 1 170 ? -23.984 -25.472 -14.171 1.00 22.59 151 LYS B C 1
ATOM 3181 O O . LYS B 1 170 ? -23.497 -26.629 -14.148 1.00 21.63 151 LYS B O 1
ATOM 3187 N N . THR B 1 171 ? -23.252 -24.364 -14.051 1.00 20.76 152 THR B N 1
ATOM 3188 C CA . THR B 1 171 ? -21.776 -24.402 -13.901 1.00 19.70 152 THR B CA 1
ATOM 3189 C C . THR B 1 171 ? -21.427 -25.271 -12.691 1.00 19.83 152 THR B C 1
ATOM 3190 O O . THR B 1 171 ? -20.591 -26.173 -12.834 1.00 20.21 152 THR B O 1
ATOM 3194 N N . LEU B 1 172 ? -21.996 -24.990 -11.522 1.00 19.52 153 LEU B N 1
ATOM 3195 C CA . LEU B 1 172 ? -21.539 -25.652 -10.277 1.00 20.68 153 LEU B CA 1
ATOM 3196 C C . LEU B 1 172 ? -22.064 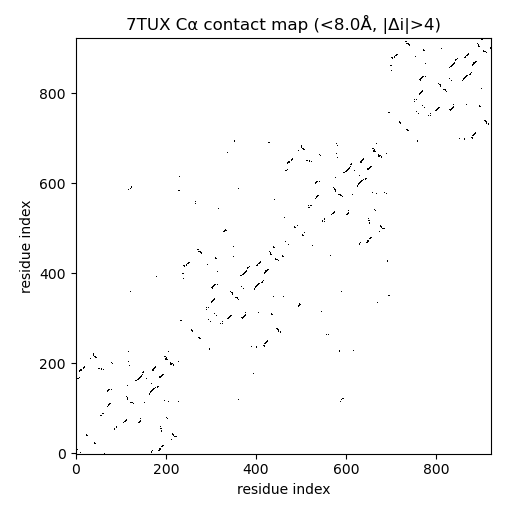-27.084 -10.187 1.00 20.79 153 LEU B C 1
ATOM 3197 O O . LEU B 1 172 ? -21.329 -27.922 -9.661 1.00 20.47 153 LEU B O 1
ATOM 3202 N N . VAL B 1 173 ? -23.266 -27.376 -10.686 1.00 21.79 154 VAL B N 1
ATOM 3203 C CA . VAL B 1 173 ? -23.771 -28.779 -10.703 1.00 25.24 154 VAL B CA 1
ATOM 3204 C C . VAL B 1 173 ? -22.779 -29.622 -11.515 1.00 24.41 154 VAL B C 1
ATOM 3205 O O . VAL B 1 173 ? -22.332 -30.693 -11.002 1.00 25.53 154 VAL B O 1
ATOM 3209 N N . LYS B 1 174 ? -22.410 -29.145 -12.707 1.00 24.23 155 LYS B N 1
ATOM 3210 C CA . LYS B 1 174 ? -21.515 -29.879 -13.634 1.00 25.88 155 LYS B CA 1
ATOM 3211 C C . LYS B 1 174 ? -20.098 -29.917 -13.057 1.00 24.27 155 LYS B C 1
ATOM 3212 O O . LYS B 1 174 ? -19.472 -31.007 -13.073 1.00 22.91 155 LYS B O 1
ATOM 3218 N N . PHE B 1 175 ? -19.612 -28.801 -12.511 1.00 22.14 156 PHE B N 1
ATOM 3219 C CA . PHE B 1 175 ? -18.228 -28.737 -11.985 1.00 21.82 156 PHE B CA 1
ATOM 3220 C C . PHE B 1 175 ? -18.104 -29.628 -10.748 1.00 20.89 156 PHE B C 1
ATOM 3221 O O . PHE B 1 175 ? -17.074 -30.291 -10.612 1.00 21.38 156 PHE B O 1
ATOM 3229 N N . CYS B 1 176 ? -19.082 -29.643 -9.846 1.00 22.30 157 CYS B N 1
ATOM 3230 C CA . CYS B 1 176 ? -19.014 -30.459 -8.604 1.00 22.70 157 CYS B CA 1
ATOM 3231 C C . CYS B 1 176 ? -19.038 -31.952 -8.966 1.00 24.09 157 CYS B C 1
ATOM 3232 O O . CYS B 1 176 ? -18.291 -32.712 -8.328 1.00 23.94 157 CYS B O 1
ATOM 3235 N N . GLU B 1 177 ? -19.800 -32.339 -9.989 1.00 25.90 158 GLU B N 1
ATOM 3236 C CA . GLU B 1 177 ? -19.793 -33.736 -10.490 1.00 27.95 158 GLU B CA 1
ATOM 3237 C C . GLU B 1 177 ? -18.387 -34.091 -10.982 1.00 26.28 158 GLU B C 1
ATOM 3238 O O . GLU B 1 177 ? -17.865 -35.150 -10.568 1.00 27.77 158 GLU B O 1
ATOM 3244 N N . TYR B 1 178 ? -17.766 -33.202 -11.746 1.00 24.15 159 TYR B N 1
ATOM 3245 C CA . TYR B 1 178 ? -16.393 -33.362 -12.282 1.00 23.98 159 TYR B CA 1
ATOM 3246 C C . TYR B 1 178 ? -15.375 -33.519 -11.145 1.00 24.98 159 TYR B C 1
ATOM 3247 O O . TYR B 1 178 ? -14.511 -34.403 -11.233 1.00 26.43 159 TYR B O 1
ATOM 3256 N N . LEU B 1 179 ? -15.460 -32.689 -10.101 1.00 22.91 160 LEU B N 1
ATOM 3257 C CA . LEU B 1 179 ? -14.425 -32.634 -9.019 1.00 23.29 160 LEU B CA 1
ATOM 3258 C C . LEU B 1 179 ? -14.532 -33.906 -8.169 1.00 23.00 160 LEU B C 1
ATOM 3259 O O . LEU B 1 179 ? -13.497 -34.401 -7.696 1.00 24.33 160 LEU B O 1
ATOM 3264 N N . LYS B 1 180 ? -15.755 -34.445 -8.029 1.00 24.08 161 LYS B N 1
ATOM 3265 C CA . LYS B 1 180 ? -16.025 -35.645 -7.191 1.00 25.85 161 LYS B CA 1
ATOM 3266 C C . LYS B 1 180 ? -15.189 -36.831 -7.694 1.00 26.70 161 LYS B C 1
ATOM 3267 O O . LYS B 1 180 ? -14.853 -37.704 -6.898 1.00 26.03 161 LYS B O 1
ATOM 3273 N N . LYS B 1 181 ? -14.863 -36.857 -8.978 1.00 27.11 162 LYS B N 1
ATOM 3274 C CA . LYS B 1 181 ? -14.138 -37.983 -9.620 1.00 27.93 162 LYS B CA 1
ATOM 3275 C C . LYS B 1 181 ? -12.685 -38.043 -9.136 1.00 28.44 162 LYS B C 1
ATOM 3276 O O . LYS B 1 181 ? -12.077 -39.085 -9.356 1.00 27.22 162 LYS B O 1
ATOM 3282 N N . PHE B 1 182 ? -12.140 -37.010 -8.477 1.00 27.03 163 PHE B N 1
ATOM 3283 C CA . PHE B 1 182 ? -10.716 -36.957 -8.044 1.00 27.44 163 PHE B CA 1
ATOM 3284 C C . PHE B 1 182 ? -10.544 -37.395 -6.582 1.00 26.82 163 PHE B C 1
ATOM 3285 O O . PHE B 1 182 ? -9.403 -37.274 -6.026 1.00 28.05 163 PHE B O 1
ATOM 3293 N N . GLU B 1 183 ? -11.618 -37.891 -5.956 1.00 27.09 164 GLU B N 1
ATOM 3294 C CA . GLU B 1 183 ? -11.603 -38.503 -4.603 1.00 29.86 164 GLU B CA 1
ATOM 3295 C C . GLU B 1 183 ? -11.115 -37.455 -3.600 1.00 27.19 164 GLU B C 1
ATOM 3296 O O . GLU B 1 183 ? -10.268 -37.784 -2.738 1.00 24.29 164 GLU B O 1
ATOM 3302 N N . ILE B 1 184 ? -11.641 -36.234 -3.713 1.00 26.06 165 ILE B N 1
ATOM 3303 C CA . ILE B 1 184 ? -11.381 -35.140 -2.743 1.00 24.14 165 ILE B CA 1
ATOM 3304 C C . ILE B 1 184 ? -12.114 -35.490 -1.444 1.00 23.50 165 ILE B C 1
ATOM 3305 O O . ILE B 1 184 ? -13.136 -36.186 -1.500 1.00 24.47 165 ILE B O 1
ATOM 3310 N N . LYS B 1 185 ? -11.609 -35.018 -0.311 1.00 22.67 166 LYS B N 1
ATOM 3311 C CA . LYS B 1 185 ? -12.172 -35.309 1.033 1.00 23.27 166 LYS B CA 1
ATOM 3312 C C . LYS B 1 185 ? -13.487 -34.553 1.210 1.00 22.69 166 LYS B C 1
ATOM 3313 O O . LYS B 1 185 ? -14.480 -35.185 1.607 1.00 22.17 166 LYS B O 1
ATOM 3319 N N . THR B 1 186 ? -13.509 -33.236 0.967 1.00 20.54 167 THR B N 1
ATOM 3320 C CA . THR B 1 186 ? -14.755 -32.428 1.072 1.00 20.28 167 THR B CA 1
ATOM 3321 C C . THR B 1 186 ? -14.796 -31.404 -0.060 1.00 18.94 167 THR B C 1
ATOM 3322 O O . THR B 1 186 ? -13.712 -30.985 -0.541 1.00 18.36 167 THR B O 1
ATOM 3326 N N . VAL B 1 187 ? -16.006 -31.012 -0.439 1.00 19.43 168 VAL B N 1
ATOM 3327 C CA . VAL B 1 187 ? -16.247 -29.923 -1.420 1.00 19.69 168 VAL B CA 1
ATOM 3328 C C . VAL B 1 187 ? -17.199 -28.920 -0.778 1.00 19.94 168 VAL B C 1
ATOM 3329 O O . VAL B 1 187 ? -18.367 -29.298 -0.474 1.00 20.14 168 VAL B O 1
ATOM 3333 N N . ALA B 1 188 ? -16.721 -27.695 -0.563 1.00 19.25 169 ALA B N 1
ATOM 3334 C CA . ALA B 1 188 ? -17.533 -26.559 -0.079 1.00 17.98 169 ALA B CA 1
ATOM 3335 C C . ALA B 1 188 ? -17.496 -25.467 -1.151 1.00 17.58 169 ALA B C 1
ATOM 3336 O O . ALA B 1 188 ? -16.520 -25.436 -1.933 1.00 17.68 169 ALA B O 1
ATOM 3338 N N . ILE B 1 189 ? -18.516 -24.610 -1.190 1.00 17.12 170 ILE B N 1
ATOM 3339 C CA . ILE B 1 189 ? -18.634 -23.549 -2.232 1.00 18.11 170 ILE B CA 1
ATOM 3340 C C . ILE B 1 189 ? -18.761 -22.180 -1.560 1.00 17.49 170 ILE B C 1
ATOM 3341 O O . ILE B 1 189 ? -19.669 -21.999 -0.724 1.00 17.31 170 ILE B O 1
ATOM 3346 N N . ALA B 1 190 ? -17.898 -21.248 -1.961 1.00 17.90 171 ALA B N 1
ATOM 3347 C CA . ALA B 1 190 ? -18.011 -19.808 -1.648 1.00 17.59 171 ALA B CA 1
ATOM 3348 C C . ALA B 1 190 ? -18.398 -19.095 -2.941 1.00 17.64 171 ALA B C 1
ATOM 3349 O O . ALA B 1 190 ? -17.734 -19.310 -3.969 1.00 17.71 171 ALA B O 1
ATOM 3351 N N . CYS B 1 191 ? -19.453 -18.292 -2.894 1.00 18.05 172 CYS B N 1
ATOM 3352 C CA . CYS B 1 191 ? -20.012 -17.602 -4.082 1.00 18.58 172 CYS B CA 1
ATOM 3353 C C . CYS B 1 191 ? -20.295 -16.141 -3.726 1.00 17.03 172 CYS B C 1
ATOM 3354 O O . CYS B 1 191 ? -20.925 -15.898 -2.690 1.00 17.19 172 CYS B O 1
ATOM 3357 N N . LEU B 1 192 ? -19.859 -15.199 -4.553 1.00 16.52 173 LEU B N 1
ATOM 3358 C CA . LEU B 1 192 ? -20.023 -13.760 -4.229 1.00 16.34 173 LEU B CA 1
ATOM 3359 C C . LEU B 1 192 ? -21.499 -13.368 -4.410 1.00 16.65 173 LEU B C 1
ATOM 3360 O O . LEU B 1 192 ? -22.057 -12.729 -3.499 1.00 17.51 173 LEU B O 1
ATOM 3365 N N . PHE B 1 193 ? -22.097 -13.728 -5.545 1.00 16.48 174 PHE B N 1
ATOM 3366 C CA . PHE B 1 193 ? -23.485 -13.342 -5.905 1.00 17.70 174 PHE B CA 1
ATOM 3367 C C . PHE B 1 193 ? -24.331 -14.587 -6.162 1.00 17.80 174 PHE B C 1
ATOM 3368 O O . PHE B 1 193 ? -23.848 -15.535 -6.810 1.00 18.25 174 PHE B O 1
ATOM 3376 N N . ILE B 1 194 ? -25.584 -14.560 -5.705 1.00 17.74 175 ILE B N 1
ATOM 3377 C CA . ILE B 1 194 ? -26.607 -15.554 -6.142 1.00 18.56 175 ILE B CA 1
ATOM 3378 C C . ILE B 1 194 ? -27.798 -14.759 -6.672 1.00 18.65 175 ILE B C 1
ATOM 3379 O O . ILE B 1 194 ? -28.194 -13.778 -6.026 1.00 18.54 175 ILE B O 1
ATOM 3384 N N . LYS B 1 195 ? -28.290 -15.127 -7.850 1.00 19.14 176 LYS B N 1
ATOM 3385 C CA . LYS B 1 195 ? -29.319 -14.338 -8.562 1.00 19.22 176 LYS B CA 1
ATOM 3386 C C . LYS B 1 195 ? -30.696 -14.955 -8.318 1.00 19.44 176 LYS B C 1
ATOM 3387 O O . LYS B 1 195 ? -30.854 -16.180 -8.495 1.00 20.77 176 LYS B O 1
ATOM 3393 N N . ARG B 1 196 ? -31.668 -14.120 -7.962 1.00 19.37 177 ARG B N 1
ATOM 3394 C CA . ARG B 1 196 ? -33.083 -14.536 -7.792 1.00 20.15 177 ARG B CA 1
ATOM 3395 C C . ARG B 1 196 ? -33.717 -14.623 -9.185 1.00 21.23 177 ARG B C 1
ATOM 3396 O O . ARG B 1 196 ? -34.452 -13.717 -9.581 1.00 22.22 177 ARG B O 1
ATOM 3404 N N . THR B 1 197 ? -33.409 -15.695 -9.908 1.00 22.07 178 THR B N 1
ATOM 3405 C CA . THR B 1 197 ? -33.889 -15.946 -11.288 1.00 22.54 178 THR B CA 1
ATOM 3406 C C . THR B 1 197 ? -34.739 -17.209 -11.288 1.00 22.38 178 THR B C 1
ATOM 3407 O O . THR B 1 197 ? -34.418 -18.181 -10.613 1.00 20.42 178 THR B O 1
ATOM 3411 N N . PRO B 1 198 ? -35.835 -17.248 -12.075 1.00 24.82 179 PRO B N 1
ATOM 3412 C CA . PRO B 1 198 ? -36.605 -18.484 -12.221 1.00 24.89 179 PRO B CA 1
ATOM 3413 C C . PRO B 1 198 ? -35.824 -19.612 -12.917 1.00 24.80 179 PRO B C 1
ATOM 3414 O O . PRO B 1 198 ? -36.264 -20.749 -12.850 1.00 24.67 179 PRO B O 1
ATOM 3418 N N . LEU B 1 199 ? -34.682 -19.305 -13.549 1.00 22.96 180 LEU B N 1
ATOM 3419 C CA . LEU B 1 199 ? -33.832 -20.305 -14.249 1.00 24.08 180 LEU B CA 1
ATOM 3420 C C . LEU B 1 199 ? -33.032 -21.141 -13.246 1.00 23.29 180 LEU B C 1
ATOM 3421 O O . LEU B 1 199 ? -32.467 -22.158 -13.662 1.00 23.46 180 LEU B O 1
ATOM 3426 N N . TRP B 1 200 ? -32.994 -20.748 -11.975 1.00 21.52 181 TRP B N 1
ATOM 3427 C CA . TRP B 1 200 ? -32.151 -21.399 -10.936 1.00 21.48 181 TRP B CA 1
ATOM 3428 C C . TRP B 1 200 ? -32.561 -22.864 -10.737 1.00 21.45 181 TRP B C 1
ATOM 3429 O O . TRP B 1 200 ? -33.760 -23.114 -10.545 1.00 23.31 181 TRP B O 1
ATOM 3440 N N . ASN B 1 201 ? -31.587 -23.778 -10.723 1.00 22.34 182 ASN B N 1
ATOM 3441 C CA . ASN B 1 201 ? -31.808 -25.244 -10.580 1.00 22.27 182 ASN B CA 1
ATOM 3442 C C . ASN B 1 201 ? -31.750 -25.675 -9.111 1.00 22.97 182 ASN B C 1
ATOM 3443 O O . ASN B 1 201 ? -31.838 -26.883 -8.872 1.00 26.22 182 ASN B O 1
ATOM 3448 N N . GLY B 1 202 ? -31.596 -24.749 -8.160 1.00 22.51 183 GLY B N 1
ATOM 3449 C CA . GLY B 1 202 ? -31.610 -25.064 -6.719 1.00 21.60 183 GLY B CA 1
ATOM 3450 C C . GLY B 1 202 ? -30.221 -25.229 -6.111 1.00 20.54 183 GLY B C 1
ATOM 3451 O O . GLY B 1 202 ? -30.143 -25.465 -4.896 1.00 21.08 183 GLY B O 1
ATOM 3452 N N . PHE B 1 203 ? -29.147 -25.109 -6.888 1.00 20.05 184 PHE B N 1
ATOM 3453 C CA . PHE B 1 203 ? -27.766 -25.240 -6.350 1.00 19.44 184 PHE B CA 1
ATOM 3454 C C . PHE B 1 203 ? -27.482 -24.097 -5.363 1.00 19.76 184 PHE B C 1
ATOM 3455 O O . PHE B 1 203 ? -27.558 -22.922 -5.766 1.00 19.87 184 PHE B O 1
ATOM 3463 N N . LYS B 1 204 ? -27.151 -24.444 -4.115 1.00 20.45 185 LYS B N 1
ATOM 3464 C CA . LYS B 1 204 ? -26.846 -23.489 -3.014 1.00 21.57 185 LYS B CA 1
ATOM 3465 C C . LYS B 1 204 ? -25.363 -23.574 -2.630 1.00 20.58 185 LYS B C 1
ATOM 3466 O O . LYS B 1 204 ? -24.826 -24.683 -2.538 1.00 21.20 185 LYS B O 1
ATOM 3472 N N . ALA B 1 205 ? -24.736 -22.432 -2.385 1.00 19.84 186 ALA B N 1
ATOM 3473 C CA . ALA B 1 205 ? -23.346 -22.331 -1.891 1.00 19.20 186 ALA B CA 1
ATOM 3474 C C . ALA B 1 205 ? -23.352 -22.389 -0.358 1.00 18.91 186 ALA B C 1
ATOM 3475 O O . ALA B 1 205 ? -24.407 -22.186 0.262 1.00 20.78 186 ALA B O 1
ATOM 3477 N N . ASP B 1 206 ? -22.182 -22.612 0.235 1.00 17.80 187 ASP B N 1
ATOM 3478 C CA . ASP B 1 206 ? -21.989 -22.713 1.702 1.00 17.78 187 ASP B CA 1
ATOM 3479 C C . ASP B 1 206 ? -21.658 -21.338 2.298 1.00 17.14 187 ASP B C 1
ATOM 3480 O O . ASP B 1 206 ? -21.933 -21.138 3.486 1.00 16.85 187 ASP B O 1
ATOM 3485 N N . PHE B 1 207 ? -21.051 -20.451 1.505 1.00 17.48 188 PHE B N 1
ATOM 3486 C CA . PHE B 1 207 ? -20.725 -19.057 1.899 1.00 17.92 188 PHE B CA 1
ATOM 3487 C C . PHE B 1 207 ? -21.169 -18.165 0.748 1.00 18.61 188 PHE B C 1
ATOM 3488 O O . PHE B 1 207 ? -20.693 -18.409 -0.381 1.00 19.41 188 PHE B O 1
ATOM 3496 N N . VAL B 1 208 ? -22.051 -17.197 1.008 1.00 17.99 189 VAL B N 1
ATOM 3497 C CA . VAL B 1 208 ? -22.646 -16.353 -0.065 1.00 18.11 189 VAL B CA 1
ATOM 3498 C C . VAL B 1 208 ? -22.527 -14.876 0.322 1.00 17.22 189 VAL B C 1
ATOM 3499 O O . VAL B 1 208 ? -22.944 -14.511 1.431 1.00 18.03 189 VAL B O 1
ATOM 3503 N N . GLY B 1 209 ? -22.021 -14.048 -0.591 1.00 17.42 190 GLY B N 1
ATOM 3504 C CA . GLY B 1 209 ? -21.895 -12.596 -0.372 1.00 15.85 190 GLY B CA 1
ATOM 3505 C C . GLY B 1 209 ? -23.246 -11.894 -0.398 1.00 15.66 190 GLY B C 1
ATOM 3506 O O . GLY B 1 209 ? -23.639 -11.318 0.641 1.00 15.78 190 GLY B O 1
ATOM 3507 N N . PHE B 1 210 ? -23.917 -11.923 -1.552 1.00 15.57 191 PHE B N 1
ATOM 3508 C CA . PHE B 1 210 ? -25.122 -11.121 -1.857 1.00 16.11 191 PHE B CA 1
ATOM 3509 C C . PHE B 1 210 ? -26.148 -11.961 -2.621 1.00 16.47 191 PHE B C 1
ATOM 3510 O O . PHE B 1 210 ? -25.771 -12.701 -3.529 1.00 16.84 191 PHE B O 1
ATOM 3518 N N . SER B 1 211 ? -27.424 -11.805 -2.269 1.00 16.97 192 SER B N 1
ATOM 3519 C CA . SER B 1 211 ? -28.577 -12.216 -3.105 1.00 16.67 192 SER B CA 1
ATOM 3520 C C . SER B 1 211 ? -29.008 -10.997 -3.922 1.00 17.16 192 SER B C 1
ATOM 3521 O O . SER B 1 211 ? -29.322 -9.955 -3.304 1.00 17.15 192 SER B O 1
ATOM 3524 N N . ILE B 1 212 ? -29.024 -11.127 -5.249 1.00 16.86 193 ILE B N 1
ATOM 3525 C CA . ILE B 1 212 ? -29.277 -9.986 -6.167 1.00 18.00 193 ILE B CA 1
ATOM 3526 C C . ILE B 1 212 ? -30.503 -10.267 -7.022 1.00 18.40 193 ILE B C 1
ATOM 3527 O O . ILE B 1 212 ? -30.851 -11.418 -7.296 1.00 17.17 193 ILE B O 1
ATOM 3532 N N . PRO B 1 213 ? -31.176 -9.197 -7.488 1.00 19.89 194 PRO B N 1
ATOM 3533 C CA . PRO B 1 213 ? -32.313 -9.351 -8.389 1.00 20.91 194 PRO B CA 1
ATOM 3534 C C . PRO B 1 213 ? -31.906 -9.891 -9.770 1.00 21.87 194 PRO B C 1
ATOM 3535 O O . PRO B 1 213 ? -30.728 -9.988 -10.106 1.00 19.46 194 PRO B O 1
ATOM 3539 N N . ASP B 1 214 ? -32.915 -10.239 -10.558 1.00 21.96 195 ASP B N 1
ATOM 3540 C CA . ASP B 1 214 ? -32.759 -10.905 -11.870 1.00 22.30 195 ASP B CA 1
ATOM 3541 C C . ASP B 1 214 ? -32.394 -9.862 -12.935 1.00 23.38 195 ASP B C 1
ATOM 3542 O O . ASP B 1 214 ? -33.260 -9.491 -13.749 1.00 24.75 195 ASP B O 1
ATOM 3547 N N . HIS B 1 215 ? -31.129 -9.444 -12.953 1.00 21.79 196 HIS B N 1
ATOM 3548 C CA . HIS B 1 215 ? -30.553 -8.551 -13.989 1.00 23.62 196 HIS B CA 1
ATOM 3549 C C . HIS B 1 215 ? -29.147 -9.042 -14.297 1.00 21.93 196 HIS B C 1
ATOM 3550 O O . HIS B 1 215 ? -28.492 -9.544 -13.365 1.00 21.35 196 HIS B O 1
ATOM 3557 N N . PHE B 1 216 ? -28.707 -8.915 -15.544 1.00 20.08 197 PHE B N 1
ATOM 3558 C CA . PHE B 1 216 ? -27.337 -9.299 -15.950 1.00 19.63 197 PHE B CA 1
ATOM 3559 C C . PHE B 1 216 ? -26.377 -8.229 -15.434 1.00 20.04 197 PHE B C 1
ATOM 3560 O O . PHE B 1 216 ? -26.442 -7.068 -15.880 1.00 19.58 197 PHE B O 1
ATOM 3568 N N . VAL B 1 217 ? -25.528 -8.616 -14.485 1.00 19.02 198 VAL B N 1
ATOM 3569 C CA . VAL B 1 217 ? -24.595 -7.678 -13.813 1.00 18.41 198 VAL B CA 1
ATOM 3570 C C . VAL B 1 217 ? -23.254 -7.759 -14.536 1.00 17.74 198 VAL B C 1
ATOM 3571 O O . VAL B 1 217 ? -22.952 -8.790 -15.155 1.00 18.76 198 VAL B O 1
ATOM 3575 N N . VAL B 1 218 ? -22.511 -6.665 -14.498 1.00 16.90 199 VAL B N 1
ATOM 3576 C CA . VAL B 1 218 ? -21.113 -6.610 -15.001 1.00 17.55 199 VAL B CA 1
ATOM 3577 C C . VAL B 1 218 ? -20.274 -5.875 -13.969 1.00 17.14 199 VAL B C 1
ATOM 3578 O O . VAL B 1 218 ? -20.848 -5.133 -13.137 1.00 16.87 199 VAL B O 1
ATOM 3582 N N . GLY B 1 219 ? -18.962 -6.088 -14.044 1.00 16.60 200 GLY B N 1
ATOM 3583 C CA . GLY B 1 219 ? -18.001 -5.437 -13.147 1.00 17.02 200 GLY B CA 1
ATOM 3584 C C . GLY B 1 219 ? -17.496 -6.403 -12.098 1.00 16.61 200 GLY B C 1
ATOM 3585 O O . GLY B 1 219 ? -18.028 -7.523 -11.992 1.00 16.88 200 GLY B O 1
ATOM 3586 N N . TYR B 1 220 ? -16.479 -5.982 -11.359 1.00 17.87 201 TYR B N 1
ATOM 3587 C CA . TYR B 1 220 ? -15.779 -6.815 -10.348 1.00 17.46 201 TYR B CA 1
ATOM 3588 C C . TYR B 1 220 ? -15.400 -8.173 -10.973 1.00 17.71 201 TYR B C 1
ATOM 3589 O O . TYR B 1 220 ? -15.645 -9.230 -10.356 1.00 17.53 201 TYR B O 1
ATOM 3598 N N . SER B 1 221 ? -14.834 -8.133 -12.187 1.00 18.04 202 SER B N 1
ATOM 3599 C CA . SER B 1 221 ? -14.344 -9.287 -12.998 1.00 18.12 202 SER B CA 1
ATOM 3600 C C . SER B 1 221 ? -15.458 -9.963 -13.799 1.00 18.63 202 SER B C 1
ATOM 3601 O O . SER B 1 221 ? -15.108 -10.802 -14.639 1.00 19.05 202 SER B O 1
ATOM 3604 N N . LEU B 1 222 ? -16.738 -9.653 -13.565 1.00 18.55 203 LEU B N 1
ATOM 3605 C CA . LEU B 1 222 ? -17.847 -10.273 -14.330 1.00 19.00 203 LEU B CA 1
ATOM 3606 C C . LEU B 1 222 ? -17.995 -9.539 -15.669 1.00 19.26 203 LEU B C 1
ATOM 3607 O O . LEU B 1 222 ? -18.097 -8.303 -15.670 1.00 19.94 203 LEU B O 1
ATOM 3612 N N . ASP B 1 223 ? -17.986 -10.286 -16.773 1.00 17.78 204 ASP B N 1
ATOM 3613 C CA . ASP B 1 223 ? -17.907 -9.705 -18.139 1.00 18.11 204 ASP B CA 1
ATOM 3614 C C . ASP B 1 223 ? -19.230 -9.866 -18.902 1.00 17.65 204 ASP B C 1
ATOM 3615 O O . ASP B 1 223 ? -20.052 -10.756 -18.572 1.00 18.55 204 ASP B O 1
ATOM 3620 N N . TYR B 1 224 ? -19.375 -9.050 -19.938 1.00 18.50 205 TYR B N 1
ATOM 3621 C CA . TYR B 1 224 ? -20.262 -9.305 -21.097 1.00 19.81 205 TYR B CA 1
ATOM 3622 C C . TYR B 1 224 ? -19.349 -9.433 -22.320 1.00 20.05 205 TYR B C 1
ATOM 3623 O O . TYR B 1 224 ? -18.772 -8.406 -22.739 1.00 19.69 205 TYR B O 1
ATOM 3632 N N . ASN B 1 225 ? -19.160 -10.661 -22.812 1.00 20.14 206 ASN B N 1
ATOM 3633 C CA . ASN B 1 225 ? -18.269 -10.971 -23.958 1.00 21.05 206 ASN B CA 1
ATOM 3634 C C . ASN B 1 225 ? -16.910 -10.297 -23.756 1.00 20.27 206 ASN B C 1
ATOM 3635 O O . ASN B 1 225 ? -16.449 -9.603 -24.680 1.00 21.33 206 ASN B O 1
ATOM 3640 N N . GLU B 1 226 ? -16.325 -10.481 -22.568 1.00 19.34 207 GLU B N 1
ATOM 3641 C CA . GLU B 1 226 ? -14.957 -10.044 -22.172 1.00 20.81 207 GLU B CA 1
ATOM 3642 C C . GLU B 1 226 ? -14.902 -8.539 -21.861 1.00 20.77 207 GLU B C 1
ATOM 3643 O O . GLU B 1 226 ? -13.825 -8.076 -21.472 1.00 22.78 207 GLU B O 1
ATOM 3649 N N . ILE B 1 227 ? -16.008 -7.804 -21.980 1.00 19.57 208 ILE B N 1
ATOM 3650 C CA . ILE B 1 227 ? -16.061 -6.351 -21.658 1.00 19.11 208 ILE B CA 1
ATOM 3651 C C . ILE B 1 227 ? -16.494 -6.182 -20.195 1.00 18.16 208 ILE B C 1
ATOM 3652 O O . ILE B 1 227 ? -17.249 -7.040 -19.694 1.00 18.05 208 ILE B O 1
ATOM 3657 N N . PHE B 1 228 ? -16.023 -5.113 -19.544 1.00 17.74 209 PHE B N 1
ATOM 3658 C CA . PHE B 1 228 ? -16.462 -4.617 -18.210 1.00 17.93 209 PHE B CA 1
ATOM 3659 C C . PHE B 1 228 ? -15.806 -5.369 -17.042 1.00 18.44 209 PHE B C 1
ATOM 3660 O O . PHE B 1 228 ? -16.179 -5.061 -15.907 1.00 19.17 209 PHE B O 1
ATOM 3668 N N . ARG B 1 229 ? -14.841 -6.270 -17.258 1.00 18.86 210 ARG B N 1
ATOM 3669 C CA . ARG B 1 229 ? -14.189 -6.961 -16.103 1.00 18.77 210 ARG B CA 1
ATOM 3670 C C . ARG B 1 229 ? -13.509 -5.931 -15.191 1.00 18.60 210 ARG B C 1
ATOM 3671 O O . ARG B 1 229 ? -13.464 -6.170 -13.967 1.00 18.60 210 ARG B O 1
ATOM 3679 N N . ASP B 1 230 ? -12.992 -4.845 -15.774 1.00 18.46 211 ASP B N 1
ATOM 3680 C CA . ASP B 1 230 ? -12.195 -3.800 -15.081 1.00 20.75 211 ASP B CA 1
ATOM 3681 C C . ASP B 1 230 ? -13.101 -2.811 -14.333 1.00 20.90 211 ASP B C 1
ATOM 3682 O O . ASP B 1 230 ? -12.575 -2.048 -13.501 1.00 23.00 211 ASP B O 1
ATOM 3687 N N . LEU B 1 231 ? -14.401 -2.797 -14.616 1.00 19.44 212 LEU B N 1
ATOM 3688 C CA . LEU B 1 231 ? -15.360 -1.907 -13.913 1.00 19.57 212 LEU B CA 1
ATOM 3689 C C . LEU B 1 231 ? -15.362 -2.297 -12.428 1.00 18.83 212 LEU B C 1
ATOM 3690 O O . LEU B 1 231 ? -15.556 -3.484 -12.127 1.00 18.77 212 LEU B O 1
ATOM 3695 N N . ASP B 1 232 ? -15.095 -1.352 -11.527 1.00 19.03 213 ASP B N 1
ATOM 3696 C CA . ASP B 1 232 ? -14.847 -1.657 -10.095 1.00 19.16 213 ASP B CA 1
ATOM 3697 C C . ASP B 1 232 ? -16.153 -2.022 -9.380 1.00 18.65 213 ASP B C 1
ATOM 3698 O O . ASP B 1 232 ? -16.099 -2.777 -8.388 1.00 19.38 213 ASP B O 1
ATOM 3703 N N . HIS B 1 233 ? -17.283 -1.487 -9.840 1.00 18.39 214 HIS B N 1
ATOM 3704 C CA . HIS B 1 233 ? -18.604 -1.659 -9.187 1.00 18.35 214 HIS B CA 1
ATOM 3705 C C . HIS B 1 233 ? -19.395 -2.732 -9.925 1.00 19.26 214 HIS B C 1
ATOM 3706 O O . HIS B 1 233 ? -19.223 -2.869 -11.147 1.00 19.14 214 HIS B O 1
ATOM 3713 N N . CYS B 1 234 ? -20.243 -3.449 -9.199 1.00 18.25 215 CYS B N 1
ATOM 3714 C CA . CYS B 1 234 ? -21.254 -4.353 -9.784 1.00 18.92 215 CYS B CA 1
ATOM 3715 C C . CYS B 1 234 ? -22.401 -3.488 -10.322 1.00 18.99 215 CYS B C 1
ATOM 3716 O O . CYS B 1 234 ? -23.096 -2.850 -9.498 1.00 18.39 215 CYS B O 1
ATOM 3719 N N . CYS B 1 235 ? -22.550 -3.430 -11.647 1.00 18.34 216 CYS B N 1
ATOM 3720 C CA . CYS B 1 235 ? -23.506 -2.537 -12.349 1.00 18.62 216 CYS B CA 1
ATOM 3721 C C . CYS B 1 235 ? -24.421 -3.359 -13.253 1.00 18.69 216 CYS B C 1
ATOM 3722 O O . CYS B 1 235 ? -24.063 -4.493 -13.599 1.00 17.51 216 CYS B O 1
ATOM 3725 N N . LEU B 1 236 ? -25.565 -2.796 -13.623 1.00 19.17 217 LEU B N 1
ATOM 3726 C CA . LEU B 1 236 ? -26.480 -3.427 -14.612 1.00 20.29 217 LEU B CA 1
ATOM 3727 C C . LEU B 1 236 ? -26.099 -2.919 -15.998 1.00 19.05 217 LEU B C 1
ATOM 3728 O O . LEU B 1 236 ? -26.132 -1.692 -16.190 1.00 20.25 217 LEU B O 1
ATOM 3733 N N . VAL B 1 237 ? -25.744 -3.821 -16.913 1.00 18.62 218 VAL B N 1
ATOM 3734 C CA . VAL B 1 237 ? -25.492 -3.481 -18.337 1.00 18.69 218 VAL B CA 1
ATOM 3735 C C . VAL B 1 237 ? -26.862 -3.243 -18.989 1.00 19.98 218 VAL B C 1
ATOM 3736 O O . VAL B 1 237 ? -27.801 -4.003 -18.692 1.00 21.00 218 VAL B O 1
ATOM 3740 N N . ASN B 1 238 ? -26.987 -2.176 -19.773 1.00 19.72 219 ASN B N 1
ATOM 3741 C CA . ASN B 1 238 ? -28.271 -1.825 -20.436 1.00 20.25 219 ASN B CA 1
ATOM 3742 C C . ASN B 1 238 ? -28.344 -2.560 -21.782 1.00 21.70 219 ASN B C 1
ATOM 3743 O O . ASN B 1 238 ? -27.363 -3.217 -22.193 1.00 21.10 219 ASN B O 1
ATOM 3748 N N . ASP B 1 239 ? -29.492 -2.464 -22.449 1.00 22.80 220 ASP B N 1
ATOM 3749 C CA . ASP B 1 239 ? -29.759 -3.184 -23.721 1.00 23.24 220 ASP B CA 1
ATOM 3750 C C . ASP B 1 239 ? -28.837 -2.630 -24.813 1.00 22.25 220 ASP B C 1
ATOM 3751 O O . ASP B 1 239 ? -28.440 -3.409 -25.687 1.00 21.69 220 ASP B O 1
ATOM 3756 N N . GLU B 1 240 ? -28.479 -1.347 -24.758 1.00 22.82 221 GLU B N 1
ATOM 3757 C CA . GLU B 1 240 ? -27.542 -0.734 -25.738 1.00 22.86 221 GLU B CA 1
ATOM 3758 C C . GLU B 1 240 ? -26.164 -1.399 -25.609 1.00 22.86 221 GLU B C 1
ATOM 3759 O O . GLU B 1 240 ? -25.547 -1.679 -26.647 1.00 22.20 221 GLU B O 1
ATOM 3765 N N . GLY B 1 241 ? -25.713 -1.668 -24.379 1.00 21.11 222 GLY B N 1
ATOM 3766 C CA . GLY B 1 241 ? -24.445 -2.386 -24.133 1.00 21.57 222 GLY B CA 1
ATOM 3767 C C . GLY B 1 241 ? -24.514 -3.812 -24.652 1.00 21.14 222 GLY B C 1
ATOM 3768 O O . GLY B 1 241 ? -23.549 -4.281 -25.273 1.00 22.76 222 GLY B O 1
ATOM 3769 N N . LYS B 1 242 ? -25.618 -4.495 -24.387 1.00 21.36 223 LYS B N 1
ATOM 3770 C CA . LYS B 1 242 ? -25.822 -5.905 -24.807 1.00 23.65 223 LYS B CA 1
ATOM 3771 C C . LYS B 1 242 ? -25.788 -5.970 -26.341 1.00 24.34 223 LYS B C 1
ATOM 3772 O O . LYS B 1 242 ? -25.210 -6.919 -26.885 1.00 24.55 223 LYS B O 1
ATOM 3778 N N . LYS B 1 243 ? -26.360 -4.968 -27.006 1.00 25.60 224 LYS B N 1
ATOM 3779 C CA . LYS B 1 243 ? -26.411 -4.909 -28.489 1.00 27.29 224 LYS B CA 1
ATOM 3780 C C . LYS B 1 243 ? -25.017 -4.581 -29.037 1.00 26.72 224 LYS B C 1
ATOM 3781 O O . LYS B 1 243 ? -24.543 -5.322 -29.913 1.00 27.20 224 LYS B O 1
ATOM 3787 N N . LYS B 1 244 ? -24.387 -3.527 -28.520 1.00 26.50 225 LYS B N 1
ATOM 3788 C CA . LYS B 1 244 ? -23.053 -3.034 -28.950 1.00 29.13 225 LYS B CA 1
ATOM 3789 C C . LYS B 1 244 ? -22.029 -4.179 -28.911 1.00 29.59 225 LYS B C 1
ATOM 3790 O O . LYS B 1 244 ? -21.279 -4.332 -29.900 1.00 28.65 225 LYS B O 1
ATOM 3796 N N . TYR B 1 245 ? -21.997 -4.957 -27.826 1.00 27.58 226 TYR B N 1
ATOM 3797 C CA . TYR B 1 245 ? -20.911 -5.933 -27.551 1.00 28.63 226 TYR B CA 1
ATOM 3798 C C . TYR B 1 245 ? -21.386 -7.369 -27.797 1.00 29.40 226 TYR B C 1
ATOM 3799 O O . TYR B 1 245 ? -20.667 -8.300 -27.391 1.00 29.53 226 TYR B O 1
ATOM 3808 N N . LYS B 1 246 ? -22.530 -7.548 -28.466 1.00 31.16 227 LYS B N 1
ATOM 3809 C CA . LYS B 1 246 ? -23.082 -8.883 -28.819 1.00 34.85 227 LYS B CA 1
ATOM 3810 C C . LYS B 1 246 ? -22.022 -9.671 -29.598 1.00 34.50 227 LYS B C 1
ATOM 3811 O O . LYS B 1 246 ? -21.318 -9.060 -30.420 1.00 33.54 227 LYS B O 1
ATOM 3817 N N . ALA B 1 247 ? -21.902 -10.973 -29.336 1.00 34.79 228 ALA B N 1
ATOM 3818 C CA . ALA B 1 247 ? -20.900 -11.855 -29.978 1.00 38.47 228 ALA B CA 1
ATOM 3819 C C . ALA B 1 247 ? -21.249 -12.013 -31.466 1.00 41.96 228 ALA B C 1
ATOM 3820 O O . ALA B 1 247 ? -22.437 -12.194 -31.781 1.00 40.47 228 ALA B O 1
ATOM 3822 N N . THR B 1 248 ? -20.246 -11.923 -32.347 1.00 51.68 229 THR B N 1
ATOM 3823 C CA . THR B 1 248 ? -20.388 -11.998 -33.829 1.00 57.22 229 THR B CA 1
ATOM 3824 C C . THR B 1 248 ? -19.648 -13.237 -34.350 1.00 61.74 229 THR B C 1
ATOM 3825 O O . THR B 1 248 ? -20.271 -14.123 -34.939 1.00 69.99 229 THR B O 1
ATOM 3829 N N . MET C 1 20 ? 7.492 5.410 -28.299 1.00 59.12 1 MET C N 1
ATOM 3830 C CA . MET C 1 20 ? 8.188 4.086 -28.273 1.00 57.36 1 MET C CA 1
ATOM 3831 C C . MET C 1 20 ? 7.264 3.005 -28.836 1.00 51.78 1 MET C C 1
ATOM 3832 O O . MET C 1 20 ? 6.073 2.962 -28.506 1.00 51.70 1 MET C O 1
ATOM 3837 N N . PRO C 1 21 ? 7.785 2.112 -29.711 1.00 43.70 2 PRO C N 1
ATOM 3838 C CA . PRO C 1 21 ? 6.955 1.110 -30.372 1.00 38.65 2 PRO C CA 1
ATOM 3839 C C . PRO C 1 21 ? 6.595 -0.042 -29.422 1.00 32.76 2 PRO C C 1
ATOM 3840 O O . PRO C 1 21 ? 7.267 -0.239 -28.425 1.00 31.18 2 PRO C O 1
ATOM 3844 N N . ILE C 1 22 ? 5.544 -0.779 -29.761 1.00 30.60 3 ILE C N 1
ATOM 3845 C CA . ILE C 1 22 ? 5.185 -2.030 -29.035 1.00 27.46 3 ILE C CA 1
ATOM 3846 C C . ILE C 1 22 ? 6.326 -3.016 -29.260 1.00 27.00 3 ILE C C 1
ATOM 3847 O O . ILE C 1 22 ? 6.713 -3.265 -30.402 1.00 26.23 3 ILE C O 1
ATOM 3852 N N . PRO C 1 23 ? 6.929 -3.575 -28.186 1.00 26.12 4 PRO C N 1
ATOM 3853 C CA . PRO C 1 23 ? 8.021 -4.537 -28.341 1.00 25.66 4 PRO C CA 1
ATOM 3854 C C . PRO C 1 23 ? 7.583 -5.782 -29.120 1.00 25.36 4 PRO C C 1
ATOM 3855 O O . PRO C 1 23 ? 6.443 -6.201 -28.996 1.00 25.94 4 PRO C O 1
ATOM 3859 N N . ASN C 1 24 ? 8.477 -6.326 -29.937 1.00 25.67 5 ASN C N 1
ATOM 3860 C CA . ASN C 1 24 ? 8.192 -7.580 -30.668 1.00 27.12 5 ASN C CA 1
ATOM 3861 C C . ASN C 1 24 ? 9.498 -8.280 -31.021 1.00 28.53 5 ASN C C 1
ATOM 3862 O O . ASN C 1 24 ? 9.651 -8.698 -32.182 1.00 29.57 5 ASN C O 1
ATOM 3867 N N . ASN C 1 25 ? 10.360 -8.459 -30.030 1.00 26.52 6 ASN C N 1
ATOM 3868 C CA . ASN C 1 25 ? 11.576 -9.297 -30.168 1.00 27.89 6 ASN C CA 1
ATOM 3869 C C . ASN C 1 25 ? 11.755 -10.009 -28.838 1.00 27.05 6 ASN C C 1
ATOM 3870 O O . ASN C 1 25 ? 12.613 -9.631 -28.048 1.00 27.82 6 ASN C O 1
ATOM 3875 N N . PRO C 1 26 ? 10.897 -11.011 -28.536 1.00 27.41 7 PRO C N 1
ATOM 3876 C CA . PRO C 1 26 ? 10.861 -11.615 -27.205 1.00 27.67 7 PRO C CA 1
ATOM 3877 C C . PRO C 1 26 ? 12.211 -12.221 -26.813 1.00 26.89 7 PRO C C 1
ATOM 3878 O O . PRO C 1 26 ? 12.699 -13.077 -27.508 1.00 28.34 7 PRO C O 1
ATOM 3882 N N . GLY C 1 27 ? 12.765 -11.736 -25.698 1.00 25.07 8 GLY C N 1
ATOM 3883 C CA . GLY C 1 27 ? 14.067 -12.160 -25.152 1.00 24.25 8 GLY C CA 1
ATOM 3884 C C . GLY C 1 27 ? 15.166 -11.156 -25.414 1.00 23.99 8 GLY C C 1
ATOM 3885 O O . GLY C 1 27 ? 16.209 -11.267 -24.746 1.00 24.59 8 GLY C O 1
ATOM 3886 N N . ALA C 1 28 ? 14.952 -10.187 -26.317 1.00 24.55 9 ALA C N 1
ATOM 3887 C CA . ALA C 1 28 ? 15.957 -9.149 -26.656 1.00 25.59 9 ALA C CA 1
ATOM 3888 C C . ALA C 1 28 ? 15.844 -7.945 -25.709 1.00 25.64 9 ALA C C 1
ATOM 3889 O O . ALA C 1 28 ? 16.858 -7.243 -25.525 1.00 26.39 9 ALA C O 1
ATOM 3891 N N . GLY C 1 29 ? 14.662 -7.684 -25.148 1.00 26.55 10 GLY C N 1
ATOM 3892 C CA . GLY C 1 29 ? 14.423 -6.475 -24.334 1.00 26.92 10 GLY C CA 1
ATOM 3893 C C . GLY C 1 29 ? 14.982 -5.245 -25.033 1.00 28.31 10 GLY C C 1
ATOM 3894 O O . GLY C 1 29 ? 15.684 -4.448 -24.381 1.00 26.98 10 GLY C O 1
ATOM 3895 N N . GLU C 1 30 ? 14.665 -5.107 -26.326 1.00 29.55 11 GLU C N 1
ATOM 3896 C CA . GLU C 1 30 ? 15.348 -4.204 -27.297 1.00 31.79 11 GLU C CA 1
ATOM 3897 C C . GLU C 1 30 ? 15.423 -2.771 -26.749 1.00 31.10 11 GLU C C 1
ATOM 3898 O O . GLU C 1 30 ? 16.491 -2.142 -26.876 1.00 32.06 11 GLU C O 1
ATOM 3904 N N . ASN C 1 31 ? 14.334 -2.266 -26.166 1.00 28.61 12 ASN C N 1
ATOM 3905 C CA . ASN C 1 31 ? 14.211 -0.850 -25.734 1.00 29.18 12 ASN C CA 1
ATOM 3906 C C . ASN C 1 31 ? 13.887 -0.755 -24.236 1.00 27.17 12 ASN C C 1
ATOM 3907 O O . ASN C 1 31 ? 13.366 0.287 -23.816 1.00 27.35 12 ASN C O 1
ATOM 3912 N N . ALA C 1 32 ? 14.215 -1.784 -23.454 1.00 26.62 13 ALA C N 1
ATOM 3913 C CA . ALA C 1 32 ? 13.802 -1.886 -22.034 1.00 26.74 13 ALA C CA 1
ATOM 3914 C C . ALA C 1 32 ? 14.515 -0.817 -21.202 1.00 26.79 13 ALA C C 1
ATOM 3915 O O . ALA C 1 32 ? 15.738 -0.655 -21.356 1.00 27.55 13 ALA C O 1
ATOM 3917 N N . PHE C 1 33 ? 13.779 -0.127 -20.333 1.00 27.10 14 PHE C N 1
ATOM 3918 C CA . PHE C 1 33 ? 14.364 0.760 -19.293 1.00 28.82 14 PHE C CA 1
ATOM 3919 C C . PHE C 1 33 ? 14.974 -0.124 -18.204 1.00 28.60 14 PHE C C 1
ATOM 3920 O O . PHE C 1 33 ? 14.479 -1.255 -17.984 1.00 26.03 14 PHE C O 1
ATOM 3928 N N . ASP C 1 34 ? 16.047 0.358 -17.581 1.00 27.37 15 ASP C N 1
ATOM 3929 C CA . ASP C 1 34 ? 16.764 -0.348 -16.493 1.00 28.47 15 ASP C CA 1
ATOM 3930 C C . ASP C 1 34 ? 15.811 -0.570 -15.322 1.00 25.87 15 ASP C C 1
ATOM 3931 O O . ASP C 1 34 ? 15.021 0.304 -14.972 1.00 25.76 15 ASP C O 1
ATOM 3936 N N . PRO C 1 35 ? 15.873 -1.743 -14.665 1.00 23.87 16 PRO C N 1
ATOM 3937 C CA . PRO C 1 35 ? 15.079 -1.975 -13.461 1.00 22.87 16 PRO C CA 1
ATOM 3938 C C . PRO C 1 35 ? 15.694 -1.281 -12.241 1.00 22.78 16 PRO C C 1
ATOM 3939 O O . PRO C 1 35 ? 16.826 -0.841 -12.300 1.00 22.45 16 PRO C O 1
ATOM 3943 N N . VAL C 1 36 ? 14.944 -1.242 -11.145 1.00 21.95 17 VAL C N 1
ATOM 3944 C CA . VAL C 1 36 ? 15.495 -0.910 -9.802 1.00 22.18 17 VAL C CA 1
ATOM 3945 C C . VAL C 1 36 ? 16.586 -1.936 -9.491 1.00 21.45 17 VAL C C 1
ATOM 3946 O O . VAL C 1 36 ? 16.315 -3.146 -9.535 1.00 21.38 17 VAL C O 1
ATOM 3950 N N . PHE C 1 37 ? 17.797 -1.472 -9.207 1.00 21.82 18 PHE C N 1
ATOM 3951 C CA . PHE C 1 37 ? 18.942 -2.369 -8.921 1.00 22.87 18 PHE C CA 1
ATOM 3952 C C . PHE C 1 37 ? 19.006 -2.633 -7.416 1.00 21.46 18 PHE C C 1
ATOM 3953 O O . PHE C 1 37 ? 19.280 -1.712 -6.649 1.00 22.94 18 PHE C O 1
ATOM 3961 N N . VAL C 1 38 ? 18.747 -3.872 -7.012 1.00 21.17 19 VAL C N 1
ATOM 3962 C CA . VAL C 1 38 ? 18.869 -4.319 -5.599 1.00 21.51 19 VAL C CA 1
ATOM 3963 C C . VAL C 1 38 ? 20.294 -4.865 -5.430 1.00 22.22 19 VAL C C 1
ATOM 3964 O O . VAL C 1 38 ? 20.609 -5.894 -6.055 1.00 22.00 19 VAL C O 1
ATOM 3968 N N . ASN C 1 39 ? 21.118 -4.182 -4.639 1.00 24.98 20 ASN C N 1
ATOM 3969 C CA . ASN C 1 39 ? 22.555 -4.531 -4.457 1.00 28.35 20 ASN C CA 1
ATOM 3970 C C . ASN C 1 39 ? 22.681 -5.854 -3.691 1.00 28.34 20 ASN C C 1
ATOM 3971 O O . ASN C 1 39 ? 21.725 -6.243 -3.001 1.00 25.06 20 ASN C O 1
ATOM 3976 N N . ASP C 1 40 ? 23.836 -6.518 -3.826 1.00 28.60 21 ASP C N 1
ATOM 3977 C CA . ASP C 1 40 ? 24.127 -7.840 -3.216 1.00 31.46 21 ASP C CA 1
ATOM 3978 C C . ASP C 1 40 ? 23.845 -7.807 -1.709 1.00 31.70 21 ASP C C 1
ATOM 3979 O O . ASP C 1 40 ? 23.352 -8.814 -1.190 1.00 33.16 21 ASP C O 1
ATOM 3984 N N . ASP C 1 41 ? 24.150 -6.694 -1.036 1.00 31.95 22 ASP C N 1
ATOM 3985 C CA . ASP C 1 41 ? 24.072 -6.574 0.446 1.00 34.30 22 ASP C CA 1
ATOM 3986 C C . ASP C 1 41 ? 22.792 -5.836 0.869 1.00 32.51 22 ASP C C 1
ATOM 3987 O O . ASP C 1 41 ? 22.641 -5.583 2.076 1.00 32.04 22 ASP C O 1
ATOM 3992 N N . ASP C 1 42 ? 21.903 -5.493 -0.065 1.00 30.01 23 ASP C N 1
ATOM 3993 C CA . ASP C 1 42 ? 20.656 -4.747 0.249 1.00 28.38 23 ASP C CA 1
ATOM 3994 C C . ASP C 1 42 ? 19.696 -5.658 1.022 1.00 26.70 23 ASP C C 1
ATOM 3995 O O . ASP C 1 42 ? 19.794 -6.893 0.911 1.00 26.48 23 ASP C O 1
ATOM 4000 N N . GLY C 1 43 ? 18.795 -5.047 1.784 1.00 26.23 24 GLY C N 1
ATOM 4001 C CA . GLY C 1 43 ? 17.683 -5.739 2.457 1.00 25.77 24 GLY C CA 1
ATOM 4002 C C . GLY C 1 43 ? 17.504 -5.218 3.867 1.00 24.75 24 GLY C C 1
ATOM 4003 O O . GLY C 1 43 ? 18.128 -4.191 4.222 1.00 25.03 24 GLY C O 1
ATOM 4004 N N . TYR C 1 44 ? 16.668 -5.898 4.641 1.00 22.41 25 TYR C N 1
ATOM 4005 C CA . TYR C 1 44 ? 16.154 -5.415 5.944 1.00 22.41 25 TYR C CA 1
ATOM 4006 C C . TYR C 1 44 ? 16.082 -6.609 6.886 1.00 22.35 25 TYR C C 1
ATOM 4007 O O . TYR C 1 44 ? 15.745 -7.712 6.435 1.00 20.69 25 TYR C O 1
ATOM 4016 N N . ASP C 1 45 ? 16.346 -6.401 8.170 1.00 24.49 26 ASP C N 1
ATOM 4017 C CA . ASP C 1 45 ? 16.239 -7.522 9.131 1.00 25.23 26 ASP C CA 1
ATOM 4018 C C . ASP C 1 45 ? 14.748 -7.830 9.335 1.00 23.40 26 ASP C C 1
ATOM 4019 O O . ASP C 1 45 ? 13.879 -7.000 8.948 1.00 21.84 26 ASP C O 1
ATOM 4024 N N . LEU C 1 46 ? 14.460 -8.998 9.884 1.00 22.78 27 LEU C N 1
ATOM 4025 C CA . LEU C 1 46 ? 13.073 -9.525 9.966 1.00 25.58 27 LEU C CA 1
ATOM 4026 C C . LEU C 1 46 ? 12.239 -8.722 10.966 1.00 25.29 27 LEU C C 1
ATOM 4027 O O . LEU C 1 46 ? 11.003 -8.790 10.859 1.00 31.74 27 LEU C O 1
ATOM 4032 N N . ASP C 1 47 ? 12.867 -7.969 11.872 1.00 23.71 28 ASP C N 1
ATOM 4033 C CA . ASP C 1 47 ? 12.140 -7.148 12.879 1.00 25.76 28 ASP C CA 1
ATOM 4034 C C . ASP C 1 47 ? 11.701 -5.802 12.272 1.00 23.03 28 ASP C C 1
ATOM 4035 O O . ASP C 1 47 ? 10.945 -5.094 12.944 1.00 23.26 28 ASP C O 1
ATOM 4040 N N . SER C 1 48 ? 12.142 -5.453 11.057 1.00 20.53 29 SER C N 1
ATOM 4041 C CA . SER C 1 48 ? 11.823 -4.151 10.404 1.00 22.56 29 SER C CA 1
ATOM 4042 C C . SER C 1 48 ? 10.330 -4.066 10.066 1.00 20.70 29 SER C C 1
ATOM 4043 O O . SER C 1 48 ? 9.773 -2.958 10.141 1.00 19.82 29 SER C O 1
ATOM 4046 N N . PHE C 1 49 ? 9.738 -5.179 9.633 1.00 19.93 30 PHE C N 1
ATOM 4047 C CA . PHE C 1 49 ? 8.374 -5.225 9.048 1.00 19.29 30 PHE C CA 1
ATOM 4048 C C . PHE C 1 49 ? 7.562 -6.330 9.715 1.00 20.18 30 PHE C C 1
ATOM 4049 O O . PHE C 1 49 ? 8.111 -7.128 10.491 1.00 19.46 30 PHE C O 1
ATOM 4057 N N . MET C 1 50 ? 6.274 -6.376 9.389 1.00 19.59 31 MET C N 1
ATOM 4058 C CA . MET C 1 50 ? 5.370 -7.478 9.796 1.00 19.68 31 MET C CA 1
ATOM 4059 C C . MET C 1 50 ? 5.752 -8.732 9.003 1.00 19.24 31 MET C C 1
ATOM 4060 O O . MET C 1 50 ? 5.829 -8.667 7.764 1.00 19.12 31 MET C O 1
ATOM 4065 N N . ILE C 1 51 ? 6.015 -9.828 9.714 1.00 18.59 32 ILE C N 1
ATOM 4066 C CA . ILE C 1 51 ? 6.288 -11.174 9.132 1.00 19.53 32 ILE C CA 1
ATOM 4067 C C . ILE C 1 51 ? 5.359 -12.153 9.841 1.00 18.35 32 ILE C C 1
ATOM 4068 O O . ILE C 1 51 ? 5.296 -12.120 11.067 1.00 17.70 32 ILE C O 1
ATOM 4073 N N . PRO C 1 52 ? 4.653 -13.061 9.129 1.00 19.25 33 PRO C N 1
ATOM 4074 C CA . PRO C 1 52 ? 3.864 -14.109 9.784 1.00 19.86 33 PRO C CA 1
ATOM 4075 C C . PRO C 1 52 ? 4.768 -14.885 10.755 1.00 19.22 33 PRO C C 1
ATOM 4076 O O . PRO C 1 52 ? 5.852 -15.285 10.361 1.00 20.44 33 PRO C O 1
ATOM 4080 N N . ALA C 1 53 ? 4.333 -15.029 12.006 1.00 19.57 34 ALA C N 1
ATOM 4081 C CA . ALA C 1 53 ? 5.168 -15.531 13.127 1.00 19.92 34 ALA C CA 1
ATOM 4082 C C . ALA C 1 53 ? 5.867 -16.843 12.735 1.00 19.66 34 ALA C C 1
ATOM 4083 O O . ALA C 1 53 ? 7.080 -16.968 12.978 1.00 21.07 34 ALA C O 1
ATOM 4085 N N . HIS C 1 54 ? 5.138 -17.779 12.132 1.00 19.79 35 HIS C N 1
ATOM 4086 C CA . HIS C 1 54 ? 5.617 -19.152 11.813 1.00 20.24 35 HIS C CA 1
ATOM 4087 C C . HIS C 1 54 ? 6.633 -19.130 10.668 1.00 20.04 35 HIS C C 1
ATOM 4088 O O . HIS C 1 54 ? 7.362 -20.105 10.537 1.00 20.90 35 HIS C O 1
ATOM 4095 N N . TYR C 1 55 ? 6.665 -18.081 9.836 1.00 18.86 36 TYR C N 1
ATOM 4096 C CA . TYR C 1 55 ? 7.628 -17.998 8.713 1.00 19.15 36 TYR C CA 1
ATOM 4097 C C . TYR C 1 55 ? 8.984 -17.470 9.179 1.00 20.02 36 TYR C C 1
ATOM 4098 O O . TYR C 1 55 ? 9.972 -17.729 8.474 1.00 20.13 36 TYR C O 1
ATOM 4107 N N . LYS C 1 56 ? 9.037 -16.726 10.288 1.00 20.64 37 LYS C N 1
ATOM 4108 C CA . LYS C 1 56 ? 10.267 -16.005 10.706 1.00 23.29 37 LYS C CA 1
ATOM 4109 C C . LYS C 1 56 ? 11.474 -16.949 10.750 1.00 23.33 37 LYS C C 1
ATOM 4110 O O . LYS C 1 56 ? 12.565 -16.551 10.246 1.00 23.03 37 LYS C O 1
ATOM 4116 N N . LYS C 1 57 ? 11.300 -18.149 11.321 1.00 22.41 38 LYS C N 1
ATOM 4117 C CA . LYS C 1 57 ? 12.411 -19.116 11.546 1.00 25.10 38 LYS C CA 1
ATOM 4118 C C . LYS C 1 57 ? 12.966 -19.633 10.210 1.00 24.62 38 LYS C C 1
ATOM 4119 O O . LYS C 1 57 ? 14.062 -20.217 10.226 1.00 24.10 38 LYS C O 1
ATOM 4125 N N . TYR C 1 58 ? 12.264 -19.422 9.090 1.00 22.31 39 TYR C N 1
ATOM 4126 C CA . TYR C 1 58 ? 12.637 -19.974 7.767 1.00 22.40 39 TYR C CA 1
ATOM 4127 C C . TYR C 1 58 ? 13.149 -18.876 6.831 1.00 21.19 39 TYR C C 1
ATOM 4128 O O . TYR C 1 58 ? 13.408 -19.195 5.656 1.00 20.76 39 TYR C O 1
ATOM 4137 N N . LEU C 1 59 ? 13.286 -17.639 7.308 1.00 22.03 40 LEU C N 1
ATOM 4138 C CA . LEU C 1 59 ? 13.735 -16.508 6.455 1.00 21.15 40 LEU C CA 1
ATOM 4139 C C . LEU C 1 59 ? 15.057 -15.948 6.993 1.00 23.00 40 LEU C C 1
ATOM 4140 O O . LEU C 1 59 ? 15.219 -15.879 8.222 1.00 24.99 40 LEU C O 1
ATOM 4145 N N . THR C 1 60 ? 15.952 -15.546 6.098 1.00 21.94 41 THR C N 1
ATOM 4146 C CA . THR C 1 60 ? 17.216 -14.843 6.440 1.00 23.34 41 THR C CA 1
ATOM 4147 C C . THR C 1 60 ? 16.935 -13.356 6.651 1.00 23.40 41 THR C C 1
ATOM 4148 O O . THR C 1 60 ? 17.374 -12.801 7.670 1.00 24.03 41 THR C O 1
ATOM 4152 N N . LYS C 1 61 ? 16.232 -12.729 5.707 1.00 21.70 42 LYS C N 1
ATOM 4153 C CA . LYS C 1 61 ? 15.988 -11.268 5.713 1.00 23.05 42 LYS C CA 1
ATOM 4154 C C . LYS C 1 61 ? 14.891 -10.941 4.701 1.00 21.61 42 LYS C C 1
ATOM 4155 O O . LYS C 1 61 ? 14.547 -11.808 3.892 1.00 20.98 42 LYS C O 1
ATOM 4161 N N . VAL C 1 62 ? 14.390 -9.715 4.763 1.00 21.67 43 VAL C N 1
ATOM 4162 C CA . VAL C 1 62 ? 13.521 -9.123 3.710 1.00 21.26 43 VAL C CA 1
ATOM 4163 C C . VAL C 1 62 ? 14.450 -8.546 2.642 1.00 21.55 43 VAL C C 1
ATOM 4164 O O . VAL C 1 62 ? 15.370 -7.787 2.997 1.00 21.94 43 VAL C O 1
ATOM 4168 N N . LEU C 1 63 ? 14.244 -8.903 1.380 1.00 20.40 44 LEU C N 1
ATOM 4169 C CA . LEU C 1 63 ? 15.013 -8.286 0.272 1.00 21.13 44 LEU C CA 1
ATOM 4170 C C . LEU C 1 63 ? 14.287 -7.033 -0.216 1.00 21.37 44 LEU C C 1
ATOM 4171 O O . LEU C 1 63 ? 14.915 -5.963 -0.269 1.00 21.50 44 LEU C O 1
ATOM 4176 N N . VAL C 1 64 ? 13.017 -7.179 -0.591 1.00 21.40 45 VAL C N 1
ATOM 4177 C CA . VAL C 1 64 ? 12.176 -6.070 -1.125 1.00 22.66 45 VAL C CA 1
ATOM 4178 C C . VAL C 1 64 ? 10.840 -6.096 -0.395 1.00 21.10 45 VAL C C 1
ATOM 4179 O O . VAL C 1 64 ? 10.068 -7.031 -0.557 1.00 20.76 45 VAL C O 1
ATOM 4183 N N . PRO C 1 65 ? 10.527 -5.065 0.415 1.00 20.46 46 PRO C N 1
ATOM 4184 C CA . PRO C 1 65 ? 9.245 -4.995 1.111 1.00 20.22 46 PRO C CA 1
ATOM 4185 C C . PRO C 1 65 ? 8.058 -4.919 0.142 1.00 18.75 46 PRO C C 1
ATOM 4186 O O . PRO C 1 65 ? 8.215 -4.351 -0.945 1.00 18.70 46 PRO C O 1
ATOM 4190 N N . ASN C 1 66 ? 6.906 -5.423 0.583 1.00 17.71 47 ASN C N 1
ATOM 4191 C CA . ASN C 1 66 ? 5.618 -5.422 -0.159 1.00 18.72 47 ASN C CA 1
ATOM 4192 C C . ASN C 1 66 ? 5.364 -4.031 -0.753 1.00 18.59 47 ASN C C 1
ATOM 4193 O O . ASN C 1 66 ? 4.986 -3.939 -1.933 1.00 18.99 47 ASN C O 1
ATOM 4198 N N . GLY C 1 67 ? 5.524 -2.979 0.052 1.00 18.63 48 GLY C N 1
ATOM 4199 C CA . GLY C 1 67 ? 5.182 -1.616 -0.390 1.00 20.06 48 GLY C CA 1
ATOM 4200 C C . GLY C 1 67 ? 6.036 -1.139 -1.560 1.00 19.87 48 GLY C C 1
ATOM 4201 O O . GLY C 1 67 ? 5.490 -0.432 -2.426 1.00 19.85 48 GLY C O 1
ATOM 4202 N N . VAL C 1 68 ? 7.335 -1.457 -1.567 1.00 19.86 49 VAL C N 1
ATOM 4203 C CA . VAL C 1 68 ? 8.276 -1.069 -2.659 1.00 20.64 49 VAL C CA 1
ATOM 4204 C C . VAL C 1 68 ? 7.853 -1.815 -3.925 1.00 18.16 49 VAL C C 1
ATOM 4205 O O . VAL C 1 68 ? 7.898 -1.227 -5.016 1.00 17.59 49 VAL C O 1
ATOM 4209 N N . ILE C 1 69 ? 7.487 -3.084 -3.776 1.00 18.11 50 ILE C N 1
ATOM 4210 C CA . ILE C 1 69 ? 7.022 -3.925 -4.912 1.00 17.22 50 ILE C CA 1
ATOM 4211 C C . ILE C 1 69 ? 5.789 -3.253 -5.517 1.00 17.89 50 ILE C C 1
ATOM 4212 O O . ILE C 1 69 ? 5.774 -3.026 -6.741 1.00 16.76 50 ILE C O 1
ATOM 4217 N N . LYS C 1 70 ? 4.793 -2.920 -4.693 1.00 18.89 51 LYS C N 1
ATOM 4218 C CA . LYS C 1 70 ? 3.537 -2.290 -5.175 1.00 20.18 51 LYS C CA 1
ATOM 4219 C C . LYS C 1 70 ? 3.857 -0.966 -5.879 1.00 18.29 51 LYS C C 1
ATOM 4220 O O . LYS C 1 70 ? 3.320 -0.727 -6.984 1.00 17.39 51 LYS C O 1
ATOM 4226 N N . ASN C 1 71 ? 4.693 -0.127 -5.271 1.00 16.99 52 ASN C N 1
ATOM 4227 C CA . ASN C 1 71 ? 5.050 1.195 -5.852 1.00 17.11 52 ASN C CA 1
ATOM 4228 C C . ASN C 1 71 ? 5.746 0.990 -7.201 1.00 16.72 52 ASN C C 1
ATOM 4229 O O . ASN C 1 71 ? 5.498 1.775 -8.135 1.00 16.80 52 ASN C O 1
ATOM 4234 N N . ARG C 1 72 ? 6.618 -0.012 -7.307 1.00 16.66 53 ARG C N 1
ATOM 4235 C CA . ARG C 1 72 ? 7.352 -0.279 -8.565 1.00 17.41 53 ARG C CA 1
ATOM 4236 C C . ARG C 1 72 ? 6.366 -0.752 -9.639 1.00 17.05 53 ARG C C 1
ATOM 4237 O O . ARG C 1 72 ? 6.484 -0.301 -10.796 1.00 15.78 53 ARG C O 1
ATOM 4245 N N . ILE C 1 73 ? 5.413 -1.612 -9.275 1.00 17.03 54 ILE C N 1
ATOM 4246 C CA . ILE C 1 73 ? 4.433 -2.163 -10.247 1.00 17.45 54 ILE C CA 1
ATOM 4247 C C . ILE C 1 73 ? 3.544 -1.023 -10.761 1.00 17.28 54 ILE C C 1
ATOM 4248 O O . ILE C 1 73 ? 3.215 -1.026 -11.954 1.00 16.89 54 ILE C O 1
ATOM 4253 N N . GLU C 1 74 ? 3.180 -0.061 -9.913 1.00 17.50 55 GLU C N 1
ATOM 4254 C CA . GLU C 1 74 ? 2.396 1.117 -10.363 1.00 18.12 55 GLU C CA 1
ATOM 4255 C C . GLU C 1 74 ? 3.165 1.819 -11.487 1.00 17.01 55 GLU C C 1
ATOM 4256 O O . GLU C 1 74 ? 2.550 2.169 -12.508 1.00 16.92 55 GLU C O 1
ATOM 4262 N N . LYS C 1 75 ? 4.474 1.999 -11.322 1.00 17.00 56 LYS C N 1
ATOM 4263 C CA . LYS C 1 75 ? 5.310 2.684 -12.335 1.00 17.64 56 LYS C CA 1
ATOM 4264 C C . LYS C 1 75 ? 5.433 1.801 -13.583 1.00 17.99 56 LYS C C 1
ATOM 4265 O O . LYS C 1 75 ? 5.379 2.358 -14.703 1.00 18.43 56 LYS C O 1
ATOM 4271 N N . LEU C 1 76 ? 5.563 0.481 -13.437 1.00 17.78 57 LEU C N 1
ATOM 4272 C CA . LEU C 1 76 ? 5.574 -0.426 -14.617 1.00 17.29 57 LEU C CA 1
ATOM 4273 C C . LEU C 1 76 ? 4.262 -0.274 -15.397 1.00 16.62 57 LEU C C 1
ATOM 4274 O O . LEU C 1 76 ? 4.308 -0.252 -16.641 1.00 17.17 57 LEU C O 1
ATOM 4279 N N . ALA C 1 77 ? 3.122 -0.186 -14.712 1.00 16.47 58 ALA C N 1
ATOM 4280 C CA . ALA C 1 77 ? 1.814 -0.017 -15.378 1.00 17.37 58 ALA C CA 1
ATOM 4281 C C . ALA C 1 77 ? 1.829 1.289 -16.187 1.00 17.90 58 ALA C C 1
ATOM 4282 O O . ALA C 1 77 ? 1.373 1.287 -17.338 1.00 17.79 58 ALA C O 1
ATOM 4284 N N . TYR C 1 78 ? 2.361 2.363 -15.612 1.00 18.79 59 TYR C N 1
ATOM 4285 C CA . TYR C 1 78 ? 2.518 3.665 -16.310 1.00 19.94 59 TYR C CA 1
ATOM 4286 C C . TYR C 1 78 ? 3.385 3.471 -17.561 1.00 20.53 59 TYR C C 1
ATOM 4287 O O . TYR C 1 78 ? 2.995 3.943 -18.650 1.00 20.58 59 TYR C O 1
ATOM 4296 N N . ASP C 1 79 ? 4.526 2.788 -17.426 1.00 21.05 60 ASP C N 1
ATOM 4297 C CA . ASP C 1 79 ? 5.468 2.533 -18.552 1.00 22.02 60 ASP C CA 1
ATOM 4298 C C . ASP C 1 79 ? 4.751 1.758 -19.661 1.00 21.83 60 ASP C C 1
ATOM 4299 O O . ASP C 1 79 ? 4.938 2.104 -20.845 1.00 21.19 60 ASP C O 1
ATOM 4304 N N . ILE C 1 80 ? 3.960 0.751 -19.298 1.00 20.63 61 ILE C N 1
ATOM 4305 C CA . ILE C 1 80 ? 3.199 -0.093 -20.265 1.00 20.77 61 ILE C CA 1
ATOM 4306 C C . ILE C 1 80 ? 2.137 0.770 -20.962 1.00 22.09 61 ILE C C 1
ATOM 4307 O O . ILE C 1 80 ? 2.049 0.713 -22.214 1.00 21.35 61 ILE C O 1
ATOM 4312 N N . LYS C 1 81 ? 1.383 1.572 -20.208 1.00 21.26 62 LYS C N 1
ATOM 4313 C CA . LYS C 1 81 ? 0.352 2.479 -20.779 1.00 22.61 62 LYS C CA 1
ATOM 4314 C C . LYS C 1 81 ? 1.020 3.454 -21.764 1.00 23.23 62 LYS C C 1
ATOM 4315 O O . LYS C 1 81 ? 0.425 3.707 -22.821 1.00 22.48 62 LYS C O 1
ATOM 4321 N N . LYS C 1 82 ? 2.210 3.966 -21.448 1.00 24.11 63 LYS C N 1
ATOM 4322 C CA . LYS C 1 82 ? 2.937 4.938 -22.313 1.00 27.35 63 LYS C CA 1
ATOM 4323 C C . LYS C 1 82 ? 3.299 4.282 -23.650 1.00 26.73 63 LYS C C 1
ATOM 4324 O O . LYS C 1 82 ? 3.304 4.997 -24.676 1.00 28.62 63 LYS C O 1
ATOM 4330 N N . VAL C 1 83 ? 3.588 2.981 -23.653 1.00 24.22 64 VAL C N 1
ATOM 4331 C CA . VAL C 1 83 ? 3.982 2.233 -24.883 1.00 24.03 64 VAL C CA 1
ATOM 4332 C C . VAL C 1 83 ? 2.732 1.895 -25.708 1.00 24.47 64 VAL C C 1
ATOM 4333 O O . VAL C 1 83 ? 2.735 2.193 -26.917 1.00 24.65 64 VAL C O 1
ATOM 4337 N N . TYR C 1 84 ? 1.710 1.291 -25.099 1.00 23.35 65 TYR C N 1
ATOM 4338 C CA . TYR C 1 84 ? 0.531 0.764 -25.830 1.00 23.41 65 TYR C CA 1
ATOM 4339 C C . TYR C 1 84 ? -0.445 1.899 -26.152 1.00 24.76 65 TYR C C 1
ATOM 4340 O O . TYR C 1 84 ? -1.192 1.750 -27.130 1.00 23.78 65 TYR C O 1
ATOM 4349 N N . ASN C 1 85 ? -0.432 2.969 -25.358 1.00 24.66 66 ASN C N 1
ATOM 4350 C CA . ASN C 1 85 ? -1.420 4.077 -25.415 1.00 25.50 66 ASN C CA 1
ATOM 4351 C C . ASN C 1 85 ? -2.830 3.476 -25.396 1.00 25.54 66 ASN C C 1
ATOM 4352 O O . ASN C 1 85 ? -3.193 2.943 -24.333 1.00 26.29 66 ASN C O 1
ATOM 4357 N N . ASN C 1 86 ? -3.600 3.537 -26.489 1.00 24.17 67 ASN C N 1
ATOM 4358 C CA . ASN C 1 86 ? -4.997 3.018 -26.518 1.00 24.64 67 ASN C CA 1
ATOM 4359 C C . ASN C 1 86 ? -5.104 1.756 -27.382 1.00 24.46 67 ASN C C 1
ATOM 4360 O O . ASN C 1 86 ? -6.234 1.279 -27.591 1.00 24.41 67 ASN C O 1
ATOM 4365 N N . GLU C 1 87 ? -3.977 1.198 -27.828 1.00 25.16 68 GLU C N 1
ATOM 4366 C CA . GLU C 1 87 ? -3.962 -0.013 -28.683 1.00 27.26 68 GLU C CA 1
ATOM 4367 C C . GLU C 1 87 ? -4.354 -1.235 -27.841 1.00 26.06 68 GLU C C 1
ATOM 4368 O O . GLU C 1 87 ? -3.689 -1.470 -26.820 1.00 25.21 68 GLU C O 1
ATOM 4374 N N . GLU C 1 88 ? -5.383 -1.964 -28.269 1.00 26.33 69 GLU C N 1
ATOM 4375 C CA . GLU C 1 88 ? -5.867 -3.229 -27.645 1.00 28.35 69 GLU C CA 1
ATOM 4376 C C . GLU C 1 88 ? -4.680 -4.183 -27.478 1.00 25.28 69 GLU C C 1
ATOM 4377 O O . GLU C 1 88 ? -3.962 -4.421 -28.465 1.00 23.66 69 GLU C O 1
ATOM 4383 N N . PHE C 1 89 ? -4.486 -4.731 -26.279 1.00 23.73 70 PHE C N 1
ATOM 4384 C CA . PHE C 1 89 ? -3.516 -5.830 -26.056 1.00 22.00 70 PHE C CA 1
ATOM 4385 C C . PHE C 1 89 ? -4.113 -6.844 -25.078 1.00 21.75 70 PHE C C 1
ATOM 4386 O O . PHE C 1 89 ? -5.194 -6.610 -24.512 1.00 21.33 70 PHE C O 1
ATOM 4394 N N . HIS C 1 90 ? -3.436 -7.978 -24.963 1.00 21.64 71 HIS C N 1
ATOM 4395 C CA . HIS C 1 90 ? -3.911 -9.183 -24.245 1.00 21.16 71 HIS C CA 1
ATOM 4396 C C . HIS C 1 90 ? -2.833 -9.583 -23.252 1.00 21.00 71 HIS C C 1
ATOM 4397 O O . HIS C 1 90 ? -1.700 -9.885 -23.677 1.00 21.03 71 HIS C O 1
ATOM 4404 N N . ILE C 1 91 ? -3.180 -9.515 -21.969 1.00 21.16 72 ILE C N 1
ATOM 4405 C CA . ILE C 1 91 ? -2.229 -9.795 -20.865 1.00 22.38 72 ILE C CA 1
ATOM 4406 C C . ILE C 1 91 ? -2.350 -11.281 -20.554 1.00 22.78 72 ILE C C 1
ATOM 4407 O O . ILE C 1 91 ? -3.481 -11.763 -20.333 1.00 24.65 72 ILE C O 1
ATOM 4412 N N . LEU C 1 92 ? -1.212 -11.967 -20.543 1.00 21.59 73 LEU C N 1
ATOM 4413 C CA . LEU C 1 92 ? -1.108 -13.419 -20.294 1.00 23.18 73 LEU C CA 1
ATOM 4414 C C . LEU C 1 92 ? -0.368 -13.629 -18.970 1.00 21.98 73 LEU C C 1
ATOM 4415 O O . LEU C 1 92 ? 0.848 -13.378 -18.925 1.00 22.21 73 LEU C O 1
ATOM 4420 N N . CYS C 1 93 ? -1.110 -14.024 -17.936 1.00 21.78 74 CYS C N 1
ATOM 4421 C CA . CYS C 1 93 ? -0.609 -14.309 -16.567 1.00 20.87 74 CYS C CA 1
ATOM 4422 C C . CYS C 1 93 ? -0.010 -15.721 -16.528 1.00 20.98 74 CYS C C 1
ATOM 4423 O O . CYS C 1 93 ? -0.760 -16.679 -16.782 1.00 20.38 74 CYS C O 1
ATOM 4426 N N . LEU C 1 94 ? 1.278 -15.842 -16.211 1.00 20.54 75 LEU C N 1
ATOM 4427 C CA . LEU C 1 94 ? 1.948 -17.155 -16.018 1.00 21.41 75 LEU C CA 1
ATOM 4428 C C . LEU C 1 94 ? 1.769 -17.599 -14.558 1.00 20.10 75 LEU C C 1
ATOM 4429 O O . LEU C 1 94 ? 2.562 -17.200 -13.701 1.00 20.55 75 LEU C O 1
ATOM 4434 N N . LEU C 1 95 ? 0.724 -18.370 -14.298 1.00 19.09 76 LEU C N 1
ATOM 4435 C CA . LEU C 1 95 ? 0.403 -18.931 -12.964 1.00 19.80 76 LEU C CA 1
ATOM 4436 C C . LEU C 1 95 ? 1.438 -19.988 -12.590 1.00 20.38 76 LEU C C 1
ATOM 4437 O O . LEU C 1 95 ? 2.029 -20.611 -13.461 1.00 21.49 76 LEU C O 1
ATOM 4442 N N . LYS C 1 96 ? 1.670 -20.179 -11.287 1.00 18.94 77 LYS C N 1
ATOM 4443 C CA . LYS C 1 96 ? 0.974 -19.503 -10.197 1.00 19.55 77 LYS C CA 1
ATOM 4444 C C . LYS C 1 96 ? 1.763 -18.300 -9.669 1.00 18.85 77 LYS C C 1
ATOM 4445 O O . LYS C 1 96 ? 1.152 -17.454 -9.004 1.00 18.05 77 LYS C O 1
ATOM 4451 N N . GLY C 1 97 ? 3.075 -18.243 -9.905 1.00 18.44 78 GLY C N 1
ATOM 4452 C CA . GLY C 1 97 ? 3.986 -17.276 -9.268 1.00 19.40 78 GLY C CA 1
ATOM 4453 C C . GLY C 1 97 ? 3.710 -15.825 -9.630 1.00 18.70 78 GLY C C 1
ATOM 4454 O O . GLY C 1 97 ? 4.070 -14.941 -8.852 1.00 19.64 78 GLY C O 1
ATOM 4455 N N A SER C 1 98 ? 3.091 -15.575 -10.787 0.50 18.16 79 SER C N 1
ATOM 4456 N N B SER C 1 98 ? 3.087 -15.575 -10.785 0.50 18.90 79 SER C N 1
ATOM 4457 C CA A SER C 1 98 ? 2.832 -14.204 -11.302 0.50 18.23 79 SER C CA 1
ATOM 4458 C CA B SER C 1 98 ? 2.830 -14.206 -11.301 0.50 19.44 79 SER C CA 1
ATOM 4459 C C A SER C 1 98 ? 1.544 -13.607 -10.709 0.50 17.57 79 SER C C 1
ATOM 4460 C C B SER C 1 98 ? 1.542 -13.609 -10.710 0.50 18.22 79 SER C C 1
ATOM 4461 O O A SER C 1 98 ? 1.241 -12.448 -11.046 0.50 18.01 79 SER C O 1
ATOM 4462 O O B SER C 1 98 ? 1.245 -12.453 -11.041 0.50 18.59 79 SER C O 1
ATOM 4467 N N . ARG C 1 99 ? 0.823 -14.339 -9.847 1.00 18.42 80 ARG C N 1
ATOM 4468 C CA . ARG C 1 99 ? -0.536 -13.932 -9.381 1.00 18.33 80 ARG C CA 1
ATOM 4469 C C . ARG C 1 99 ? -0.513 -12.505 -8.798 1.00 17.81 80 ARG C C 1
ATOM 4470 O O . ARG C 1 99 ? -1.312 -11.657 -9.258 1.00 19.75 80 ARG C O 1
ATOM 4478 N N . GLY C 1 100 ? 0.341 -12.250 -7.808 1.00 17.95 81 GLY C N 1
ATOM 4479 C CA . GLY C 1 100 ? 0.439 -10.934 -7.152 1.00 18.01 81 GLY C CA 1
ATOM 4480 C C . GLY C 1 100 ? 0.815 -9.840 -8.140 1.00 17.98 81 GLY C C 1
ATOM 4481 O O . GLY C 1 100 ? 0.176 -8.764 -8.149 1.00 18.12 81 GLY C O 1
ATOM 4482 N N . PHE C 1 101 ? 1.831 -10.087 -8.960 1.00 17.58 82 PHE C N 1
ATOM 4483 C CA . PHE C 1 101 ? 2.327 -9.118 -9.968 1.00 17.21 82 PHE C CA 1
ATOM 4484 C C . PHE C 1 101 ? 1.193 -8.752 -10.927 1.00 17.61 82 PHE C C 1
ATOM 4485 O O . PHE C 1 101 ? 0.920 -7.554 -11.155 1.00 18.10 82 PHE C O 1
ATOM 4493 N N . PHE C 1 102 ? 0.554 -9.768 -11.498 1.00 17.82 83 PHE C N 1
ATOM 4494 C CA . PHE C 1 102 ? -0.557 -9.620 -12.469 1.00 18.81 83 PHE C CA 1
ATOM 4495 C C . PHE C 1 102 ? -1.692 -8.809 -11.831 1.00 19.33 83 PHE C C 1
ATOM 4496 O O . PHE C 1 102 ? -2.212 -7.872 -12.473 1.00 19.59 83 PHE C O 1
ATOM 4504 N N . THR C 1 103 ? -2.067 -9.146 -10.599 1.00 18.71 84 THR C N 1
ATOM 4505 C CA . THR C 1 103 ? -3.167 -8.467 -9.870 1.00 19.45 84 THR C CA 1
ATOM 4506 C C . THR C 1 103 ? -2.869 -6.963 -9.787 1.00 20.26 84 THR C C 1
ATOM 4507 O O . THR C 1 103 ? -3.760 -6.152 -10.115 1.00 19.47 84 THR C O 1
ATOM 4511 N N . ALA C 1 104 ? -1.661 -6.608 -9.343 1.00 18.71 85 ALA C N 1
ATOM 4512 C CA . ALA C 1 104 ? -1.252 -5.203 -9.141 1.00 18.88 85 ALA C CA 1
ATOM 4513 C C . ALA C 1 104 ? -1.165 -4.490 -10.497 1.00 19.05 85 ALA C C 1
ATOM 4514 O O . ALA C 1 104 ? -1.579 -3.325 -10.567 1.00 18.98 85 ALA C O 1
ATOM 4516 N N . LEU C 1 105 ? -0.670 -5.159 -11.545 1.00 19.24 86 LEU C N 1
ATOM 4517 C CA . LEU C 1 105 ? -0.598 -4.572 -12.910 1.00 21.51 86 LEU C CA 1
ATOM 4518 C C . LEU C 1 105 ? -2.015 -4.259 -13.398 1.00 21.66 86 LEU C C 1
ATOM 4519 O O . LEU C 1 105 ? -2.227 -3.147 -13.897 1.00 21.53 86 LEU C O 1
ATOM 4524 N N . LEU C 1 106 ? -2.945 -5.204 -13.258 1.00 22.04 87 LEU C N 1
ATOM 4525 C CA . LEU C 1 106 ? -4.361 -4.998 -13.682 1.00 22.60 87 LEU C CA 1
ATOM 4526 C C . LEU C 1 106 ? -4.940 -3.788 -12.942 1.00 21.68 87 LEU C C 1
ATOM 4527 O O . LEU C 1 106 ? -5.591 -2.940 -13.597 1.00 22.49 87 LEU C O 1
ATOM 4532 N N . LYS C 1 107 ? -4.741 -3.726 -11.623 1.00 20.22 88 LYS C N 1
ATOM 4533 C CA . LYS C 1 107 ? -5.267 -2.633 -10.772 1.00 21.40 88 LYS C CA 1
ATOM 4534 C C . LYS C 1 107 ? -4.782 -1.288 -11.328 1.00 21.56 88 LYS C C 1
ATOM 4535 O O . LYS C 1 107 ? -5.604 -0.392 -11.565 1.00 20.43 88 LYS C O 1
ATOM 4541 N N . HIS C 1 108 ? -3.466 -1.141 -11.497 1.00 20.01 89 HIS C N 1
ATOM 4542 C CA . HIS C 1 108 ? -2.843 0.160 -11.846 1.00 21.21 89 HIS C CA 1
ATOM 4543 C C . HIS C 1 108 ? -3.067 0.482 -13.319 1.00 20.88 89 HIS C C 1
ATOM 4544 O O . HIS C 1 108 ? -3.351 1.661 -13.586 1.00 21.68 89 HIS C O 1
ATOM 4551 N N . LEU C 1 109 ? -2.983 -0.491 -14.232 1.00 20.80 90 LEU C N 1
ATOM 4552 C CA . LEU C 1 109 ? -3.281 -0.254 -15.671 1.00 21.59 90 LEU C CA 1
ATOM 4553 C C . LEU C 1 109 ? -4.725 0.243 -15.798 1.00 22.32 90 LEU C C 1
ATOM 4554 O O . LEU C 1 109 ? -4.958 1.214 -16.539 1.00 21.82 90 LEU C O 1
ATOM 4559 N N . SER C 1 110 ? -5.663 -0.419 -15.122 1.00 21.35 91 SER C N 1
ATOM 4560 C CA . SER C 1 110 ? -7.112 -0.087 -15.181 1.00 22.47 91 SER C CA 1
ATOM 4561 C C . SER C 1 110 ? -7.329 1.332 -14.651 1.00 21.87 91 SER C C 1
ATOM 4562 O O . SER C 1 110 ? -8.051 2.113 -15.299 1.00 21.54 91 SER C O 1
ATOM 4565 N N . ARG C 1 111 ? -6.732 1.669 -13.510 1.00 22.42 92 ARG C N 1
ATOM 4566 C CA . ARG C 1 111 ? -6.905 3.003 -12.878 1.00 23.96 92 ARG C CA 1
ATOM 4567 C C . ARG C 1 111 ? -6.317 4.072 -13.801 1.00 24.29 92 ARG C C 1
ATOM 4568 O O . ARG C 1 111 ? -6.997 5.072 -14.064 1.00 24.46 92 ARG C O 1
ATOM 4576 N N . ILE C 1 112 ? -5.087 3.873 -14.274 1.00 22.56 93 ILE C N 1
ATOM 4577 C CA . ILE C 1 112 ? -4.404 4.867 -15.153 1.00 23.40 93 ILE C CA 1
ATOM 4578 C C . ILE C 1 112 ? -5.244 5.051 -16.422 1.00 23.54 93 ILE C C 1
ATOM 4579 O O . ILE C 1 112 ? -5.494 6.218 -16.799 1.00 24.59 93 ILE C O 1
ATOM 4584 N N . HIS C 1 113 ? -5.701 3.961 -17.043 1.00 22.20 94 HIS C N 1
ATOM 4585 C CA . HIS C 1 113 ? -6.484 4.011 -18.300 1.00 23.53 94 HIS C CA 1
ATOM 4586 C C . HIS C 1 113 ? -7.838 4.680 -18.045 1.00 24.97 94 HIS C C 1
ATOM 4587 O O . HIS C 1 113 ? -8.206 5.601 -18.807 1.00 26.48 94 HIS C O 1
ATOM 4594 N N . ASN C 1 114 ? -8.549 4.240 -17.013 1.00 22.95 95 ASN C N 1
ATOM 4595 C CA . ASN C 1 114 ? -9.946 4.670 -16.761 1.00 24.71 95 ASN C CA 1
ATOM 4596 C C . ASN C 1 114 ? -9.970 6.102 -16.218 1.00 25.86 95 ASN C C 1
ATOM 4597 O O . ASN C 1 114 ? -10.949 6.807 -16.543 1.00 28.62 95 ASN C O 1
ATOM 4602 N N . TYR C 1 115 ? -8.952 6.546 -15.476 1.00 26.10 96 TYR C N 1
ATOM 4603 C CA . TYR C 1 115 ? -8.847 7.941 -14.959 1.00 28.31 96 TYR C CA 1
ATOM 4604 C C . TYR C 1 115 ? -8.701 8.912 -16.141 1.00 30.17 96 TYR C C 1
ATOM 4605 O O . TYR C 1 115 ? -9.225 10.044 -16.041 1.00 30.48 96 TYR C O 1
ATOM 4614 N N . SER C 1 116 ? -8.033 8.493 -17.220 1.00 28.02 97 SER C N 1
ATOM 4615 C CA . SER C 1 116 ? -7.739 9.356 -18.394 1.00 30.55 97 SER C CA 1
ATOM 4616 C C . SER C 1 116 ? -8.796 9.190 -19.495 1.00 29.51 97 SER C C 1
ATOM 4617 O O . SER C 1 116 ? -8.733 9.950 -20.481 1.00 30.20 97 SER C O 1
ATOM 4620 N N . ALA C 1 117 ? -9.739 8.260 -19.341 1.00 28.17 98 ALA C N 1
ATOM 4621 C CA . ALA C 1 117 ? -10.720 7.875 -20.379 1.00 28.25 98 ALA C CA 1
ATOM 4622 C C . ALA C 1 117 ? -11.728 9.003 -20.614 1.00 29.76 98 ALA C C 1
ATOM 4623 O O . ALA C 1 117 ? -12.040 9.749 -19.667 1.00 31.30 98 ALA C O 1
ATOM 4625 N N . VAL C 1 118 ? -12.206 9.104 -21.853 1.00 30.42 99 VAL C N 1
ATOM 4626 C CA . VAL C 1 118 ? -13.314 10.015 -22.259 1.00 31.12 99 VAL C CA 1
ATOM 4627 C C . VAL C 1 118 ? -14.447 9.145 -22.804 1.00 30.06 99 VAL C C 1
ATOM 4628 O O . VAL C 1 118 ? -14.250 7.923 -22.943 1.00 28.63 99 VAL C O 1
ATOM 4632 N N . GLU C 1 119 ? -15.598 9.745 -23.109 1.00 31.34 100 GLU C N 1
ATOM 4633 C CA . GLU C 1 119 ? -16.827 9.009 -23.509 1.00 33.85 100 GLU C CA 1
ATOM 4634 C C . GLU C 1 119 ? -16.565 8.170 -24.771 1.00 31.70 100 GLU C C 1
ATOM 4635 O O . GLU C 1 119 ? -17.229 7.138 -24.932 1.00 30.37 100 GLU C O 1
ATOM 4641 N N . THR C 1 120 ? -15.615 8.569 -25.625 1.00 31.26 101 THR C N 1
ATOM 4642 C CA . THR C 1 120 ? -15.293 7.868 -26.898 1.00 31.84 101 THR C CA 1
ATOM 4643 C C . THR C 1 120 ? -14.145 6.864 -26.720 1.00 30.64 101 THR C C 1
ATOM 4644 O O . THR C 1 120 ? -13.796 6.203 -27.710 1.00 31.32 101 THR C O 1
ATOM 4648 N N . SER C 1 121 ? -13.595 6.710 -25.511 1.00 29.50 102 SER C N 1
ATOM 4649 C CA . SER C 1 121 ? -12.520 5.719 -25.217 1.00 28.14 102 SER C CA 1
ATOM 4650 C C . SER C 1 121 ? -13.043 4.287 -25.387 1.00 27.96 102 SER C C 1
ATOM 4651 O O . SER C 1 121 ? -14.262 4.101 -25.552 1.00 26.70 102 SER C O 1
ATOM 4654 N N . LYS C 1 122 ? -12.139 3.312 -25.340 1.00 28.33 103 LYS C N 1
ATOM 4655 C CA . LYS C 1 122 ? -12.455 1.864 -25.446 1.00 31.05 103 LYS C CA 1
ATOM 4656 C C . LYS C 1 122 ? -11.682 1.131 -24.362 1.00 29.70 103 LYS C C 1
ATOM 4657 O O . LYS C 1 122 ? -10.700 1.661 -23.852 1.00 26.27 103 LYS C O 1
ATOM 4663 N N . PRO C 1 123 ? -12.085 -0.103 -23.990 1.00 30.15 104 PRO C N 1
ATOM 4664 C CA . PRO C 1 123 ? -11.290 -0.913 -23.065 1.00 30.07 104 PRO C CA 1
ATOM 4665 C C . PRO C 1 123 ? -9.864 -1.101 -23.600 1.00 29.24 104 PRO C C 1
ATOM 4666 O O . PRO C 1 123 ? -9.687 -1.083 -24.811 1.00 30.51 104 PRO C O 1
ATOM 4670 N N . LEU C 1 124 ? -8.885 -1.253 -22.711 1.00 26.05 105 LEU C N 1
ATOM 4671 C CA . LEU C 1 124 ? -7.452 -1.316 -23.091 1.00 26.00 105 LEU C CA 1
ATOM 4672 C C . LEU C 1 124 ? -7.014 -2.765 -23.337 1.00 26.02 105 LEU C C 1
ATOM 4673 O O . LEU C 1 124 ? -6.264 -2.999 -24.316 1.00 25.94 105 LEU C O 1
ATOM 4678 N N . PHE C 1 125 ? -7.399 -3.719 -22.490 1.00 23.89 106 PHE C N 1
ATOM 4679 C CA . PHE C 1 125 ? -6.769 -5.075 -22.533 1.00 22.97 106 PHE C CA 1
ATOM 4680 C C . PHE C 1 125 ? -7.755 -6.198 -22.201 1.00 21.76 106 PHE C C 1
ATOM 4681 O O . PHE C 1 125 ? -8.739 -5.993 -21.461 1.00 22.90 106 PHE C O 1
ATOM 4689 N N . GLY C 1 126 ? -7.476 -7.371 -22.767 1.00 21.88 107 GLY C N 1
ATOM 4690 C CA . GLY C 1 126 ? -8.028 -8.675 -22.358 1.00 21.36 107 GLY C CA 1
ATOM 4691 C C . GLY C 1 126 ? -7.101 -9.328 -21.355 1.00 22.17 107 GLY C C 1
ATOM 4692 O O . GLY C 1 126 ? -5.924 -8.934 -21.282 1.00 21.67 107 GLY C O 1
ATOM 4693 N N . GLU C 1 127 ? -7.609 -10.290 -20.592 1.00 22.39 108 GLU C N 1
ATOM 4694 C CA . GLU C 1 127 ? -6.830 -10.972 -19.528 1.00 22.62 108 GLU C CA 1
ATOM 4695 C C . GLU C 1 127 ? -6.949 -12.477 -19.748 1.00 21.62 108 GLU C C 1
ATOM 4696 O O . GLU C 1 127 ? -8.065 -12.971 -20.011 1.00 21.78 108 GLU C O 1
ATOM 4702 N N . HIS C 1 128 ? -5.815 -13.168 -19.687 1.00 20.73 109 HIS C N 1
ATOM 4703 C CA . HIS C 1 128 ? -5.688 -14.602 -20.037 1.00 21.49 109 HIS C CA 1
ATOM 4704 C C . HIS C 1 128 ? -4.728 -15.271 -19.055 1.00 20.66 109 HIS C C 1
ATOM 4705 O O . HIS C 1 128 ? -3.873 -14.571 -18.486 1.00 20.82 109 HIS C O 1
ATOM 4712 N N . TYR C 1 129 ? -4.887 -16.578 -18.869 1.00 20.24 110 TYR C N 1
ATOM 4713 C CA . TYR C 1 129 ? -4.124 -17.348 -17.854 1.00 20.42 110 TYR C CA 1
ATOM 4714 C C . TYR C 1 129 ? -3.525 -18.591 -18.494 1.00 21.08 110 TYR C C 1
ATOM 4715 O O . TYR C 1 129 ? -4.218 -19.291 -19.237 1.00 21.92 110 TYR C O 1
ATOM 4724 N N . VAL C 1 130 ? -2.256 -18.836 -18.191 1.00 21.14 111 VAL C N 1
ATOM 4725 C CA . VAL C 1 130 ? -1.549 -20.101 -18.527 1.00 22.34 111 VAL C CA 1
ATOM 4726 C C . VAL C 1 130 ? -0.832 -20.556 -17.263 1.00 22.65 111 VAL C C 1
ATOM 4727 O O . VAL C 1 130 ? -0.173 -19.748 -16.640 1.00 22.76 111 VAL C O 1
ATOM 4731 N N . ARG C 1 131 ? -0.981 -21.818 -16.905 1.00 22.68 112 ARG C N 1
ATOM 4732 C CA . ARG C 1 131 ? -0.227 -22.461 -15.804 1.00 25.50 112 ARG C CA 1
ATOM 4733 C C . ARG C 1 131 ? 1.034 -23.053 -16.436 1.00 26.02 112 ARG C C 1
ATOM 4734 O O . ARG C 1 131 ? 0.896 -23.860 -17.367 1.00 25.12 112 ARG C O 1
ATOM 4742 N N . VAL C 1 132 ? 2.200 -22.613 -15.990 1.00 26.32 113 VAL C N 1
ATOM 4743 C CA . VAL C 1 132 ? 3.521 -23.124 -16.454 1.00 28.59 113 VAL C CA 1
ATOM 4744 C C . VAL C 1 132 ? 4.270 -23.606 -15.210 1.00 29.17 113 VAL C C 1
ATOM 4745 O O . VAL C 1 132 ? 4.153 -22.943 -14.164 1.00 28.52 113 VAL C O 1
ATOM 4749 N N . LYS C 1 133 ? 4.984 -24.729 -15.298 1.00 25.98 114 LYS C N 1
ATOM 4750 C CA . LYS C 1 133 ? 5.651 -25.336 -14.117 1.00 28.28 114 LYS C CA 1
ATOM 4751 C C . LYS C 1 133 ? 6.956 -25.982 -14.572 1.00 26.53 114 LYS C C 1
ATOM 4752 O O . LYS C 1 133 ? 6.930 -26.663 -15.607 1.00 26.31 114 LYS C O 1
ATOM 4758 N N . SER C 1 134 ? 8.038 -25.757 -13.828 1.00 26.81 115 SER C N 1
ATOM 4759 C CA . SER C 1 134 ? 9.367 -26.332 -14.153 1.00 26.69 115 SER C CA 1
ATOM 4760 C C . SER C 1 134 ? 10.230 -26.593 -12.915 1.00 27.46 115 SER C C 1
ATOM 4761 O O . SER C 1 134 ? 11.204 -27.360 -13.058 1.00 26.85 115 SER C O 1
ATOM 4764 N N . TYR C 1 135 ? 9.939 -25.998 -11.754 1.00 24.62 116 TYR C N 1
ATOM 4765 C CA . TYR C 1 135 ? 10.850 -26.079 -10.586 1.00 25.16 116 TYR C CA 1
ATOM 4766 C C . TYR C 1 135 ? 10.419 -27.190 -9.627 1.00 25.54 116 TYR C C 1
ATOM 4767 O O . TYR C 1 135 ? 9.224 -27.511 -9.468 1.00 23.99 116 TYR C O 1
ATOM 4776 N N . CYS C 1 136 ? 11.431 -27.779 -9.000 1.00 27.20 117 CYS C N 1
ATOM 4777 C CA . CYS C 1 136 ? 11.297 -28.653 -7.814 1.00 28.11 117 CYS C CA 1
ATOM 4778 C C . CYS C 1 136 ? 12.304 -28.142 -6.790 1.00 27.09 117 CYS C C 1
ATOM 4779 O O . CYS C 1 136 ? 13.484 -27.939 -7.179 1.00 24.66 117 CYS C O 1
ATOM 4782 N N . ASN C 1 137 ? 11.849 -27.852 -5.570 1.00 25.83 118 ASN C N 1
ATOM 4783 C CA . ASN C 1 137 ? 12.694 -27.164 -4.562 1.00 25.59 118 ASN C CA 1
ATOM 4784 C C . ASN C 1 137 ? 13.147 -25.841 -5.195 1.00 24.98 118 ASN C C 1
ATOM 4785 O O . ASN C 1 137 ? 12.267 -25.107 -5.707 1.00 24.75 118 ASN C O 1
ATOM 4790 N N . ASP C 1 138 ? 14.456 -25.575 -5.233 1.00 25.18 119 ASP C N 1
ATOM 4791 C CA . ASP C 1 138 ? 15.033 -24.283 -5.685 1.00 27.05 119 ASP C CA 1
ATOM 4792 C C . ASP C 1 138 ? 15.732 -24.457 -7.039 1.00 28.71 119 ASP C C 1
ATOM 4793 O O . ASP C 1 138 ? 16.557 -23.592 -7.384 1.00 27.29 119 ASP C O 1
ATOM 4798 N N . GLN C 1 139 ? 15.385 -25.490 -7.808 1.00 28.96 120 GLN C N 1
ATOM 4799 C CA . GLN C 1 139 ? 16.090 -25.806 -9.077 1.00 32.33 120 GLN C CA 1
ATOM 4800 C C . GLN C 1 139 ? 15.083 -26.118 -10.183 1.00 28.66 120 GLN C C 1
ATOM 4801 O O . GLN C 1 139 ? 14.084 -26.816 -9.925 1.00 27.92 120 GLN C O 1
ATOM 4807 N N . SER C 1 140 ? 15.371 -25.621 -11.389 1.00 30.19 121 SER C N 1
ATOM 4808 C CA . SER C 1 140 ? 14.676 -26.002 -12.643 1.00 31.00 121 SER C CA 1
ATOM 4809 C C . SER C 1 140 ? 14.925 -27.487 -12.917 1.00 32.30 121 SER C C 1
ATOM 4810 O O . SER C 1 140 ? 16.093 -27.914 -12.820 1.00 33.34 121 SER C O 1
ATOM 4813 N N . THR C 1 141 ? 13.870 -28.235 -13.242 1.00 34.11 122 THR C N 1
ATOM 4814 C CA . THR C 1 141 ? 13.955 -29.639 -13.724 1.00 36.06 122 THR C CA 1
ATOM 4815 C C . THR C 1 141 ? 14.433 -29.645 -15.182 1.00 37.39 122 THR C C 1
ATOM 4816 O O . THR C 1 141 ? 14.789 -30.731 -15.676 1.00 38.61 122 THR C O 1
ATOM 4820 N N . GLY C 1 142 ? 14.398 -28.493 -15.864 1.00 37.67 123 GLY C N 1
ATOM 4821 C CA . GLY C 1 142 ? 14.750 -28.383 -17.295 1.00 39.46 123 GLY C CA 1
ATOM 4822 C C . GLY C 1 142 ? 13.611 -28.832 -18.207 1.00 38.52 123 GLY C C 1
ATOM 4823 O O . GLY C 1 142 ? 13.824 -28.896 -19.431 1.00 40.84 123 GLY C O 1
ATOM 4824 N N . THR C 1 143 ? 12.441 -29.148 -17.639 1.00 36.64 124 THR C N 1
ATOM 4825 C CA . THR C 1 143 ? 11.227 -29.615 -18.362 1.00 37.93 124 THR C CA 1
ATOM 4826 C C . THR C 1 143 ? 10.068 -28.650 -18.066 1.00 38.95 124 THR C C 1
ATOM 4827 O O . THR C 1 143 ? 9.844 -28.365 -16.882 1.00 45.52 124 THR C O 1
ATOM 4831 N N . LEU C 1 144 ? 9.364 -28.171 -19.089 1.00 36.18 125 LEU C N 1
ATOM 4832 C CA . LEU C 1 144 ? 8.295 -27.149 -18.924 1.00 33.77 125 LEU C CA 1
ATOM 4833 C C . LEU C 1 144 ? 6.919 -27.780 -19.146 1.00 32.38 125 LEU C C 1
ATOM 4834 O O . LEU C 1 144 ? 6.649 -28.245 -20.254 1.00 33.82 125 LEU C O 1
ATOM 4839 N N . GLU C 1 145 ? 6.091 -27.817 -18.114 1.00 29.35 126 GLU C N 1
ATOM 4840 C CA . GLU C 1 145 ? 4.670 -28.252 -18.208 1.00 28.04 126 GLU C CA 1
ATOM 4841 C C . GLU C 1 145 ? 3.820 -27.009 -18.472 1.00 28.61 126 GLU C C 1
ATOM 4842 O O . GLU C 1 145 ? 4.017 -26.041 -17.732 1.00 27.21 126 GLU C O 1
ATOM 4844 N N . ILE C 1 146 ? 2.914 -27.013 -19.455 1.00 26.36 127 ILE C N 1
ATOM 4845 C CA . ILE C 1 146 ? 1.923 -25.900 -19.615 1.00 28.19 127 ILE C CA 1
ATOM 4846 C C . ILE C 1 146 ? 0.508 -26.458 -19.685 1.00 27.85 127 ILE C C 1
ATOM 4847 O O . ILE C 1 146 ? 0.284 -27.465 -20.326 1.00 26.32 127 ILE C O 1
ATOM 4852 N N . VAL C 1 147 ? -0.431 -25.715 -19.094 1.00 27.81 128 VAL C N 1
ATOM 4853 C CA . VAL C 1 147 ? -1.908 -25.888 -19.173 1.00 28.35 128 VAL C CA 1
ATOM 4854 C C . VAL C 1 147 ? -2.525 -24.515 -19.466 1.00 27.45 128 VAL C C 1
ATOM 4855 O O . VAL C 1 147 ? -2.375 -23.613 -18.634 1.00 24.59 128 VAL C O 1
ATOM 4859 N N . SER C 1 148 ? -3.205 -24.347 -20.601 1.00 28.28 129 SER C N 1
ATOM 4860 C CA . SER C 1 148 ? -3.896 -23.078 -20.953 1.00 32.16 129 SER C CA 1
ATOM 4861 C C . SER C 1 148 ? -5.266 -23.323 -21.589 1.00 32.13 129 SER C C 1
ATOM 4862 O O . SER C 1 148 ? -5.504 -24.405 -22.091 1.00 28.47 129 SER C O 1
ATOM 4865 N N . GLU C 1 149 ? -6.131 -22.307 -21.550 1.00 36.98 130 GLU C N 1
ATOM 4866 C CA . GLU C 1 149 ? -7.217 -22.054 -22.538 1.00 40.52 130 GLU C CA 1
ATOM 4867 C C . GLU C 1 149 ? -6.560 -22.010 -23.924 1.00 36.91 130 GLU C C 1
ATOM 4868 O O . GLU C 1 149 ? -5.355 -21.713 -23.959 1.00 38.15 130 GLU C O 1
ATOM 4874 N N . ASP C 1 150 ? -7.275 -22.333 -25.002 1.00 38.22 131 ASP C N 1
ATOM 4875 C CA . ASP C 1 150 ? -6.706 -22.417 -26.374 1.00 36.21 131 ASP C CA 1
ATOM 4876 C C . ASP C 1 150 ? -6.111 -21.054 -26.760 1.00 34.01 131 ASP C C 1
ATOM 4877 O O . ASP C 1 150 ? -6.882 -20.078 -26.834 1.00 36.86 131 ASP C O 1
ATOM 4882 N N . LEU C 1 151 ? -4.802 -21.014 -27.010 1.00 30.05 132 LEU C N 1
ATOM 4883 C CA . LEU C 1 151 ? -4.021 -19.782 -27.280 1.00 31.60 132 LEU C CA 1
ATOM 4884 C C . LEU C 1 151 ? -4.100 -19.377 -28.759 1.00 32.82 132 LEU C C 1
ATOM 4885 O O . LEU C 1 151 ? -3.609 -18.282 -29.062 1.00 30.32 132 LEU C O 1
ATOM 4890 N N . SER C 1 152 ? -4.776 -20.163 -29.611 1.00 34.11 133 SER C N 1
ATOM 4891 C CA . SER C 1 152 ? -5.023 -19.805 -31.033 1.00 39.78 133 SER C CA 1
ATOM 4892 C C . SER C 1 152 ? -5.866 -18.519 -31.106 1.00 39.98 133 SER C C 1
ATOM 4893 O O . SER C 1 152 ? -5.759 -17.806 -32.115 1.00 41.69 133 SER C O 1
ATOM 4896 N N . CYS C 1 153 ? -6.647 -18.233 -30.055 1.00 40.93 134 CYS C N 1
ATOM 4897 C CA . CYS C 1 153 ? -7.477 -17.009 -29.906 1.00 43.55 134 CYS C CA 1
ATOM 4898 C C . CYS C 1 153 ? -6.600 -15.745 -29.905 1.00 39.97 134 CYS C C 1
ATOM 4899 O O . CYS C 1 153 ? -7.164 -14.658 -30.171 1.00 42.69 134 CYS C O 1
ATOM 4902 N N . LEU C 1 154 ? -5.288 -15.862 -29.646 1.00 33.27 135 LEU C N 1
ATOM 4903 C CA . LEU C 1 154 ? -4.349 -14.706 -29.638 1.00 31.26 135 LEU C CA 1
ATOM 4904 C C . LEU C 1 154 ? -3.760 -14.448 -31.033 1.00 30.05 135 LEU C C 1
ATOM 4905 O O . LEU C 1 154 ? -2.966 -13.518 -31.164 1.00 26.36 135 LEU C O 1
ATOM 4910 N N . LYS C 1 155 ? -4.106 -15.253 -32.052 1.00 30.63 136 LYS C N 1
ATOM 4911 C CA . LYS C 1 155 ? -3.734 -14.963 -33.458 1.00 30.77 136 LYS C CA 1
ATOM 4912 C C . LYS C 1 155 ? -4.035 -13.486 -33.775 1.00 27.85 136 LYS C C 1
ATOM 4913 O O . LYS C 1 155 ? -5.173 -13.044 -33.543 1.00 26.94 136 LYS C O 1
ATOM 4919 N N . GLY C 1 156 ? -3.035 -12.763 -34.279 1.00 26.92 137 GLY C N 1
ATOM 4920 C CA . GLY C 1 156 ? -3.147 -11.361 -34.731 1.00 26.52 137 GLY C CA 1
ATOM 4921 C C . GLY C 1 156 ? -3.332 -10.374 -33.586 1.00 25.73 137 GLY C C 1
ATOM 4922 O O . GLY C 1 156 ? -3.679 -9.223 -33.873 1.00 24.59 137 GLY C O 1
ATOM 4923 N N . LYS C 1 157 ? -3.083 -10.781 -32.339 1.00 24.67 138 LYS C N 1
ATOM 4924 C CA . LYS C 1 157 ? -3.231 -9.909 -31.141 1.00 24.54 138 LYS C CA 1
ATOM 4925 C C . LYS C 1 157 ? -1.854 -9.444 -30.662 1.00 22.79 138 LYS C C 1
ATOM 4926 O O . LYS C 1 157 ? -0.860 -10.178 -30.880 1.00 23.80 138 LYS C O 1
ATOM 4932 N N . HIS C 1 158 ? -1.804 -8.271 -30.029 1.00 21.40 139 HIS C N 1
ATOM 4933 C CA . HIS C 1 158 ? -0.660 -7.835 -29.193 1.00 21.56 139 HIS C CA 1
ATOM 4934 C C . HIS C 1 158 ? -0.744 -8.593 -27.869 1.00 21.27 139 HIS C C 1
ATOM 4935 O O . HIS C 1 158 ? -1.784 -8.503 -27.204 1.00 21.85 139 HIS C O 1
ATOM 4942 N N . VAL C 1 159 ? 0.303 -9.315 -27.513 1.00 19.82 140 VAL C N 1
ATOM 4943 C CA . VAL C 1 159 ? 0.336 -10.103 -26.252 1.00 19.63 140 VAL C CA 1
ATOM 4944 C C . VAL C 1 159 ? 1.412 -9.522 -25.339 1.00 19.34 140 VAL C C 1
ATOM 4945 O O . VAL C 1 159 ? 2.539 -9.276 -25.809 1.00 19.42 140 VAL C O 1
ATOM 4949 N N . LEU C 1 160 ? 1.047 -9.300 -24.077 1.00 19.29 141 LEU C N 1
ATOM 4950 C CA . LEU C 1 160 ? 1.997 -8.951 -22.998 1.00 19.27 141 LEU C CA 1
ATOM 4951 C C . LEU C 1 160 ? 2.040 -10.120 -22.019 1.00 19.78 141 LEU C C 1
ATOM 4952 O O . LEU C 1 160 ? 1.035 -10.364 -21.330 1.00 19.52 141 LEU C O 1
ATOM 4957 N N . ILE C 1 161 ? 3.153 -10.837 -21.991 1.00 19.35 142 ILE C N 1
ATOM 4958 C CA . ILE C 1 161 ? 3.378 -11.939 -21.017 1.00 19.71 142 ILE C CA 1
ATOM 4959 C C . ILE C 1 161 ? 3.726 -11.288 -19.679 1.00 20.17 142 ILE C C 1
ATOM 4960 O O . ILE C 1 161 ? 4.589 -10.388 -19.661 1.00 20.67 142 ILE C O 1
ATOM 4965 N N . VAL C 1 162 ? 3.072 -11.726 -18.610 1.00 19.42 143 VAL C N 1
ATOM 4966 C CA . VAL C 1 162 ? 3.327 -11.239 -17.229 1.00 19.85 143 VAL C CA 1
ATOM 4967 C C . VAL C 1 162 ? 3.927 -12.398 -16.435 1.00 20.25 143 VAL C C 1
ATOM 4968 O O . VAL C 1 162 ? 3.239 -13.410 -16.233 1.00 20.77 143 VAL C O 1
ATOM 4972 N N . GLU C 1 163 ? 5.190 -12.250 -16.051 1.00 20.78 144 GLU C N 1
ATOM 4973 C CA . GLU C 1 163 ? 5.987 -13.311 -15.393 1.00 21.67 144 GLU C CA 1
ATOM 4974 C C . GLU C 1 163 ? 6.581 -12.752 -14.098 1.00 20.75 144 GLU C C 1
ATOM 4975 O O . GLU C 1 163 ? 6.908 -11.556 -14.047 1.00 20.73 144 GLU C O 1
ATOM 4981 N N . ASP C 1 164 ? 6.707 -13.594 -13.079 1.00 20.78 145 ASP C N 1
ATOM 4982 C CA . ASP C 1 164 ? 7.240 -13.186 -11.756 1.00 21.49 145 ASP C CA 1
ATOM 4983 C C . ASP C 1 164 ? 8.760 -12.991 -11.829 1.00 19.68 145 ASP C C 1
ATOM 4984 O O . ASP C 1 164 ? 9.246 -11.942 -11.367 1.00 20.84 145 ASP C O 1
ATOM 4989 N N . ILE C 1 165 ? 9.503 -13.970 -12.340 1.00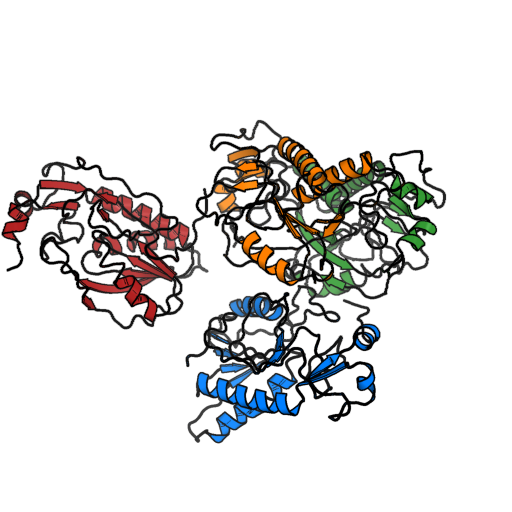 20.13 146 ILE C N 1
ATOM 4990 C CA . ILE C 1 165 ? 10.994 -13.930 -12.244 1.00 20.00 146 ILE C CA 1
ATOM 4991 C C . ILE C 1 165 ? 11.616 -14.618 -13.460 1.00 21.25 146 ILE C C 1
ATOM 4992 O O . ILE C 1 165 ? 11.081 -15.648 -13.910 1.00 20.63 146 ILE C O 1
ATOM 4997 N N . ILE C 1 166 ? 12.666 -13.995 -13.990 1.00 21.28 147 ILE C N 1
ATOM 4998 C CA . ILE C 1 166 ? 13.632 -14.619 -14.935 1.00 22.02 147 ILE C CA 1
ATOM 4999 C C . ILE C 1 166 ? 14.846 -15.022 -14.107 1.00 21.72 147 ILE C C 1
ATOM 5000 O O . ILE C 1 166 ? 15.390 -14.161 -13.387 1.00 21.48 147 ILE C O 1
ATOM 5005 N N . ASP C 1 167 ? 15.237 -16.288 -14.203 1.00 22.03 148 ASP C N 1
ATOM 5006 C CA . ASP C 1 167 ? 16.362 -16.855 -13.422 1.00 22.70 148 ASP C CA 1
ATOM 5007 C C . ASP C 1 167 ? 17.317 -17.497 -14.435 1.00 23.21 148 ASP C C 1
ATOM 5008 O O . ASP C 1 167 ? 18.226 -16.790 -14.924 1.00 22.65 148 ASP C O 1
ATOM 5013 N N . THR C 1 168 ? 17.059 -18.744 -14.820 1.00 23.29 149 THR C N 1
ATOM 5014 C CA . THR C 1 168 ? 17.817 -19.441 -15.894 1.00 24.17 149 THR C CA 1
ATOM 5015 C C . THR C 1 168 ? 17.427 -18.854 -17.253 1.00 24.05 149 THR C C 1
ATOM 5016 O O . THR C 1 168 ? 18.255 -18.920 -18.175 1.00 24.87 149 THR C O 1
ATOM 5020 N N . GLY C 1 169 ? 16.201 -18.330 -17.378 1.00 23.55 150 GLY C N 1
ATOM 5021 C CA . GLY C 1 169 ? 15.621 -17.906 -18.665 1.00 24.11 150 GLY C CA 1
ATOM 5022 C C . GLY C 1 169 ? 15.011 -19.068 -19.430 1.00 23.67 150 GLY C C 1
ATOM 5023 O O . GLY C 1 169 ? 14.540 -18.827 -20.528 1.00 24.45 150 GLY C O 1
ATOM 5024 N N . LYS C 1 170 ? 14.973 -20.277 -18.862 1.00 23.89 151 LYS C N 1
ATOM 5025 C CA . LYS C 1 170 ? 14.497 -21.486 -19.583 1.00 24.63 151 LYS C CA 1
ATOM 5026 C C . LYS C 1 170 ? 12.983 -21.403 -19.807 1.00 24.12 151 LYS C C 1
ATOM 5027 O O . LYS C 1 170 ? 12.535 -21.734 -20.921 1.00 23.75 151 LYS C O 1
ATOM 5033 N N . THR C 1 171 ? 12.216 -20.958 -18.811 1.00 22.27 152 THR C N 1
ATOM 5034 C CA . THR C 1 171 ? 10.735 -20.893 -18.923 1.00 21.85 152 THR C CA 1
ATOM 5035 C C . THR C 1 171 ? 10.369 -20.022 -20.122 1.00 22.30 152 THR C C 1
ATOM 5036 O O . THR C 1 171 ? 9.567 -20.487 -20.976 1.00 22.88 152 THR C O 1
ATOM 5040 N N . LEU C 1 172 ? 10.916 -18.800 -20.184 1.00 20.83 153 LEU C N 1
ATOM 5041 C CA . LEU C 1 172 ? 10.443 -17.827 -21.192 1.00 22.73 153 LEU C CA 1
ATOM 5042 C C . LEU C 1 172 ? 11.004 -18.171 -22.577 1.00 23.45 153 LEU C C 1
ATOM 5043 O O . LEU C 1 172 ? 10.280 -17.971 -23.559 1.00 23.23 153 LEU C O 1
ATOM 5048 N N A VAL C 1 173 ? 12.237 -18.673 -22.668 0.50 23.77 154 VAL C N 1
ATOM 5049 N N B VAL C 1 173 ? 12.241 -18.666 -22.671 0.50 24.27 154 VAL C N 1
ATOM 5050 C CA A VAL C 1 173 ? 12.805 -19.060 -23.993 0.50 24.03 154 VAL C CA 1
ATOM 5051 C CA B VAL C 1 173 ? 12.815 -19.062 -23.992 0.50 24.87 154 VAL C CA 1
ATOM 5052 C C A VAL C 1 173 ? 11.926 -20.157 -24.577 0.50 24.67 154 VAL C C 1
ATOM 5053 C C B VAL C 1 173 ? 11.930 -20.160 -24.580 0.50 25.14 154 VAL C C 1
ATOM 5054 O O A VAL C 1 173 ? 11.539 -20.004 -25.740 0.50 24.48 154 VAL C O 1
ATOM 5055 O O B VAL C 1 173 ? 11.546 -20.019 -25.753 0.50 24.84 154 VAL C O 1
ATOM 5062 N N . LYS C 1 174 ? 11.571 -21.169 -23.777 1.00 24.34 155 LYS C N 1
ATOM 5063 C CA . LYS C 1 174 ? 10.753 -22.320 -24.235 1.00 25.27 155 LYS C CA 1
ATOM 5064 C C . LYS C 1 174 ? 9.326 -21.852 -24.520 1.00 24.56 155 LYS C C 1
ATOM 5065 O O . LYS C 1 174 ? 8.788 -22.222 -25.583 1.00 23.37 155 LYS C O 1
ATOM 5071 N N . PHE C 1 175 ? 8.741 -21.029 -23.644 1.00 22.78 156 PHE C N 1
ATOM 5072 C CA . PHE C 1 175 ? 7.332 -20.606 -23.832 1.00 22.29 156 PHE C CA 1
ATOM 5073 C C . PHE C 1 175 ? 7.209 -19.689 -25.064 1.00 21.79 156 PHE C C 1
ATOM 5074 O O . PHE C 1 175 ? 6.246 -19.844 -25.842 1.00 22.36 156 PHE C O 1
ATOM 5082 N N . CYS C 1 176 ? 8.156 -18.770 -25.261 1.00 22.41 157 CYS C N 1
ATOM 5083 C CA . CYS C 1 176 ? 8.115 -17.819 -26.407 1.00 23.68 157 CYS C CA 1
ATOM 5084 C C . CYS C 1 176 ? 8.321 -18.583 -27.722 1.00 24.81 157 CYS C C 1
ATOM 5085 O O . CYS C 1 176 ? 7.655 -18.243 -28.703 1.00 26.10 157 CYS C O 1
ATOM 5088 N N . GLU C 1 177 ? 9.164 -19.614 -27.729 1.00 27.33 158 GLU C N 1
ATOM 5089 C CA . GLU C 1 177 ? 9.366 -20.496 -28.917 1.00 27.57 158 GLU C CA 1
ATOM 5090 C C . GLU C 1 177 ? 8.028 -21.171 -29.234 1.00 27.44 158 GLU C C 1
ATOM 5091 O O . GLU C 1 177 ? 7.633 -21.167 -30.398 1.00 27.11 158 GLU C O 1
ATOM 5097 N N . TYR C 1 178 ? 7.330 -21.693 -28.222 1.00 26.47 159 TYR C N 1
ATOM 5098 C CA . TYR C 1 178 ? 6.015 -22.366 -28.357 1.00 26.60 159 TYR C CA 1
ATOM 5099 C C . TYR C 1 178 ? 4.975 -21.408 -28.951 1.00 27.95 159 TYR C C 1
ATOM 5100 O O . TYR C 1 178 ? 4.208 -21.841 -29.828 1.00 27.49 159 TYR C O 1
ATOM 5109 N N . LEU C 1 179 ? 4.953 -20.150 -28.508 1.00 25.07 160 LEU C N 1
ATOM 5110 C CA . LEU C 1 179 ? 3.964 -19.135 -28.955 1.00 26.49 160 LEU C CA 1
ATOM 5111 C C . LEU C 1 179 ? 4.100 -18.811 -30.452 1.00 26.85 160 LEU C C 1
ATOM 5112 O O . LEU C 1 179 ? 3.073 -18.407 -31.029 1.00 26.20 160 LEU C O 1
ATOM 5117 N N . LYS C 1 180 ? 5.290 -18.974 -31.044 1.00 27.96 161 LYS C N 1
ATOM 5118 C CA . LYS C 1 180 ? 5.564 -18.656 -32.479 1.00 31.99 161 LYS C CA 1
ATOM 5119 C C . LYS C 1 180 ? 4.564 -19.357 -33.404 1.00 33.97 161 LYS C C 1
ATOM 5120 O O . LYS C 1 180 ? 4.255 -18.794 -34.458 1.00 36.06 161 LYS C O 1
ATOM 5126 N N . LYS C 1 181 ? 4.065 -20.525 -33.010 1.00 35.72 162 LYS C N 1
ATOM 5127 C CA . LYS C 1 181 ? 3.126 -21.375 -33.786 1.00 37.76 162 LYS C CA 1
ATOM 5128 C C . LYS C 1 181 ? 1.808 -20.633 -34.074 1.00 37.10 162 LYS C C 1
ATOM 5129 O O . LYS C 1 181 ? 1.127 -21.011 -35.045 1.00 37.49 162 LYS C O 1
ATOM 5135 N N . PHE C 1 182 ? 1.416 -19.683 -33.211 1.00 31.83 163 PHE C N 1
ATOM 5136 C CA . PHE C 1 182 ? 0.005 -19.206 -33.143 1.00 31.86 163 PHE C CA 1
ATOM 5137 C C . PHE C 1 182 ? -0.184 -17.898 -33.910 1.00 30.87 163 PHE C C 1
ATOM 5138 O O . PHE C 1 182 ? -1.332 -17.395 -33.920 1.00 32.63 163 PHE C O 1
ATOM 5146 N N . GLU C 1 183 ? 0.870 -17.386 -34.549 1.00 31.37 164 GLU C N 1
ATOM 5147 C CA . GLU C 1 183 ? 0.800 -16.199 -35.455 1.00 33.28 164 GLU C CA 1
ATOM 5148 C C . GLU C 1 183 ? 0.232 -15.005 -34.678 1.00 30.13 164 GLU C C 1
ATOM 5149 O O . GLU C 1 183 ? -0.685 -14.311 -35.174 1.00 27.49 164 GLU C O 1
ATOM 5155 N N . ILE C 1 184 ? 0.774 -14.784 -33.480 1.00 28.60 165 ILE C N 1
ATOM 5156 C CA . ILE C 1 184 ? 0.454 -13.619 -32.606 1.00 26.62 165 ILE C CA 1
ATOM 5157 C C . ILE C 1 184 ? 1.090 -12.399 -33.268 1.00 26.45 165 ILE C C 1
ATOM 5158 O O . ILE C 1 184 ? 2.152 -12.577 -33.897 1.00 27.31 165 ILE C O 1
ATOM 5163 N N . LYS C 1 185 ? 0.483 -11.214 -33.155 1.00 26.01 166 LYS C N 1
ATOM 5164 C CA . LYS C 1 185 ? 0.975 -9.997 -33.852 1.00 26.76 166 LYS C CA 1
ATOM 5165 C C . LYS C 1 185 ? 2.260 -9.510 -33.181 1.00 25.60 166 LYS C C 1
ATOM 5166 O O . LYS C 1 185 ? 3.234 -9.281 -33.897 1.00 24.49 166 LYS C O 1
ATOM 5172 N N . THR C 1 186 ? 2.261 -9.344 -31.851 1.00 24.02 167 THR C N 1
ATOM 5173 C CA . THR C 1 186 ? 3.493 -9.019 -31.091 1.00 23.99 167 THR C CA 1
ATOM 5174 C C . THR C 1 186 ? 3.521 -9.805 -29.780 1.00 22.40 167 THR C C 1
ATOM 5175 O O . THR C 1 186 ? 2.456 -10.105 -29.246 1.00 21.46 167 THR C O 1
ATOM 5179 N N . VAL C 1 187 ? 4.721 -10.095 -29.294 1.00 22.33 168 VAL C N 1
ATOM 5180 C CA . VAL C 1 187 ? 4.943 -10.681 -27.944 1.00 22.74 168 VAL C CA 1
ATOM 5181 C C . VAL C 1 187 ? 5.920 -9.774 -27.206 1.00 22.24 168 VAL C C 1
ATOM 5182 O O . VAL C 1 187 ? 7.081 -9.640 -27.650 1.00 22.21 168 VAL C O 1
ATOM 5186 N N . ALA C 1 188 ? 5.444 -9.161 -26.123 1.00 21.54 169 ALA C N 1
ATOM 5187 C CA . ALA C 1 188 ? 6.252 -8.345 -25.195 1.00 21.59 169 ALA C CA 1
ATOM 5188 C C . ALA C 1 188 ? 6.224 -9.042 -23.832 1.00 21.12 169 ALA C C 1
ATOM 5189 O O . ALA C 1 188 ? 5.265 -9.785 -23.554 1.00 20.70 169 ALA C O 1
ATOM 5191 N N A ILE C 1 189 ? 7.249 -8.818 -23.017 0.50 21.18 170 ILE C N 1
ATOM 5192 N N B ILE C 1 189 ? 7.263 -8.842 -23.024 0.50 20.80 170 ILE C N 1
ATOM 5193 C CA A ILE C 1 189 ? 7.390 -9.481 -21.691 0.50 20.94 170 ILE C CA 1
ATOM 5194 C CA B ILE C 1 189 ? 7.393 -9.500 -21.692 0.50 20.34 170 ILE C CA 1
ATOM 5195 C C A ILE C 1 189 ? 7.522 -8.420 -20.600 0.50 20.62 170 ILE C C 1
ATOM 5196 C C B ILE C 1 189 ? 7.529 -8.435 -20.600 0.50 20.26 170 ILE C C 1
ATOM 5197 O O A ILE C 1 189 ? 8.427 -7.569 -20.695 0.50 20.79 170 ILE C O 1
ATOM 5198 O O B ILE C 1 189 ? 8.431 -7.579 -20.705 0.50 20.44 170 ILE C O 1
ATOM 5207 N N . ALA C 1 190 ? 6.662 -8.511 -19.585 1.00 19.85 171 ALA C N 1
ATOM 5208 C CA . ALA C 1 190 ? 6.780 -7.771 -18.313 1.00 19.79 171 ALA C CA 1
ATOM 5209 C C . ALA C 1 190 ? 7.189 -8.781 -17.243 1.00 19.18 171 ALA C C 1
ATOM 5210 O O . ALA C 1 190 ? 6.527 -9.828 -17.126 1.00 19.64 171 ALA C O 1
ATOM 5212 N N . CYS C 1 191 ? 8.256 -8.488 -16.509 1.00 19.28 172 CYS C N 1
ATOM 5213 C CA . CYS C 1 191 ? 8.822 -9.392 -15.485 1.00 20.63 172 CYS C CA 1
ATOM 5214 C C . CYS C 1 191 ? 9.117 -8.599 -14.209 1.00 19.08 172 CYS C C 1
ATOM 5215 O O . CYS C 1 191 ? 9.734 -7.534 -14.305 1.00 20.17 172 CYS C O 1
ATOM 5218 N N . LEU C 1 192 ? 8.686 -9.092 -13.052 1.00 18.24 173 LEU C N 1
ATOM 5219 C CA . LEU C 1 192 ? 8.845 -8.335 -11.789 1.00 18.20 173 LEU C CA 1
ATOM 5220 C C . LEU C 1 192 ? 10.320 -8.375 -11.359 1.00 18.12 173 LEU C C 1
ATOM 5221 O O . LEU C 1 192 ? 10.867 -7.310 -11.041 1.00 18.13 173 LEU C O 1
ATOM 5226 N N . PHE C 1 193 ? 10.923 -9.565 -11.342 1.00 18.03 174 PHE C N 1
ATOM 5227 C CA . PHE C 1 193 ? 12.312 -9.782 -10.855 1.00 19.08 174 PHE C CA 1
ATOM 5228 C C . PHE C 1 193 ? 13.167 -10.414 -11.956 1.00 19.41 174 PHE C C 1
ATOM 5229 O O . PHE C 1 193 ? 12.688 -11.325 -12.657 1.00 19.76 174 PHE C O 1
ATOM 5237 N N . ILE C 1 194 ? 14.419 -9.969 -12.071 1.00 20.10 175 ILE C N 1
ATOM 5238 C CA . ILE C 1 194 ? 15.445 -10.675 -12.890 1.00 20.69 175 ILE C CA 1
ATOM 5239 C C . ILE C 1 194 ? 16.653 -10.920 -11.989 1.00 19.62 175 ILE C C 1
ATOM 5240 O O . ILE C 1 194 ? 17.046 -9.999 -11.263 1.00 19.98 175 ILE C O 1
ATOM 5245 N N . LYS C 1 195 ? 17.143 -12.158 -11.959 1.00 20.51 176 LYS C N 1
ATOM 5246 C CA . LYS C 1 195 ? 18.186 -12.577 -10.994 1.00 21.62 176 LYS C CA 1
ATOM 5247 C C . LYS C 1 195 ? 19.565 -12.520 -11.660 1.00 22.03 176 LYS C C 1
ATOM 5248 O O . LYS C 1 195 ? 19.721 -13.055 -12.771 1.00 23.64 176 LYS C O 1
ATOM 5254 N N . ARG C 1 196 ? 20.533 -11.915 -10.979 1.00 22.97 177 ARG C N 1
ATOM 5255 C CA . ARG C 1 196 ? 21.940 -11.846 -11.449 1.00 24.80 177 ARG C CA 1
ATOM 5256 C C . ARG C 1 196 ? 22.613 -13.181 -11.126 1.00 25.31 177 ARG C C 1
ATOM 5257 O O . ARG C 1 196 ? 23.350 -13.273 -10.133 1.00 28.13 177 ARG C O 1
ATOM 5265 N N . THR C 1 197 ? 22.333 -14.193 -11.937 1.00 26.36 178 THR C N 1
ATOM 5266 C CA . THR C 1 197 ? 22.826 -15.580 -11.747 1.00 27.33 178 THR C CA 1
ATOM 5267 C C . THR C 1 197 ? 23.679 -15.966 -12.946 1.00 28.78 178 THR C C 1
ATOM 5268 O O . THR C 1 197 ? 23.346 -15.633 -14.078 1.00 27.40 178 THR C O 1
ATOM 5272 N N . PRO C 1 198 ? 24.783 -16.712 -12.743 1.00 29.06 179 PRO C N 1
ATOM 5273 C CA . PRO C 1 198 ? 25.564 -17.219 -13.871 1.00 31.50 179 PRO C CA 1
ATOM 5274 C C . PRO C 1 198 ? 24.800 -18.253 -14.717 1.00 30.75 179 PRO C C 1
ATOM 5275 O O . PRO C 1 198 ? 25.244 -18.538 -15.814 1.00 33.33 179 PRO C O 1
ATOM 5279 N N . LEU C 1 199 ? 23.666 -18.767 -14.231 1.00 30.36 180 LEU C N 1
ATOM 5280 C CA . LEU C 1 199 ? 22.822 -19.757 -14.964 1.00 30.37 180 LEU C CA 1
ATOM 5281 C C . LEU C 1 199 ? 22.019 -19.066 -16.077 1.00 28.27 180 LEU C C 1
ATOM 5282 O O . LEU C 1 199 ? 21.458 -19.778 -16.914 1.00 29.15 180 LEU C O 1
ATOM 5287 N N . TRP C 1 200 ? 21.954 -17.738 -16.091 1.00 26.22 181 TRP C N 1
ATOM 5288 C CA . TRP C 1 200 ? 21.091 -16.954 -17.012 1.00 27.15 181 TRP C CA 1
ATOM 5289 C C . TRP C 1 200 ? 21.492 -17.194 -18.472 1.00 26.92 181 TRP C C 1
ATOM 5290 O O . TRP C 1 200 ? 22.682 -17.072 -18.782 1.00 28.48 181 TRP C O 1
ATOM 5301 N N . ASN C 1 201 ? 20.514 -17.471 -19.336 1.00 27.75 182 ASN C N 1
ATOM 5302 C CA . ASN C 1 201 ? 20.725 -17.785 -20.780 1.00 26.31 182 ASN C CA 1
ATOM 5303 C C . ASN C 1 201 ? 20.635 -16.519 -21.642 1.00 26.46 182 ASN C C 1
ATOM 5304 O O . ASN C 1 201 ? 20.677 -16.662 -22.871 1.00 25.97 182 ASN C O 1
ATOM 5309 N N . GLY C 1 202 ? 20.482 -15.334 -21.041 1.00 25.72 183 GLY C N 1
ATOM 5310 C CA . GLY C 1 202 ? 20.469 -14.052 -21.768 1.00 26.49 183 GLY C CA 1
ATOM 5311 C C . GLY C 1 202 ? 19.067 -13.553 -22.105 1.00 25.95 183 GLY C C 1
ATOM 5312 O O . GLY C 1 202 ? 18.971 -12.467 -22.698 1.00 27.41 183 GLY C O 1
ATOM 5313 N N . PHE C 1 203 ? 18.004 -14.278 -21.745 1.00 25.43 184 PHE C N 1
ATOM 5314 C CA . PHE C 1 203 ? 16.612 -13.839 -22.030 1.00 24.58 184 PHE C CA 1
ATOM 5315 C C . PHE C 1 203 ? 16.314 -12.549 -21.249 1.00 24.67 184 PHE C C 1
ATOM 5316 O O . PHE C 1 203 ? 16.392 -12.559 -20.007 1.00 26.44 184 PHE C O 1
ATOM 5324 N N . LYS C 1 204 ? 15.961 -11.478 -21.964 1.00 25.26 185 LYS C N 1
ATOM 5325 C CA . LYS C 1 204 ? 15.645 -10.136 -21.400 1.00 25.66 185 LYS C CA 1
ATOM 5326 C C . LYS C 1 204 ? 14.158 -9.819 -21.588 1.00 24.64 185 LYS C C 1
ATOM 5327 O O . LYS C 1 204 ? 13.615 -10.089 -22.678 1.00 23.50 185 LYS C O 1
ATOM 5333 N N . ALA C 1 205 ? 13.527 -9.225 -20.573 1.00 22.86 186 ALA C N 1
ATOM 5334 C CA . ALA C 1 205 ? 12.126 -8.752 -20.652 1.00 22.56 186 ALA C CA 1
ATOM 5335 C C . ALA C 1 205 ? 12.111 -7.315 -21.189 1.00 22.34 186 ALA C C 1
ATOM 5336 O O . ALA C 1 205 ? 13.173 -6.652 -21.192 1.00 23.63 186 ALA C O 1
ATOM 5338 N N . ASP C 1 206 ? 10.938 -6.835 -21.587 1.00 21.38 187 ASP C N 1
ATOM 5339 C CA . ASP C 1 206 ? 10.733 -5.474 -22.142 1.00 21.78 187 ASP C CA 1
ATOM 5340 C C . ASP C 1 206 ? 10.397 -4.479 -21.021 1.00 22.03 187 ASP C C 1
ATOM 5341 O O . ASP C 1 206 ? 10.676 -3.282 -21.195 1.00 22.41 187 ASP C O 1
ATOM 5346 N N . PHE C 1 207 ? 9.783 -4.953 -19.937 1.00 20.52 188 PHE C N 1
ATOM 5347 C CA . PHE C 1 207 ? 9.440 -4.148 -18.741 1.00 20.66 188 PHE C CA 1
ATOM 5348 C C . PHE C 1 207 ? 9.888 -4.948 -17.520 1.00 20.91 188 PHE C C 1
ATOM 5349 O O . PHE C 1 207 ? 9.442 -6.102 -17.404 1.00 21.50 188 PHE C O 1
ATOM 5357 N N . VAL C 1 208 ? 10.774 -4.392 -16.695 1.00 19.82 189 VAL C N 1
ATOM 5358 C CA . VAL C 1 208 ? 11.405 -5.138 -15.568 1.00 20.64 189 VAL C CA 1
ATOM 5359 C C . VAL C 1 208 ? 11.290 -4.321 -14.283 1.00 19.63 189 VAL C C 1
ATOM 5360 O O . VAL C 1 208 ? 11.707 -3.151 -14.286 1.00 20.21 189 VAL C O 1
ATOM 5364 N N . GLY C 1 209 ? 10.801 -4.947 -13.211 1.00 19.26 190 GLY C N 1
ATOM 5365 C CA . GLY C 1 209 ? 10.673 -4.299 -11.895 1.00 18.90 190 GLY C CA 1
ATOM 5366 C C . GLY C 1 209 ? 12.028 -4.094 -11.225 1.00 18.48 190 GLY C C 1
ATOM 5367 O O . GLY C 1 209 ? 12.407 -2.931 -10.998 1.00 19.46 190 GLY C O 1
ATOM 5368 N N . PHE C 1 210 ? 12.707 -5.193 -10.897 1.00 18.67 191 PHE C N 1
ATOM 5369 C CA . PHE C 1 210 ? 13.916 -5.228 -10.033 1.00 18.30 191 PHE C CA 1
ATOM 5370 C C . PHE C 1 210 ? 14.949 -6.209 -10.589 1.00 19.62 191 PHE C C 1
ATOM 5371 O O . PHE C 1 210 ? 14.580 -7.308 -11.015 1.00 20.39 191 PHE C O 1
ATOM 5379 N N . SER C 1 211 ? 16.225 -5.814 -10.551 1.00 20.32 192 SER C N 1
ATOM 5380 C CA . SER C 1 211 ? 17.381 -6.735 -10.679 1.00 19.94 192 SER C CA 1
ATOM 5381 C C . SER C 1 211 ? 17.829 -7.132 -9.273 1.00 19.79 192 SER C C 1
ATOM 5382 O O . SER C 1 211 ? 18.133 -6.224 -8.469 1.00 19.87 192 SER C O 1
ATOM 5385 N N . ILE C 1 212 ? 17.868 -8.435 -8.987 1.00 20.39 193 ILE C N 1
ATOM 5386 C CA . ILE C 1 212 ? 18.122 -8.954 -7.614 1.00 20.74 193 ILE C CA 1
ATOM 5387 C C . ILE C 1 212 ? 19.362 -9.837 -7.610 1.00 21.74 193 ILE C C 1
ATOM 5388 O O . ILE C 1 212 ? 19.714 -10.448 -8.621 1.00 21.82 193 ILE C O 1
ATOM 5393 N N . PRO C 1 213 ? 20.039 -9.945 -6.451 1.00 22.57 194 PRO C N 1
ATOM 5394 C CA . PRO C 1 213 ? 21.192 -10.832 -6.323 1.00 23.09 194 PRO C CA 1
ATOM 5395 C C . PRO C 1 213 ? 20.809 -12.317 -6.414 1.00 24.20 194 PRO C C 1
ATOM 5396 O O . PRO C 1 213 ? 19.633 -12.678 -6.400 1.00 22.48 194 PRO C O 1
ATOM 5400 N N . ASP C 1 214 ? 21.834 -13.160 -6.506 1.00 23.92 195 ASP C N 1
ATOM 5401 C CA . ASP C 1 214 ? 21.687 -14.614 -6.749 1.00 25.58 195 ASP C CA 1
ATOM 5402 C C . ASP C 1 214 ? 21.318 -15.329 -5.444 1.00 26.04 195 ASP C C 1
ATOM 5403 O O . ASP C 1 214 ? 22.198 -15.968 -4.846 1.00 25.89 195 ASP C O 1
ATOM 5408 N N . HIS C 1 215 ? 20.059 -15.221 -5.022 1.00 24.81 196 HIS C N 1
ATOM 5409 C CA . HIS C 1 215 ? 19.488 -15.930 -3.848 1.00 24.77 196 HIS C CA 1
ATOM 5410 C C . HIS C 1 215 ? 18.066 -16.363 -4.189 1.00 23.25 196 HIS C C 1
ATOM 5411 O O . HIS C 1 215 ? 17.409 -15.631 -4.939 1.00 23.62 196 HIS C O 1
ATOM 5418 N N . PHE C 1 216 ? 17.630 -17.506 -3.672 1.00 22.93 197 PHE C N 1
ATOM 5419 C CA . PHE C 1 216 ? 16.253 -18.009 -3.888 1.00 21.86 197 PHE C CA 1
ATOM 5420 C C . PHE C 1 216 ? 15.300 -17.174 -3.029 1.00 22.02 197 PHE C C 1
ATOM 5421 O O . PHE C 1 216 ? 15.376 -17.218 -1.788 1.00 21.83 197 PHE C O 1
ATOM 5429 N N . VAL C 1 217 ? 14.440 -16.402 -3.693 1.00 21.45 198 VAL C N 1
ATOM 5430 C CA . VAL C 1 217 ? 13.497 -15.478 -3.010 1.00 20.47 198 VAL C CA 1
ATOM 5431 C C . VAL C 1 217 ? 12.162 -16.197 -2.850 1.00 19.83 198 VAL C C 1
ATOM 5432 O O . VAL C 1 217 ? 11.865 -17.108 -3.632 1.00 20.05 198 VAL C O 1
ATOM 5436 N N . VAL C 1 218 ? 11.409 -15.816 -1.832 1.00 18.49 199 VAL C N 1
ATOM 5437 C CA . VAL C 1 218 ? 10.013 -16.291 -1.625 1.00 19.44 199 VAL C CA 1
ATOM 5438 C C . VAL C 1 218 ? 9.161 -15.085 -1.253 1.00 18.28 199 VAL C C 1
ATOM 5439 O O . VAL C 1 218 ? 9.720 -14.064 -0.797 1.00 19.37 199 VAL C O 1
ATOM 5443 N N . GLY C 1 219 ? 7.848 -15.226 -1.413 1.00 17.65 200 GLY C N 1
ATOM 5444 C CA . GLY C 1 219 ? 6.885 -14.173 -1.082 1.00 18.12 200 GLY C CA 1
ATOM 5445 C C . GLY C 1 219 ? 6.373 -13.483 -2.324 1.00 17.91 200 GLY C C 1
ATOM 5446 O O . GLY C 1 219 ? 6.911 -13.721 -3.426 1.00 17.82 200 GLY C O 1
ATOM 5447 N N . TYR C 1 220 ? 5.347 -12.657 -2.154 1.00 18.87 201 TYR C N 1
ATOM 5448 C CA . TYR C 1 220 ? 4.651 -11.959 -3.263 1.00 18.67 201 TYR C CA 1
ATOM 5449 C C . TYR C 1 220 ? 4.271 -12.979 -4.351 1.00 18.78 201 TYR C C 1
ATOM 5450 O O . TYR C 1 220 ? 4.503 -12.715 -5.553 1.00 18.57 201 TYR C O 1
ATOM 5459 N N . SER C 1 221 ? 3.712 -14.118 -3.932 1.00 18.18 202 SER C N 1
ATOM 5460 C CA . SER C 1 221 ? 3.230 -15.253 -4.766 1.00 18.70 202 SER C CA 1
ATOM 5461 C C . SER C 1 221 ? 4.351 -16.219 -5.161 1.00 18.44 202 SER C C 1
ATOM 5462 O O . SER C 1 221 ? 4.004 -17.282 -5.691 1.00 19.11 202 SER C O 1
ATOM 5465 N N . LEU C 1 222 ? 5.628 -15.886 -4.958 1.00 18.20 203 LEU C N 1
ATOM 5466 C CA . LEU C 1 222 ? 6.743 -16.809 -5.298 1.00 19.06 203 LEU C CA 1
ATOM 5467 C C . LEU C 1 222 ? 6.887 -17.853 -4.178 1.00 19.27 203 LEU C C 1
ATOM 5468 O O . LEU C 1 222 ? 6.986 -17.468 -3.002 1.00 19.58 203 LEU C O 1
ATOM 5473 N N . ASP C 1 223 ? 6.885 -19.134 -4.541 1.00 19.73 204 ASP C N 1
ATOM 5474 C CA . ASP C 1 223 ? 6.808 -20.252 -3.565 1.00 18.90 204 ASP C CA 1
ATOM 5475 C C . ASP C 1 223 ? 8.130 -21.020 -3.478 1.00 19.81 204 ASP C C 1
ATOM 5476 O O . ASP C 1 223 ? 8.952 -20.990 -4.426 1.00 18.93 204 ASP C O 1
ATOM 5481 N N . TYR C 1 224 ? 8.274 -21.750 -2.379 1.00 20.16 205 TYR C N 1
ATOM 5482 C CA . TYR C 1 224 ? 9.166 -22.926 -2.261 1.00 20.57 205 TYR C CA 1
ATOM 5483 C C . TYR C 1 224 ? 8.257 -24.131 -1.992 1.00 20.60 205 TYR C C 1
ATOM 5484 O O . TYR C 1 224 ? 7.674 -24.208 -0.896 1.00 19.68 205 TYR C O 1
ATOM 5493 N N . ASN C 1 225 ? 8.064 -24.973 -3.006 1.00 21.11 206 ASN C N 1
ATOM 5494 C CA . ASN C 1 225 ? 7.174 -26.166 -2.957 1.00 22.19 206 ASN C CA 1
ATOM 5495 C C . ASN C 1 225 ? 5.812 -25.768 -2.367 1.00 22.05 206 ASN C C 1
ATOM 5496 O O . ASN C 1 225 ? 5.349 -26.425 -1.419 1.00 21.57 206 ASN C O 1
ATOM 5501 N N . GLU C 1 226 ? 5.222 -24.698 -2.912 1.00 22.63 207 GLU C N 1
ATOM 5502 C CA . GLU C 1 226 ? 3.855 -24.183 -2.621 1.00 22.01 207 GLU C CA 1
ATOM 5503 C C . GLU C 1 226 ? 3.799 -23.411 -1.295 1.00 21.27 207 GLU C C 1
ATOM 5504 O O . GLU C 1 226 ? 2.714 -22.897 -0.971 1.00 23.69 207 GLU C O 1
ATOM 5510 N N . ILE C 1 227 ? 4.906 -23.294 -0.560 1.00 19.93 208 ILE C N 1
ATOM 5511 C CA . ILE C 1 227 ? 4.955 -22.529 0.720 1.00 19.22 208 ILE C CA 1
ATOM 5512 C C . ILE C 1 227 ? 5.383 -21.086 0.411 1.00 18.66 208 ILE C C 1
ATOM 5513 O O . ILE C 1 227 ? 6.138 -20.889 -0.556 1.00 18.20 208 ILE C O 1
ATOM 5518 N N . PHE C 1 228 ? 4.905 -20.129 1.215 1.00 18.91 209 PHE C N 1
ATOM 5519 C CA . PHE C 1 228 ? 5.350 -18.710 1.266 1.00 18.63 209 PHE C CA 1
ATOM 5520 C C . PHE C 1 228 ? 4.676 -17.838 0.198 1.00 18.73 209 PHE C C 1
ATOM 5521 O O . PHE C 1 228 ? 5.047 -16.663 0.122 1.00 18.84 209 PHE C O 1
ATOM 5529 N N . ARG C 1 229 ? 3.710 -18.332 -0.580 1.00 18.17 210 ARG C N 1
ATOM 5530 C CA . ARG C 1 229 ? 3.056 -17.463 -1.595 1.00 18.66 210 ARG C CA 1
ATOM 5531 C C . ARG C 1 229 ? 2.354 -16.283 -0.910 1.00 18.32 210 ARG C C 1
ATOM 5532 O O . ARG C 1 229 ? 2.298 -15.184 -1.523 1.00 18.96 210 ARG C O 1
ATOM 5540 N N . ASP C 1 230 ? 1.851 -16.492 0.308 1.00 18.20 211 ASP C N 1
ATOM 5541 C CA . ASP C 1 230 ? 1.056 -15.500 1.084 1.00 19.23 211 ASP C CA 1
ATOM 5542 C C . ASP C 1 230 ? 1.960 -14.474 1.775 1.00 19.47 211 ASP C C 1
ATOM 5543 O O . ASP C 1 230 ? 1.437 -13.451 2.251 1.00 20.78 211 ASP C O 1
ATOM 5548 N N . LEU C 1 231 ? 3.267 -14.738 1.874 1.00 19.46 212 LEU C N 1
ATOM 5549 C CA . LEU C 1 231 ? 4.222 -13.791 2.499 1.00 19.30 212 LEU C CA 1
ATOM 5550 C C . LEU C 1 231 ? 4.211 -12.503 1.661 1.00 18.49 212 LEU C C 1
ATOM 5551 O O . LEU C 1 231 ? 4.410 -12.587 0.443 1.00 19.38 212 LEU C O 1
ATOM 5556 N N . ASP C 1 232 ? 3.934 -11.355 2.277 1.00 19.45 213 ASP C N 1
ATOM 5557 C CA . ASP C 1 232 ? 3.684 -10.088 1.540 1.00 19.60 213 ASP C CA 1
ATOM 5558 C C . ASP C 1 232 ? 4.994 -9.518 0.979 1.00 18.80 213 ASP C C 1
ATOM 5559 O O . ASP C 1 232 ? 4.937 -8.812 -0.047 1.00 18.55 213 ASP C O 1
ATOM 5564 N N . HIS C 1 233 ? 6.119 -9.787 1.636 1.00 18.85 214 HIS C N 1
ATOM 5565 C CA . HIS C 1 233 ? 7.443 -9.228 1.267 1.00 19.33 214 HIS C CA 1
ATOM 5566 C C . HIS C 1 233 ? 8.235 -10.263 0.473 1.00 19.85 214 HIS C C 1
ATOM 5567 O O . HIS C 1 233 ? 8.075 -11.463 0.733 1.00 19.49 214 HIS C O 1
ATOM 5574 N N . CYS C 1 234 ? 9.087 -9.797 -0.430 1.00 19.47 215 CYS C N 1
ATOM 5575 C CA . CYS C 1 234 ? 10.102 -10.628 -1.109 1.00 19.86 215 CYS C CA 1
ATOM 5576 C C . CYS C 1 234 ? 11.248 -10.865 -0.122 1.00 20.10 215 CYS C C 1
ATOM 5577 O O . CYS C 1 234 ? 11.922 -9.877 0.239 1.00 19.26 215 CYS C O 1
ATOM 5580 N N . CYS C 1 235 ? 11.414 -12.111 0.339 1.00 19.96 216 CYS C N 1
ATOM 5581 C CA . CYS C 1 235 ? 12.374 -12.495 1.407 1.00 20.23 216 CYS C CA 1
ATOM 5582 C C . CYS C 1 235 ? 13.308 -13.592 0.903 1.00 20.09 216 CYS C C 1
ATOM 5583 O O . CYS C 1 235 ? 12.954 -14.281 -0.047 1.00 20.13 216 CYS C O 1
ATOM 5586 N N . LEU C 1 236 ? 14.463 -13.748 1.547 1.00 21.66 217 LEU C N 1
ATOM 5587 C CA . LEU C 1 236 ? 15.382 -14.880 1.275 1.00 22.63 217 LEU C CA 1
ATOM 5588 C C . LEU C 1 236 ? 15.009 -16.035 2.204 1.00 21.56 217 LEU C C 1
ATOM 5589 O O . LEU C 1 236 ? 14.998 -15.830 3.423 1.00 21.79 217 LEU C O 1
ATOM 5594 N N . VAL C 1 237 ? 14.685 -17.194 1.642 1.00 21.33 218 VAL C N 1
ATOM 5595 C CA . VAL C 1 237 ? 14.416 -18.430 2.434 1.00 21.03 218 VAL C CA 1
ATOM 5596 C C . VAL C 1 237 ? 15.773 -18.966 2.899 1.00 21.96 218 VAL C C 1
ATOM 5597 O O . VAL C 1 237 ? 16.731 -18.934 2.106 1.00 21.44 218 VAL C O 1
ATOM 5601 N N . ASN C 1 238 ? 15.868 -19.366 4.163 1.00 21.28 219 ASN C N 1
ATOM 5602 C CA . ASN C 1 238 ? 17.141 -19.870 4.745 1.00 23.57 219 ASN C CA 1
ATOM 5603 C C . ASN C 1 238 ? 17.235 -21.378 4.489 1.00 24.08 219 ASN C C 1
ATOM 5604 O O . ASN C 1 238 ? 16.277 -21.974 3.956 1.00 23.03 219 ASN C O 1
ATOM 5609 N N . ASP C 1 239 ? 18.371 -21.974 4.845 1.00 26.09 220 ASP C N 1
ATOM 5610 C CA . ASP C 1 239 ? 18.644 -23.412 4.585 1.00 27.47 220 ASP C CA 1
ATOM 5611 C C . ASP C 1 239 ? 17.681 -24.270 5.410 1.00 26.01 220 ASP C C 1
ATOM 5612 O O . ASP C 1 239 ? 17.290 -25.337 4.920 1.00 27.19 220 ASP C O 1
ATOM 5617 N N . GLU C 1 240 ? 17.285 -23.818 6.601 1.00 26.69 221 GLU C N 1
ATOM 5618 C CA . GLU C 1 240 ? 16.313 -24.548 7.452 1.00 27.37 221 GLU C CA 1
ATOM 5619 C C . GLU C 1 240 ? 14.963 -24.625 6.727 1.00 24.89 221 GLU C C 1
ATOM 5620 O O . GLU C 1 240 ? 14.326 -25.691 6.771 1.00 23.84 221 GLU C O 1
ATOM 5626 N N . GLY C 1 241 ? 14.542 -23.540 6.069 1.00 23.77 222 GLY C N 1
ATOM 5627 C CA . GLY C 1 241 ? 13.300 -23.524 5.272 1.00 23.27 222 GLY C CA 1
ATOM 5628 C C . GLY C 1 241 ? 13.390 -24.470 4.087 1.00 22.98 222 GLY C C 1
ATOM 5629 O O . GLY C 1 241 ? 12.412 -25.223 3.834 1.00 24.82 222 GLY C O 1
ATOM 5630 N N . LYS C 1 242 ? 14.525 -24.444 3.388 1.00 22.85 223 LYS C N 1
ATOM 5631 C CA . LYS C 1 242 ? 14.754 -25.290 2.192 1.00 24.51 223 LYS C CA 1
ATOM 5632 C C . LYS C 1 242 ? 14.703 -26.764 2.622 1.00 23.88 223 LYS C C 1
ATOM 5633 O O . LYS C 1 242 ? 14.130 -27.590 1.882 1.00 23.85 223 LYS C O 1
ATOM 5639 N N . LYS C 1 243 ? 15.241 -27.073 3.799 1.00 24.27 224 LYS C N 1
ATOM 5640 C CA . LYS C 1 243 ? 15.288 -28.463 4.328 1.00 24.26 224 LYS C CA 1
ATOM 5641 C C . LYS C 1 243 ? 13.882 -28.882 4.767 1.00 23.78 224 LYS C C 1
ATOM 5642 O O . LYS C 1 243 ? 13.424 -29.954 4.330 1.00 25.33 224 LYS C O 1
ATOM 5648 N N . LYS C 1 244 ? 13.229 -28.060 5.588 1.00 24.28 225 LYS C N 1
ATOM 5649 C CA . LYS C 1 244 ? 11.891 -28.345 6.166 1.00 25.46 225 LYS C CA 1
ATOM 5650 C C . LYS C 1 244 ? 10.894 -28.676 5.047 1.00 25.43 225 LYS C C 1
ATOM 5651 O O . LYS C 1 244 ? 10.143 -29.663 5.184 1.00 24.68 225 LYS C O 1
ATOM 5657 N N . TYR C 1 245 ? 10.879 -27.884 3.973 1.00 25.57 226 TYR C N 1
ATOM 5658 C CA . TYR C 1 245 ? 9.811 -27.923 2.942 1.00 26.16 226 TYR C CA 1
ATOM 5659 C C . TYR C 1 245 ? 10.312 -28.600 1.664 1.00 26.60 226 TYR C C 1
ATOM 5660 O O . TYR C 1 245 ? 9.600 -28.522 0.653 1.00 26.80 226 TYR C O 1
ATOM 5669 N N . LYS C 1 246 ? 11.457 -29.291 1.722 1.00 26.96 227 LYS C N 1
ATOM 5670 C CA . LYS C 1 246 ? 12.026 -30.054 0.579 1.00 28.83 227 LYS C CA 1
ATOM 5671 C C . LYS C 1 246 ? 10.965 -31.037 0.071 1.00 29.83 227 LYS C C 1
ATOM 5672 O O . LYS C 1 246 ? 10.245 -31.621 0.919 1.00 29.18 227 LYS C O 1
ATOM 5678 N N . ALA C 1 247 ? 10.857 -31.202 -1.251 1.00 30.04 228 ALA C N 1
ATOM 5679 C CA . ALA C 1 247 ? 9.842 -32.068 -1.891 1.00 35.00 228 ALA C CA 1
ATOM 5680 C C . ALA C 1 247 ? 10.134 -33.534 -1.539 1.00 39.65 228 ALA C C 1
ATOM 5681 O O . ALA C 1 247 ? 11.319 -33.926 -1.597 1.00 39.94 228 ALA C O 1
ATOM 5683 N N . THR C 1 248 ? 9.095 -34.276 -1.133 1.00 44.05 229 THR C N 1
ATOM 5684 C CA . THR C 1 248 ? 9.158 -35.692 -0.674 1.00 49.72 229 THR C CA 1
ATOM 5685 C C . THR C 1 248 ? 8.307 -36.560 -1.603 1.00 51.57 229 THR C C 1
ATOM 5686 O O . THR C 1 248 ? 8.698 -37.690 -1.882 1.00 58.80 229 THR C O 1
ATOM 5688 N N . GLY D 1 17 ? -35.182 -10.110 -16.155 1.00 47.34 -2 GLY D N 1
ATOM 5689 C CA . GLY D 1 17 ? -34.002 -9.735 -16.997 1.00 48.05 -2 GLY D CA 1
ATOM 5690 C C . GLY D 1 17 ? -33.294 -10.921 -17.641 1.00 50.15 -2 GLY D C 1
ATOM 5691 O O . GLY D 1 17 ? -32.423 -10.671 -18.503 1.00 53.82 -2 GLY D O 1
ATOM 5692 N N . SER D 1 18 ? -33.632 -12.163 -17.263 1.00 48.59 -1 SER D N 1
ATOM 5693 C CA . SER D 1 18 ? -32.954 -13.413 -17.714 1.00 48.46 -1 SER D CA 1
ATOM 5694 C C . SER D 1 18 ? -33.230 -13.677 -19.205 1.00 50.70 -1 SER D C 1
ATOM 5695 O O . SER D 1 18 ? -34.384 -13.461 -19.646 1.00 48.31 -1 SER D O 1
ATOM 5698 N N . HIS D 1 19 ? -32.204 -14.109 -19.955 1.00 51.31 0 HIS D N 1
ATOM 5699 C CA . HIS D 1 19 ? -32.315 -14.582 -21.363 1.00 52.33 0 HIS D CA 1
ATOM 5700 C C . HIS D 1 19 ? -32.802 -16.035 -21.336 1.00 47.71 0 HIS D C 1
ATOM 5701 O O . HIS D 1 19 ? -32.024 -16.918 -20.892 1.00 48.95 0 HIS D O 1
ATOM 5708 N N . MET D 1 20 ? -34.038 -16.268 -21.782 1.00 42.86 1 MET D N 1
ATOM 5709 C CA . MET D 1 20 ? -34.745 -17.565 -21.600 1.00 37.99 1 MET D CA 1
ATOM 5710 C C . MET D 1 20 ? -34.200 -18.591 -22.589 1.00 32.97 1 MET D C 1
ATOM 5711 O O . MET D 1 20 ? -34.008 -18.297 -23.766 1.00 31.14 1 MET D O 1
ATOM 5716 N N . PRO D 1 21 ? -33.953 -19.847 -22.149 1.00 30.18 2 PRO D N 1
ATOM 5717 C CA . PRO D 1 21 ? -33.461 -20.903 -23.034 1.00 28.72 2 PRO D CA 1
ATOM 5718 C C . PRO D 1 21 ? -34.565 -21.463 -23.942 1.00 26.47 2 PRO D C 1
ATOM 5719 O O . PRO D 1 21 ? -35.746 -21.209 -23.647 1.00 25.39 2 PRO D O 1
ATOM 5723 N N . ILE D 1 22 ? -34.205 -22.219 -24.982 1.00 23.86 3 ILE D N 1
ATOM 5724 C CA . ILE D 1 22 ? -35.196 -22.990 -25.794 1.00 24.05 3 ILE D CA 1
ATOM 5725 C C . ILE D 1 22 ? -35.904 -23.973 -24.866 1.00 24.14 3 ILE D C 1
ATOM 5726 O O . ILE D 1 22 ? -35.253 -24.757 -24.178 1.00 23.25 3 ILE D O 1
ATOM 5731 N N . PRO D 1 23 ? -37.260 -23.923 -24.777 1.00 22.70 4 PRO D N 1
ATOM 5732 C CA . PRO D 1 23 ? -37.983 -24.830 -23.896 1.00 22.74 4 PRO D CA 1
ATOM 5733 C C . PRO D 1 23 ? -37.783 -26.289 -24.308 1.00 23.45 4 PRO D C 1
ATOM 5734 O O . PRO D 1 23 ? -37.724 -26.589 -25.477 1.00 24.70 4 PRO D O 1
ATOM 5738 N N . ASN D 1 24 ? -37.718 -27.185 -23.325 1.00 24.00 5 ASN D N 1
ATOM 5739 C CA . ASN D 1 24 ? -37.491 -28.627 -23.589 1.00 26.48 5 ASN D CA 1
ATOM 5740 C C . ASN D 1 24 ? -38.163 -29.475 -22.507 1.00 26.23 5 ASN D C 1
ATOM 5741 O O . ASN D 1 24 ? -37.539 -30.426 -22.043 1.00 27.35 5 ASN D O 1
ATOM 5746 N N . ASN D 1 25 ? -39.353 -29.091 -22.060 1.00 24.17 6 ASN D N 1
ATOM 5747 C CA . ASN D 1 25 ? -40.113 -29.827 -21.023 1.00 24.78 6 ASN D CA 1
ATOM 5748 C C . ASN D 1 25 ? -41.589 -29.694 -21.377 1.00 23.49 6 ASN D C 1
ATOM 5749 O O . ASN D 1 25 ? -42.314 -28.955 -20.725 1.00 22.25 6 ASN D O 1
ATOM 5754 N N . PRO D 1 26 ? -42.042 -30.355 -22.465 1.00 25.18 7 PRO D N 1
ATOM 5755 C CA . PRO D 1 26 ? -43.383 -30.124 -23.010 1.00 23.95 7 PRO D CA 1
ATOM 5756 C C . PRO D 1 26 ? -44.484 -30.429 -21.985 1.00 22.46 7 PRO D C 1
ATOM 5757 O O . PRO D 1 26 ? -44.533 -31.541 -21.460 1.00 22.50 7 PRO D O 1
ATOM 5761 N N . GLY D 1 27 ? -45.308 -29.421 -21.701 1.00 21.12 8 GLY D N 1
ATOM 5762 C CA . GLY D 1 27 ? -46.405 -29.493 -20.724 1.00 20.49 8 GLY D CA 1
ATOM 5763 C C . GLY D 1 27 ? -46.067 -28.809 -19.410 1.00 19.44 8 GLY D C 1
ATOM 5764 O O . GLY D 1 27 ? -46.997 -28.554 -18.653 1.00 19.51 8 GLY D O 1
ATOM 5765 N N . ALA D 1 28 ? -44.791 -28.509 -19.148 1.00 20.32 9 ALA D N 1
ATOM 5766 C CA . ALA D 1 28 ? -44.336 -27.866 -17.890 1.00 21.74 9 ALA D CA 1
ATOM 5767 C C . ALA D 1 28 ? -44.438 -26.340 -18.003 1.00 21.65 9 ALA D C 1
ATOM 5768 O O . ALA D 1 28 ? -44.579 -25.682 -16.953 1.00 21.15 9 ALA D O 1
ATOM 5770 N N . GLY D 1 29 ? -44.337 -25.781 -19.218 1.00 20.83 10 GLY D N 1
ATOM 5771 C CA . GLY D 1 29 ? -44.280 -24.317 -19.407 1.00 22.06 10 GLY D CA 1
ATOM 5772 C C . GLY D 1 29 ? -43.294 -23.711 -18.423 1.00 22.19 10 GLY D C 1
ATOM 5773 O O . GLY D 1 29 ? -43.645 -22.704 -17.776 1.00 24.30 10 GLY D O 1
ATOM 5774 N N . GLU D 1 30 ? -42.096 -24.298 -18.334 1.00 24.40 11 GLU D N 1
ATOM 5775 C CA . GLU D 1 30 ? -41.117 -24.138 -17.217 1.00 28.33 11 GLU D CA 1
ATOM 5776 C C . GLU D 1 30 ? -40.863 -22.650 -16.946 1.00 27.42 11 GLU D C 1
ATOM 5777 O O . GLU D 1 30 ? -40.865 -22.236 -15.765 1.00 27.54 11 GLU D O 1
ATOM 5783 N N . ASN D 1 31 ? -40.624 -21.879 -18.007 1.00 26.28 12 ASN D N 1
ATOM 5784 C CA . ASN D 1 31 ? -40.194 -20.458 -17.900 1.00 27.73 12 ASN D CA 1
ATOM 5785 C C . ASN D 1 31 ? -41.158 -19.558 -18.677 1.00 26.82 12 ASN D C 1
ATOM 5786 O O . ASN D 1 31 ? -40.747 -18.443 -19.058 1.00 28.66 12 ASN D O 1
ATOM 5791 N N . ALA D 1 32 ? -42.415 -19.981 -18.853 1.00 24.64 13 ALA D N 1
ATOM 5792 C CA . ALA D 1 32 ? -43.426 -19.248 -19.648 1.00 24.32 13 ALA D CA 1
ATOM 5793 C C . ALA D 1 32 ? -43.760 -17.922 -18.962 1.00 23.57 13 ALA D C 1
ATOM 5794 O O . ALA D 1 32 ? -43.974 -17.908 -17.743 1.00 23.29 13 ALA D O 1
ATOM 5796 N N . PHE D 1 33 ? -43.837 -16.848 -19.746 1.00 23.38 14 PHE D N 1
ATOM 5797 C CA . PHE D 1 33 ? -44.360 -15.535 -19.301 1.00 24.52 14 PHE D CA 1
ATOM 5798 C C . PHE D 1 33 ? -45.877 -15.662 -19.184 1.00 23.40 14 PHE D C 1
ATOM 5799 O O . PHE D 1 33 ? -46.489 -16.462 -19.929 1.00 24.01 14 PHE D O 1
ATOM 5807 N N . ASP D 1 34 ? -46.459 -14.911 -18.250 1.00 23.40 15 ASP D N 1
ATOM 5808 C CA . ASP D 1 34 ? -47.920 -14.884 -18.010 1.00 24.43 15 ASP D CA 1
ATOM 5809 C C . ASP D 1 34 ? -48.619 -14.388 -19.268 1.00 23.68 15 ASP D C 1
ATOM 5810 O O . ASP D 1 34 ? -48.155 -13.462 -19.925 1.00 23.81 15 ASP D O 1
ATOM 5815 N N . PRO D 1 35 ? -49.776 -14.975 -19.621 1.00 22.40 16 PRO D N 1
ATOM 5816 C CA . PRO D 1 35 ? -50.565 -14.470 -20.736 1.00 22.18 16 PRO D CA 1
ATOM 5817 C C . PRO D 1 35 ? -51.343 -13.213 -20.342 1.00 22.47 16 PRO D C 1
ATOM 5818 O O . PRO D 1 35 ? -51.437 -12.895 -19.170 1.00 21.28 16 PRO D O 1
ATOM 5822 N N . VAL D 1 36 ? -51.915 -12.543 -21.337 1.00 20.88 17 VAL D N 1
ATOM 5823 C CA . VAL D 1 36 ? -52.959 -11.510 -21.103 1.00 20.73 17 VAL D CA 1
ATOM 5824 C C . VAL D 1 36 ? -54.117 -12.186 -20.370 1.00 19.94 17 VAL D C 1
ATOM 5825 O O . VAL D 1 36 ? -54.638 -13.197 -20.873 1.00 19.79 17 VAL D O 1
ATOM 5829 N N . PHE D 1 37 ? -54.500 -11.658 -19.210 1.00 20.09 18 PHE D N 1
ATOM 5830 C CA . PHE D 1 37 ? -55.578 -12.245 -18.387 1.00 19.86 18 PHE D CA 1
ATOM 5831 C C . PHE D 1 37 ? -56.909 -11.609 -18.785 1.00 19.96 18 PHE D C 1
ATOM 5832 O O . PHE D 1 37 ? -57.118 -10.403 -18.537 1.00 20.44 18 PHE D O 1
ATOM 5840 N N . VAL D 1 38 ? -57.791 -12.405 -19.385 1.00 19.40 19 VAL D N 1
ATOM 5841 C CA . VAL D 1 38 ? -59.162 -11.967 -19.751 1.00 20.09 19 VAL D CA 1
ATOM 5842 C C . VAL D 1 38 ? -60.075 -12.332 -18.583 1.00 22.12 19 VAL D C 1
ATOM 5843 O O . VAL D 1 38 ? -60.250 -13.534 -18.325 1.00 21.16 19 VAL D O 1
ATOM 5847 N N . ASN D 1 39 ? -60.612 -11.323 -17.895 1.00 23.68 20 ASN D N 1
ATOM 5848 C CA . ASN D 1 39 ? -61.448 -11.512 -16.683 1.00 26.05 20 ASN D CA 1
ATOM 5849 C C . ASN D 1 39 ? -62.782 -12.156 -17.080 1.00 26.07 20 ASN D C 1
ATOM 5850 O O . ASN D 1 39 ? -63.200 -12.034 -18.246 1.00 24.32 20 ASN D O 1
ATOM 5855 N N . ASP D 1 40 ? -63.441 -12.789 -16.110 1.00 28.19 21 ASP D N 1
ATOM 5856 C CA . ASP D 1 40 ? -64.740 -13.485 -16.274 1.00 30.84 21 ASP D CA 1
ATOM 5857 C C . ASP D 1 40 ? -65.765 -12.530 -16.905 1.00 31.84 21 ASP D C 1
ATOM 5858 O O . ASP D 1 40 ? -66.571 -12.999 -17.711 1.00 33.23 21 ASP D O 1
ATOM 5863 N N A ASP D 1 41 ? -65.733 -11.239 -16.549 0.50 31.40 22 ASP D N 1
ATOM 5864 N N B ASP D 1 41 ? -65.723 -11.237 -16.555 0.50 31.41 22 ASP D N 1
ATOM 5865 C CA A ASP D 1 41 ? -66.746 -10.233 -16.970 0.50 32.23 22 ASP D CA 1
ATOM 5866 C CA B ASP D 1 41 ? -66.736 -10.223 -16.963 0.50 32.25 22 ASP D CA 1
ATOM 5867 C C A ASP D 1 41 ? -66.238 -9.381 -18.142 0.50 31.29 22 ASP D C 1
ATOM 5868 C C B ASP D 1 41 ? -66.191 -9.322 -18.082 0.50 31.26 22 ASP D C 1
ATOM 5869 O O A ASP D 1 41 ? -66.983 -8.476 -18.558 0.50 31.61 22 ASP D O 1
ATOM 5870 O O B ASP D 1 41 ? -66.838 -8.306 -18.383 0.50 31.37 22 ASP D O 1
ATOM 5879 N N . ASP D 1 42 ? -65.044 -9.661 -18.676 1.00 30.16 23 ASP D N 1
ATOM 5880 C CA . ASP D 1 42 ? -64.458 -8.858 -19.784 1.00 28.64 23 ASP D CA 1
ATOM 5881 C C . ASP D 1 42 ? -65.249 -9.100 -21.076 1.00 27.19 23 ASP D C 1
ATOM 5882 O O . ASP D 1 42 ? -65.881 -10.172 -21.212 1.00 28.06 23 ASP D O 1
ATOM 5887 N N . GLY D 1 43 ? -65.204 -8.126 -21.986 1.00 26.01 24 GLY D N 1
ATOM 5888 C CA . GLY D 1 43 ? -65.770 -8.269 -23.332 1.00 25.87 24 GLY D CA 1
ATOM 5889 C C . GLY D 1 43 ? -66.530 -7.046 -23.777 1.00 24.49 24 GLY D C 1
ATOM 5890 O O . GLY D 1 43 ? -66.490 -6.025 -23.078 1.00 24.62 24 GLY D O 1
ATOM 5891 N N . TYR D 1 44 ? -67.196 -7.162 -24.921 1.00 23.07 25 TYR D N 1
ATOM 5892 C CA . TYR D 1 44 ? -67.779 -6.031 -25.677 1.00 24.26 25 TYR D CA 1
ATOM 5893 C C . TYR D 1 44 ? -69.119 -6.468 -26.248 1.00 23.72 25 TYR D C 1
ATOM 5894 O O . TYR D 1 44 ? -69.263 -7.643 -26.645 1.00 23.94 25 TYR D O 1
ATOM 5903 N N . ASP D 1 45 ? -70.071 -5.547 -26.325 1.00 25.55 26 ASP D N 1
ATOM 5904 C CA . ASP D 1 45 ? -71.381 -5.899 -26.922 1.00 27.59 26 ASP D CA 1
ATOM 5905 C C . ASP D 1 45 ? -71.181 -6.027 -28.437 1.00 25.84 26 ASP D C 1
ATOM 5906 O O . ASP D 1 45 ? -70.144 -5.584 -28.983 1.00 25.82 26 ASP D O 1
ATOM 5911 N N . LEU D 1 46 ? -72.151 -6.640 -29.099 1.00 26.61 27 LEU D N 1
ATOM 5912 C CA . LEU D 1 46 ? -72.035 -7.045 -30.521 1.00 27.12 27 LEU D CA 1
ATOM 5913 C C . LEU D 1 46 ? -72.078 -5.805 -31.428 1.00 28.87 27 LEU D C 1
ATOM 5914 O O . LEU D 1 46 ? -71.615 -5.913 -32.566 1.00 31.29 27 LEU D O 1
ATOM 5919 N N . ASP D 1 47 ? -72.555 -4.655 -30.944 1.00 27.83 28 ASP D N 1
ATOM 5920 C CA . ASP D 1 47 ? -72.613 -3.404 -31.750 1.00 29.08 28 ASP D CA 1
ATOM 5921 C C . ASP D 1 47 ? -71.268 -2.659 -31.726 1.00 26.76 28 ASP D C 1
ATOM 5922 O O . ASP D 1 47 ? -71.138 -1.701 -32.504 1.00 25.82 28 ASP D O 1
ATOM 5927 N N . SER D 1 48 ? -70.307 -3.073 -30.901 1.00 23.62 29 SER D N 1
ATOM 5928 C CA . SER D 1 48 ? -68.993 -2.385 -30.748 1.00 23.24 29 SER D CA 1
ATOM 5929 C C . SER D 1 48 ? -68.163 -2.489 -32.030 1.00 22.56 29 SER D C 1
ATOM 5930 O O . SER D 1 48 ? -67.455 -1.515 -32.385 1.00 20.84 29 SER D O 1
ATOM 5933 N N . PHE D 1 49 ? -68.209 -3.650 -32.681 1.00 20.99 30 PHE D N 1
ATOM 5934 C CA . PHE D 1 49 ? -67.312 -4.005 -33.807 1.00 21.67 30 PHE D CA 1
ATOM 5935 C C . PHE D 1 49 ? -68.148 -4.572 -34.952 1.00 23.02 30 PHE D C 1
ATOM 5936 O O . PHE D 1 49 ? -69.370 -4.789 -34.778 1.00 24.90 30 PHE D O 1
ATOM 5944 N N . MET D 1 50 ? -67.502 -4.805 -36.091 1.00 21.86 31 MET D N 1
ATOM 5945 C CA . MET D 1 50 ? -68.116 -5.490 -37.254 1.00 23.36 31 MET D CA 1
ATOM 5946 C C . MET D 1 50 ? -68.344 -6.961 -36.889 1.00 23.12 31 MET D C 1
ATOM 5947 O O . MET D 1 50 ? -67.384 -7.630 -36.458 1.00 22.97 31 MET D O 1
ATOM 5952 N N . ILE D 1 51 ? -69.587 -7.423 -37.021 1.00 23.45 32 ILE D N 1
ATOM 5953 C CA . ILE D 1 51 ? -69.989 -8.847 -36.842 1.00 25.28 32 ILE D CA 1
ATOM 5954 C C . ILE D 1 51 ? -70.782 -9.236 -38.080 1.00 26.34 32 ILE D C 1
ATOM 5955 O O . ILE D 1 51 ? -71.686 -8.490 -38.458 1.00 26.05 32 ILE D O 1
ATOM 5960 N N . PRO D 1 52 ? -70.516 -10.406 -38.713 1.00 25.56 33 PRO D N 1
ATOM 5961 C CA . PRO D 1 52 ? -71.346 -10.862 -39.829 1.00 27.39 33 PRO D CA 1
ATOM 5962 C C . PRO D 1 52 ? -72.813 -10.927 -39.367 1.00 25.58 33 PRO D C 1
ATOM 5963 O O . PRO D 1 52 ? -73.085 -11.497 -38.333 1.00 25.53 33 PRO D O 1
ATOM 5967 N N . ALA D 1 53 ? -73.717 -10.318 -40.133 1.00 28.77 34 ALA D N 1
ATOM 5968 C CA . ALA D 1 53 ? -75.124 -10.077 -39.726 1.00 30.20 34 ALA D CA 1
ATOM 5969 C C . ALA D 1 53 ? -75.774 -11.384 -39.251 1.00 30.51 34 ALA D C 1
ATOM 5970 O O . ALA D 1 53 ? -76.433 -11.366 -38.199 1.00 35.03 34 ALA D O 1
ATOM 5972 N N . HIS D 1 54 ? -75.580 -12.484 -39.980 1.00 29.20 35 HIS D N 1
ATOM 5973 C CA . HIS D 1 54 ? -76.232 -13.797 -39.717 1.00 30.21 35 HIS D CA 1
ATOM 5974 C C . HIS D 1 54 ? -75.682 -14.460 -38.451 1.00 30.32 35 HIS D C 1
ATOM 5975 O O . HIS D 1 54 ? -76.371 -15.346 -37.923 1.00 34.30 35 HIS D O 1
ATOM 5982 N N . TYR D 1 55 ? -74.489 -14.083 -37.980 1.00 28.53 36 TYR D N 1
ATOM 5983 C CA . TYR D 1 55 ? -73.903 -14.688 -36.763 1.00 28.09 36 TYR D CA 1
ATOM 5984 C C . TYR D 1 55 ? -74.426 -13.995 -35.501 1.00 27.74 36 TYR D C 1
ATOM 5985 O O . TYR D 1 55 ? -74.369 -14.622 -34.440 1.00 26.92 36 TYR D O 1
ATOM 5994 N N . LYS D 1 56 ? -74.880 -12.747 -35.598 1.00 30.12 37 LYS D N 1
ATOM 5995 C CA . LYS D 1 56 ? -75.187 -11.902 -34.411 1.00 34.18 37 LYS D CA 1
ATOM 5996 C C . LYS D 1 56 ? -76.141 -12.629 -33.457 1.00 33.49 37 LYS D C 1
ATOM 5997 O O . LYS D 1 56 ? -75.883 -12.612 -32.239 1.00 32.07 37 LYS D O 1
ATOM 6003 N N . LYS D 1 57 ? -77.196 -13.260 -33.986 1.00 35.30 38 LYS D N 1
ATOM 6004 C CA . LYS D 1 57 ? -78.267 -13.899 -33.170 1.00 36.46 38 LYS D CA 1
ATOM 6005 C C . LYS D 1 57 ? -77.718 -15.108 -32.399 1.00 34.68 38 LYS D C 1
ATOM 6006 O O . LYS D 1 57 ? -78.407 -15.564 -31.471 1.00 32.84 38 LYS D O 1
ATOM 6012 N N . TYR D 1 58 ? -76.526 -15.609 -32.744 1.00 30.95 39 TYR D N 1
ATOM 6013 C CA . TYR D 1 58 ? -75.941 -16.842 -32.156 1.00 32.93 39 TYR D CA 1
ATOM 6014 C C . TYR D 1 58 ? -74.768 -16.517 -31.227 1.00 29.40 39 TYR D C 1
ATOM 6015 O O . TYR D 1 58 ? -74.125 -17.464 -30.730 1.00 30.06 39 TYR D O 1
ATOM 6024 N N . LEU D 1 59 ? -74.487 -15.233 -30.992 1.00 28.13 40 LEU D N 1
ATOM 6025 C CA . LEU D 1 59 ? -73.353 -14.806 -30.132 1.00 27.79 40 LEU D CA 1
ATOM 6026 C C . LEU D 1 59 ? -73.894 -14.051 -28.920 1.00 27.33 40 LEU D C 1
ATOM 6027 O O . LEU D 1 59 ? -74.863 -13.282 -29.080 1.00 28.44 40 LEU D O 1
ATOM 6032 N N . THR D 1 60 ? -73.280 -14.264 -27.758 1.00 27.32 41 THR D N 1
ATOM 6033 C CA . THR D 1 60 ? -73.572 -13.508 -26.515 1.00 28.78 41 THR D CA 1
ATOM 6034 C C . THR D 1 60 ? -72.848 -12.160 -26.556 1.00 28.14 41 THR D C 1
ATOM 6035 O O . THR D 1 60 ? -73.480 -11.126 -26.306 1.00 28.11 41 THR D O 1
ATOM 6039 N N . LYS D 1 61 ? -71.549 -12.186 -26.855 1.00 26.07 42 LYS D N 1
ATOM 6040 C CA . LYS D 1 61 ? -70.679 -10.994 -26.801 1.00 25.69 42 LYS D CA 1
ATOM 6041 C C . LYS D 1 61 ? -69.365 -11.315 -27.513 1.00 24.43 42 LYS D C 1
ATOM 6042 O O . LYS D 1 61 ? -69.093 -12.503 -27.788 1.00 22.89 42 LYS D O 1
ATOM 6048 N N . VAL D 1 62 ? -68.583 -10.276 -27.766 1.00 22.87 43 VAL D N 1
ATOM 6049 C CA . VAL D 1 62 ? -67.155 -10.396 -28.168 1.00 22.66 43 VAL D CA 1
ATOM 6050 C C . VAL D 1 62 ? -66.346 -10.523 -26.883 1.00 22.23 43 VAL D C 1
ATOM 6051 O O . VAL D 1 62 ? -66.510 -9.673 -25.993 1.00 24.85 43 VAL D O 1
ATOM 6055 N N . LEU D 1 63 ? -65.502 -11.544 -26.782 1.00 22.52 44 LEU D N 1
ATOM 6056 C CA . LEU D 1 63 ? -64.600 -11.702 -25.616 1.00 22.54 44 LEU D CA 1
ATOM 6057 C C . LEU D 1 63 ? -63.285 -10.976 -25.907 1.00 22.98 44 LEU D C 1
ATOM 6058 O O . LEU D 1 63 ? -62.876 -10.149 -25.081 1.00 23.83 44 LEU D O 1
ATOM 6063 N N . VAL D 1 64 ? -62.647 -11.283 -27.037 1.00 21.73 45 VAL D N 1
ATOM 6064 C CA . VAL D 1 64 ? -61.358 -10.668 -27.463 1.00 22.83 45 VAL D CA 1
ATOM 6065 C C . VAL D 1 64 ? -61.485 -10.250 -28.924 1.00 22.48 45 VAL D C 1
ATOM 6066 O O . VAL D 1 64 ? -61.598 -11.102 -29.804 1.00 21.33 45 VAL D O 1
ATOM 6070 N N . PRO D 1 65 ? -61.435 -8.937 -29.230 1.00 23.15 46 PRO D N 1
ATOM 6071 C CA . PRO D 1 65 ? -61.499 -8.470 -30.612 1.00 23.93 46 PRO D CA 1
ATOM 6072 C C . PRO D 1 65 ? -60.318 -8.956 -31.458 1.00 21.85 46 PRO D C 1
ATOM 6073 O O . PRO D 1 65 ? -59.228 -9.120 -30.904 1.00 20.82 46 PRO D O 1
ATOM 6077 N N . ASN D 1 66 ? -60.552 -9.106 -32.765 1.00 22.18 47 ASN D N 1
ATOM 6078 C CA . ASN D 1 66 ? -59.554 -9.495 -33.794 1.00 22.06 47 ASN D CA 1
ATOM 6079 C C . ASN D 1 66 ? -58.261 -8.707 -33.587 1.00 22.16 47 ASN D C 1
ATOM 6080 O O . ASN D 1 66 ? -57.184 -9.306 -33.622 1.00 20.78 47 ASN D O 1
ATOM 6085 N N . GLY D 1 67 ? -58.365 -7.392 -33.421 1.00 24.03 48 GLY D N 1
ATOM 6086 C CA . GLY D 1 67 ? -57.185 -6.516 -33.356 1.00 23.25 48 GLY D CA 1
ATOM 6087 C C . GLY D 1 67 ? -56.304 -6.812 -32.155 1.00 22.75 48 GLY D C 1
ATOM 6088 O O . GLY D 1 67 ? -55.064 -6.733 -32.315 1.00 23.07 48 GLY D O 1
ATOM 6089 N N . VAL D 1 68 ? -56.890 -7.102 -30.992 1.00 22.63 49 VAL D N 1
ATOM 6090 C CA . VAL D 1 68 ? -56.140 -7.438 -29.740 1.00 22.72 49 VAL D CA 1
ATOM 6091 C C . VAL D 1 68 ? -55.434 -8.777 -29.969 1.00 20.65 49 VAL D C 1
ATOM 6092 O O . VAL D 1 68 ? -54.289 -8.931 -29.530 1.00 18.36 49 VAL D O 1
ATOM 6096 N N . ILE D 1 69 ? -56.120 -9.715 -30.610 1.00 19.87 50 ILE D N 1
ATOM 6097 C CA . ILE D 1 69 ? -55.535 -11.049 -30.941 1.00 18.72 50 ILE D CA 1
ATOM 6098 C C . ILE D 1 69 ? -54.295 -10.834 -31.811 1.00 17.92 50 ILE D C 1
ATOM 6099 O O . ILE D 1 69 ? -53.219 -11.348 -31.466 1.00 17.53 50 ILE D O 1
ATOM 6104 N N . LYS D 1 70 ? -54.429 -10.062 -32.893 1.00 18.46 51 LYS D N 1
ATOM 6105 C CA . LYS D 1 70 ? -53.310 -9.797 -33.832 1.00 19.86 51 LYS D CA 1
ATOM 6106 C C . LYS D 1 70 ? -52.153 -9.135 -33.074 1.00 17.96 51 LYS D C 1
ATOM 6107 O O . LYS D 1 70 ? -50.990 -9.557 -33.258 1.00 16.95 51 LYS D O 1
ATOM 6113 N N . ASN D 1 71 ? -52.449 -8.112 -32.272 1.00 17.02 52 ASN D N 1
ATOM 6114 C CA . ASN D 1 71 ? -51.405 -7.373 -31.517 1.00 16.64 52 ASN D CA 1
ATOM 6115 C C . ASN D 1 71 ? -50.692 -8.330 -30.555 1.00 16.41 52 ASN D C 1
ATOM 6116 O O . ASN D 1 71 ? -49.461 -8.228 -30.409 1.00 16.62 52 ASN D O 1
ATOM 6121 N N . ARG D 1 72 ? -51.438 -9.205 -29.894 1.00 16.94 53 ARG D N 1
ATOM 6122 C CA . ARG D 1 72 ? -50.838 -10.176 -28.946 1.00 16.75 53 ARG D CA 1
ATOM 6123 C C . ARG D 1 72 ? -49.937 -11.161 -29.701 1.00 16.54 53 ARG D C 1
ATOM 6124 O O . ARG D 1 72 ? -48.841 -11.471 -29.195 1.00 16.77 53 ARG D O 1
ATOM 6132 N N . ILE D 1 73 ? -50.368 -11.636 -30.870 1.00 16.55 54 ILE D N 1
ATOM 6133 C CA . ILE D 1 73 ? -49.582 -12.630 -31.656 1.00 16.44 54 ILE D CA 1
ATOM 6134 C C . ILE D 1 73 ? -48.275 -11.981 -32.122 1.00 16.91 54 ILE D C 1
ATOM 6135 O O . ILE D 1 73 ? -47.238 -12.674 -32.109 1.00 16.29 54 ILE D O 1
ATOM 6140 N N . GLU D 1 74 ? -48.301 -10.695 -32.502 1.00 17.29 55 GLU D N 1
ATOM 6141 C CA . GLU D 1 74 ? -47.051 -9.993 -32.890 1.00 17.66 55 GLU D CA 1
ATOM 6142 C C . GLU D 1 74 ? -46.065 -10.071 -31.712 1.00 17.47 55 GLU D C 1
ATOM 6143 O O . GLU D 1 74 ? -44.874 -10.360 -31.948 1.00 17.73 55 GLU D O 1
ATOM 6149 N N . LYS D 1 75 ? -46.537 -9.849 -30.488 1.00 17.59 56 LYS D N 1
ATOM 6150 C CA . LYS D 1 75 ? -45.664 -9.870 -29.287 1.00 18.21 56 LYS D CA 1
ATOM 6151 C C . LYS D 1 75 ? -45.191 -11.309 -29.021 1.00 17.11 56 LYS D C 1
ATOM 6152 O O . LYS D 1 75 ? -43.999 -11.485 -28.683 1.00 17.88 56 LYS D O 1
ATOM 6158 N N . LEU D 1 76 ? -46.050 -12.312 -29.204 1.00 17.24 57 LEU D N 1
ATOM 6159 C CA . LEU D 1 76 ? -45.615 -13.731 -29.067 1.00 18.04 57 LEU D CA 1
ATOM 6160 C C . LEU D 1 76 ? -44.496 -14.034 -30.073 1.00 18.04 57 LEU D C 1
ATOM 6161 O O . LEU D 1 76 ? -43.522 -14.716 -29.701 1.00 17.11 57 LEU D O 1
ATOM 6166 N N . ALA D 1 77 ? -44.609 -13.554 -31.316 1.00 17.22 58 ALA D N 1
ATOM 6167 C CA . ALA D 1 77 ? -43.565 -13.787 -32.342 1.00 17.19 58 ALA D CA 1
ATOM 6168 C C . ALA D 1 77 ? -42.246 -13.176 -31.859 1.00 17.91 58 ALA D C 1
ATOM 6169 O O . ALA D 1 77 ? -41.197 -13.819 -31.998 1.00 17.28 58 ALA D O 1
ATOM 6171 N N . TYR D 1 78 ? -42.293 -11.967 -31.299 1.00 19.13 59 TYR D N 1
ATOM 6172 C CA . TYR D 1 78 ? -41.106 -11.296 -30.715 1.00 20.62 59 TYR D CA 1
ATOM 6173 C C . TYR D 1 78 ? -40.520 -12.169 -29.601 1.00 20.63 59 TYR D C 1
ATOM 6174 O O . TYR D 1 78 ? -39.283 -12.397 -29.609 1.00 19.31 59 TYR D O 1
ATOM 6183 N N . ASP D 1 79 ? -41.367 -12.661 -28.691 1.00 19.08 60 ASP D N 1
ATOM 6184 C CA . ASP D 1 79 ? -40.933 -13.518 -27.555 1.00 20.13 60 ASP D CA 1
ATOM 6185 C C . ASP D 1 79 ? -40.246 -14.779 -28.099 1.00 20.86 60 ASP D C 1
ATOM 6186 O O . ASP D 1 79 ? -39.208 -15.158 -27.552 1.00 21.55 60 ASP D O 1
ATOM 6191 N N . ILE D 1 80 ? -40.803 -15.394 -29.142 1.00 18.94 61 ILE D N 1
ATOM 6192 C CA . ILE D 1 80 ? -40.250 -16.633 -29.761 1.00 18.89 61 ILE D CA 1
ATOM 6193 C C . ILE D 1 80 ? -38.896 -16.311 -30.413 1.00 19.50 61 ILE D C 1
ATOM 6194 O O . ILE D 1 80 ? -37.925 -17.065 -30.178 1.00 19.94 61 ILE D O 1
ATOM 6199 N N . LYS D 1 81 ? -38.803 -15.221 -31.171 1.00 19.63 62 LYS D N 1
ATOM 6200 C CA . LYS D 1 81 ? -37.529 -14.813 -31.824 1.00 21.69 62 LYS D CA 1
ATOM 6201 C C . LYS D 1 81 ? -36.463 -14.565 -30.741 1.00 23.96 62 LYS D C 1
ATOM 6202 O O . LYS D 1 81 ? -35.287 -14.962 -30.964 1.00 22.58 62 LYS D O 1
ATOM 6208 N N . LYS D 1 82 ? -36.836 -13.952 -29.613 1.00 24.01 63 LYS D N 1
ATOM 6209 C CA . LYS D 1 82 ? -35.880 -13.638 -28.513 1.00 27.30 63 LYS D CA 1
ATOM 6210 C C . LYS D 1 82 ? -35.315 -14.930 -27.919 1.00 26.98 63 LYS D C 1
ATOM 6211 O O . LYS D 1 82 ? -34.141 -14.929 -27.492 1.00 28.03 63 LYS D O 1
ATOM 6217 N N . VAL D 1 83 ? -36.113 -15.993 -27.885 1.00 24.75 64 VAL D N 1
ATOM 6218 C CA . VAL D 1 83 ? -35.709 -17.309 -27.309 1.00 24.49 64 VAL D CA 1
ATOM 6219 C C . VAL D 1 83 ? -34.836 -18.072 -28.311 1.00 24.02 64 VAL D C 1
ATOM 6220 O O . VAL D 1 83 ? -33.755 -18.527 -27.904 1.00 23.56 64 VAL D O 1
ATOM 6224 N N . TYR D 1 84 ? -35.275 -18.226 -29.565 1.00 22.24 65 TYR D N 1
ATOM 6225 C CA . TYR D 1 84 ? -34.593 -19.088 -30.559 1.00 22.35 65 TYR D CA 1
ATOM 6226 C C . TYR D 1 84 ? -33.392 -18.359 -31.155 1.00 23.94 65 TYR D C 1
ATOM 6227 O O . TYR D 1 84 ? -32.469 -19.059 -31.601 1.00 22.87 65 TYR D O 1
ATOM 6236 N N . ASN D 1 85 ? -33.416 -17.023 -31.148 1.00 25.62 66 ASN D N 1
ATOM 6237 C CA . ASN D 1 85 ? -32.415 -16.164 -31.832 1.00 29.05 66 ASN D CA 1
ATOM 6238 C C . ASN D 1 85 ? -32.286 -16.644 -33.286 1.00 28.76 66 ASN D C 1
ATOM 6239 O O . ASN D 1 85 ? -33.261 -16.467 -34.024 1.00 28.38 66 ASN D O 1
ATOM 6244 N N . ASN D 1 86 ? -31.154 -17.231 -33.700 1.00 27.01 67 ASN D N 1
ATOM 6245 C CA . ASN D 1 86 ? -30.939 -17.673 -35.106 1.00 28.21 67 ASN D CA 1
ATOM 6246 C C . ASN D 1 86 ? -30.909 -19.203 -35.198 1.00 26.61 67 ASN D C 1
ATOM 6247 O O . ASN D 1 86 ? -30.584 -19.726 -36.282 1.00 26.66 67 ASN D O 1
ATOM 6252 N N . GLU D 1 87 ? -31.251 -19.912 -34.120 1.00 26.41 68 GLU D N 1
ATOM 6253 C CA . GLU D 1 87 ? -31.274 -21.397 -34.103 1.00 27.51 68 GLU D CA 1
ATOM 6254 C C . GLU D 1 87 ? -32.450 -21.887 -34.952 1.00 27.53 68 GLU D C 1
ATOM 6255 O O . GLU D 1 87 ? -33.593 -21.486 -34.664 1.00 27.20 68 GLU D O 1
ATOM 6261 N N . GLU D 1 88 ? -32.168 -22.731 -35.947 1.00 26.96 69 GLU D N 1
ATOM 6262 C CA . GLU D 1 88 ? -33.183 -23.369 -36.825 1.00 29.73 69 GLU D CA 1
ATOM 6263 C C . GLU D 1 88 ? -34.224 -24.074 -35.950 1.00 26.73 69 GLU D C 1
ATOM 6264 O O . GLU D 1 88 ? -33.834 -24.844 -35.072 1.00 26.80 69 GLU D O 1
ATOM 6270 N N . PHE D 1 89 ? -35.511 -23.827 -36.198 1.00 24.80 70 PHE D N 1
ATOM 6271 C CA . PHE D 1 89 ? -36.604 -24.613 -35.585 1.00 23.78 70 PHE D CA 1
ATOM 6272 C C . PHE D 1 89 ? -37.690 -24.885 -36.624 1.00 24.53 70 PHE D C 1
ATOM 6273 O O . PHE D 1 89 ? -37.645 -24.378 -37.746 1.00 24.30 70 PHE D O 1
ATOM 6281 N N . HIS D 1 90 ? -38.624 -25.747 -36.252 1.00 22.68 71 HIS D N 1
ATOM 6282 C CA . HIS D 1 90 ? -39.656 -26.316 -37.145 1.00 23.47 71 HIS D CA 1
ATOM 6283 C C . HIS D 1 90 ? -41.016 -26.097 -36.501 1.00 23.34 71 HIS D C 1
ATOM 6284 O O . HIS D 1 90 ? -41.225 -26.605 -35.393 1.00 22.36 71 HIS D O 1
ATOM 6291 N N . ILE D 1 91 ? -41.853 -25.303 -37.160 1.00 23.81 72 ILE D N 1
ATOM 6292 C CA . ILE D 1 91 ? -43.177 -24.897 -36.623 1.00 24.89 72 ILE D CA 1
ATOM 6293 C C . ILE D 1 91 ? -44.189 -25.922 -37.119 1.00 25.65 72 ILE D C 1
ATOM 6294 O O . ILE D 1 91 ? -44.251 -26.172 -38.337 1.00 24.83 72 ILE D O 1
ATOM 6299 N N . LEU D 1 92 ? -44.950 -26.488 -36.190 1.00 24.13 73 LEU D N 1
ATOM 6300 C CA . LEU D 1 92 ? -45.938 -27.556 -36.445 1.00 24.79 73 LEU D CA 1
ATOM 6301 C C . LEU D 1 92 ? -47.335 -27.009 -36.142 1.00 24.33 73 LEU D C 1
ATOM 6302 O O . LEU D 1 92 ? -47.637 -26.791 -34.961 1.00 24.32 73 LEU D O 1
ATOM 6307 N N . CYS D 1 93 ? -48.109 -26.746 -37.195 1.00 23.26 74 CYS D N 1
ATOM 6308 C CA . CYS D 1 93 ? -49.485 -26.197 -37.147 1.00 23.30 74 CYS D CA 1
ATOM 6309 C C . CYS D 1 93 ? -50.472 -27.337 -36.888 1.00 23.26 74 CYS D C 1
ATOM 6310 O O . CYS D 1 93 ? -50.546 -28.268 -37.720 1.00 22.95 74 CYS D O 1
ATOM 6313 N N A LEU D 1 94 ? -51.223 -27.265 -35.784 0.50 21.80 75 LEU D N 1
ATOM 6314 N N B LEU D 1 94 ? -51.215 -27.271 -35.780 0.50 21.42 75 LEU D N 1
ATOM 6315 C CA A LEU D 1 94 ? -52.303 -28.233 -35.470 0.50 23.04 75 LEU D CA 1
ATOM 6316 C CA B LEU D 1 94 ? -52.303 -28.233 -35.471 0.50 22.41 75 LEU D CA 1
ATOM 6317 C C A LEU D 1 94 ? -53.603 -27.748 -36.124 0.50 22.48 75 LEU D C 1
ATOM 6318 C C B LEU D 1 94 ? -53.598 -27.745 -36.127 0.50 22.13 75 LEU D C 1
ATOM 6319 O O A LEU D 1 94 ? -54.310 -26.912 -35.532 0.50 23.64 75 LEU D O 1
ATOM 6320 O O B LEU D 1 94 ? -54.299 -26.911 -35.531 0.50 23.31 75 LEU D O 1
ATOM 6329 N N . LEU D 1 95 ? -53.887 -28.259 -37.321 1.00 22.35 76 LEU D N 1
ATOM 6330 C CA . LEU D 1 95 ? -55.121 -27.929 -38.082 1.00 22.16 76 LEU D CA 1
ATOM 6331 C C . LEU D 1 95 ? -56.317 -28.567 -37.383 1.00 22.34 76 LEU D C 1
ATOM 6332 O O . LEU D 1 95 ? -56.154 -29.608 -36.725 1.00 22.46 76 LEU D O 1
ATOM 6337 N N . LYS D 1 96 ? -57.507 -27.967 -37.532 1.00 21.10 77 LYS D N 1
ATOM 6338 C CA . LYS D 1 96 ? -57.766 -26.800 -38.364 1.00 21.07 77 LYS D CA 1
ATOM 6339 C C . LYS D 1 96 ? -57.780 -25.495 -37.548 1.00 21.37 77 LYS D C 1
ATOM 6340 O O . LYS D 1 96 ? -57.615 -24.400 -38.150 1.00 21.20 77 LYS D O 1
ATOM 6346 N N . GLY D 1 97 ? -58.007 -25.578 -36.238 1.00 20.84 78 GLY D N 1
ATOM 6347 C CA . GLY D 1 97 ? -58.289 -24.407 -35.389 1.00 20.90 78 GLY D CA 1
ATOM 6348 C C . GLY D 1 97 ? -57.128 -23.434 -35.258 1.00 20.46 78 GLY D C 1
ATOM 6349 O O . GLY D 1 97 ? -57.376 -22.264 -34.941 1.00 20.56 78 GLY D O 1
ATOM 6350 N N A SER D 1 98 ? -55.891 -23.893 -35.482 0.50 20.52 79 SER D N 1
ATOM 6351 N N B SER D 1 98 ? -55.895 -23.885 -35.485 0.50 21.27 79 SER D N 1
ATOM 6352 C CA A SER D 1 98 ? -54.664 -23.075 -35.311 0.50 20.56 79 SER D CA 1
ATOM 6353 C CA B SER D 1 98 ? -54.674 -23.060 -35.308 0.50 21.78 79 SER D CA 1
ATOM 6354 C C A SER D 1 98 ? -54.387 -22.198 -36.547 0.50 20.81 79 SER D C 1
ATOM 6355 C C B SER D 1 98 ? -54.394 -22.191 -36.543 0.50 21.49 79 SER D C 1
ATOM 6356 O O A SER D 1 98 ? -53.406 -21.441 -36.504 0.50 19.98 79 SER D O 1
ATOM 6357 O O B SER D 1 98 ? -53.393 -21.452 -36.501 0.50 20.62 79 SER D O 1
ATOM 6362 N N . ARG D 1 99 ? -55.217 -22.280 -37.597 1.00 19.88 80 ARG D N 1
ATOM 6363 C CA . ARG D 1 99 ? -54.913 -21.651 -38.918 1.00 20.90 80 ARG D CA 1
ATOM 6364 C C . ARG D 1 99 ? -54.588 -20.160 -38.761 1.00 19.05 80 ARG D C 1
ATOM 6365 O O . ARG D 1 99 ? -53.506 -19.732 -39.218 1.00 20.46 80 ARG D O 1
ATOM 6373 N N . GLY D 1 100 ? -55.492 -19.385 -38.172 1.00 19.49 81 GLY D N 1
ATOM 6374 C CA . GLY D 1 100 ? -55.317 -17.927 -37.994 1.00 20.40 81 GLY D CA 1
ATOM 6375 C C . GLY D 1 100 ? -54.086 -17.617 -37.156 1.00 19.67 81 GLY D C 1
ATOM 6376 O O . GLY D 1 100 ? -53.286 -16.743 -37.539 1.00 19.60 81 GLY D O 1
ATOM 6377 N N . PHE D 1 101 ? -53.930 -18.314 -36.034 1.00 19.26 82 PHE D N 1
ATOM 6378 C CA . PHE D 1 101 ? -52.790 -18.110 -35.108 1.00 18.33 82 PHE D CA 1
ATOM 6379 C C . PHE D 1 101 ? -51.472 -18.358 -35.848 1.00 18.41 82 PHE D C 1
ATOM 6380 O O . PHE D 1 101 ? -50.562 -17.513 -35.809 1.00 18.71 82 PHE D O 1
ATOM 6388 N N . PHE D 1 102 ? -51.370 -19.513 -36.502 1.00 19.75 83 PHE D N 1
ATOM 6389 C CA . PHE D 1 102 ? -50.171 -19.955 -37.256 1.00 20.79 83 PHE D CA 1
ATOM 6390 C C . PHE D 1 102 ? -49.843 -18.919 -38.334 1.00 20.66 83 PHE D C 1
ATOM 6391 O O . PHE D 1 102 ? -48.667 -18.523 -38.459 1.00 21.02 83 PHE D O 1
ATOM 6399 N N . THR D 1 103 ? -50.849 -18.477 -39.087 1.00 21.04 84 THR D N 1
ATOM 6400 C CA . THR D 1 103 ? -50.679 -17.490 -40.180 1.00 22.67 84 THR D CA 1
ATOM 6401 C C . THR D 1 103 ? -50.024 -16.218 -39.627 1.00 22.69 84 THR D C 1
ATOM 6402 O O . THR D 1 103 ? -49.030 -15.745 -40.218 1.00 22.50 84 THR D O 1
ATOM 6406 N N . ALA D 1 104 ? -50.573 -15.681 -38.539 1.00 22.27 85 ALA D N 1
ATOM 6407 C CA . ALA D 1 104 ? -50.110 -14.414 -37.930 1.00 22.15 85 ALA D CA 1
ATOM 6408 C C . ALA D 1 104 ? -48.701 -14.611 -37.354 1.00 21.91 85 ALA D C 1
ATOM 6409 O O . ALA D 1 104 ? -47.865 -13.699 -37.514 1.00 22.24 85 ALA D O 1
ATOM 6411 N N A LEU D 1 105 ? -48.428 -15.764 -36.727 0.50 21.18 86 LEU D N 1
ATOM 6412 N N B LEU D 1 105 ? -48.431 -15.764 -36.736 0.50 21.78 86 LEU D N 1
ATOM 6413 C CA A LEU D 1 105 ? -47.081 -16.071 -36.174 0.50 21.47 86 LEU D CA 1
ATOM 6414 C CA B LEU D 1 105 ? -47.093 -16.075 -36.171 0.50 22.44 86 LEU D CA 1
ATOM 6415 C C A LEU D 1 105 ? -46.059 -16.099 -37.316 0.50 22.56 86 LEU D C 1
ATOM 6416 C C B LEU D 1 105 ? -46.060 -16.116 -37.303 0.50 23.14 86 LEU D C 1
ATOM 6417 O O A LEU D 1 105 ? -44.992 -15.483 -37.167 0.50 20.99 86 LEU D O 1
ATOM 6418 O O B LEU D 1 105 ? -44.985 -15.505 -37.135 0.50 21.59 86 LEU D O 1
ATOM 6427 N N . LEU D 1 106 ? -46.372 -16.793 -38.416 1.00 22.31 87 LEU D N 1
ATOM 6428 C CA . LEU D 1 106 ? -45.456 -16.880 -39.589 1.00 23.81 87 LEU D CA 1
ATOM 6429 C C . LEU D 1 106 ? -45.168 -15.470 -40.111 1.00 23.29 87 LEU D C 1
ATOM 6430 O O . LEU D 1 106 ? -43.988 -15.167 -40.387 1.00 23.71 87 LEU D O 1
ATOM 6435 N N . LYS D 1 107 ? -46.209 -14.657 -40.268 1.00 22.79 88 LYS D N 1
ATOM 6436 C CA . LYS D 1 107 ? -46.077 -13.271 -40.792 1.00 23.18 88 LYS D CA 1
ATOM 6437 C C . LYS D 1 107 ? -45.080 -12.492 -39.924 1.00 23.19 88 LYS D C 1
ATOM 6438 O O . LYS D 1 107 ? -44.109 -11.913 -40.478 1.00 22.37 88 LYS D O 1
ATOM 6444 N N . HIS D 1 108 ? -45.312 -12.460 -38.612 1.00 22.69 89 HIS D N 1
ATOM 6445 C CA . HIS D 1 108 ? -44.531 -11.611 -37.678 1.00 22.53 89 HIS D CA 1
ATOM 6446 C C . HIS D 1 108 ? -43.140 -12.213 -37.449 1.00 23.70 89 HIS D C 1
ATOM 6447 O O . HIS D 1 108 ? -42.179 -11.429 -37.421 1.00 24.73 89 HIS D O 1
ATOM 6454 N N . LEU D 1 109 ? -43.012 -13.535 -37.305 1.00 23.97 90 LEU D N 1
ATOM 6455 C CA . LEU D 1 109 ? -41.678 -14.180 -37.148 1.00 25.06 90 LEU D CA 1
ATOM 6456 C C . LEU D 1 109 ? -40.820 -13.883 -38.379 1.00 26.37 90 LEU D C 1
ATOM 6457 O O . LEU D 1 109 ? -39.635 -13.546 -38.205 1.00 26.76 90 LEU D O 1
ATOM 6462 N N . SER D 1 110 ? -41.394 -14.032 -39.577 1.00 26.01 91 SER D N 1
ATOM 6463 C CA . SER D 1 110 ? -40.684 -13.814 -40.864 1.00 28.58 91 SER D CA 1
ATOM 6464 C C . SER D 1 110 ? -40.209 -12.360 -40.942 1.00 27.99 91 SER D C 1
ATOM 6465 O O . SER D 1 110 ? -39.015 -12.135 -41.282 1.00 27.44 91 SER D O 1
ATOM 6468 N N . ARG D 1 111 ? -41.096 -11.412 -40.623 1.00 26.57 92 ARG D N 1
ATOM 6469 C CA . ARG D 1 111 ? -40.766 -9.968 -40.701 1.00 28.28 92 ARG D CA 1
ATOM 6470 C C . ARG D 1 111 ? -39.658 -9.643 -39.691 1.00 29.74 92 ARG D C 1
ATOM 6471 O O . ARG D 1 111 ? -38.664 -9.004 -40.076 1.00 29.81 92 ARG D O 1
ATOM 6479 N N . ILE D 1 112 ? -39.821 -10.077 -38.443 1.00 29.22 93 ILE D N 1
ATOM 6480 C CA . ILE D 1 112 ? -38.839 -9.778 -37.363 1.00 31.22 93 ILE D CA 1
ATOM 6481 C C . ILE D 1 112 ? -37.485 -10.379 -37.759 1.00 30.52 93 ILE D C 1
ATOM 6482 O O . ILE D 1 112 ? -36.456 -9.653 -37.673 1.00 33.86 93 ILE D O 1
ATOM 6487 N N . HIS D 1 113 ? -37.465 -11.633 -38.215 1.00 30.93 94 HIS D N 1
ATOM 6488 C CA . HIS D 1 113 ? -36.209 -12.325 -38.602 1.00 31.44 94 HIS D CA 1
ATOM 6489 C C . HIS D 1 113 ? -35.581 -11.647 -39.824 1.00 34.89 94 HIS D C 1
ATOM 6490 O O . HIS D 1 113 ? -34.365 -11.350 -39.791 1.00 35.02 94 HIS D O 1
ATOM 6497 N N . ASN D 1 114 ? -36.372 -11.413 -40.869 1.00 32.55 95 ASN D N 1
ATOM 6498 C CA . ASN D 1 114 ? -35.838 -10.948 -42.175 1.00 35.00 95 ASN D CA 1
ATOM 6499 C C . ASN D 1 114 ? -35.444 -9.466 -42.085 1.00 36.79 95 ASN D C 1
ATOM 6500 O O . ASN D 1 114 ? -34.471 -9.113 -42.787 1.00 44.17 95 ASN D O 1
ATOM 6505 N N . TYR D 1 115 ? -36.108 -8.654 -41.243 1.00 39.84 96 TYR D N 1
ATOM 6506 C CA . TYR D 1 115 ? -35.736 -7.230 -41.005 1.00 43.46 96 TYR D CA 1
ATOM 6507 C C . TYR D 1 115 ? -34.325 -7.151 -40.389 1.00 45.75 96 TYR D C 1
ATOM 6508 O O . TYR D 1 115 ? -33.586 -6.200 -40.706 1.00 47.67 96 TYR D O 1
ATOM 6517 N N A SER D 1 116 ? -33.963 -8.114 -39.533 0.50 44.02 97 SER D N 1
ATOM 6518 N N B SER D 1 116 ? -33.967 -8.121 -39.537 0.50 44.38 97 SER D N 1
ATOM 6519 C CA A SER D 1 116 ? -32.686 -8.111 -38.769 0.50 42.85 97 SER D CA 1
ATOM 6520 C CA B SER D 1 116 ? -32.700 -8.151 -38.754 0.50 43.44 97 SER D CA 1
ATOM 6521 C C A SER D 1 116 ? -31.600 -8.923 -39.495 0.50 41.85 97 SER D C 1
ATOM 6522 C C B SER D 1 116 ? -31.601 -8.922 -39.497 0.50 42.20 97 SER D C 1
ATOM 6523 O O A SER D 1 116 ? -30.449 -8.909 -39.021 0.50 43.31 97 SER D O 1
ATOM 6524 O O B SER D 1 116 ? -30.448 -8.883 -39.028 0.50 43.71 97 SER D O 1
ATOM 6529 N N . ALA D 1 117 ? -31.936 -9.595 -40.602 1.00 40.18 98 ALA D N 1
ATOM 6530 C CA . ALA D 1 117 ? -31.030 -10.530 -41.314 1.00 38.57 98 ALA D CA 1
ATOM 6531 C C . ALA D 1 117 ? -29.894 -9.762 -42.001 1.00 41.59 98 ALA D C 1
ATOM 6532 O O . ALA D 1 117 ? -30.112 -8.608 -42.419 1.00 41.09 98 ALA D O 1
ATOM 6534 N N . VAL D 1 118 ? -28.724 -10.393 -42.094 1.00 38.84 99 VAL D N 1
ATOM 6535 C CA . VAL D 1 118 ? -27.542 -9.890 -42.852 1.00 40.20 99 VAL D CA 1
ATOM 6536 C C . VAL D 1 118 ? -27.210 -10.925 -43.931 1.00 40.61 99 VAL D C 1
ATOM 6537 O O . VAL D 1 118 ? -27.837 -12.000 -43.936 1.00 38.68 99 VAL D O 1
ATOM 6541 N N . GLU D 1 119 ? -26.257 -10.624 -44.814 1.00 42.16 100 GLU D N 1
ATOM 6542 C CA . GLU D 1 119 ? -25.944 -11.455 -46.005 1.00 44.97 100 GLU D CA 1
ATOM 6543 C C . GLU D 1 119 ? -25.536 -12.875 -45.573 1.00 42.70 100 GLU D C 1
ATOM 6544 O O . GLU D 1 119 ? -25.763 -13.816 -46.353 1.00 41.92 100 GLU D O 1
ATOM 6550 N N . THR D 1 120 ? -24.973 -13.038 -44.370 1.00 41.05 101 THR D N 1
ATOM 6551 C CA . THR D 1 120 ? -24.477 -14.343 -43.852 1.00 41.27 101 THR D CA 1
ATOM 6552 C C . THR D 1 120 ? -25.543 -15.055 -43.009 1.00 40.00 101 THR D C 1
ATOM 6553 O O . THR D 1 120 ? -25.256 -16.176 -42.549 1.00 43.76 101 THR D O 1
ATOM 6557 N N . SER D 1 121 ? -26.735 -14.475 -42.840 1.00 39.29 102 SER D N 1
ATOM 6558 C CA . SER D 1 121 ? -27.863 -15.102 -42.104 1.00 34.89 102 SER D CA 1
ATOM 6559 C C . SER D 1 121 ? -28.332 -16.375 -42.821 1.00 34.55 102 SER D C 1
ATOM 6560 O O . SER D 1 121 ? -27.900 -16.647 -43.952 1.00 33.76 102 SER D O 1
ATOM 6563 N N . LYS D 1 122 ? -29.219 -17.119 -42.167 1.00 34.62 103 LYS D N 1
ATOM 6564 C CA . LYS D 1 122 ? -29.879 -18.326 -42.719 1.00 35.74 103 LYS D CA 1
ATOM 6565 C C . LYS D 1 122 ? -31.371 -18.214 -42.428 1.00 30.44 103 LYS D C 1
ATOM 6566 O O . LYS D 1 122 ? -31.773 -17.440 -41.559 1.00 29.38 103 LYS D O 1
ATOM 6572 N N . PRO D 1 123 ? -32.231 -18.988 -43.123 1.00 31.18 104 PRO D N 1
ATOM 6573 C CA . PRO D 1 123 ? -33.647 -19.061 -42.764 1.00 31.32 104 PRO D CA 1
ATOM 6574 C C . PRO D 1 123 ? -33.802 -19.484 -41.293 1.00 31.27 104 PRO D C 1
ATOM 6575 O O . PRO D 1 123 ? -32.937 -20.188 -40.780 1.00 32.70 104 PRO D O 1
ATOM 6579 N N . LEU D 1 124 ? -34.889 -19.065 -40.648 1.00 29.19 105 LEU D N 1
ATOM 6580 C CA . LEU D 1 124 ? -35.117 -19.304 -39.200 1.00 28.81 105 LEU D CA 1
ATOM 6581 C C . LEU D 1 124 ? -35.881 -20.613 -38.993 1.00 29.46 105 LEU D C 1
ATOM 6582 O O . LEU D 1 124 ? -35.530 -21.339 -38.056 1.00 30.17 105 LEU D O 1
ATOM 6587 N N . PHE D 1 125 ? -36.911 -20.899 -39.794 1.00 28.05 106 PHE D N 1
ATOM 6588 C CA . PHE D 1 125 ? -37.831 -22.018 -39.481 1.00 27.30 106 PHE D CA 1
ATOM 6589 C C . PHE D 1 125 ? -38.343 -22.740 -40.729 1.00 26.53 106 PHE D C 1
ATOM 6590 O O . PHE D 1 125 ? -38.459 -22.137 -41.813 1.00 26.81 106 PHE D O 1
ATOM 6598 N N . GLY D 1 126 ? -38.638 -24.027 -40.540 1.00 23.92 107 GLY D N 1
ATOM 6599 C CA . GLY D 1 126 ? -39.466 -24.849 -41.437 1.00 24.06 107 GLY D CA 1
ATOM 6600 C C . GLY D 1 126 ? -40.910 -24.812 -40.981 1.00 23.86 107 GLY D C 1
ATOM 6601 O O . GLY D 1 126 ? -41.153 -24.433 -39.817 1.00 23.54 107 GLY D O 1
ATOM 6602 N N . GLU D 1 127 ? -41.842 -25.169 -41.856 1.00 24.03 108 GLU D N 1
ATOM 6603 C CA . GLU D 1 127 ? -43.294 -25.123 -41.547 1.00 25.76 108 GLU D CA 1
ATOM 6604 C C . GLU D 1 127 ? -43.896 -26.486 -41.878 1.00 23.99 108 GLU D C 1
ATOM 6605 O O . GLU D 1 127 ? -43.581 -27.053 -42.942 1.00 23.06 108 GLU D O 1
ATOM 6611 N N . HIS D 1 128 ? -44.708 -27.006 -40.964 1.00 22.87 109 HIS D N 1
ATOM 6612 C CA . HIS D 1 128 ? -45.254 -28.384 -41.009 1.00 22.92 109 HIS D CA 1
ATOM 6613 C C . HIS D 1 128 ? -46.701 -28.365 -40.528 1.00 22.19 109 HIS D C 1
ATOM 6614 O O . HIS D 1 128 ? -47.046 -27.462 -39.755 1.00 22.04 109 HIS D O 1
ATOM 6621 N N . TYR D 1 129 ? -47.497 -29.327 -40.990 1.00 20.91 110 TYR D N 1
ATOM 6622 C CA . TYR D 1 129 ? -48.946 -29.401 -40.701 1.00 21.78 110 TYR D CA 1
ATOM 6623 C C . TYR D 1 129 ? -49.305 -30.796 -40.211 1.00 22.71 110 TYR D C 1
ATOM 6624 O O . TYR D 1 129 ? -48.878 -31.780 -40.822 1.00 24.19 110 TYR D O 1
ATOM 6633 N N . VAL D 1 130 ? -50.096 -30.848 -39.141 1.00 23.47 111 VAL D N 1
ATOM 6634 C CA . VAL D 1 130 ? -50.755 -32.092 -38.661 1.00 25.90 111 VAL D CA 1
ATOM 6635 C C . VAL D 1 130 ? -52.219 -31.757 -38.408 1.00 26.62 111 VAL D C 1
ATOM 6636 O O . VAL D 1 130 ? -52.490 -30.719 -37.778 1.00 27.12 111 VAL D O 1
ATOM 6640 N N . ARG D 1 131 ? -53.121 -32.598 -38.897 1.00 26.93 112 ARG D N 1
ATOM 6641 C CA . ARG D 1 131 ? -54.561 -32.451 -38.588 1.00 30.07 112 ARG D CA 1
ATOM 6642 C C . ARG D 1 131 ? -54.836 -33.341 -37.384 1.00 30.48 112 ARG D C 1
ATOM 6643 O O . ARG D 1 131 ? -54.557 -34.550 -37.459 1.00 29.18 112 ARG D O 1
ATOM 6651 N N . VAL D 1 132 ? -55.320 -32.749 -36.297 1.00 31.31 113 VAL D N 1
ATOM 6652 C CA . VAL D 1 132 ? -55.717 -33.466 -35.059 1.00 34.43 113 VAL D CA 1
ATOM 6653 C C . VAL D 1 132 ? -57.194 -33.135 -34.800 1.00 34.82 113 VAL D C 1
ATOM 6654 O O . VAL D 1 132 ? -57.617 -31.995 -35.119 1.00 33.44 113 VAL D O 1
ATOM 6658 N N . LYS D 1 133 ? -57.957 -34.098 -34.286 1.00 33.14 114 LYS D N 1
ATOM 6659 C CA . LYS D 1 133 ? -59.418 -33.911 -34.087 1.00 36.06 114 LYS D CA 1
ATOM 6660 C C . LYS D 1 133 ? -59.850 -34.687 -32.841 1.00 36.15 114 LYS D C 1
ATOM 6661 O O . LYS D 1 133 ? -59.415 -35.849 -32.715 1.00 34.06 114 LYS D O 1
ATOM 6667 N N . SER D 1 134 ? -60.672 -34.081 -31.978 1.00 35.16 115 SER D N 1
ATOM 6668 C CA . SER D 1 134 ? -61.173 -34.741 -30.746 1.00 34.87 115 SER D CA 1
ATOM 6669 C C . SER D 1 134 ? -62.564 -34.251 -30.310 1.00 37.66 115 SER D C 1
ATOM 6670 O O . SER D 1 134 ? -63.187 -34.975 -29.507 1.00 38.30 115 SER D O 1
ATOM 6673 N N . TYR D 1 135 ? -63.053 -33.089 -30.759 1.00 35.12 116 TYR D N 1
ATOM 6674 C CA . TYR D 1 135 ? -64.308 -32.504 -30.207 1.00 35.46 116 TYR D CA 1
ATOM 6675 C C . TYR D 1 135 ? -65.521 -32.835 -31.081 1.00 37.12 116 TYR D C 1
ATOM 6676 O O . TYR D 1 135 ? -65.420 -32.962 -32.313 1.00 37.17 116 TYR D O 1
ATOM 6685 N N . CYS D 1 136 ? -66.667 -32.961 -30.418 1.00 38.66 117 CYS D N 1
ATOM 6686 C CA . CYS D 1 136 ? -68.018 -32.944 -31.029 1.00 41.28 117 CYS D CA 1
ATOM 6687 C C . CYS D 1 136 ? -68.872 -31.953 -30.238 1.00 38.96 117 CYS D C 1
ATOM 6688 O O . CYS D 1 136 ? -68.834 -32.041 -28.992 1.00 37.94 117 CYS D O 1
ATOM 6691 N N . ASN D 1 137 ? -69.528 -31.000 -30.911 1.00 37.95 118 ASN D N 1
ATOM 6692 C CA . ASN D 1 137 ? -70.200 -29.858 -30.235 1.00 39.31 118 ASN D CA 1
ATOM 6693 C C . ASN D 1 137 ? -69.135 -29.168 -29.372 1.00 40.48 118 ASN D C 1
ATOM 6694 O O . ASN D 1 137 ? -68.050 -28.868 -29.929 1.00 39.88 118 ASN D O 1
ATOM 6699 N N . ASP D 1 138 ? -69.388 -28.998 -28.070 1.00 39.38 119 ASP D N 1
ATOM 6700 C CA . ASP D 1 138 ? -68.502 -28.246 -27.147 1.00 39.34 119 ASP D CA 1
ATOM 6701 C C . ASP D 1 138 ? -67.755 -29.190 -26.193 1.00 41.85 119 ASP D C 1
ATOM 6702 O O . ASP D 1 138 ? -67.278 -28.700 -25.151 1.00 42.53 119 ASP D O 1
ATOM 6707 N N . GLN D 1 139 ? -67.614 -30.471 -26.537 1.00 43.21 120 GLN D N 1
ATOM 6708 C CA . GLN D 1 139 ? -67.046 -31.486 -25.609 1.00 45.03 120 GLN D CA 1
ATOM 6709 C C . GLN D 1 139 ? -66.036 -32.383 -26.330 1.00 43.09 120 GLN D C 1
ATOM 6710 O O . GLN D 1 139 ? -66.293 -32.787 -27.478 1.00 39.76 120 GLN D O 1
ATOM 6716 N N . SER D 1 140 ? -64.929 -32.682 -25.647 1.00 39.99 121 SER D N 1
ATOM 6717 C CA . SER D 1 140 ? -63.927 -33.700 -26.048 1.00 41.34 121 SER D CA 1
ATOM 6718 C C . SER D 1 140 ? -64.580 -35.081 -26.059 1.00 43.69 121 SER D C 1
ATOM 6719 O O . SER D 1 140 ? -65.266 -35.407 -25.071 1.00 42.81 121 SER D O 1
ATOM 6722 N N . THR D 1 141 ? -64.356 -35.864 -27.115 1.00 44.54 122 THR D N 1
ATOM 6723 C CA . THR D 1 141 ? -64.718 -37.310 -27.179 1.00 46.69 122 THR D CA 1
ATOM 6724 C C . THR D 1 141 ? -63.745 -38.129 -26.318 1.00 47.90 122 THR D C 1
ATOM 6725 O O . THR D 1 141 ? -64.054 -39.297 -26.040 1.00 51.86 122 THR D O 1
ATOM 6729 N N . GLY D 1 142 ? -62.597 -37.553 -25.943 1.00 47.75 123 GLY D N 1
ATOM 6730 C CA . GLY D 1 142 ? -61.537 -38.245 -25.183 1.00 49.36 123 GLY D CA 1
ATOM 6731 C C . GLY D 1 142 ? -60.672 -39.132 -26.068 1.00 51.59 123 GLY D C 1
ATOM 6732 O O . GLY D 1 142 ? -59.798 -39.828 -25.522 1.00 50.87 123 GLY D O 1
ATOM 6733 N N . THR D 1 143 ? -60.891 -39.102 -27.387 1.00 51.39 124 THR D N 1
ATOM 6734 C CA . THR D 1 143 ? -60.096 -39.839 -28.405 1.00 54.78 124 THR D CA 1
ATOM 6735 C C . THR D 1 143 ? -59.477 -38.832 -29.380 1.00 53.96 124 THR D C 1
ATOM 6736 O O . THR D 1 143 ? -60.224 -37.970 -29.887 1.00 56.82 124 THR D O 1
ATOM 6740 N N . LEU D 1 144 ? -58.172 -38.934 -29.635 1.00 49.90 125 LEU D N 1
ATOM 6741 C CA . LEU D 1 144 ? -57.465 -38.024 -30.568 1.00 47.47 125 LEU D CA 1
ATOM 6742 C C . LEU D 1 144 ? -57.207 -38.733 -31.900 1.00 45.56 125 LEU D C 1
ATOM 6743 O O . LEU D 1 144 ? -56.452 -39.721 -31.913 1.00 43.04 125 LEU D O 1
ATOM 6748 N N . GLU D 1 145 ? -57.796 -38.218 -32.983 1.00 45.69 126 GLU D N 1
ATOM 6749 C CA . GLU D 1 145 ? -57.463 -38.618 -34.377 1.00 45.61 126 GLU D CA 1
ATOM 6750 C C . GLU D 1 145 ? -56.277 -37.767 -34.849 1.00 41.30 126 GLU D C 1
ATOM 6751 O O . GLU D 1 145 ? -56.355 -36.537 -34.678 1.00 35.49 126 GLU D O 1
ATOM 6757 N N . ILE D 1 146 ? -55.235 -38.401 -35.398 1.00 37.31 127 ILE D N 1
ATOM 6758 C CA . ILE D 1 146 ? -54.021 -37.725 -35.940 1.00 40.58 127 ILE D CA 1
ATOM 6759 C C . ILE D 1 146 ? -53.872 -38.111 -37.415 1.00 41.27 127 ILE D C 1
ATOM 6760 O O . ILE D 1 146 ? -53.949 -39.314 -37.719 1.00 42.92 127 ILE D O 1
ATOM 6765 N N . VAL D 1 147 ? -53.678 -37.120 -38.296 1.00 40.92 128 VAL D N 1
ATOM 6766 C CA . VAL D 1 147 ? -53.346 -37.275 -39.743 1.00 41.09 128 VAL D CA 1
ATOM 6767 C C . VAL D 1 147 ? -52.145 -36.363 -40.050 1.00 42.10 128 VAL D C 1
ATOM 6768 O O . VAL D 1 147 ? -52.305 -35.108 -40.011 1.00 41.51 128 VAL D O 1
ATOM 6772 N N . SER D 1 148 ? -50.980 -36.938 -40.339 1.00 44.10 129 SER D N 1
ATOM 6773 C CA . SER D 1 148 ? -49.782 -36.185 -40.798 1.00 47.21 129 SER D CA 1
ATOM 6774 C C . SER D 1 148 ? -48.998 -37.005 -41.824 1.00 49.53 129 SER D C 1
ATOM 6775 O O . SER D 1 148 ? -49.125 -38.254 -41.831 1.00 49.20 129 SER D O 1
ATOM 6778 N N . GLU D 1 149 ? -48.215 -36.302 -42.640 1.00 53.56 130 GLU D N 1
ATOM 6779 C CA . GLU D 1 149 ? -47.059 -36.878 -43.352 1.00 55.22 130 GLU D CA 1
ATOM 6780 C C . GLU D 1 149 ? -46.089 -37.413 -42.280 1.00 54.55 130 GLU D C 1
ATOM 6781 O O . GLU D 1 149 ? -4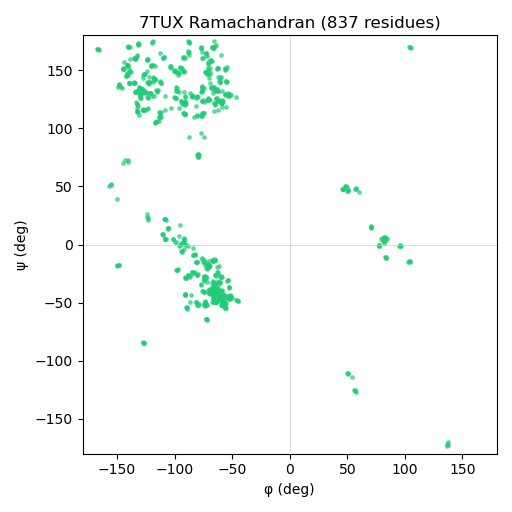6.216 -37.109 -41.056 1.00 52.20 130 GLU D O 1
ATOM 6787 N N . ASP D 1 150 ? -45.167 -38.264 -42.720 1.00 52.88 131 ASP D N 1
ATOM 6788 C CA . ASP D 1 150 ? -44.090 -38.876 -41.898 1.00 52.29 131 ASP D CA 1
ATOM 6789 C C . ASP D 1 150 ? -43.288 -37.759 -41.216 1.00 47.78 131 ASP D C 1
ATOM 6790 O O . ASP D 1 150 ? -42.665 -36.937 -41.933 1.00 47.11 131 ASP D O 1
ATOM 6795 N N . LEU D 1 151 ? -43.296 -37.738 -39.881 1.00 43.89 132 LEU D N 1
ATOM 6796 C CA . LEU D 1 151 ? -42.633 -36.689 -39.057 1.00 43.06 132 LEU D CA 1
ATOM 6797 C C . LEU D 1 151 ? -41.173 -37.057 -38.734 1.00 41.70 132 LEU D C 1
ATOM 6798 O O . LEU D 1 151 ? -40.567 -36.350 -37.928 1.00 40.34 132 LEU D O 1
ATOM 6803 N N A SER D 1 152 ? -40.623 -38.100 -39.365 0.50 40.62 133 SER D N 1
ATOM 6804 N N B SER D 1 152 ? -40.633 -38.106 -39.370 0.50 39.83 133 SER D N 1
ATOM 6805 C CA A SER D 1 152 ? -39.220 -38.558 -39.182 0.50 40.83 133 SER D CA 1
ATOM 6806 C CA B SER D 1 152 ? -39.227 -38.576 -39.229 0.50 39.63 133 SER D CA 1
ATOM 6807 C C A SER D 1 152 ? -38.245 -37.446 -39.583 0.50 39.50 133 SER D C 1
ATOM 6808 C C B SER D 1 152 ? -38.249 -37.458 -39.598 0.50 38.77 133 SER D C 1
ATOM 6809 O O A SER D 1 152 ? -37.127 -37.425 -39.036 0.50 39.79 133 SER D O 1
ATOM 6810 O O B SER D 1 152 ? -37.123 -37.464 -39.070 0.50 39.03 133 SER D O 1
ATOM 6815 N N . CYS D 1 153 ? -38.671 -36.545 -40.478 1.00 39.88 134 CYS D N 1
ATOM 6816 C CA . CYS D 1 153 ? -37.892 -35.356 -40.923 1.00 40.51 134 CYS D CA 1
ATOM 6817 C C . CYS D 1 153 ? -37.599 -34.409 -39.744 1.00 37.05 134 CYS D C 1
ATOM 6818 O O . CYS D 1 153 ? -36.675 -33.593 -39.893 1.00 37.69 134 CYS D O 1
ATOM 6821 N N . LEU D 1 154 ? -38.321 -34.515 -38.620 1.00 34.02 135 LEU D N 1
ATOM 6822 C CA . LEU D 1 154 ? -38.105 -33.658 -37.415 1.00 31.95 135 LEU D CA 1
ATOM 6823 C C . LEU D 1 154 ? -37.096 -34.298 -36.447 1.00 30.79 135 LEU D C 1
ATOM 6824 O O . LEU D 1 154 ? -36.808 -33.681 -35.404 1.00 29.10 135 LEU D O 1
ATOM 6829 N N . LYS D 1 155 ? -36.560 -35.476 -36.766 1.00 33.31 136 LYS D N 1
ATOM 6830 C CA . LYS D 1 155 ? -35.518 -36.118 -35.919 1.00 34.60 136 LYS D CA 1
ATOM 6831 C C . LYS D 1 155 ? -34.385 -35.115 -35.675 1.00 31.90 136 LYS D C 1
ATOM 6832 O O . LYS D 1 155 ? -33.882 -34.558 -36.665 1.00 31.88 136 LYS D O 1
ATOM 6838 N N . GLY D 1 156 ? -34.016 -34.893 -34.410 1.00 30.69 137 GLY D N 1
ATOM 6839 C CA . GLY D 1 156 ? -32.889 -34.029 -34.006 1.00 29.24 137 GLY D CA 1
ATOM 6840 C C . GLY D 1 156 ? -33.155 -32.543 -34.236 1.00 28.92 137 GLY D C 1
ATOM 6841 O O . GLY D 1 156 ? -32.190 -31.759 -34.190 1.00 29.12 137 GLY D O 1
ATOM 6842 N N . LYS D 1 157 ? -34.414 -32.151 -34.457 1.00 28.24 138 LYS D N 1
ATOM 6843 C CA . LYS D 1 157 ? -34.797 -30.737 -34.719 1.00 26.26 138 LYS D CA 1
ATOM 6844 C C . LYS D 1 157 ? -35.421 -30.123 -33.465 1.00 25.25 138 LYS D C 1
ATOM 6845 O O . LYS D 1 157 ? -36.008 -30.878 -32.667 1.00 24.48 138 LYS D O 1
ATOM 6851 N N . HIS D 1 158 ? -35.314 -28.795 -33.337 1.00 23.26 139 HIS D N 1
ATOM 6852 C CA . HIS D 1 158 ? -36.151 -27.986 -32.419 1.00 22.68 139 HIS D CA 1
ATOM 6853 C C . HIS D 1 158 ? -37.547 -27.870 -33.044 1.00 21.35 139 HIS D C 1
ATOM 6854 O O . HIS D 1 158 ? -37.657 -27.439 -34.203 1.00 21.03 139 HIS D O 1
ATOM 6861 N N . VAL D 1 159 ? -38.579 -28.272 -32.320 1.00 20.96 140 VAL D N 1
ATOM 6862 C CA . VAL D 1 159 ? -39.980 -28.217 -32.821 1.00 20.60 140 VAL D CA 1
ATOM 6863 C C . VAL D 1 159 ? -40.773 -27.246 -31.943 1.00 20.33 140 VAL D C 1
ATOM 6864 O O . VAL D 1 159 ? -40.661 -27.325 -30.709 1.00 19.32 140 VAL D O 1
ATOM 6868 N N . LEU D 1 160 ? -41.528 -26.357 -32.583 1.00 19.51 141 LEU D N 1
ATOM 6869 C CA . LEU D 1 160 ? -42.492 -25.463 -31.915 1.00 19.53 141 LEU D CA 1
ATOM 6870 C C . LEU D 1 160 ? -43.886 -25.875 -32.372 1.00 18.52 141 LEU D C 1
ATOM 6871 O O . LEU D 1 160 ? -44.219 -25.648 -33.547 1.00 19.26 141 LEU D O 1
ATOM 6876 N N . ILE D 1 161 ? -44.663 -26.462 -31.474 1.00 19.60 142 ILE D N 1
ATOM 6877 C CA . ILE D 1 161 ? -46.089 -26.798 -31.736 1.00 19.65 142 ILE D CA 1
ATOM 6878 C C . ILE D 1 161 ? -46.883 -25.500 -31.651 1.00 19.75 142 ILE D C 1
ATOM 6879 O O . ILE D 1 161 ? -46.705 -24.765 -30.666 1.00 19.19 142 ILE D O 1
ATOM 6884 N N . VAL D 1 162 ? -47.739 -25.251 -32.636 1.00 18.79 143 VAL D N 1
ATOM 6885 C CA . VAL D 1 162 ? -48.644 -24.075 -32.663 1.00 19.69 143 VAL D CA 1
ATOM 6886 C C . VAL D 1 162 ? -50.076 -24.591 -32.541 1.00 19.60 143 VAL D C 1
ATOM 6887 O O . VAL D 1 162 ? -50.545 -25.308 -33.442 1.00 19.01 143 VAL D O 1
ATOM 6891 N N . GLU D 1 163 ? -50.718 -24.258 -31.426 1.00 19.99 144 GLU D N 1
ATOM 6892 C CA . GLU D 1 163 ? -52.069 -24.747 -31.073 1.00 21.57 144 GLU D CA 1
ATOM 6893 C C . GLU D 1 163 ? -52.971 -23.552 -30.762 1.00 20.70 144 GLU D C 1
ATOM 6894 O O . GLU D 1 163 ? -52.480 -22.549 -30.229 1.00 21.43 144 GLU D O 1
ATOM 6900 N N . ASP D 1 164 ? -54.259 -23.667 -31.083 1.00 19.83 145 ASP D N 1
ATOM 6901 C CA . ASP D 1 164 ? -55.245 -22.585 -30.849 1.00 20.79 145 ASP D CA 1
ATOM 6902 C C . ASP D 1 164 ? -55.595 -22.485 -29.361 1.00 19.83 145 ASP D C 1
ATOM 6903 O O . ASP D 1 164 ? -55.552 -21.361 -28.818 1.00 20.72 145 ASP D O 1
ATOM 6908 N N . ILE D 1 165 ? -55.966 -23.592 -28.719 1.00 19.23 146 ILE D N 1
ATOM 6909 C CA . ILE D 1 165 ? -56.506 -23.532 -27.333 1.00 19.21 146 ILE D CA 1
ATOM 6910 C C . ILE D 1 165 ? -56.133 -24.796 -26.563 1.00 19.12 146 ILE D C 1
ATOM 6911 O O . ILE D 1 165 ? -56.161 -25.900 -27.153 1.00 18.87 146 ILE D O 1
ATOM 6916 N N . ILE D 1 166 ? -55.729 -24.595 -25.310 1.00 19.52 147 ILE D N 1
ATOM 6917 C CA . ILE D 1 166 ? -55.629 -25.670 -24.284 1.00 19.76 147 ILE D CA 1
ATOM 6918 C C . ILE D 1 166 ? -56.881 -25.550 -23.419 1.00 19.10 147 ILE D C 1
ATOM 6919 O O . ILE D 1 166 ? -57.158 -24.447 -22.905 1.00 19.21 147 ILE D O 1
ATOM 6924 N N . ASP D 1 167 ? -57.603 -26.656 -23.269 1.00 19.87 148 ASP D N 1
ATOM 6925 C CA . ASP D 1 167 ? -58.871 -26.712 -22.510 1.00 20.14 148 ASP D CA 1
ATOM 6926 C C . ASP D 1 167 ? -58.710 -27.852 -21.496 1.00 19.48 148 ASP D C 1
ATOM 6927 O O . ASP D 1 167 ? -58.262 -27.578 -20.376 1.00 19.11 148 ASP D O 1
ATOM 6932 N N . THR D 1 168 ? -58.975 -29.093 -21.896 1.00 19.09 149 THR D N 1
ATOM 6933 C CA . THR D 1 168 ? -58.749 -30.287 -21.040 1.00 19.15 149 THR D CA 1
ATOM 6934 C C . THR D 1 168 ? -57.246 -30.575 -20.938 1.00 19.31 149 THR D C 1
ATOM 6935 O O . THR D 1 168 ? -56.831 -31.181 -19.923 1.00 19.79 149 THR D O 1
ATOM 6939 N N . GLY D 1 169 ? -56.469 -30.184 -21.958 1.00 18.60 150 GLY D N 1
ATOM 6940 C CA . GLY D 1 169 ? -55.052 -30.582 -22.083 1.00 18.93 150 GLY D CA 1
ATOM 6941 C C . GLY D 1 169 ? -54.882 -31.965 -22.698 1.00 19.89 150 GLY D C 1
ATOM 6942 O O . GLY D 1 169 ? -53.734 -32.411 -22.820 1.00 19.34 150 GLY D O 1
ATOM 6943 N N . LYS D 1 170 ? -55.965 -32.634 -23.099 1.00 20.95 151 LYS D N 1
ATOM 6944 C CA . LYS D 1 170 ? -55.908 -34.020 -23.636 1.00 22.31 151 LYS D CA 1
ATOM 6945 C C . LYS D 1 170 ? -55.203 -34.028 -24.999 1.00 21.48 151 LYS D C 1
ATOM 6946 O O . LYS D 1 170 ? -54.379 -34.928 -25.227 1.00 20.94 151 LYS D O 1
ATOM 6952 N N . THR D 1 171 ? -55.500 -33.061 -25.873 1.00 21.17 152 THR D N 1
ATOM 6953 C CA . THR D 1 171 ? -54.897 -33.016 -27.227 1.00 20.17 152 THR D CA 1
ATOM 6954 C C . THR D 1 171 ? -53.372 -33.000 -27.088 1.00 19.43 152 THR D C 1
ATOM 6955 O O . THR D 1 171 ? -52.713 -33.819 -27.732 1.00 19.32 152 THR D O 1
ATOM 6959 N N . LEU D 1 172 ? -52.822 -32.071 -26.306 1.00 18.93 153 LEU D N 1
ATOM 6960 C CA . LEU D 1 172 ? -51.352 -31.869 -26.304 1.00 20.52 153 LEU D CA 1
ATOM 6961 C C . LEU D 1 172 ? -50.637 -32.968 -25.505 1.00 21.82 153 LEU D C 1
ATOM 6962 O O . LEU D 1 172 ? -49.522 -33.349 -25.895 1.00 21.83 153 LEU D O 1
ATOM 6967 N N A VAL D 1 173 ? -51.235 -33.470 -24.430 0.50 23.28 154 VAL D N 1
ATOM 6968 N N B VAL D 1 173 ? -51.236 -33.484 -24.424 0.50 22.58 154 VAL D N 1
ATOM 6969 C CA A VAL D 1 173 ? -50.621 -34.603 -23.675 0.50 24.66 154 VAL D CA 1
ATOM 6970 C CA B VAL D 1 173 ? -50.614 -34.616 -23.667 0.50 23.42 154 VAL D CA 1
ATOM 6971 C C A VAL D 1 173 ? -50.496 -35.800 -24.627 0.50 25.03 154 VAL D C 1
ATOM 6972 C C B VAL D 1 173 ? -50.491 -35.802 -24.633 0.50 24.26 154 VAL D C 1
ATOM 6973 O O A VAL D 1 173 ? -49.400 -36.382 -24.702 0.50 26.67 154 VAL D O 1
ATOM 6974 O O B VAL D 1 173 ? -49.380 -36.350 -24.755 0.50 25.67 154 VAL D O 1
ATOM 6981 N N . LYS D 1 174 ? -51.558 -36.116 -25.370 1.00 24.52 155 LYS D N 1
ATOM 6982 C CA . LYS D 1 174 ? -51.586 -37.267 -26.311 1.00 27.02 155 LYS D CA 1
ATOM 6983 C C . LYS D 1 174 ? -50.666 -36.979 -27.503 1.00 27.09 155 LYS D C 1
ATOM 6984 O O . LYS D 1 174 ? -49.916 -37.872 -27.895 1.00 27.86 155 LYS D O 1
ATOM 6990 N N . PHE D 1 175 ? -50.681 -35.766 -28.048 1.00 23.12 156 PHE D N 1
ATOM 6991 C CA . PHE D 1 175 ? -49.848 -35.431 -29.230 1.00 23.74 156 PHE D CA 1
ATOM 6992 C C . PHE D 1 175 ? -48.360 -35.448 -28.856 1.00 24.98 156 PHE D C 1
ATOM 6993 O O . PHE D 1 175 ? -47.554 -35.956 -29.647 1.00 26.40 156 PHE D O 1
ATOM 7001 N N . CYS D 1 176 ? -47.982 -34.914 -27.694 1.00 25.41 157 CYS D N 1
ATOM 7002 C CA . CYS D 1 176 ? -46.561 -34.890 -27.252 1.00 27.30 157 CYS D CA 1
ATOM 7003 C C . CYS D 1 176 ? -46.070 -36.324 -26.989 1.00 31.22 157 CYS D C 1
ATOM 7004 O O . CYS D 1 176 ? -44.914 -36.624 -27.334 1.00 30.02 157 CYS D O 1
ATOM 7007 N N . GLU D 1 177 ? -46.924 -37.196 -26.458 1.00 34.37 158 GLU D N 1
ATOM 7008 C CA . GLU D 1 177 ? -46.600 -38.641 -26.279 1.00 40.16 158 GLU D CA 1
ATOM 7009 C C . GLU D 1 177 ? -46.319 -39.255 -27.663 1.00 39.53 158 GLU D C 1
ATOM 7010 O O . GLU D 1 177 ? -45.294 -39.937 -27.808 1.00 40.05 158 GLU D O 1
ATOM 7016 N N . TYR D 1 178 ? -47.166 -38.975 -28.656 1.00 39.48 159 TYR D N 1
ATOM 7017 C CA . TYR D 1 178 ? -47.036 -39.459 -30.058 1.00 40.43 159 TYR D CA 1
ATOM 7018 C C . TYR D 1 178 ? -45.701 -38.995 -30.664 1.00 40.12 159 TYR D C 1
ATOM 7019 O O . TYR D 1 178 ? -45.038 -39.802 -31.339 1.00 40.51 159 TYR D O 1
ATOM 7028 N N . LEU D 1 179 ? -45.306 -37.743 -30.430 1.00 35.79 160 LEU D N 1
ATOM 7029 C CA . LEU D 1 179 ? -44.081 -37.136 -31.007 1.00 36.22 160 LEU D CA 1
ATOM 7030 C C . LEU D 1 179 ? -42.805 -37.823 -30.507 1.00 37.56 160 LEU D C 1
ATOM 7031 O O . LEU D 1 179 ? -41.812 -37.744 -31.239 1.00 34.89 160 LEU D O 1
ATOM 7036 N N . LYS D 1 180 ? -42.815 -38.446 -29.327 1.00 40.89 161 LYS D N 1
ATOM 7037 C CA . LYS D 1 180 ? -41.618 -39.088 -28.710 1.00 44.15 161 LYS D CA 1
ATOM 7038 C C . LYS D 1 180 ? -40.975 -40.093 -29.675 1.00 43.86 161 LYS D C 1
ATOM 7039 O O . LYS D 1 180 ? -39.734 -40.231 -29.628 1.00 44.67 161 LYS D O 1
ATOM 7045 N N . LYS D 1 181 ? -41.766 -40.734 -30.541 1.00 45.90 162 LYS D N 1
ATOM 7046 C CA . LYS D 1 181 ? -41.254 -41.810 -31.431 1.00 46.33 162 LYS D CA 1
ATOM 7047 C C . LYS D 1 181 ? -40.337 -41.227 -32.517 1.00 45.22 162 LYS D C 1
ATOM 7048 O O . LYS D 1 181 ? -39.573 -42.017 -33.098 1.00 42.62 162 LYS D O 1
ATOM 7054 N N . PHE D 1 182 ? -40.374 -39.915 -32.778 1.00 39.68 163 PHE D N 1
ATOM 7055 C CA . PHE D 1 182 ? -39.631 -39.290 -33.904 1.00 37.46 163 PHE D CA 1
ATOM 7056 C C . PHE D 1 182 ? -38.275 -38.740 -33.429 1.00 36.83 163 PHE D C 1
ATOM 7057 O O . PHE D 1 182 ? -37.536 -38.294 -34.293 1.00 36.47 163 PHE D O 1
ATOM 7065 N N . GLU D 1 183 ? -37.935 -38.859 -32.143 1.00 34.17 164 GLU D N 1
ATOM 7066 C CA . GLU D 1 183 ? -36.594 -38.509 -31.590 1.00 36.96 164 GLU D CA 1
ATOM 7067 C C . GLU D 1 183 ? -36.251 -37.044 -31.918 1.00 33.07 164 GLU D C 1
ATOM 7068 O O . GLU D 1 183 ? -35.149 -36.751 -32.415 1.00 32.08 164 GLU D O 1
ATOM 7074 N N . ILE D 1 184 ? -37.204 -36.161 -31.662 1.00 30.95 165 ILE D N 1
ATOM 7075 C CA . ILE D 1 184 ? -37.068 -34.687 -31.848 1.00 29.79 165 ILE D CA 1
ATOM 7076 C C . ILE D 1 184 ? -36.129 -34.157 -30.756 1.00 28.95 165 ILE D C 1
ATOM 7077 O O . ILE D 1 184 ? -36.141 -34.725 -29.661 1.00 30.13 165 ILE D O 1
ATOM 7082 N N . LYS D 1 185 ? -35.347 -33.116 -31.039 1.00 30.42 166 LYS D N 1
ATOM 7083 C CA . LYS D 1 185 ? -34.340 -32.572 -30.090 1.00 31.21 166 LYS D CA 1
ATOM 7084 C C . LYS D 1 185 ? -35.050 -31.808 -28.967 1.00 30.92 166 LYS D C 1
ATOM 7085 O O . LYS D 1 185 ? -34.748 -32.074 -27.792 1.00 27.93 166 LYS D O 1
ATOM 7091 N N . THR D 1 186 ? -35.942 -30.871 -29.300 1.00 26.77 167 THR D N 1
ATOM 7092 C CA . THR D 1 186 ? -36.759 -30.152 -28.285 1.00 25.30 167 THR D CA 1
ATOM 7093 C C . THR D 1 186 ? -38.190 -30.026 -28.792 1.00 24.36 167 THR D C 1
ATOM 7094 O O . THR D 1 186 ? -38.399 -29.938 -30.005 1.00 23.83 167 THR D O 1
ATOM 7098 N N . VAL D 1 187 ? -39.134 -30.033 -27.862 1.00 23.49 168 VAL D N 1
ATOM 7099 C CA . VAL D 1 187 ? -40.560 -29.719 -28.146 1.00 23.39 168 VAL D CA 1
ATOM 7100 C C . VAL D 1 187 ? -40.958 -28.553 -27.242 1.00 21.77 168 VAL D C 1
ATOM 7101 O O . VAL D 1 187 ? -40.881 -28.686 -26.023 1.00 23.32 168 VAL D O 1
ATOM 7105 N N . ALA D 1 188 ? -41.321 -27.437 -27.865 1.00 20.06 169 ALA D N 1
ATOM 7106 C CA . ALA D 1 188 ? -41.874 -26.243 -27.203 1.00 19.04 169 ALA D CA 1
ATOM 7107 C C . ALA D 1 188 ? -43.290 -26.035 -27.738 1.00 18.73 169 ALA D C 1
ATOM 7108 O O . ALA D 1 188 ? -43.576 -26.494 -28.870 1.00 19.52 169 ALA D O 1
ATOM 7110 N N . ILE D 1 189 ? -44.150 -25.403 -26.945 1.00 18.48 170 ILE D N 1
ATOM 7111 C CA . ILE D 1 189 ? -45.582 -25.200 -27.306 1.00 18.91 170 ILE D CA 1
ATOM 7112 C C . ILE D 1 189 ? -45.905 -23.705 -27.273 1.00 17.60 170 ILE D C 1
ATOM 7113 O O . ILE D 1 189 ? -45.666 -23.053 -26.242 1.00 17.70 170 ILE D O 1
ATOM 7118 N N . ALA D 1 190 ? -46.463 -23.194 -28.367 1.00 18.46 171 ALA D N 1
ATOM 7119 C CA . ALA D 1 190 ? -47.100 -21.865 -28.452 1.00 18.52 171 ALA D CA 1
ATOM 7120 C C . ALA D 1 190 ? -48.610 -22.101 -28.549 1.00 18.78 171 ALA D C 1
ATOM 7121 O O . ALA D 1 190 ? -49.038 -22.875 -29.409 1.00 19.31 171 ALA D O 1
ATOM 7123 N N A CYS D 1 191 ? -49.379 -21.448 -27.683 0.50 17.77 172 CYS D N 1
ATOM 7124 N N B CYS D 1 191 ? -49.402 -21.502 -27.666 0.50 20.02 172 CYS D N 1
ATOM 7125 C CA A CYS D 1 191 ? -50.851 -21.607 -27.609 0.50 18.32 172 CYS D CA 1
ATOM 7126 C CA B CYS D 1 191 ? -50.879 -21.633 -27.720 0.50 22.07 172 CYS D CA 1
ATOM 7127 C C A CYS D 1 191 ? -51.515 -20.232 -27.516 0.50 18.62 172 CYS D C 1
ATOM 7128 C C B CYS D 1 191 ? -51.505 -20.250 -27.549 0.50 20.75 172 CYS D C 1
ATOM 7129 O O A CYS D 1 191 ? -51.070 -19.417 -26.701 0.50 18.90 172 CYS D O 1
ATOM 7130 O O B CYS D 1 191 ? -51.001 -19.446 -26.747 0.50 20.99 172 CYS D O 1
ATOM 7135 N N . LEU D 1 192 ? -52.541 -19.971 -28.327 1.00 19.25 173 LEU D N 1
ATOM 7136 C CA . LEU D 1 192 ? -53.172 -18.635 -28.347 1.00 18.40 173 LEU D CA 1
ATOM 7137 C C . LEU D 1 192 ? -54.009 -18.449 -27.079 1.00 17.63 173 LEU D C 1
ATOM 7138 O O . LEU D 1 192 ? -53.867 -17.405 -26.428 1.00 16.83 173 LEU D O 1
ATOM 7143 N N . PHE D 1 193 ? -54.857 -19.425 -26.754 1.00 17.44 174 PHE D N 1
ATOM 7144 C CA . PHE D 1 193 ? -55.817 -19.353 -25.625 1.00 17.58 174 PHE D CA 1
ATOM 7145 C C . PHE D 1 193 ? -55.583 -20.508 -24.653 1.00 17.50 174 PHE D C 1
ATOM 7146 O O . PHE D 1 193 ? -55.360 -21.645 -25.104 1.00 17.63 174 PHE D O 1
ATOM 7154 N N . ILE D 1 194 ? -55.637 -20.221 -23.355 1.00 17.41 175 ILE D N 1
ATOM 7155 C CA . ILE D 1 194 ? -55.729 -21.286 -22.313 1.00 18.32 175 ILE D CA 1
ATOM 7156 C C . ILE D 1 194 ? -56.970 -20.977 -21.474 1.00 18.44 175 ILE D C 1
ATOM 7157 O O . ILE D 1 194 ? -57.167 -19.816 -21.092 1.00 19.68 175 ILE D O 1
ATOM 7162 N N . LYS D 1 195 ? -57.815 -21.979 -21.273 1.00 19.67 176 LYS D N 1
ATOM 7163 C CA . LYS D 1 195 ? -59.126 -21.807 -20.611 1.00 19.86 176 LYS D CA 1
ATOM 7164 C C . LYS D 1 195 ? -59.014 -22.162 -19.124 1.00 20.13 176 LYS D C 1
ATOM 7165 O O . LYS D 1 195 ? -58.460 -23.228 -18.802 1.00 20.67 176 LYS D O 1
ATOM 7171 N N . ARG D 1 196 ? -59.531 -21.294 -18.261 1.00 19.66 177 ARG D N 1
ATOM 7172 C CA . ARG D 1 196 ? -59.577 -21.526 -16.794 1.00 20.22 177 ARG D CA 1
ATOM 7173 C C . ARG D 1 196 ? -60.738 -22.480 -16.498 1.00 20.72 177 ARG D C 1
ATOM 7174 O O . ARG D 1 196 ? -61.815 -22.016 -16.084 1.00 22.97 177 ARG D O 1
ATOM 7182 N N . THR D 1 197 ? -60.526 -23.766 -16.760 1.00 21.20 178 THR D N 1
ATOM 7183 C CA . THR D 1 197 ? -61.557 -24.819 -16.610 1.00 21.25 178 THR D CA 1
ATOM 7184 C C . THR D 1 197 ? -61.070 -25.821 -15.572 1.00 21.22 178 THR D C 1
ATOM 7185 O O . THR D 1 197 ? -59.892 -26.195 -15.546 1.00 20.13 178 THR D O 1
ATOM 7189 N N . PRO D 1 198 ? -61.971 -26.309 -14.693 1.00 20.63 179 PRO D N 1
ATOM 7190 C CA . PRO D 1 198 ? -61.598 -27.359 -13.753 1.00 21.29 179 PRO D CA 1
ATOM 7191 C C . PRO D 1 198 ? -61.245 -28.693 -14.439 1.00 21.00 179 PRO D C 1
ATOM 7192 O O . PRO D 1 198 ? -60.686 -29.552 -13.760 1.00 21.56 179 PRO D O 1
ATOM 7196 N N . LEU D 1 199 ? -61.555 -28.859 -15.732 1.00 19.84 180 LEU D N 1
ATOM 7197 C CA . LEU D 1 199 ? -61.258 -30.104 -16.497 1.00 20.89 180 LEU D CA 1
ATOM 7198 C C . LEU D 1 199 ? -59.758 -30.212 -16.812 1.00 19.96 180 LEU D C 1
ATOM 7199 O O . LEU D 1 199 ? -59.312 -31.299 -17.212 1.00 21.66 180 LEU D O 1
ATOM 7204 N N . TRP D 1 200 ? -59.029 -29.101 -16.713 1.00 19.81 181 TRP D N 1
ATOM 7205 C CA . TRP D 1 200 ? -57.617 -28.990 -17.165 1.00 19.97 181 TRP D CA 1
ATOM 7206 C C . TRP D 1 200 ? -56.715 -30.005 -16.443 1.00 20.38 181 TRP D C 1
ATOM 7207 O O . TRP D 1 200 ? -56.757 -30.064 -15.195 1.00 20.03 181 TRP D O 1
ATOM 7218 N N . ASN D 1 201 ? -55.882 -30.720 -17.202 1.00 19.42 182 ASN D N 1
ATOM 7219 C CA . ASN D 1 201 ? -54.965 -31.778 -16.695 1.00 19.47 182 ASN D CA 1
ATOM 7220 C C . ASN D 1 201 ? -53.581 -31.205 -16.343 1.00 19.20 182 ASN D C 1
ATOM 7221 O O . ASN D 1 201 ? -52.677 -32.012 -16.038 1.00 21.13 182 ASN D O 1
ATOM 7226 N N . GLY D 1 202 ? -53.398 -29.878 -16.410 1.00 19.21 183 GLY D N 1
ATOM 7227 C CA . GLY D 1 202 ? -52.161 -29.213 -15.981 1.00 18.69 183 GLY D CA 1
ATOM 7228 C C . GLY D 1 202 ? -51.177 -28.969 -17.118 1.00 18.75 183 GLY D C 1
ATOM 7229 O O . GLY D 1 202 ? -50.120 -28.385 -16.842 1.00 18.40 183 GLY D O 1
ATOM 7230 N N . PHE D 1 203 ? -51.482 -29.378 -18.351 1.00 18.66 184 PHE D N 1
ATOM 7231 C CA . PHE D 1 203 ? -50.579 -29.175 -19.508 1.00 18.81 184 PHE D CA 1
ATOM 7232 C C . PHE D 1 203 ? -50.430 -27.672 -19.773 1.00 19.61 184 PHE D C 1
ATOM 7233 O O . PHE D 1 203 ? -51.439 -27.001 -20.041 1.00 19.41 184 PHE D O 1
ATOM 7241 N N . LYS D 1 204 ? -49.192 -27.169 -19.697 1.00 19.28 185 LYS D N 1
ATOM 7242 C CA . LYS D 1 204 ? -48.850 -25.744 -19.881 1.00 20.68 185 LYS D CA 1
ATOM 7243 C C . LYS D 1 204 ? -48.035 -25.567 -21.167 1.00 20.49 185 LYS D C 1
ATOM 7244 O O . LYS D 1 204 ? -47.120 -26.380 -21.448 1.00 19.89 185 LYS D O 1
ATOM 7250 N N . ALA D 1 205 ? -48.330 -24.484 -21.876 1.00 20.54 186 ALA D N 1
ATOM 7251 C CA . ALA D 1 205 ? -47.563 -24.051 -23.053 1.00 20.11 186 ALA D CA 1
ATOM 7252 C C . ALA D 1 205 ? -46.404 -23.161 -22.604 1.00 19.58 186 ALA D C 1
ATOM 7253 O O . ALA D 1 205 ? -46.409 -22.659 -21.475 1.00 20.31 186 ALA D O 1
ATOM 7255 N N . ASP D 1 206 ? -45.434 -22.978 -23.491 1.00 18.25 187 ASP D N 1
ATOM 7256 C CA . ASP D 1 206 ? -44.214 -22.172 -23.249 1.00 18.40 187 ASP D CA 1
ATOM 7257 C C . ASP D 1 206 ? -44.446 -20.713 -23.667 1.00 18.17 187 ASP D C 1
ATOM 7258 O O . ASP D 1 206 ? -43.790 -19.830 -23.106 1.00 18.88 187 ASP D O 1
ATOM 7263 N N . PHE D 1 207 ? -45.322 -20.485 -24.642 1.00 18.11 188 PHE D N 1
ATOM 7264 C CA . PHE D 1 207 ? -45.720 -19.140 -25.129 1.00 17.83 188 PHE D CA 1
ATOM 7265 C C . PHE D 1 207 ? -47.245 -19.127 -25.186 1.00 18.77 188 PHE D C 1
ATOM 7266 O O . PHE D 1 207 ? -47.795 -19.994 -25.876 1.00 19.62 188 PHE D O 1
ATOM 7274 N N . VAL D 1 208 ? -47.887 -18.236 -24.434 1.00 18.09 189 VAL D N 1
ATOM 7275 C CA . VAL D 1 208 ? -49.373 -18.222 -24.292 1.00 20.24 189 VAL D CA 1
ATOM 7276 C C . VAL D 1 208 ? -49.899 -16.816 -24.565 1.00 19.38 189 VAL D C 1
ATOM 7277 O O . VAL D 1 208 ? -49.406 -15.870 -23.935 1.00 19.66 189 VAL D O 1
ATOM 7281 N N . GLY D 1 209 ? -50.904 -16.708 -25.436 1.00 19.51 190 GLY D N 1
ATOM 7282 C CA . GLY D 1 209 ? -51.527 -15.417 -25.776 1.00 17.97 190 GLY D CA 1
ATOM 7283 C C . GLY D 1 209 ? -52.390 -14.898 -24.639 1.00 17.98 190 GLY D C 1
ATOM 7284 O O . GLY D 1 209 ? -52.068 -13.815 -24.097 1.00 17.21 190 GLY D O 1
ATOM 7285 N N . PHE D 1 210 ? -53.462 -15.630 -24.305 1.00 17.84 191 PHE D N 1
ATOM 7286 C CA . PHE D 1 210 ? -54.550 -15.182 -23.401 1.00 17.60 191 PHE D CA 1
ATOM 7287 C C . PHE D 1 210 ? -54.991 -16.311 -22.471 1.00 17.92 191 PHE D C 1
ATOM 7288 O O . PHE D 1 210 ? -55.144 -17.445 -22.946 1.00 17.78 191 PHE D O 1
ATOM 7296 N N . SER D 1 211 ? -55.240 -15.980 -21.209 1.00 18.21 192 SER D N 1
ATOM 7297 C CA . SER D 1 211 ? -56.020 -16.820 -20.268 1.00 17.74 192 SER D CA 1
ATOM 7298 C C . SER D 1 211 ? -57.471 -16.346 -20.310 1.00 17.21 192 SER D C 1
ATOM 7299 O O . SER D 1 211 ? -57.707 -15.153 -20.052 1.00 19.04 192 SER D O 1
ATOM 7302 N N . ILE D 1 212 ? -58.401 -17.247 -20.609 1.00 17.01 193 ILE D N 1
ATOM 7303 C CA . ILE D 1 212 ? -59.831 -16.899 -20.828 1.00 18.69 193 ILE D CA 1
ATOM 7304 C C . ILE D 1 212 ? -60.708 -17.650 -19.836 1.00 19.67 193 ILE D C 1
ATOM 7305 O O . ILE D 1 212 ? -60.355 -18.733 -19.355 1.00 20.34 193 ILE D O 1
ATOM 7310 N N . PRO D 1 213 ? -61.900 -17.094 -19.536 1.00 20.68 194 PRO D N 1
ATOM 7311 C CA . PRO D 1 213 ? -62.851 -17.763 -18.655 1.00 21.79 194 PRO D CA 1
ATOM 7312 C C . PRO D 1 213 ? -63.419 -19.051 -19.267 1.00 22.77 194 PRO D C 1
ATOM 7313 O O . PRO D 1 213 ? -63.230 -19.329 -20.450 1.00 20.94 194 PRO D O 1
ATOM 7317 N N . ASP D 1 214 ? -64.114 -19.820 -18.429 1.00 23.21 195 ASP D N 1
ATOM 7318 C CA . ASP D 1 214 ? -64.644 -21.158 -18.785 1.00 23.23 195 ASP D CA 1
ATOM 7319 C C . ASP D 1 214 ? -65.934 -21.002 -19.597 1.00 24.36 195 ASP D C 1
ATOM 7320 O O . ASP D 1 214 ? -67.033 -21.216 -19.037 1.00 25.50 195 ASP D O 1
ATOM 7325 N N . HIS D 1 215 ? -65.807 -20.633 -20.868 1.00 23.51 196 HIS D N 1
ATOM 7326 C CA . HIS D 1 215 ? -66.911 -20.538 -21.851 1.00 25.66 196 HIS D CA 1
ATOM 7327 C C . HIS D 1 215 ? -66.391 -21.045 -23.192 1.00 24.47 196 HIS D C 1
ATOM 7328 O O . HIS D 1 215 ? -65.182 -20.880 -23.474 1.00 23.37 196 HIS D O 1
ATOM 7335 N N . PHE D 1 216 ? -67.264 -21.654 -23.980 1.00 22.65 197 PHE D N 1
ATOM 7336 C CA . PHE D 1 216 ? -66.913 -22.143 -25.327 1.00 22.61 197 PHE D CA 1
ATOM 7337 C C . PHE D 1 216 ? -66.816 -20.941 -26.267 1.00 22.01 197 PHE D C 1
ATOM 7338 O O . PHE D 1 216 ? -67.832 -20.253 -26.531 1.00 23.11 197 PHE D O 1
ATOM 7346 N N . VAL D 1 217 ? -65.600 -20.670 -26.733 1.00 21.64 198 VAL D N 1
ATOM 7347 C CA . VAL D 1 217 ? -65.320 -19.501 -27.609 1.00 21.85 198 VAL D CA 1
ATOM 7348 C C . VAL D 1 217 ? -65.389 -19.978 -29.057 1.00 21.44 198 VAL D C 1
ATOM 7349 O O . VAL D 1 217 ? -65.158 -21.179 -29.318 1.00 22.45 198 VAL D O 1
ATOM 7353 N N . VAL D 1 218 ? -65.735 -19.074 -29.955 1.00 20.61 199 VAL D N 1
ATOM 7354 C CA . VAL D 1 218 ? -65.684 -19.316 -31.421 1.00 20.67 199 VAL D CA 1
ATOM 7355 C C . VAL D 1 218 ? -65.043 -18.094 -32.073 1.00 20.22 199 VAL D C 1
ATOM 7356 O O . VAL D 1 218 ? -65.032 -17.008 -31.453 1.00 19.04 199 VAL D O 1
ATOM 7360 N N . GLY D 1 219 ? -64.545 -18.273 -33.293 1.00 19.22 200 GLY D N 1
ATOM 7361 C CA . GLY D 1 219 ? -63.938 -17.202 -34.089 1.00 18.88 200 GLY D CA 1
ATOM 7362 C C . GLY D 1 219 ? -62.427 -17.337 -34.116 1.00 19.66 200 GLY D C 1
ATOM 7363 O O . GLY D 1 219 ? -61.871 -18.180 -33.373 1.00 18.96 200 GLY D O 1
ATOM 7364 N N . TYR D 1 220 ? -61.787 -16.557 -34.976 1.00 19.29 201 TYR D N 1
ATOM 7365 C CA . TYR D 1 220 ? -60.324 -16.601 -35.222 1.00 19.50 201 TYR D CA 1
ATOM 7366 C C . TYR D 1 220 ? -59.908 -18.057 -35.494 1.00 20.52 201 TYR D C 1
ATOM 7367 O O . TYR D 1 220 ? -58.911 -18.532 -34.914 1.00 20.91 201 TYR D O 1
ATOM 7376 N N . SER D 1 221 ? -60.669 -18.740 -36.364 1.00 21.11 202 SER D N 1
ATOM 7377 C CA . SER D 1 221 ? -60.457 -20.136 -36.848 1.00 21.74 202 SER D CA 1
ATOM 7378 C C . SER D 1 221 ? -61.031 -21.179 -35.878 1.00 22.25 202 SER D C 1
ATOM 7379 O O . SER D 1 221 ? -61.083 -22.352 -36.289 1.00 22.43 202 SER D O 1
ATOM 7382 N N . LEU D 1 222 ? -61.431 -20.812 -34.654 1.00 21.55 203 LEU D N 1
ATOM 7383 C CA . LEU D 1 222 ? -62.020 -21.780 -33.694 1.00 22.46 203 LEU D CA 1
ATOM 7384 C C . LEU D 1 222 ? -63.498 -21.987 -34.052 1.00 23.18 203 LEU D C 1
ATOM 7385 O O . LEU D 1 222 ? -64.233 -20.991 -34.169 1.00 23.61 203 LEU D O 1
ATOM 7390 N N . ASP D 1 223 ? -63.916 -23.241 -34.207 1.00 21.39 204 ASP D N 1
ATOM 7391 C CA . ASP D 1 223 ? -65.267 -23.579 -34.726 1.00 22.94 204 ASP D CA 1
ATOM 7392 C C . ASP D 1 223 ? -66.180 -24.158 -33.643 1.00 22.90 204 ASP D C 1
ATOM 7393 O O . ASP D 1 223 ? -65.693 -24.665 -32.626 1.00 21.97 204 ASP D O 1
ATOM 7398 N N . TYR D 1 224 ? -67.483 -24.124 -33.924 1.00 23.88 205 TYR D N 1
ATOM 7399 C CA . TYR D 1 224 ? -68.503 -25.021 -33.332 1.00 24.90 205 TYR D CA 1
ATOM 7400 C C . TYR D 1 224 ? -69.079 -25.839 -34.491 1.00 24.43 205 TYR D C 1
ATOM 7401 O O . TYR D 1 224 ? -69.789 -25.265 -35.340 1.00 24.27 205 TYR D O 1
ATOM 7410 N N . ASN D 1 225 ? -68.684 -27.110 -34.579 1.00 25.74 206 ASN D N 1
ATOM 7411 C CA . ASN D 1 225 ? -69.096 -28.048 -35.662 1.00 27.97 206 ASN D CA 1
ATOM 7412 C C . ASN D 1 225 ? -68.891 -27.375 -37.023 1.00 27.79 206 ASN D C 1
ATOM 7413 O O . ASN D 1 225 ? -69.832 -27.359 -37.835 1.00 26.92 206 ASN D O 1
ATOM 7418 N N . GLU D 1 226 ? -67.690 -26.825 -37.231 1.00 26.75 207 GLU D N 1
ATOM 7419 C CA . GLU D 1 226 ? -67.187 -26.233 -38.503 1.00 26.30 207 GLU D CA 1
ATOM 7420 C C . GLU D 1 226 ? -67.767 -24.834 -38.750 1.00 25.20 207 GLU D C 1
ATOM 7421 O O . GLU D 1 226 ? -67.357 -24.220 -39.750 1.00 25.47 207 GLU D O 1
ATOM 7427 N N . ILE D 1 227 ? -68.638 -24.317 -37.876 1.00 23.84 208 ILE D N 1
ATOM 7428 C CA . ILE D 1 227 ? -69.229 -22.957 -38.021 1.00 24.59 208 ILE D CA 1
ATOM 7429 C C . ILE D 1 227 ? -68.364 -21.954 -37.250 1.00 24.35 208 ILE D C 1
ATOM 7430 O O . ILE D 1 227 ? -67.751 -22.356 -36.240 1.00 22.83 208 ILE D O 1
ATOM 7435 N N . PHE D 1 228 ? -68.320 -20.705 -37.728 1.00 23.70 209 PHE D N 1
ATOM 7436 C CA . PHE D 1 228 ? -67.733 -19.514 -37.049 1.00 23.67 209 PHE D CA 1
ATOM 7437 C C . PHE D 1 228 ? -66.212 -19.423 -37.233 1.00 22.90 209 PHE D C 1
ATOM 7438 O O . PHE D 1 228 ? -65.639 -18.514 -36.625 1.00 23.19 209 PHE D O 1
ATOM 7446 N N . ARG D 1 229 ? -65.562 -20.264 -38.042 1.00 21.79 210 ARG D N 1
ATOM 7447 C CA . ARG D 1 229 ? -64.086 -20.136 -38.231 1.00 22.90 210 ARG D CA 1
ATOM 7448 C C . ARG D 1 229 ? -63.754 -18.763 -38.832 1.00 23.29 210 ARG D C 1
ATOM 7449 O O . ARG D 1 229 ? -62.671 -18.214 -38.516 1.00 21.89 210 ARG D O 1
ATOM 7457 N N . ASP D 1 230 ? -64.652 -18.224 -39.659 1.00 23.40 211 ASP D N 1
ATOM 7458 C CA . ASP D 1 230 ? -64.460 -16.970 -40.432 1.00 25.09 211 ASP D CA 1
ATOM 7459 C C . ASP D 1 230 ? -64.748 -15.741 -39.555 1.00 24.91 211 ASP D C 1
ATOM 7460 O O . ASP D 1 230 ? -64.404 -14.623 -39.971 1.00 25.30 211 ASP D O 1
ATOM 7465 N N . LEU D 1 231 ? -65.393 -15.918 -38.404 1.00 24.12 212 LEU D N 1
ATOM 7466 C CA . LEU D 1 231 ? -65.671 -14.802 -37.468 1.00 23.45 212 LEU D CA 1
ATOM 7467 C C . LEU D 1 231 ? -64.320 -14.240 -37.001 1.00 23.60 212 LEU D C 1
ATOM 7468 O O . LEU D 1 231 ? -63.502 -15.013 -36.512 1.00 23.41 212 LEU D O 1
ATOM 7473 N N . ASP D 1 232 ? -64.077 -12.946 -37.193 1.00 23.04 213 ASP D N 1
ATOM 7474 C CA . ASP D 1 232 ? -62.732 -12.346 -36.986 1.00 24.87 213 ASP D CA 1
ATOM 7475 C C . ASP D 1 232 ? -62.423 -12.207 -35.493 1.00 23.47 213 ASP D C 1
ATOM 7476 O O . ASP D 1 232 ? -61.231 -12.209 -35.138 1.00 24.18 213 ASP D O 1
ATOM 7481 N N . HIS D 1 233 ? -63.451 -12.070 -34.657 1.00 22.33 214 HIS D N 1
ATOM 7482 C CA . HIS D 1 233 ? -63.313 -11.832 -33.199 1.00 22.17 214 HIS D CA 1
ATOM 7483 C C . HIS D 1 233 ? -63.511 -13.142 -32.446 1.00 22.56 214 HIS D C 1
ATOM 7484 O O . HIS D 1 233 ? -64.303 -13.977 -32.904 1.00 23.40 214 HIS D O 1
ATOM 7491 N N . CYS D 1 234 ? -62.840 -13.286 -31.310 1.00 20.22 215 CYS D N 1
ATOM 7492 C CA . CYS D 1 234 ? -63.100 -14.369 -30.336 1.00 21.05 215 CYS D CA 1
ATOM 7493 C C . CYS D 1 234 ? -64.377 -14.020 -29.566 1.00 20.48 215 CYS D C 1
ATOM 7494 O O . CYS D 1 234 ? -64.356 -13.016 -28.825 1.00 21.24 215 CYS D O 1
ATOM 7497 N N . CYS D 1 235 ? -65.453 -14.777 -29.783 1.00 20.57 216 CYS D N 1
ATOM 7498 C CA . CYS D 1 235 ? -66.812 -14.502 -29.247 1.00 21.90 216 CYS D CA 1
ATOM 7499 C C . CYS D 1 235 ? -67.313 -15.697 -28.439 1.00 22.29 216 CYS D C 1
ATOM 7500 O O . CYS D 1 235 ? -66.816 -16.813 -28.651 1.00 21.90 216 CYS D O 1
ATOM 7503 N N . LEU D 1 236 ? -68.287 -15.462 -27.564 1.00 22.84 217 LEU D N 1
ATOM 7504 C CA . LEU D 1 236 ? -69.011 -16.552 -26.869 1.00 24.97 217 LEU D CA 1
ATOM 7505 C C . LEU D 1 236 ? -70.232 -16.921 -27.707 1.00 25.90 217 LEU D C 1
ATOM 7506 O O . LEU D 1 236 ? -71.047 -16.036 -28.023 1.00 25.93 217 LEU D O 1
ATOM 7511 N N . VAL D 1 237 ? -70.331 -18.190 -28.085 1.00 27.35 218 VAL D N 1
ATOM 7512 C CA . VAL D 1 237 ? -71.531 -18.729 -28.792 1.00 28.86 218 VAL D CA 1
ATOM 7513 C C . VAL D 1 237 ? -72.629 -18.907 -27.738 1.00 31.21 218 VAL D C 1
ATOM 7514 O O . VAL D 1 237 ? -72.310 -19.348 -26.612 1.00 30.82 218 VAL D O 1
ATOM 7518 N N . ASN D 1 238 ? -73.855 -18.498 -28.056 1.00 30.89 219 ASN D N 1
ATOM 7519 C CA . ASN D 1 238 ? -74.990 -18.570 -27.092 1.00 34.71 219 ASN D CA 1
ATOM 7520 C C . ASN D 1 238 ? -75.663 -19.942 -27.212 1.00 36.63 219 ASN D C 1
ATOM 7521 O O . ASN D 1 238 ? -75.273 -20.720 -28.091 1.00 34.09 219 ASN D O 1
ATOM 7526 N N . ASP D 1 239 ? -76.638 -20.222 -26.348 1.00 38.57 220 ASP D N 1
ATOM 7527 C CA . ASP D 1 239 ? -77.320 -21.542 -26.288 1.00 41.05 220 ASP D CA 1
ATOM 7528 C C . ASP D 1 239 ? -78.104 -21.769 -27.591 1.00 40.20 220 ASP D C 1
ATOM 7529 O O . ASP D 1 239 ? -78.165 -22.926 -28.050 1.00 40.81 220 ASP D O 1
ATOM 7534 N N . GLU D 1 240 ? -78.648 -20.707 -28.189 1.00 41.55 221 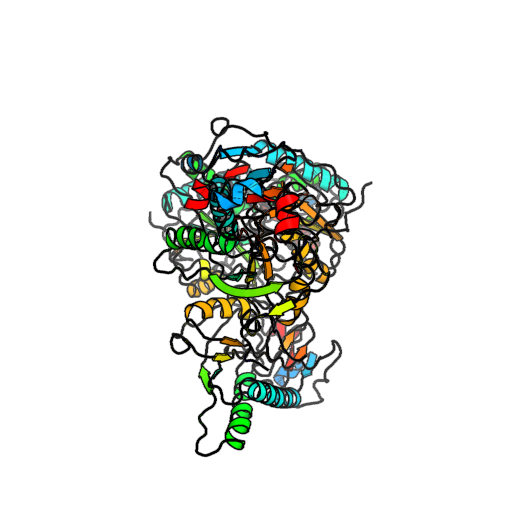GLU D N 1
ATOM 7535 C CA . GLU D 1 240 ? -79.396 -20.796 -29.472 1.00 42.60 221 GLU D CA 1
ATOM 7536 C C . GLU D 1 240 ? -78.434 -21.262 -30.574 1.00 40.68 221 GLU D C 1
ATOM 7537 O O . GLU D 1 240 ? -78.833 -22.097 -31.398 1.00 38.77 221 GLU D O 1
ATOM 7543 N N . GLY D 1 241 ? -77.204 -20.745 -30.594 1.00 39.00 222 GLY D N 1
ATOM 7544 C CA . GLY D 1 241 ? -76.174 -21.170 -31.559 1.00 36.48 222 GLY D CA 1
ATOM 7545 C C . GLY D 1 241 ? -75.776 -22.614 -31.337 1.00 35.00 222 GLY D C 1
ATOM 7546 O O . GLY D 1 241 ? -75.627 -23.343 -32.325 1.00 34.41 222 GLY D O 1
ATOM 7547 N N . LYS D 1 242 ? -75.588 -23.019 -30.078 1.00 34.32 223 LYS D N 1
ATOM 7548 C CA . LYS D 1 242 ? -75.173 -24.403 -29.727 1.00 36.66 223 LYS D CA 1
ATOM 7549 C C . LYS D 1 242 ? -76.272 -25.363 -30.189 1.00 37.42 223 LYS D C 1
ATOM 7550 O O . LYS D 1 242 ? -75.936 -26.442 -30.693 1.00 36.06 223 LYS D O 1
ATOM 7556 N N . LYS D 1 243 ? -77.538 -24.957 -30.051 1.00 37.88 224 LYS D N 1
ATOM 7557 C CA . LYS D 1 243 ? -78.704 -25.789 -30.446 1.00 41.26 224 LYS D CA 1
ATOM 7558 C C . LYS D 1 243 ? -78.796 -25.845 -31.974 1.00 38.78 224 LYS D C 1
ATOM 7559 O O . LYS D 1 243 ? -78.866 -26.957 -32.515 1.00 38.75 224 LYS D O 1
ATOM 7565 N N . LYS D 1 244 ? -78.777 -24.685 -32.633 1.00 38.61 225 LYS D N 1
ATOM 7566 C CA . LYS D 1 244 ? -78.908 -24.544 -34.108 1.00 39.78 225 LYS D CA 1
ATOM 7567 C C . LYS D 1 244 ? -77.870 -25.428 -34.814 1.00 40.48 225 LYS D C 1
ATOM 7568 O O . LYS D 1 244 ? -78.241 -26.131 -35.768 1.00 37.96 225 LYS D O 1
ATOM 7574 N N . TYR D 1 245 ? -76.611 -25.401 -34.369 1.00 38.75 226 TYR D N 1
ATOM 7575 C CA . TYR D 1 245 ? -75.465 -26.005 -35.099 1.00 37.36 226 TYR D CA 1
ATOM 7576 C C . TYR D 1 245 ? -75.010 -27.307 -34.429 1.00 38.32 226 TYR D C 1
ATOM 7577 O O . TYR D 1 245 ? -73.939 -27.811 -34.803 1.00 37.65 226 TYR D O 1
ATOM 7586 N N . LYS D 1 246 ? -75.815 -27.860 -33.514 1.00 39.61 227 LYS D N 1
ATOM 7587 C CA . LYS D 1 246 ? -75.532 -29.149 -32.822 1.00 44.21 227 LYS D CA 1
ATOM 7588 C C . LYS D 1 246 ? -75.308 -30.235 -33.878 1.00 46.17 227 LYS D C 1
ATOM 7589 O O . LYS D 1 246 ? -76.021 -30.218 -34.899 1.00 47.63 227 LYS D O 1
ATOM 7595 N N . ALA D 1 247 ? -74.350 -31.133 -33.648 1.00 47.21 228 ALA D N 1
ATOM 7596 C CA . ALA D 1 247 ? -73.993 -32.226 -34.581 1.00 50.02 228 ALA D CA 1
ATOM 7597 C C . ALA D 1 247 ? -75.168 -33.211 -34.666 1.00 53.26 228 ALA D C 1
ATOM 7598 O O . ALA D 1 247 ? -75.711 -33.569 -33.602 1.00 50.09 228 ALA D O 1
ATOM 7600 N N . THR D 1 248 ? -75.570 -33.557 -35.896 1.00 58.28 229 THR D N 1
ATOM 7601 C CA . THR D 1 248 ? -76.772 -34.366 -36.239 1.00 63.12 229 THR D CA 1
ATOM 7602 C C . THR D 1 248 ? -76.342 -35.586 -37.062 1.00 61.85 229 THR D C 1
ATOM 7603 O O . THR D 1 248 ? -75.840 -36.564 -36.507 1.00 66.01 229 THR D O 1
#

Secondary structure (DSSP, 8-state):
-PPP-STBB-TTPPPPEE--TT--B-TTSS---GGGGGGEEEEEE-HHHHHHHHHHHHHHHHHHHTT--EEEEEEETTTHHHHHHHHHHHHHHHHHH--TT----EEEEEEEEEEEETTEEEEEEEE-----GGGTT-EEEEEEEEESSSHHHHHHHHHHGGG--SEEEEEEEEEE--TT----B-SEEEEEE-SS-EEBTTB-BTTBSTT-SSEEEE-HHHHHHT--S--/-PPPP-STBB-TTPPPPEE--TT--B-TTSS---GGGGGGEEEEEE-HHHHHHHHHHHHHHHHHHHTT--EEEEEEETTTHHHHHHHHHHHHHHHHHH--TT----EEEEEEEEEEEETTEEEEEEEE----GGGGTT-EEEEEEEEESSSHHHHHHHHHHHTT--SEEEEEEEEEE--TT----B-SEEEEEE-SS-EEBTTB-BTTBSTT-SSEEEEPHHHHHHT---/-PPP-STBB-TTPPPPEE--TT--B-TTSS---GGGGGGEEEEEE-HHHHHHHHHHHHHHHHHHHTT--EEEEEEETTTHHHHHHHHHHHHHHHHHH--TT----EEEEEEEEEEEETTEEEEEEEEEES-GGGGTT-EEEEEEEEESSSHHHHHHHHHHGGG--SEEEEEEEEEE--TT----B-SEEEEEE-SS-EEBTTB-BTTBSTT-SSEEEE-HHHHHHT---/---PPPP-STBB-TTPPPPEE--TT--B-TTSS---GGGGGGEEEEEE-HHHHHHHHHHHHHHHHHHHTT--EEEEEEETTTHHHHHHHHHHHHHHHHHH--TT----EEEEEEEEEEEETTEEEEEEEEE-S-GGGGTT-EEEEEEEEESSSHHHHHHHHHHGGG--SEEEEEEEEEE--TT----B-SEEEEEE-SS-EEBTTB-BTTBSTT-SSEEEE-HHHHHHT---

Sequence (922 aa):
MPIPNNPGAGENAFDPVFVNDDDGYDLDSFMIPAHYKKYLTKVLVPNGVIKNRIEKLAYDIKKVYNNEEFHILLCLLLKGSSRGFFTALLLKHLSRIHNYSAVEETSKPLFGEHYVRVKSYCNDQSTGTLEIVSEDLSSCLKGKHVLIVEDIIDTGKTLVKFCEYLKKFEIKTVAIIACLFIKRTPLWNGFKADFVGFSIPDHFVVGYSLDYNEIFRDLDHCCLVNDEGKKKYKATSLHMMPIPNNPGAGENAFDPVFVNDDDGYDLDSFMIPAHYKKYLTKVLVPNGVIKNRIEKLAYDIKKVYNNEEEFHILLCLLLKGSSRGFFTALLLKHLSRIHNYSAVETSKPLFGEHYVVRVVKSYCNDQSTGTLEEIVSEDLSCLKGKHVLIVEDIIDTGKTLVKFCEYLKKFEIKTVAIACLFIKRTPLWNGFKADFVGFSIPDHFVVGYSLDYNEIFRDLDHCCLVNDEGKKKYKATMPIPNNPGAGENAFDPVFVNDDDGYDLDSFMIPAHYKKYLTKVLVPNGVIKNRIEKLAYDIKKVYNNEEFHILCLLKGSSRGFFTALLKHLSRIHNYSAVETSKPLFGEHYVRVKSYCNDQSTGTLEIVSEDLSCLKGKHVLIVEDIIDTGKTLVVKFCEYLKKFEIKTVAIIACLFIKRTPLWNGFKADFVGFSIPDHFVVGYSLDYNEIFRDLDHCCLVNDEGKKKYKATGSHMPIPNNPGAGENAFDPVFVNDDDDGYDLDSFMIPAHYKKYLTKVLVPNGVIKNRIEKLAYDIKKVYNNEEFHILCLLLKGSSRGFFTALLLKHLSRIHNYSSAVETSKPLFGEHYVRVKSYCNDQSTGTLEIVSEDLSSCLKGKHVLIVEDIIDTGKTLVVKFCEYLKKFEIKTVAIACCLFIKRTPLWNGFKADFVGFSIPDHFVVGYSLDYNEIFRDLDHCCLVNDEGKKKYKAT